Protein AF-A0A957Q5L2-F1 (afdb_monomer)

Structure (mmCIF, N/CA/C/O backbone):
data_AF-A0A957Q5L2-F1
#
_entry.id   AF-A0A957Q5L2-F1
#
loop_
_atom_site.group_PDB
_atom_site.id
_atom_site.type_symbol
_atom_site.label_atom_id
_atom_site.label_alt_id
_atom_site.label_comp_id
_atom_site.label_asym_id
_atom_site.label_entity_id
_atom_site.label_seq_id
_atom_site.pdbx_PDB_ins_code
_atom_site.Cartn_x
_atom_site.Cartn_y
_atom_site.Cartn_z
_atom_site.occupancy
_atom_site.B_iso_or_equiv
_atom_site.auth_seq_id
_atom_site.auth_comp_id
_atom_site.auth_asym_id
_atom_site.auth_atom_id
_atom_site.pdbx_PDB_model_num
ATOM 1 N N . MET A 1 1 ? -41.996 13.118 25.360 1.00 37.81 1 MET A N 1
ATOM 2 C CA . MET A 1 1 ? -41.534 11.838 24.758 1.00 37.81 1 MET A CA 1
ATOM 3 C C . MET A 1 1 ? -40.078 11.507 25.125 1.00 37.81 1 MET A C 1
ATOM 5 O O . MET A 1 1 ? -39.683 10.357 24.990 1.00 37.81 1 MET A O 1
ATOM 9 N N . ILE A 1 2 ? -39.296 12.484 25.618 1.00 36.25 2 ILE A N 1
ATOM 10 C CA . ILE A 1 2 ? -37.886 12.319 26.013 1.00 36.25 2 ILE A CA 1
ATOM 11 C C . ILE A 1 2 ? -37.737 11.880 27.491 1.00 36.25 2 ILE A C 1
ATOM 13 O O . ILE A 1 2 ? -36.795 11.150 27.780 1.00 36.25 2 ILE A O 1
ATOM 17 N N . ASP A 1 3 ? -38.712 12.177 28.366 1.00 37.09 3 ASP A N 1
ATOM 18 C CA . ASP A 1 3 ? -38.581 12.038 29.836 1.00 37.09 3 ASP A CA 1
ATOM 19 C C . ASP A 1 3 ? -38.987 10.701 30.487 1.00 37.09 3 ASP A C 1
ATOM 21 O O . ASP A 1 3 ? -38.816 10.539 31.694 1.00 37.09 3 ASP A O 1
ATOM 25 N N . SER A 1 4 ? -39.551 9.727 29.762 1.00 38.44 4 SER A N 1
ATOM 26 C CA . SER A 1 4 ? -40.149 8.549 30.425 1.00 38.44 4 SER A CA 1
ATOM 27 C C . SER A 1 4 ? -39.170 7.417 30.763 1.00 38.44 4 SER A C 1
ATOM 29 O O . SER A 1 4 ? -39.569 6.465 31.426 1.00 38.44 4 SER A O 1
ATOM 31 N N . GLU A 1 5 ? -37.916 7.476 30.308 1.00 46.31 5 GLU A N 1
ATOM 32 C CA . GLU A 1 5 ? -36.868 6.521 30.697 1.00 46.31 5 GLU A CA 1
ATOM 33 C C . GLU A 1 5 ? -35.753 7.272 31.414 1.00 46.31 5 GLU A C 1
ATOM 35 O O . GLU A 1 5 ? -34.894 7.885 30.781 1.00 46.31 5 GLU A O 1
ATOM 40 N N . ARG A 1 6 ? -35.780 7.250 32.755 1.00 49.94 6 ARG A N 1
ATOM 41 C CA . ARG A 1 6 ? -34.635 7.701 33.551 1.00 49.94 6 ARG A CA 1
ATOM 42 C C . ARG A 1 6 ? -33.460 6.794 33.214 1.00 49.94 6 ARG A C 1
ATOM 44 O O . ARG A 1 6 ? -33.513 5.594 33.473 1.00 49.94 6 ARG A O 1
ATOM 51 N N . TRP A 1 7 ? -32.420 7.382 32.633 1.00 46.91 7 TRP A N 1
ATOM 52 C CA . TRP A 1 7 ? -31.171 6.687 32.362 1.00 46.91 7 TRP A CA 1
ATOM 53 C C . TRP A 1 7 ? -30.646 6.068 33.667 1.00 46.91 7 TRP A C 1
ATOM 55 O O . TRP A 1 7 ? -30.604 6.773 34.683 1.00 46.91 7 TRP A O 1
ATOM 65 N N . PRO A 1 8 ? -30.272 4.779 33.689 1.00 47.16 8 PRO A N 1
ATOM 66 C CA . PRO A 1 8 ? -29.841 4.145 34.922 1.00 47.16 8 PRO A CA 1
ATOM 67 C C . PRO A 1 8 ? -28.581 4.836 35.466 1.00 47.16 8 PRO A C 1
ATOM 69 O O . PRO A 1 8 ? -27.717 5.257 34.683 1.00 47.16 8 PRO A O 1
ATOM 72 N N . PRO A 1 9 ? -28.447 4.975 36.799 1.00 44.78 9 PRO A N 1
ATOM 73 C CA . PRO A 1 9 ? -27.201 5.444 37.392 1.00 44.78 9 PRO A CA 1
ATOM 74 C C . PRO A 1 9 ? -26.041 4.537 36.943 1.00 44.78 9 PRO A C 1
ATOM 76 O O . PRO A 1 9 ? -26.272 3.373 36.602 1.00 44.78 9 PRO A O 1
ATOM 79 N N . PRO A 1 10 ? -24.790 5.036 36.903 1.00 46.81 10 PRO A N 1
ATOM 80 C CA . PRO A 1 10 ? -23.640 4.199 36.568 1.00 46.81 10 PRO A CA 1
ATOM 81 C C . PRO A 1 10 ? -23.654 2.942 37.434 1.00 46.81 10 PRO A C 1
ATOM 83 O O . PRO A 1 10 ? -23.578 3.025 38.656 1.00 46.81 10 PRO A O 1
ATOM 86 N N . VAL A 1 11 ? -23.735 1.770 36.798 1.00 47.25 11 VAL A N 1
ATOM 87 C CA . VAL A 1 11 ? -23.582 0.477 37.477 1.00 47.25 11 VAL A CA 1
ATOM 88 C C . VAL A 1 11 ? -22.086 0.227 37.676 1.00 47.25 11 VAL A C 1
ATOM 90 O O . VAL A 1 11 ? -21.503 -0.723 37.151 1.00 47.25 11 VAL A O 1
ATOM 93 N N . VAL A 1 12 ? -21.438 1.143 38.390 1.00 47.12 12 VAL A N 1
ATOM 94 C CA . VAL A 1 12 ? -20.060 1.023 38.851 1.00 47.12 12 VAL A CA 1
ATOM 95 C C . VAL A 1 12 ? -20.100 1.371 40.331 1.00 47.12 12 VAL A C 1
ATOM 97 O O . VAL A 1 12 ? -19.971 2.524 40.721 1.00 47.12 12 VAL A O 1
ATOM 100 N N . GLY A 1 13 ? -20.393 0.368 41.158 1.00 40.16 13 GLY A N 1
ATOM 101 C CA . GLY A 1 13 ? -20.164 0.488 42.595 1.00 40.16 13 GLY A CA 1
ATOM 102 C C . GLY A 1 13 ? -18.659 0.599 42.896 1.00 40.16 13 GLY A C 1
ATOM 103 O O . GLY A 1 13 ? -17.840 0.372 42.006 1.00 40.16 13 GLY A O 1
ATOM 104 N N . PRO A 1 14 ? -18.275 0.883 44.151 1.00 34.28 14 PRO A N 1
ATOM 105 C CA . PRO A 1 14 ? -16.871 0.959 44.577 1.00 34.28 14 PRO A CA 1
ATOM 106 C C . PRO A 1 14 ? -16.120 -0.378 44.450 1.00 34.28 14 PRO A C 1
ATOM 108 O O . PRO A 1 14 ? -14.891 -0.423 44.531 1.00 34.28 14 PRO A O 1
ATOM 111 N N . GLU A 1 15 ? -16.838 -1.483 44.239 1.00 36.44 15 GLU A N 1
ATOM 112 C CA . GLU A 1 15 ? -16.218 -2.754 43.904 1.00 36.44 15 GLU A CA 1
ATOM 113 C C . GLU A 1 15 ? -15.743 -2.768 42.445 1.00 36.44 15 GLU A C 1
ATOM 115 O O . GLU A 1 15 ? -16.457 -2.296 41.556 1.00 36.44 15 GLU A O 1
ATOM 120 N N . PRO A 1 16 ? -14.555 -3.346 42.162 1.00 38.66 16 PRO A N 1
ATOM 121 C CA . PRO A 1 16 ? -14.091 -3.513 40.792 1.00 38.66 16 PRO A CA 1
ATOM 122 C C . PRO A 1 16 ? -15.214 -4.150 39.980 1.00 38.66 16 PRO A C 1
ATOM 124 O O . PRO A 1 16 ? -15.864 -5.067 40.480 1.00 38.66 16 PRO A O 1
ATOM 127 N N . VAL A 1 17 ? -15.426 -3.703 38.738 1.00 46.66 17 VAL A N 1
ATOM 128 C CA . VAL A 1 17 ? -16.266 -4.411 37.760 1.00 46.66 17 VAL A CA 1
ATOM 129 C C . VAL A 1 17 ? -15.652 -5.805 37.552 1.00 46.66 17 VAL A C 1
ATOM 131 O O . VAL A 1 17 ? -14.927 -6.063 36.593 1.00 46.66 17 VAL A O 1
ATOM 134 N N . ARG A 1 18 ? -15.880 -6.715 38.505 1.00 46.06 18 ARG A N 1
ATOM 135 C CA . ARG A 1 18 ? -15.589 -8.136 38.426 1.00 46.06 18 ARG A CA 1
ATOM 136 C C . ARG A 1 18 ? -16.592 -8.644 37.416 1.00 46.06 18 ARG A C 1
ATOM 138 O O . ARG A 1 18 ? -17.747 -8.957 37.726 1.00 46.06 18 ARG A O 1
ATOM 145 N N . VAL A 1 19 ? -16.158 -8.649 36.162 1.00 49.78 19 VAL A N 1
ATOM 146 C CA . VAL A 1 19 ? -16.825 -9.425 35.131 1.00 49.78 19 VAL A CA 1
ATOM 147 C C . VAL A 1 19 ? -16.516 -10.875 35.451 1.00 49.78 19 VAL A C 1
ATOM 149 O O . VAL A 1 19 ? -15.569 -11.448 34.935 1.00 49.78 19 VAL A O 1
ATOM 152 N N . ASP A 1 20 ? -17.264 -11.431 36.393 1.00 52.59 20 ASP A N 1
ATOM 153 C CA . ASP A 1 20 ? -17.399 -12.869 36.487 1.00 52.59 20 ASP A CA 1
ATOM 154 C C . ASP A 1 20 ? -18.170 -13.312 35.238 1.00 52.59 20 ASP A C 1
ATOM 156 O O . ASP A 1 20 ? -19.382 -13.092 35.124 1.00 52.59 20 ASP A O 1
ATOM 160 N N . ILE A 1 21 ? -17.410 -13.750 34.231 1.00 53.69 21 ILE A N 1
ATOM 161 C CA . ILE A 1 21 ? -17.902 -14.104 32.892 1.00 53.69 21 ILE A CA 1
ATOM 162 C C . ILE A 1 21 ? -18.880 -15.285 32.994 1.00 53.69 21 ILE A C 1
ATOM 164 O O . ILE A 1 21 ? -19.800 -15.392 32.194 1.00 53.69 21 ILE A O 1
ATOM 168 N N . TRP A 1 22 ? -18.738 -16.103 34.040 1.00 46.91 22 TRP A N 1
ATOM 169 C CA . TRP A 1 22 ? -19.501 -17.325 34.276 1.00 46.91 22 TRP A CA 1
ATOM 170 C C . TRP A 1 22 ? -20.773 -17.117 35.106 1.00 46.91 22 TRP A C 1
ATOM 172 O O . TRP A 1 22 ? -21.455 -18.084 35.441 1.00 46.91 22 TRP A O 1
ATOM 182 N N . LYS A 1 23 ? -21.136 -15.869 35.441 1.00 55.91 23 LYS A N 1
ATOM 183 C CA . LYS A 1 23 ? -22.411 -15.611 36.122 1.00 55.91 23 LYS A CA 1
ATOM 184 C C . LYS A 1 23 ? -23.593 -15.936 35.194 1.00 55.91 23 LYS A C 1
ATOM 186 O O . LYS A 1 23 ? -23.654 -15.375 34.098 1.00 55.91 23 LYS A O 1
ATOM 191 N N . PRO A 1 24 ? -24.599 -16.707 35.657 1.00 51.22 24 PRO A N 1
ATOM 192 C CA . PRO A 1 24 ? -25.740 -17.138 34.839 1.00 51.22 24 PRO A CA 1
ATOM 193 C C . PRO A 1 24 ? -26.624 -15.990 34.311 1.00 51.22 24 PRO A C 1
ATOM 195 O O . PRO A 1 24 ? -27.460 -16.205 33.443 1.00 51.22 24 PRO A O 1
ATOM 198 N N . HIS A 1 25 ? -26.428 -14.755 34.782 1.00 60.16 25 HIS A N 1
ATOM 199 C CA . HIS A 1 25 ? -27.186 -13.573 34.353 1.00 60.16 25 HIS A CA 1
ATOM 200 C C . HIS A 1 25 ? -26.564 -12.794 33.171 1.00 60.16 25 HIS A C 1
ATOM 202 O O . HIS A 1 25 ? -27.028 -11.695 32.877 1.00 60.16 25 HIS A O 1
ATOM 208 N N . ARG A 1 26 ? -25.518 -13.307 32.496 1.00 77.75 26 ARG A N 1
ATOM 209 C CA . ARG A 1 26 ? -24.865 -12.624 31.349 1.00 77.75 26 ARG A CA 1
ATOM 210 C C . ARG A 1 26 ? -24.799 -13.462 30.060 1.00 77.75 26 ARG A C 1
ATOM 212 O O . ARG A 1 26 ? -23.716 -13.620 29.489 1.00 77.75 26 ARG A O 1
ATOM 219 N N . PRO A 1 27 ? -25.927 -14.014 29.584 1.00 83.81 27 PRO A N 1
ATOM 220 C CA . PRO A 1 27 ? -25.928 -14.949 28.461 1.00 83.81 27 PRO A CA 1
ATOM 221 C C . PRO A 1 27 ? -25.433 -14.312 27.154 1.00 83.81 27 PRO A C 1
ATOM 223 O O . PRO A 1 27 ? -24.675 -14.935 26.418 1.00 83.81 27 PRO A O 1
ATOM 226 N N . LEU A 1 28 ? -25.789 -13.053 26.880 1.00 89.81 28 LEU A N 1
ATOM 227 C CA . LEU A 1 28 ? -25.447 -12.391 25.617 1.00 89.81 28 LEU A CA 1
ATOM 228 C C . LEU A 1 28 ? -23.951 -12.061 25.510 1.00 89.81 28 LEU A C 1
ATOM 230 O O . LEU A 1 28 ? -23.394 -12.113 24.418 1.00 89.81 28 LEU A O 1
ATOM 234 N N . LEU A 1 29 ? -23.274 -11.784 26.630 1.00 91.00 29 LEU A N 1
ATOM 235 C CA . LEU A 1 29 ? -21.818 -11.605 26.635 1.00 91.00 29 LEU A CA 1
ATOM 236 C C . LEU A 1 29 ? -21.089 -12.909 26.287 1.00 91.00 29 LEU A C 1
ATOM 238 O O . LEU A 1 29 ? -20.123 -12.881 25.529 1.00 91.00 29 LEU A O 1
ATOM 242 N N . LEU A 1 30 ? -21.549 -14.043 26.824 1.00 90.31 30 LEU A N 1
ATOM 243 C CA . LEU A 1 30 ? -20.992 -15.356 26.489 1.00 90.31 30 LEU A CA 1
ATOM 244 C C . LEU A 1 30 ? -21.204 -15.680 25.008 1.00 90.31 30 LEU A C 1
ATOM 246 O O . LEU A 1 30 ? -20.264 -16.113 24.346 1.00 90.31 30 LEU A O 1
ATOM 250 N N . VAL A 1 31 ? -22.399 -15.396 24.478 1.00 94.31 31 VAL A N 1
ATOM 251 C CA . VAL A 1 31 ? -22.698 -15.528 23.044 1.00 94.31 31 VAL A CA 1
ATOM 252 C C . VAL A 1 31 ? -21.790 -14.630 22.207 1.00 94.31 31 VAL A C 1
ATOM 254 O O . VAL A 1 31 ? -21.263 -15.092 21.204 1.00 94.31 31 VAL A O 1
ATOM 257 N N . ALA A 1 32 ? -21.548 -13.383 22.620 1.00 95.56 32 ALA A N 1
ATOM 258 C CA . ALA A 1 32 ? -20.645 -12.482 21.910 1.00 95.56 32 ALA A CA 1
ATOM 259 C C . ALA A 1 32 ? -19.197 -13.005 21.910 1.00 95.56 32 ALA A C 1
ATOM 261 O O . ALA A 1 32 ? -18.570 -13.065 20.860 1.00 95.56 32 ALA A O 1
ATOM 262 N N . ILE A 1 33 ? -18.665 -13.447 23.055 1.00 94.81 33 ILE A N 1
ATOM 263 C CA . ILE A 1 33 ? -17.303 -14.007 23.132 1.00 94.81 33 ILE A CA 1
ATOM 264 C C . ILE A 1 33 ? -17.188 -15.271 22.272 1.00 94.81 33 ILE A C 1
ATOM 266 O O . ILE A 1 33 ? -16.230 -15.414 21.517 1.00 94.81 33 ILE A O 1
ATOM 270 N N . PHE A 1 34 ? -18.172 -16.168 22.351 1.00 95.06 34 PHE A N 1
ATOM 271 C CA . PHE A 1 34 ? -18.209 -17.367 21.519 1.00 95.06 34 PHE A CA 1
ATOM 272 C C . PHE A 1 34 ? -18.318 -17.018 20.032 1.00 95.06 34 PHE A C 1
ATOM 274 O O . PHE A 1 34 ? -17.584 -17.573 19.223 1.00 95.06 34 PHE A O 1
ATOM 281 N N . GLY A 1 35 ? -19.155 -16.042 19.675 1.00 94.38 35 GLY A N 1
ATOM 282 C CA . GLY A 1 35 ? -19.260 -15.507 18.322 1.00 94.38 35 GLY A CA 1
ATOM 283 C C . GLY A 1 35 ? -17.937 -14.926 17.829 1.00 94.38 35 GLY A C 1
ATOM 284 O O . GLY A 1 35 ? -17.544 -15.202 16.704 1.00 94.38 35 GLY A O 1
ATOM 285 N N . ALA A 1 36 ? -17.194 -14.206 18.674 1.00 95.75 36 ALA A N 1
ATOM 286 C CA . ALA A 1 36 ? -15.877 -13.691 18.314 1.00 95.75 36 ALA A CA 1
ATOM 287 C C . ALA A 1 36 ? -14.885 -14.822 17.989 1.00 95.75 36 ALA A C 1
ATOM 289 O O . ALA A 1 36 ? -14.140 -14.729 17.018 1.00 95.75 36 ALA A O 1
ATOM 290 N N . LEU A 1 37 ? -14.902 -15.906 18.771 1.00 95.06 37 LEU A N 1
ATOM 291 C CA . LEU A 1 37 ? -14.041 -17.070 18.550 1.00 95.06 37 LEU A CA 1
ATOM 292 C C . LEU A 1 37 ? -14.459 -17.881 17.316 1.00 95.06 37 LEU A C 1
ATOM 294 O O . LEU A 1 37 ? -13.610 -18.256 16.517 1.00 95.06 37 LEU A O 1
ATOM 298 N N . VAL A 1 38 ? -15.754 -18.151 17.147 1.00 95.75 38 VAL A N 1
ATOM 299 C CA . VAL A 1 38 ? -16.259 -19.013 16.068 1.00 95.75 38 VAL A CA 1
ATOM 300 C C . VAL A 1 38 ? -16.321 -18.277 14.738 1.00 95.75 38 VAL A C 1
ATOM 302 O O . VAL A 1 38 ? -15.876 -18.818 13.734 1.00 95.75 38 VAL A O 1
ATOM 305 N N . ILE A 1 39 ? -16.850 -17.054 14.713 1.00 95.38 39 ILE A N 1
ATOM 306 C CA . ILE A 1 39 ? -17.028 -16.298 13.471 1.00 95.38 39 ILE A CA 1
ATOM 307 C C . ILE A 1 39 ? -15.677 -15.753 13.012 1.00 95.38 39 ILE A C 1
ATOM 309 O O . ILE A 1 39 ? -15.183 -16.167 11.969 1.00 95.38 39 ILE A O 1
ATOM 313 N N . HIS A 1 40 ? -15.036 -14.873 13.790 1.00 95.50 40 HIS A N 1
ATOM 314 C CA . HIS A 1 40 ? -13.760 -14.291 13.359 1.00 95.50 40 HIS A CA 1
ATOM 315 C C . HIS A 1 40 ? -12.627 -15.318 13.369 1.00 95.50 40 HIS A C 1
ATOM 317 O O . HIS A 1 40 ? -11.837 -15.343 12.428 1.00 95.50 40 HIS A O 1
ATOM 323 N N . GLY A 1 41 ? -12.560 -16.186 14.385 1.00 94.44 41 GLY A N 1
ATOM 324 C CA . GLY A 1 41 ? -11.555 -17.249 14.421 1.00 94.44 41 GLY A CA 1
ATOM 325 C C . GLY A 1 41 ? -11.773 -18.305 13.341 1.00 94.44 41 GLY A C 1
ATOM 326 O O . GLY A 1 41 ? -10.812 -18.689 12.684 1.00 94.44 41 GLY A O 1
ATOM 327 N N . GLY A 1 42 ? -13.017 -18.712 13.070 1.00 95.12 42 GLY A N 1
ATOM 328 C CA . GLY A 1 42 ? -13.334 -19.624 11.966 1.00 95.12 42 GLY A CA 1
ATOM 329 C C . GLY A 1 42 ? -12.992 -19.036 10.596 1.00 95.12 42 GLY A C 1
ATOM 330 O O . GLY A 1 42 ? -12.358 -19.710 9.791 1.00 95.12 42 GLY A O 1
ATOM 331 N N . LEU A 1 43 ? -13.327 -17.765 10.348 1.00 94.31 43 LEU A N 1
ATOM 332 C CA . LEU A 1 43 ? -12.957 -17.059 9.113 1.00 94.31 43 LEU A CA 1
ATOM 333 C C . LEU A 1 43 ? -11.436 -16.917 8.959 1.00 94.31 43 LEU A C 1
ATOM 335 O O . LEU A 1 43 ? -10.901 -17.132 7.872 1.00 94.31 43 LEU A O 1
ATOM 339 N N . ALA A 1 44 ? -10.732 -16.589 10.044 1.00 92.44 44 ALA A N 1
ATOM 340 C CA . ALA A 1 44 ? -9.279 -16.479 10.040 1.00 92.44 44 ALA A CA 1
ATOM 341 C C . ALA A 1 44 ? -8.606 -17.843 9.794 1.00 92.44 44 ALA A C 1
ATOM 343 O O . ALA A 1 44 ? -7.685 -17.918 8.983 1.00 92.44 44 ALA A O 1
ATOM 344 N N . LEU A 1 45 ? -9.104 -18.922 10.412 1.00 92.62 45 LEU A N 1
ATOM 345 C CA . LEU A 1 45 ? -8.659 -20.301 10.165 1.00 92.62 45 LEU A CA 1
ATOM 346 C C . LEU A 1 45 ? -8.950 -20.761 8.731 1.00 92.62 45 LEU A C 1
ATOM 348 O O . LEU A 1 45 ? -8.130 -21.457 8.143 1.00 92.62 45 LEU A O 1
ATOM 352 N N . TYR A 1 46 ? -10.075 -20.334 8.151 1.00 91.12 46 TYR A N 1
ATOM 353 C CA . TYR A 1 46 ? -10.407 -20.571 6.742 1.00 91.12 46 TYR A CA 1
ATOM 354 C C . TYR A 1 46 ? -9.510 -19.778 5.769 1.00 91.12 46 TYR A C 1
ATOM 356 O O . TYR A 1 46 ? -9.567 -19.983 4.561 1.00 91.12 46 TYR A O 1
ATOM 364 N N . GLY A 1 47 ? -8.659 -18.880 6.276 1.00 87.94 47 GLY A N 1
ATOM 365 C CA . GLY A 1 47 ? -7.683 -18.158 5.465 1.00 87.94 47 GLY A CA 1
ATOM 366 C C . GLY A 1 47 ? -8.151 -16.790 4.982 1.00 87.94 47 GLY A C 1
ATOM 367 O O . GLY A 1 47 ? -7.572 -16.261 4.036 1.00 87.94 47 GLY A O 1
ATOM 368 N N . SER A 1 48 ? -9.146 -16.163 5.628 1.00 90.62 48 SER A N 1
ATOM 369 C CA . SER A 1 48 ? -9.595 -14.813 5.241 1.00 90.62 48 SER A CA 1
ATOM 370 C C . SER A 1 48 ? -8.454 -13.788 5.194 1.00 90.62 48 SER A C 1
ATOM 372 O O . SER A 1 48 ? -8.513 -12.850 4.412 1.00 90.62 48 SER A O 1
ATOM 374 N N . TYR A 1 49 ? -7.416 -13.968 6.023 1.00 89.50 49 TYR A N 1
ATOM 375 C CA . TYR A 1 49 ? -6.256 -13.075 6.085 1.00 89.50 49 TYR A CA 1
ATOM 376 C C . TYR A 1 49 ? -5.436 -13.051 4.782 1.00 89.50 49 TYR A C 1
ATOM 378 O O . TYR A 1 49 ? -4.771 -12.055 4.516 1.00 89.50 49 TYR A O 1
ATOM 386 N N . ALA A 1 50 ? -5.481 -14.109 3.963 1.00 87.12 50 ALA A N 1
ATOM 387 C CA . ALA A 1 50 ? -4.652 -14.233 2.761 1.00 87.12 50 ALA A CA 1
ATOM 388 C C . ALA A 1 50 ? -5.023 -13.219 1.665 1.00 87.12 50 ALA A C 1
ATOM 390 O O . ALA A 1 50 ? -4.189 -12.873 0.838 1.00 87.12 50 ALA A O 1
ATOM 391 N N . ASN A 1 51 ? -6.260 -12.715 1.684 1.00 84.94 51 ASN A N 1
ATOM 392 C CA . ASN A 1 51 ? -6.748 -11.711 0.733 1.00 84.94 51 ASN A CA 1
ATOM 393 C C . ASN A 1 51 ? -6.752 -10.289 1.318 1.00 84.94 51 ASN A C 1
ATOM 395 O O . ASN A 1 51 ? -7.372 -9.396 0.741 1.00 84.94 51 ASN A O 1
ATOM 399 N N . THR A 1 52 ? -6.130 -10.092 2.484 1.00 90.00 52 THR A N 1
ATOM 400 C CA . THR A 1 52 ? -6.073 -8.782 3.145 1.00 90.00 52 THR A CA 1
ATOM 401 C C . THR A 1 52 ? -4.846 -7.989 2.729 1.00 90.00 52 THR A C 1
ATOM 403 O O . THR A 1 52 ? -3.870 -8.566 2.257 1.00 90.00 52 THR A O 1
ATOM 406 N N . TYR A 1 53 ? -4.897 -6.675 2.943 1.00 84.69 53 TYR A N 1
ATOM 407 C CA . TYR A 1 53 ? -3.797 -5.774 2.606 1.00 84.69 53 TYR A CA 1
ATOM 408 C C . TYR A 1 53 ? -2.574 -5.919 3.544 1.00 84.69 53 TYR A C 1
ATOM 410 O O . TYR A 1 53 ? -1.446 -6.139 3.116 1.00 84.69 53 TYR A O 1
ATOM 418 N N . ASP A 1 54 ? -2.779 -5.882 4.863 1.00 89.62 54 ASP A N 1
ATOM 419 C CA . ASP A 1 54 ? -1.669 -5.681 5.808 1.00 89.62 54 ASP A CA 1
ATOM 420 C C . ASP A 1 54 ? -1.167 -6.963 6.498 1.00 89.62 54 ASP A C 1
ATOM 422 O O . ASP A 1 54 ? -0.122 -6.945 7.162 1.00 89.62 54 ASP A O 1
ATOM 426 N N . ALA A 1 55 ? -1.870 -8.097 6.376 1.00 93.88 55 ALA A N 1
ATOM 427 C CA . ALA A 1 55 ? -1.540 -9.290 7.164 1.00 93.88 55 ALA A CA 1
ATOM 428 C C . ALA A 1 55 ? -0.109 -9.795 6.906 1.00 93.88 55 ALA A C 1
ATOM 430 O O . ALA A 1 55 ? 0.626 -10.064 7.862 1.00 93.88 55 ALA A O 1
ATOM 431 N N . TYR A 1 56 ? 0.320 -9.869 5.641 1.00 94.44 56 TYR A N 1
ATOM 432 C CA . TYR A 1 56 ? 1.666 -10.336 5.292 1.00 94.44 56 TYR A CA 1
ATOM 433 C C . TYR A 1 56 ? 2.771 -9.372 5.744 1.00 94.44 56 TYR A C 1
ATOM 435 O O . TYR A 1 56 ? 3.839 -9.828 6.151 1.00 94.44 56 TYR A O 1
ATOM 443 N N . ILE A 1 57 ? 2.508 -8.060 5.779 1.00 94.31 57 ILE A N 1
ATOM 444 C CA . ILE A 1 57 ? 3.441 -7.064 6.335 1.00 94.31 57 ILE A CA 1
ATOM 445 C C . ILE A 1 57 ? 3.692 -7.354 7.815 1.00 94.31 57 ILE A C 1
ATOM 447 O O . ILE A 1 57 ? 4.829 -7.353 8.288 1.00 94.31 57 ILE A O 1
ATOM 451 N N . HIS A 1 58 ? 2.628 -7.626 8.570 1.00 96.00 58 HIS A N 1
ATOM 452 C CA . HIS A 1 58 ? 2.757 -7.934 9.989 1.00 96.00 58 HIS A CA 1
ATOM 453 C C . HIS A 1 58 ? 3.479 -9.261 10.231 1.00 96.00 58 HIS A C 1
ATOM 455 O O . HIS A 1 58 ? 4.258 -9.349 11.183 1.00 96.00 58 HIS A O 1
ATOM 461 N N . MET A 1 59 ? 3.262 -10.268 9.379 1.00 96.88 59 MET A N 1
ATOM 462 C CA . MET A 1 59 ? 4.020 -11.526 9.411 1.00 96.88 59 MET A CA 1
ATOM 463 C C . MET A 1 59 ? 5.507 -11.293 9.145 1.00 96.88 59 MET A C 1
ATOM 465 O O . MET A 1 59 ? 6.334 -11.815 9.887 1.00 96.88 59 MET A O 1
ATOM 469 N N . PHE A 1 60 ? 5.840 -10.444 8.171 1.00 96.69 60 PHE A N 1
ATOM 470 C CA . PHE A 1 60 ? 7.221 -10.080 7.855 1.00 96.69 60 PHE A CA 1
ATOM 471 C C . PHE A 1 60 ? 7.913 -9.394 9.038 1.00 96.69 60 PHE A C 1
ATOM 473 O O . PHE A 1 60 ? 9.023 -9.760 9.420 1.00 96.69 60 PHE A O 1
ATOM 480 N N . PHE A 1 61 ? 7.229 -8.464 9.708 1.00 96.75 61 PHE A N 1
ATOM 481 C CA . PHE A 1 61 ? 7.778 -7.846 10.913 1.00 96.75 61 PHE A CA 1
ATOM 482 C C . PHE A 1 61 ? 7.972 -8.834 12.064 1.00 96.75 61 PHE A C 1
ATOM 484 O O . PHE A 1 61 ? 8.936 -8.692 12.807 1.00 96.75 61 PHE A O 1
ATOM 491 N N . ALA A 1 62 ? 7.103 -9.832 12.241 1.00 97.50 62 ALA A N 1
ATOM 492 C CA . ALA A 1 62 ? 7.329 -10.860 13.259 1.00 97.50 62 ALA A CA 1
ATOM 493 C C . ALA A 1 62 ? 8.496 -11.788 12.910 1.00 97.50 62 ALA A C 1
ATOM 495 O O . ALA A 1 62 ? 9.251 -12.164 13.803 1.00 97.50 62 ALA A O 1
ATOM 496 N N . ASP A 1 63 ? 8.673 -12.112 11.631 1.00 97.31 63 ASP A N 1
ATOM 497 C CA . ASP A 1 63 ? 9.813 -12.889 11.151 1.00 97.31 63 ASP A CA 1
ATOM 498 C C . ASP A 1 63 ? 11.156 -12.194 11.445 1.00 97.31 63 ASP A C 1
ATOM 500 O O . ASP A 1 63 ? 12.104 -12.843 11.885 1.00 97.31 63 ASP A O 1
ATOM 504 N N . HIS A 1 64 ? 11.221 -10.863 11.341 1.00 96.06 64 HIS A N 1
ATOM 505 C CA . HIS A 1 64 ? 12.384 -10.105 11.817 1.00 96.06 64 HIS A CA 1
ATOM 506 C C . HIS A 1 64 ? 12.708 -10.400 13.294 1.00 96.06 64 HIS A C 1
ATOM 508 O O . HIS A 1 64 ? 13.852 -10.689 13.645 1.00 96.06 64 HIS A O 1
ATOM 514 N N . TRP A 1 65 ? 11.701 -10.377 14.177 1.00 96.00 65 TRP A N 1
ATOM 515 C CA . TRP A 1 65 ? 11.899 -10.672 15.602 1.00 96.00 65 TRP A CA 1
ATOM 516 C C . TRP A 1 65 ? 12.333 -12.123 15.850 1.00 96.00 65 TRP A C 1
ATOM 518 O O . TRP A 1 65 ? 13.088 -12.366 16.790 1.00 96.00 65 TRP A O 1
ATOM 528 N N . LEU A 1 66 ? 11.903 -13.074 15.014 1.00 95.75 66 LEU A N 1
ATOM 529 C CA . LEU A 1 66 ? 12.359 -14.467 15.080 1.00 95.75 66 LEU A CA 1
ATOM 530 C C . LEU A 1 66 ? 13.841 -14.612 14.729 1.00 95.75 66 LEU A C 1
ATOM 532 O O . LEU A 1 66 ? 14.564 -15.340 15.408 1.00 95.75 66 LEU A O 1
ATOM 536 N N . ARG A 1 67 ? 14.286 -13.923 13.677 1.00 94.62 67 ARG A N 1
ATOM 537 C CA . ARG A 1 67 ? 15.653 -14.030 13.149 1.00 94.62 67 ARG A CA 1
ATOM 538 C C . ARG A 1 67 ? 16.657 -13.234 13.973 1.00 94.62 67 ARG A C 1
ATOM 540 O O . ARG A 1 67 ? 17.779 -13.685 14.191 1.00 94.62 67 ARG A O 1
ATOM 547 N N . SER A 1 68 ? 16.264 -12.052 14.438 1.00 93.06 68 SER A N 1
ATOM 548 C CA . SER A 1 68 ? 17.196 -11.075 14.995 1.00 93.06 68 SER A CA 1
ATOM 549 C C . SER A 1 68 ? 16.544 -10.171 16.044 1.00 93.06 68 SER A C 1
ATOM 551 O O . SER A 1 68 ? 16.490 -8.957 15.889 1.00 93.06 68 SER A O 1
ATOM 553 N N . TRP A 1 69 ? 16.091 -10.752 17.162 1.00 95.12 69 TRP A N 1
ATOM 554 C CA . TRP A 1 69 ? 15.311 -10.059 18.204 1.00 95.12 69 TRP A CA 1
ATOM 555 C C . TRP A 1 69 ? 15.880 -8.711 18.683 1.00 95.12 69 TRP A C 1
ATOM 557 O O . TRP A 1 69 ? 15.131 -7.787 18.970 1.00 95.12 69 TRP A O 1
ATOM 567 N N . PHE A 1 70 ? 17.199 -8.583 18.838 1.00 95.25 70 PHE A N 1
ATOM 568 C CA . PHE A 1 70 ? 17.831 -7.338 19.303 1.00 95.25 70 PHE A CA 1
ATOM 569 C C . PHE A 1 70 ? 18.564 -6.577 18.197 1.00 95.25 70 PHE A C 1
ATOM 571 O O . PHE A 1 70 ? 19.221 -5.573 18.491 1.00 95.25 70 PHE A O 1
ATOM 578 N N . ASP A 1 71 ? 18.469 -7.034 16.948 1.00 93.44 71 ASP A N 1
ATOM 579 C CA . ASP A 1 71 ? 18.881 -6.217 15.816 1.00 93.44 71 ASP A CA 1
ATOM 580 C C . ASP A 1 71 ? 17.756 -5.233 15.491 1.00 93.44 71 ASP A C 1
ATOM 582 O O . ASP A 1 71 ? 16.574 -5.511 15.663 1.00 93.44 71 ASP A O 1
ATOM 586 N N . HIS A 1 72 ? 18.125 -4.022 15.106 1.00 92.00 72 HIS A N 1
ATOM 587 C CA . HIS A 1 72 ? 17.178 -2.979 14.726 1.00 92.00 72 HIS A CA 1
ATOM 588 C C . HIS A 1 72 ? 17.134 -2.791 13.212 1.00 92.00 72 HIS A C 1
ATOM 590 O O . HIS A 1 72 ? 16.374 -1.942 12.751 1.00 92.00 72 HIS A O 1
ATOM 596 N N . TRP A 1 73 ? 17.981 -3.491 12.458 1.00 93.50 73 TRP A N 1
ATOM 597 C CA . TRP A 1 73 ? 18.132 -3.322 11.020 1.00 93.50 73 TRP A CA 1
ATOM 598 C C . TRP A 1 73 ? 17.495 -4.479 10.255 1.00 93.50 73 TRP A C 1
ATOM 600 O O . TRP A 1 73 ? 17.873 -5.629 10.442 1.00 93.50 73 TRP A O 1
ATOM 610 N N . GLU A 1 74 ? 16.557 -4.169 9.365 1.00 94.06 74 GLU A N 1
ATOM 611 C CA . GLU A 1 74 ? 15.938 -5.137 8.462 1.00 94.06 74 GLU A CA 1
ATOM 612 C C . GLU A 1 74 ? 16.474 -4.907 7.041 1.00 94.06 74 GLU A C 1
ATOM 614 O O . GLU A 1 74 ? 16.115 -3.895 6.435 1.00 94.06 74 GLU A O 1
ATOM 619 N N . PRO A 1 75 ? 17.358 -5.778 6.511 1.00 92.75 75 PRO A N 1
ATOM 620 C CA . PRO A 1 75 ? 18.034 -5.548 5.234 1.00 92.75 75 PRO A CA 1
ATOM 621 C C . PRO A 1 75 ? 17.198 -5.916 4.000 1.00 92.75 75 PRO A C 1
ATOM 623 O O . PRO A 1 75 ? 17.567 -5.519 2.894 1.00 92.75 75 PRO A O 1
ATOM 626 N N . ARG A 1 76 ? 16.114 -6.693 4.147 1.00 94.06 76 ARG A N 1
ATOM 627 C CA . ARG A 1 76 ? 15.449 -7.336 3.001 1.00 94.06 76 ARG A CA 1
ATOM 628 C C . ARG A 1 76 ? 14.644 -6.389 2.119 1.00 94.06 76 ARG A C 1
ATOM 630 O O . ARG A 1 76 ? 14.440 -6.727 0.961 1.00 94.06 76 ARG A O 1
ATOM 637 N N . TRP A 1 77 ? 14.214 -5.226 2.613 1.00 93.81 77 TRP A N 1
ATOM 638 C CA . TRP A 1 77 ? 13.441 -4.240 1.838 1.00 93.81 77 TRP A CA 1
ATOM 639 C C . TRP A 1 77 ? 14.172 -2.909 1.706 1.00 93.81 77 TRP A C 1
ATOM 641 O O . TRP A 1 77 ? 14.849 -2.481 2.640 1.00 93.81 77 TRP A O 1
ATOM 651 N N . TYR A 1 78 ? 13.973 -2.216 0.581 1.00 90.88 78 TYR A N 1
ATOM 652 C CA . TYR A 1 78 ? 14.469 -0.853 0.332 1.00 90.88 78 TYR A CA 1
ATOM 653 C C . TYR A 1 78 ? 15.977 -0.662 0.534 1.00 90.88 78 TYR A C 1
ATOM 655 O O . TYR A 1 78 ? 16.409 0.421 0.926 1.00 90.88 78 TYR A O 1
ATOM 663 N N . THR A 1 79 ? 16.790 -1.703 0.316 1.00 89.38 79 THR A N 1
ATOM 664 C CA . THR A 1 79 ? 18.232 -1.754 0.673 1.00 89.38 79 THR A CA 1
ATOM 665 C C . THR A 1 79 ? 18.545 -1.705 2.177 1.00 89.38 79 THR A C 1
ATOM 667 O O . THR A 1 79 ? 19.709 -1.731 2.575 1.00 89.38 79 THR A O 1
ATOM 670 N N . GLY A 1 80 ? 17.505 -1.710 3.004 1.00 90.88 80 GLY A N 1
ATOM 671 C CA . GLY A 1 80 ? 17.540 -1.825 4.448 1.00 90.88 80 GLY A CA 1
ATOM 672 C C . GLY A 1 80 ? 16.889 -0.641 5.163 1.00 90.88 80 GLY A C 1
ATOM 673 O O . GLY A 1 80 ? 17.024 0.515 4.758 1.00 90.88 80 GLY A O 1
ATOM 674 N N . PHE A 1 81 ? 16.184 -0.923 6.259 1.00 91.19 81 PHE A N 1
ATOM 675 C CA . PHE A 1 81 ? 15.543 0.099 7.088 1.00 91.19 81 PHE A CA 1
ATOM 676 C C . PHE A 1 81 ? 15.579 -0.245 8.581 1.00 91.19 81 PHE A C 1
ATOM 678 O O . PHE A 1 81 ? 15.889 -1.364 8.990 1.00 91.19 81 PHE A O 1
ATOM 685 N N . THR A 1 82 ? 15.265 0.742 9.426 1.00 90.44 82 THR A N 1
ATOM 686 C CA . THR A 1 82 ? 15.246 0.563 10.881 1.00 90.44 82 THR A CA 1
ATOM 687 C C . THR A 1 82 ? 13.883 0.070 11.372 1.00 90.44 82 THR A C 1
ATOM 689 O O . THR A 1 82 ? 12.865 0.748 11.231 1.00 90.44 82 THR A O 1
ATOM 692 N N . MET A 1 83 ? 13.855 -1.072 12.056 1.00 91.50 83 MET A N 1
ATOM 693 C CA . MET A 1 83 ? 12.657 -1.639 12.689 1.00 91.50 83 MET A CA 1
ATOM 694 C C . MET A 1 83 ? 12.125 -0.792 13.851 1.00 91.50 83 MET A C 1
ATOM 696 O O . MET A 1 83 ? 10.963 -0.906 14.229 1.00 91.50 83 MET A O 1
ATOM 700 N N . THR A 1 84 ? 12.929 0.140 14.377 1.00 90.56 84 THR A N 1
ATOM 701 C CA . THR A 1 84 ? 12.484 1.128 15.379 1.00 90.56 84 THR A CA 1
ATOM 702 C C . THR A 1 84 ? 11.433 2.104 14.852 1.00 90.56 84 THR A C 1
ATOM 704 O O . THR A 1 84 ? 10.860 2.861 15.632 1.00 90.56 84 THR A O 1
ATOM 707 N N . SER A 1 85 ? 11.187 2.114 13.542 1.00 87.81 85 SER A N 1
ATOM 708 C CA . SER A 1 85 ? 10.171 2.939 12.891 1.00 87.81 85 SER A CA 1
ATOM 709 C C . SER A 1 85 ? 8.735 2.417 13.059 1.00 87.81 85 SER A C 1
ATOM 711 O O . SER A 1 85 ? 7.810 3.134 12.685 1.00 87.81 85 SER A O 1
ATOM 713 N N . TYR A 1 86 ? 8.513 1.225 13.637 1.00 90.25 86 TYR A N 1
ATOM 714 C CA . TYR A 1 86 ? 7.172 0.654 13.844 1.00 90.25 86 TYR A CA 1
ATOM 715 C C . TYR A 1 86 ? 7.006 0.018 15.247 1.00 90.25 86 TYR A C 1
ATOM 717 O O . TYR A 1 86 ? 7.903 -0.696 15.691 1.00 90.25 86 TYR A O 1
ATOM 725 N N . PRO A 1 87 ? 5.885 0.230 15.976 1.00 93.56 87 PRO A N 1
ATOM 726 C CA . PRO A 1 87 ? 5.662 -0.357 17.307 1.00 93.56 87 PRO A CA 1
ATOM 727 C C . PRO A 1 87 ? 5.645 -1.896 17.307 1.00 93.56 87 PRO A C 1
ATOM 729 O O . PRO A 1 87 ? 4.887 -2.490 16.540 1.00 93.56 87 PRO A O 1
ATOM 732 N N . PRO A 1 88 ? 6.403 -2.573 18.186 1.00 95.44 88 PRO A N 1
ATOM 733 C CA . PRO A 1 88 ? 6.730 -3.974 17.944 1.00 95.44 88 PRO A CA 1
ATOM 734 C C . PRO A 1 88 ? 5.847 -4.984 18.684 1.00 95.44 88 PRO A C 1
ATOM 736 O O . PRO A 1 88 ? 5.951 -6.173 18.402 1.00 95.44 88 PRO A O 1
ATOM 739 N N . LEU A 1 89 ? 4.988 -4.582 19.633 1.00 97.06 89 LEU A N 1
ATOM 740 C CA . LEU A 1 89 ? 4.360 -5.535 20.566 1.00 97.06 89 LEU A CA 1
ATOM 741 C C . LEU A 1 89 ? 3.542 -6.625 19.863 1.00 97.06 89 LEU A C 1
ATOM 743 O O . LEU A 1 89 ? 3.617 -7.795 20.240 1.00 97.06 89 LEU A O 1
ATOM 747 N N . SER A 1 90 ? 2.747 -6.248 18.862 1.00 96.50 90 SER A N 1
ATOM 748 C CA . SER A 1 90 ? 1.901 -7.191 18.122 1.00 96.50 90 SER A CA 1
ATOM 749 C C . SER A 1 90 ? 2.755 -8.227 17.382 1.00 96.50 90 SER A C 1
ATOM 751 O O . SER A 1 90 ? 2.444 -9.416 17.400 1.00 96.50 90 SER A O 1
ATOM 753 N N . HIS A 1 91 ? 3.875 -7.791 16.800 1.00 97.06 91 HIS A N 1
ATOM 754 C CA . HIS A 1 91 ? 4.803 -8.642 16.052 1.00 97.06 91 HIS A CA 1
ATOM 755 C C . HIS A 1 91 ? 5.666 -9.502 16.969 1.00 97.06 91 HIS A C 1
ATOM 757 O O . HIS A 1 91 ? 5.814 -10.687 16.710 1.00 97.06 91 HIS A O 1
ATOM 763 N N . GLN A 1 92 ? 6.151 -8.952 18.083 1.00 97.50 92 GLN A N 1
ATOM 764 C CA . GLN A 1 92 ? 6.862 -9.693 19.130 1.00 97.50 92 GLN A CA 1
ATOM 765 C C . GLN A 1 92 ? 5.986 -10.801 19.719 1.00 97.50 92 GLN A C 1
ATOM 767 O O . GLN A 1 92 ? 6.449 -11.920 19.926 1.00 97.50 92 GLN A O 1
ATOM 772 N N . SER A 1 93 ? 4.705 -10.508 19.960 1.00 97.38 93 SER A N 1
ATOM 773 C CA . SER A 1 93 ? 3.742 -11.508 20.432 1.00 97.38 93 SER A CA 1
ATOM 774 C C . SER A 1 93 ? 3.563 -12.627 19.402 1.00 97.38 93 SER A C 1
ATOM 776 O O . SER A 1 93 ? 3.517 -13.798 19.771 1.00 97.38 93 SER A O 1
ATOM 778 N N . MET A 1 94 ? 3.510 -12.275 18.113 1.00 97.50 94 MET A N 1
ATOM 779 C CA . MET A 1 94 ? 3.389 -13.235 17.013 1.00 97.50 94 MET A CA 1
ATOM 780 C C . MET A 1 94 ? 4.636 -14.091 16.835 1.00 97.50 94 MET A C 1
ATOM 782 O O . MET A 1 94 ? 4.510 -15.305 16.717 1.00 97.50 94 MET A O 1
ATOM 786 N N . ALA A 1 95 ? 5.820 -13.486 16.904 1.00 97.62 95 ALA A N 1
ATOM 787 C CA . ALA A 1 95 ? 7.093 -14.190 16.876 1.00 97.62 95 ALA A CA 1
ATOM 788 C C . ALA A 1 95 ? 7.162 -15.221 18.014 1.00 97.62 95 ALA A C 1
ATOM 790 O O . ALA A 1 95 ? 7.332 -16.410 17.763 1.00 97.62 95 ALA A O 1
ATOM 791 N N . LEU A 1 96 ? 6.901 -14.811 19.261 1.00 96.81 96 LEU A N 1
ATOM 792 C CA . LEU A 1 96 ? 6.900 -15.733 20.403 1.00 96.81 96 LEU A CA 1
ATOM 793 C C . LEU A 1 96 ? 5.891 -16.873 20.253 1.00 96.81 96 LEU A C 1
ATOM 795 O O . LEU A 1 96 ? 6.203 -18.012 20.592 1.00 96.81 96 LEU A O 1
ATOM 799 N N . LEU A 1 97 ? 4.690 -16.589 19.744 1.00 96.81 97 LEU A N 1
ATOM 800 C CA . LEU A 1 97 ? 3.685 -17.625 19.541 1.00 96.81 97 LEU A CA 1
ATOM 801 C C . LEU A 1 97 ? 4.056 -18.576 18.397 1.00 96.81 97 LEU A C 1
ATOM 803 O O . LEU A 1 97 ? 3.798 -19.772 18.502 1.00 96.81 97 LEU A O 1
ATOM 807 N N . SER A 1 98 ? 4.706 -18.077 17.344 1.00 97.25 98 SER A N 1
ATOM 808 C CA . SER A 1 98 ? 5.170 -18.920 16.239 1.00 97.25 98 SER A CA 1
ATOM 809 C C . SER A 1 98 ? 6.251 -19.921 16.644 1.00 97.25 98 SER A C 1
ATOM 811 O O . SER A 1 98 ? 6.314 -20.994 16.054 1.00 97.25 98 SER A O 1
ATOM 813 N N . LEU A 1 99 ? 7.012 -19.658 17.715 1.00 95.75 99 LEU A N 1
ATOM 814 C CA . LEU A 1 99 ? 7.912 -20.657 18.311 1.00 95.75 99 LEU A CA 1
ATOM 815 C C . LEU A 1 99 ? 7.153 -21.865 18.890 1.00 95.75 99 LEU A C 1
ATOM 817 O O . LEU A 1 99 ? 7.724 -22.945 19.004 1.00 95.75 99 LEU A O 1
ATOM 821 N N . LEU A 1 100 ? 5.879 -21.690 19.265 1.00 95.31 100 LEU A N 1
ATOM 822 C CA . LEU A 1 100 ? 5.018 -22.760 19.776 1.00 95.31 100 LEU A CA 1
ATOM 823 C C . LEU A 1 100 ? 4.217 -23.445 18.663 1.00 95.31 100 LEU A C 1
ATOM 825 O O . LEU A 1 100 ? 4.000 -24.651 18.729 1.00 95.31 100 LEU A O 1
ATOM 829 N N . THR A 1 101 ? 3.746 -22.690 17.667 1.00 95.12 101 THR A N 1
ATOM 830 C CA . THR A 1 101 ? 2.925 -23.231 16.568 1.00 95.12 101 THR A CA 1
ATOM 831 C C . THR A 1 101 ? 3.749 -23.789 15.411 1.00 95.12 101 THR A C 1
ATOM 833 O O . THR A 1 101 ? 3.227 -24.589 14.642 1.00 95.12 101 THR A O 1
ATOM 836 N N . GLY A 1 102 ? 5.004 -23.357 15.255 1.00 93.06 102 GLY A N 1
ATOM 837 C CA . GLY A 1 102 ? 5.866 -23.681 14.114 1.00 93.06 102 GLY A CA 1
ATOM 838 C C . GLY A 1 102 ? 5.533 -22.921 12.822 1.00 93.06 102 GLY A C 1
ATOM 839 O O . GLY A 1 102 ? 6.181 -23.148 11.807 1.00 93.06 102 GLY A O 1
ATOM 840 N N . ASP A 1 103 ? 4.538 -22.027 12.838 1.00 93.50 103 ASP A N 1
ATOM 841 C CA . ASP A 1 103 ? 4.070 -21.296 11.654 1.00 93.50 103 ASP A CA 1
ATOM 842 C C . ASP A 1 103 ? 3.529 -19.904 12.019 1.00 93.50 103 ASP A C 1
ATOM 844 O O . ASP A 1 103 ? 2.678 -19.751 12.907 1.00 93.50 103 ASP A O 1
ATOM 848 N N . LEU A 1 104 ? 4.007 -18.885 11.295 1.00 95.44 104 LEU A N 1
ATOM 849 C CA . LEU A 1 104 ? 3.625 -17.480 11.472 1.00 95.44 104 LEU A CA 1
ATOM 850 C C . LEU A 1 104 ? 2.168 -17.213 11.085 1.00 95.44 104 LEU A C 1
ATOM 852 O O . LEU A 1 104 ? 1.516 -16.391 11.732 1.00 95.44 104 LEU A O 1
ATOM 856 N N . ARG A 1 105 ? 1.627 -17.915 10.080 1.00 95.19 105 ARG A N 1
ATOM 857 C CA . ARG A 1 105 ? 0.224 -17.744 9.667 1.00 95.19 105 ARG A CA 1
ATOM 858 C C . ARG A 1 105 ? -0.722 -18.212 10.769 1.00 95.19 105 ARG A C 1
ATOM 860 O O . ARG A 1 105 ? -1.639 -17.490 11.158 1.00 95.19 105 ARG A O 1
ATOM 867 N N . THR A 1 106 ? -0.441 -19.371 11.352 1.00 95.44 106 THR A N 1
ATOM 868 C CA . THR A 1 106 ? -1.170 -19.898 12.511 1.00 95.44 106 THR A CA 1
ATOM 869 C C . THR A 1 106 ? -1.045 -18.970 13.724 1.00 95.44 106 THR A C 1
ATOM 871 O O . THR A 1 106 ? -2.044 -18.682 14.387 1.00 95.44 106 THR A O 1
ATOM 874 N N . ALA A 1 107 ? 0.151 -18.435 13.993 1.00 96.81 107 ALA A N 1
ATOM 875 C CA . ALA A 1 107 ? 0.357 -17.480 15.081 1.00 96.81 107 ALA A CA 1
ATOM 876 C C . ALA A 1 107 ? -0.455 -16.183 14.884 1.00 96.81 107 ALA A C 1
ATOM 878 O O . ALA A 1 107 ? -1.097 -15.715 15.828 1.00 96.81 107 ALA A O 1
ATOM 879 N N . PHE A 1 108 ? -0.499 -15.643 13.660 1.00 96.62 108 PHE A N 1
ATOM 880 C CA . PHE A 1 108 ? -1.341 -14.497 13.303 1.00 96.62 108 PHE A CA 1
ATOM 881 C C . PHE A 1 108 ? -2.816 -14.772 13.607 1.00 96.62 108 PHE A C 1
ATOM 883 O O . PHE A 1 108 ? -3.460 -13.988 14.306 1.00 96.62 108 PHE A O 1
ATOM 890 N N . VAL A 1 109 ? -3.340 -15.911 13.136 1.00 96.38 109 VAL A N 1
ATOM 891 C CA . VAL A 1 109 ? -4.742 -16.308 13.336 1.00 96.38 109 VAL A CA 1
ATOM 892 C C . VAL A 1 109 ? -5.087 -16.392 14.822 1.00 96.38 109 VAL A C 1
ATOM 894 O O . VAL A 1 109 ? -6.112 -15.852 15.245 1.00 96.38 109 VAL A O 1
ATOM 897 N N . ILE A 1 110 ? -4.228 -17.011 15.636 1.00 96.56 110 ILE A N 1
ATOM 898 C CA . ILE A 1 110 ? -4.466 -17.143 17.077 1.00 96.56 110 ILE A CA 1
ATOM 899 C C . ILE A 1 110 ? -4.467 -15.771 17.758 1.00 96.56 110 ILE A C 1
ATOM 901 O O . ILE A 1 110 ? -5.400 -15.472 18.504 1.00 96.56 110 ILE A O 1
ATOM 905 N N . ILE A 1 111 ? -3.479 -14.909 17.491 1.00 96.81 111 ILE A N 1
ATOM 906 C CA . ILE A 1 111 ? -3.411 -13.584 18.130 1.00 96.81 111 ILE A CA 1
ATOM 907 C C . ILE A 1 111 ? -4.583 -12.711 17.701 1.00 96.81 111 ILE A C 1
ATOM 909 O O . ILE A 1 111 ? -5.209 -12.088 18.557 1.00 96.81 111 ILE A O 1
ATOM 913 N N . GLN A 1 112 ? -4.921 -12.690 16.412 1.00 96.50 112 GLN A N 1
ATOM 914 C CA . GLN A 1 112 ? -6.061 -11.935 15.897 1.00 96.50 112 GLN A CA 1
ATOM 915 C C . GLN A 1 112 ? -7.372 -12.397 16.556 1.00 96.50 112 GLN A C 1
ATOM 917 O O . GLN A 1 112 ? -8.174 -11.574 17.007 1.00 96.50 112 GLN A O 1
ATOM 922 N N . THR A 1 113 ? -7.563 -13.712 16.694 1.00 96.25 113 THR A N 1
ATOM 923 C CA . THR A 1 113 ? -8.741 -14.311 17.342 1.00 96.25 113 THR A CA 1
ATOM 924 C C . THR A 1 113 ? -8.800 -13.979 18.836 1.00 96.25 113 THR A C 1
ATOM 926 O O . THR A 1 113 ? -9.840 -13.561 19.352 1.00 96.25 113 THR A O 1
ATOM 929 N N . MET A 1 114 ? -7.673 -14.096 19.545 1.00 95.94 114 MET A N 1
ATOM 930 C CA . MET A 1 114 ? -7.573 -13.720 20.957 1.00 95.94 114 MET A CA 1
ATOM 931 C C . MET A 1 114 ? -7.838 -12.227 21.162 1.00 95.94 114 MET A C 1
ATOM 933 O O . MET A 1 114 ? -8.572 -11.851 22.078 1.00 95.94 114 MET A O 1
ATOM 937 N N . ALA A 1 115 ? -7.289 -11.371 20.297 1.00 97.00 115 ALA A N 1
ATOM 938 C CA . ALA A 1 115 ? -7.507 -9.934 20.347 1.00 97.00 115 ALA A CA 1
ATOM 939 C C . ALA A 1 115 ? -8.992 -9.594 20.166 1.00 97.00 115 ALA A C 1
ATOM 941 O O . ALA A 1 115 ? -9.507 -8.768 20.916 1.00 97.00 115 ALA A O 1
ATOM 942 N N . MET A 1 116 ? -9.705 -10.289 19.272 1.00 97.19 116 MET A N 1
ATOM 943 C CA . MET A 1 116 ? -11.152 -10.132 19.090 1.00 97.19 116 MET A CA 1
ATOM 944 C C . MET A 1 116 ? -11.974 -10.550 20.316 1.00 97.19 116 MET A C 1
ATOM 946 O O . MET A 1 116 ? -12.889 -9.828 20.729 1.00 97.19 116 MET A O 1
ATOM 950 N N . ALA A 1 117 ? -11.628 -11.664 20.962 1.00 96.19 117 ALA A N 1
ATOM 951 C CA . ALA A 1 117 ? -12.288 -12.081 22.199 1.00 96.19 117 ALA A CA 1
ATOM 952 C C . ALA A 1 117 ? -12.059 -11.065 23.338 1.00 96.19 117 ALA A C 1
ATOM 954 O O . ALA A 1 117 ? -13.001 -10.649 24.021 1.00 96.19 117 ALA A O 1
ATOM 955 N N . VAL A 1 118 ? -10.818 -10.597 23.513 1.00 95.38 118 VAL A N 1
ATOM 956 C CA . VAL A 1 118 ? -10.463 -9.592 24.532 1.00 95.38 118 VAL A CA 1
ATOM 957 C C . VAL A 1 118 ? -11.093 -8.230 24.225 1.00 95.38 118 VAL A C 1
ATOM 959 O O . VAL A 1 118 ? -11.532 -7.538 25.150 1.00 95.38 118 VAL A O 1
ATOM 962 N N . LEU A 1 119 ? -11.197 -7.857 22.946 1.00 97.25 119 LEU A N 1
ATOM 963 C CA . LEU A 1 119 ? -11.858 -6.634 22.495 1.00 97.25 119 LEU A CA 1
ATOM 964 C C . LEU A 1 119 ? -13.349 -6.671 22.832 1.00 97.25 119 LEU A C 1
ATOM 966 O O . LEU A 1 119 ? -13.876 -5.690 23.349 1.00 97.25 119 LEU A O 1
ATOM 970 N N . THR A 1 120 ? -14.002 -7.817 22.635 1.00 97.06 120 THR A N 1
ATOM 971 C CA . THR A 1 120 ? -15.417 -8.033 22.979 1.00 97.06 120 THR A CA 1
ATOM 972 C C . THR A 1 120 ? -15.664 -7.846 24.481 1.00 97.06 120 THR A C 1
ATOM 974 O O . THR A 1 120 ? -16.588 -7.138 24.889 1.00 97.06 120 THR A O 1
ATOM 977 N N . ILE A 1 121 ? -14.780 -8.392 25.326 1.00 94.44 121 ILE A N 1
ATOM 978 C CA . ILE A 1 121 ? -14.818 -8.173 26.783 1.00 94.44 121 ILE A CA 1
ATOM 979 C C . ILE A 1 121 ? -14.583 -6.692 27.122 1.00 94.44 121 ILE A C 1
ATOM 981 O O . ILE A 1 121 ? -15.261 -6.134 27.992 1.00 94.44 121 ILE A O 1
ATOM 985 N N . GLY A 1 122 ? -13.632 -6.053 26.438 1.00 94.56 122 GLY A N 1
ATOM 986 C CA . GLY A 1 122 ? -13.327 -4.632 26.585 1.00 94.56 122 GLY A CA 1
ATOM 987 C C . GLY A 1 122 ? -14.521 -3.747 26.243 1.00 94.56 122 GLY A C 1
ATOM 988 O O . GLY A 1 122 ? -14.852 -2.856 27.021 1.00 94.56 122 GLY A O 1
ATOM 989 N N . MET A 1 123 ? -15.218 -4.043 25.145 1.00 96.94 123 MET A N 1
ATOM 990 C CA . MET A 1 123 ? -16.421 -3.332 24.719 1.00 96.94 123 MET A CA 1
ATOM 991 C C . MET A 1 123 ? -17.540 -3.448 25.746 1.00 96.94 123 MET A C 1
ATOM 993 O O . MET A 1 123 ? -18.096 -2.429 26.135 1.00 96.94 123 MET A O 1
ATOM 997 N N . TYR A 1 124 ? -17.825 -4.648 26.261 1.00 95.56 124 TYR A N 1
ATOM 998 C CA . TYR A 1 124 ? -18.806 -4.809 27.340 1.00 95.56 124 TYR A CA 1
ATOM 999 C C . TYR A 1 124 ? -18.458 -3.932 28.553 1.00 95.56 124 TYR A C 1
ATOM 1001 O O . TYR A 1 124 ? -19.289 -3.170 29.048 1.00 95.56 124 TYR A O 1
ATOM 1009 N N . ARG A 1 125 ? -17.204 -3.991 29.022 1.00 91.12 125 ARG A N 1
ATOM 1010 C CA . ARG A 1 125 ? -16.752 -3.213 30.188 1.00 91.12 125 ARG A CA 1
ATOM 1011 C C . ARG A 1 125 ? -16.812 -1.706 29.946 1.00 91.12 125 ARG A C 1
ATOM 1013 O O . ARG A 1 125 ? -17.200 -0.969 30.849 1.00 91.12 125 ARG A O 1
ATOM 1020 N N . PHE A 1 126 ? -16.433 -1.262 28.754 1.00 94.12 126 PHE A N 1
ATOM 1021 C CA . PHE A 1 126 ? -16.514 0.133 28.344 1.00 94.12 126 PHE A CA 1
ATOM 1022 C C . PHE A 1 126 ? -17.969 0.601 28.237 1.00 94.12 126 PHE A C 1
ATOM 1024 O O . PHE A 1 126 ? -18.320 1.640 28.793 1.00 94.12 126 PHE A O 1
ATOM 1031 N N . ALA A 1 127 ? -18.838 -0.184 27.599 1.00 94.19 127 ALA A N 1
ATOM 1032 C CA . ALA A 1 127 ? -20.247 0.136 27.422 1.00 94.19 127 ALA A CA 1
ATOM 1033 C C . ALA A 1 127 ? -20.966 0.323 28.764 1.00 94.19 127 ALA A C 1
ATOM 1035 O O . ALA A 1 127 ? -21.755 1.254 28.895 1.00 94.19 127 ALA A O 1
ATOM 1036 N N . LYS A 1 128 ? -20.617 -0.452 29.801 1.00 90.94 128 LYS A N 1
ATOM 1037 C CA . LYS A 1 128 ? -21.162 -0.285 31.164 1.00 90.94 128 LYS A CA 1
ATOM 1038 C C . LYS A 1 128 ? -20.923 1.086 31.803 1.00 90.94 128 LYS A C 1
ATOM 1040 O O . LYS A 1 128 ? -21.632 1.450 32.741 1.00 90.94 128 LYS A O 1
ATOM 1045 N N . LEU A 1 129 ? -19.933 1.848 31.335 1.00 89.19 129 LEU A N 1
ATOM 1046 C CA . LEU A 1 129 ? -19.736 3.228 31.790 1.00 89.19 129 LEU A CA 1
ATOM 1047 C C . LEU A 1 129 ? -20.880 4.133 31.311 1.00 89.19 129 LEU A C 1
ATOM 1049 O O . LEU A 1 129 ? -21.256 5.090 31.989 1.00 89.19 129 LEU A O 1
ATOM 1053 N N . TRP A 1 130 ? -21.462 3.802 30.160 1.00 89.00 130 TRP A N 1
ATOM 1054 C CA . TRP A 1 130 ? -22.421 4.630 29.445 1.00 89.00 130 TRP A CA 1
ATOM 1055 C C . TRP A 1 130 ? -23.846 4.116 29.593 1.00 89.00 130 TRP A C 1
ATOM 1057 O O . TRP A 1 130 ? -24.730 4.909 29.909 1.00 89.00 130 TRP A O 1
ATOM 1067 N N . VAL A 1 131 ? -24.070 2.812 29.460 1.00 88.50 131 VAL A N 1
ATOM 1068 C CA . VAL A 1 131 ? -25.395 2.172 29.391 1.00 88.50 131 VAL A CA 1
ATOM 1069 C C . VAL A 1 131 ? -25.591 1.139 30.507 1.00 88.50 131 VAL A C 1
ATOM 1071 O O . VAL A 1 131 ? -24.698 0.915 31.325 1.00 88.50 131 VAL A O 1
ATOM 1074 N N . ASP A 1 132 ? -26.787 0.564 30.585 1.00 85.25 132 ASP A N 1
ATOM 1075 C CA . ASP A 1 132 ? -27.147 -0.509 31.511 1.00 85.25 132 ASP A CA 1
ATOM 1076 C C . ASP A 1 132 ? -26.463 -1.846 31.172 1.00 85.25 132 ASP A C 1
ATOM 1078 O O . ASP A 1 132 ? -25.811 -1.991 30.138 1.00 85.25 132 ASP A O 1
ATOM 1082 N N . ASP A 1 133 ? -26.580 -2.835 32.067 1.00 87.25 133 ASP A N 1
ATOM 1083 C CA . ASP A 1 133 ? -25.896 -4.124 31.894 1.00 87.25 133 ASP A CA 1
ATOM 1084 C C . ASP A 1 133 ? -26.391 -4.884 30.658 1.00 87.25 133 ASP A C 1
ATOM 1086 O O . ASP A 1 133 ? -25.569 -5.448 29.941 1.00 87.25 133 ASP A O 1
ATOM 1090 N N . GLU A 1 134 ? -27.696 -4.850 30.370 1.00 89.12 134 GLU A N 1
ATOM 1091 C CA . GLU A 1 134 ? -28.257 -5.483 29.174 1.00 89.12 134 GLU A CA 1
ATOM 1092 C C . GLU A 1 134 ? -27.779 -4.755 27.910 1.00 89.12 134 GLU A C 1
ATOM 1094 O O . GLU A 1 134 ? -27.262 -5.390 26.989 1.00 89.12 134 GLU A O 1
ATOM 1099 N N . GLY A 1 135 ? -27.841 -3.418 27.899 1.00 91.44 135 GLY A N 1
ATOM 1100 C CA . GLY A 1 135 ? -27.334 -2.597 26.795 1.00 91.44 135 GLY A CA 1
ATOM 1101 C C . GLY A 1 135 ? -25.851 -2.837 26.508 1.00 91.44 135 GLY A C 1
ATOM 1102 O O . GLY A 1 135 ? -25.442 -2.909 25.349 1.00 91.44 135 GLY A O 1
ATOM 1103 N N . ALA A 1 136 ? -25.040 -3.041 27.547 1.00 93.12 136 ALA A N 1
ATOM 1104 C CA . ALA A 1 136 ? -23.628 -3.376 27.401 1.00 93.12 136 ALA A CA 1
ATOM 1105 C C . ALA A 1 136 ? -23.404 -4.773 26.798 1.00 93.12 136 ALA A C 1
ATOM 1107 O O . ALA A 1 136 ? -22.455 -4.957 26.033 1.00 93.12 136 ALA A O 1
ATOM 1108 N N . GLN A 1 137 ? -24.252 -5.758 27.117 1.00 94.31 137 GLN A N 1
ATOM 1109 C CA . GLN A 1 137 ? -24.172 -7.084 26.494 1.00 94.31 137 GLN A CA 1
ATOM 1110 C C . GLN A 1 137 ? -24.542 -7.021 25.003 1.00 94.31 137 GLN A C 1
ATOM 1112 O O . GLN A 1 137 ? -23.842 -7.609 24.179 1.00 94.31 137 GLN A O 1
ATOM 1117 N N . TRP A 1 138 ? -25.569 -6.244 24.638 1.00 95.75 138 TRP A N 1
ATOM 1118 C CA . TRP A 1 138 ? -25.914 -5.989 23.234 1.00 95.75 138 TRP A CA 1
ATOM 1119 C C . TRP A 1 138 ? -24.811 -5.244 22.480 1.00 95.75 138 TRP A C 1
ATOM 1121 O O . TRP A 1 138 ? -24.532 -5.583 21.335 1.00 95.75 138 TRP A O 1
ATOM 1131 N N . ALA A 1 139 ? -24.138 -4.280 23.115 1.00 96.75 139 ALA A N 1
ATOM 1132 C CA . ALA A 1 139 ? -22.998 -3.581 22.519 1.00 96.75 139 ALA A CA 1
ATOM 1133 C C . ALA A 1 139 ? -21.830 -4.532 22.202 1.00 96.75 139 ALA A C 1
ATOM 1135 O O . ALA A 1 139 ? -21.193 -4.407 21.157 1.00 96.75 139 ALA A O 1
ATOM 1136 N N . ALA A 1 140 ? -21.564 -5.507 23.079 1.00 96.94 140 ALA A N 1
ATOM 1137 C CA . ALA A 1 140 ? -20.551 -6.531 22.838 1.00 96.94 140 ALA A CA 1
ATOM 1138 C C . ALA A 1 140 ? -20.930 -7.452 21.669 1.00 96.94 140 ALA A C 1
ATOM 1140 O O . ALA A 1 140 ? -20.083 -7.740 20.831 1.00 96.94 140 ALA A O 1
ATOM 1141 N N . LEU A 1 141 ? -22.197 -7.867 21.572 1.00 96.50 141 LEU A N 1
ATOM 1142 C CA . LEU A 1 141 ? -22.673 -8.672 20.444 1.00 96.50 141 LEU A CA 1
ATOM 1143 C C . LEU A 1 141 ? -22.654 -7.886 19.122 1.00 96.50 141 LEU A C 1
ATOM 1145 O O . LEU A 1 141 ? -22.247 -8.424 18.096 1.00 96.50 141 LEU A O 1
ATOM 1149 N N . TRP A 1 142 ? -23.034 -6.605 19.152 1.00 96.88 142 TRP A N 1
ATOM 1150 C CA . TRP A 1 142 ? -22.956 -5.714 17.992 1.00 96.88 142 TRP A CA 1
ATOM 1151 C C . TRP A 1 142 ? -21.524 -5.580 17.478 1.00 96.88 142 TRP A C 1
ATOM 1153 O O . TRP A 1 142 ? -21.309 -5.605 16.274 1.00 96.88 142 TRP A O 1
ATOM 1163 N N . LEU A 1 143 ? -20.540 -5.458 18.374 1.00 97.44 143 LEU A N 1
ATOM 1164 C CA . LEU A 1 143 ? -19.131 -5.344 17.995 1.00 97.44 143 LEU A CA 1
ATOM 1165 C C . LEU A 1 143 ? -18.654 -6.541 17.160 1.00 97.44 143 LEU A C 1
ATOM 1167 O O . LEU A 1 143 ? -17.933 -6.344 16.189 1.00 97.44 143 LEU A O 1
ATOM 1171 N N . VAL A 1 144 ? -19.071 -7.755 17.527 1.00 97.06 144 VAL A N 1
ATOM 1172 C CA . VAL A 1 144 ? -18.706 -8.998 16.824 1.00 97.06 144 VAL A CA 1
ATOM 1173 C C . VAL A 1 144 ? -19.314 -9.050 15.423 1.00 97.06 144 VAL A C 1
ATOM 1175 O O . VAL A 1 144 ? -18.687 -9.531 14.491 1.00 97.06 144 VAL A O 1
ATOM 1178 N N . LEU A 1 145 ? -20.524 -8.518 15.253 1.00 96.69 145 LEU A N 1
ATOM 1179 C CA . LEU A 1 145 ? -21.197 -8.444 13.952 1.00 96.69 145 LEU A CA 1
ATOM 1180 C C . LEU A 1 145 ? -21.005 -7.084 13.262 1.00 96.69 145 LEU A C 1
ATOM 1182 O O . LEU A 1 145 ? -21.717 -6.760 12.313 1.00 96.69 145 LEU A O 1
ATOM 1186 N N . SER A 1 146 ? -20.068 -6.264 13.740 1.00 96.38 146 SER A N 1
ATOM 1187 C CA . SER A 1 146 ? -19.826 -4.930 13.200 1.00 96.38 146 SER A CA 1
ATOM 1188 C C . SER A 1 146 ? -19.121 -5.035 11.855 1.00 96.38 146 SER A C 1
ATOM 1190 O O . SER A 1 146 ? -18.043 -5.625 11.764 1.00 96.38 146 SER A O 1
ATOM 1192 N N . SER A 1 147 ? -19.684 -4.408 10.823 1.00 96.50 147 SER A N 1
ATOM 1193 C CA . SER A 1 147 ? -19.070 -4.356 9.496 1.00 96.50 147 SER A CA 1
ATOM 1194 C C . SER A 1 147 ? -17.717 -3.644 9.518 1.00 96.50 147 SER A C 1
ATOM 1196 O O . SER A 1 147 ? -16.773 -4.165 8.944 1.00 96.50 147 SER A O 1
ATOM 1198 N N . GLY A 1 148 ? -17.547 -2.544 10.260 1.00 95.75 148 GLY A N 1
ATOM 1199 C CA . GLY A 1 148 ? -16.236 -1.885 10.375 1.00 95.75 148 GLY A CA 1
ATOM 1200 C C . GLY A 1 148 ? -15.163 -2.742 11.058 1.00 95.75 148 GLY A C 1
ATOM 1201 O O . GLY A 1 148 ? -13.990 -2.691 10.687 1.00 95.75 148 GLY A O 1
ATOM 1202 N N . VAL A 1 149 ? -15.544 -3.586 12.025 1.00 96.44 149 VAL A N 1
ATOM 1203 C CA . VAL A 1 149 ? -14.597 -4.537 12.636 1.00 96.44 149 VAL A CA 1
ATOM 1204 C C . VAL A 1 149 ? -14.286 -5.675 11.667 1.00 96.44 149 VAL A C 1
ATOM 1206 O O . VAL A 1 149 ? -13.123 -6.040 11.514 1.00 96.44 149 VAL A O 1
ATOM 1209 N N . ALA A 1 150 ? -15.301 -6.195 10.975 1.00 96.00 150 ALA A N 1
ATOM 1210 C CA . ALA A 1 150 ? -15.123 -7.209 9.946 1.00 96.00 150 ALA A CA 1
ATOM 1211 C C . ALA A 1 150 ? -14.207 -6.724 8.814 1.00 96.00 150 ALA A C 1
ATOM 1213 O O . ALA A 1 150 ? -13.326 -7.464 8.395 1.00 96.00 150 ALA A O 1
ATOM 1214 N N . GLU A 1 151 ? -14.355 -5.476 8.377 1.00 95.06 151 GLU A N 1
ATOM 1215 C CA . GLU A 1 151 ? -13.501 -4.834 7.377 1.00 95.06 151 GLU A CA 1
ATOM 1216 C C . GLU A 1 151 ? -12.052 -4.730 7.865 1.00 95.06 151 GLU A C 1
ATOM 1218 O O . GLU A 1 151 ? -11.131 -5.213 7.211 1.00 95.06 151 GLU A O 1
ATOM 1223 N N . THR A 1 152 ? -11.847 -4.202 9.074 1.00 95.06 152 THR A N 1
ATOM 1224 C CA . THR A 1 152 ? -10.507 -4.051 9.666 1.00 95.06 152 THR A CA 1
ATOM 1225 C C . THR A 1 152 ? -9.767 -5.391 9.777 1.00 95.06 152 THR A C 1
ATOM 1227 O O . THR A 1 152 ? -8.559 -5.454 9.551 1.00 95.06 152 THR A O 1
ATOM 1230 N N . VAL A 1 153 ? -10.480 -6.472 10.116 1.00 94.94 153 VAL A N 1
ATOM 1231 C CA . VAL A 1 153 ? -9.896 -7.805 10.343 1.00 94.94 153 VAL A CA 1
ATOM 1232 C C . VAL A 1 153 ? -9.766 -8.622 9.056 1.00 94.94 153 VAL A C 1
ATOM 1234 O O . VAL A 1 153 ? -8.722 -9.227 8.829 1.00 94.94 153 VAL A O 1
ATOM 1237 N N . HIS A 1 154 ? -10.814 -8.672 8.233 1.00 94.00 154 HIS A N 1
ATOM 1238 C CA . HIS A 1 154 ? -10.942 -9.614 7.113 1.00 94.00 154 HIS A CA 1
ATOM 1239 C C . HIS A 1 154 ? -10.792 -8.970 5.730 1.00 94.00 154 HIS A C 1
ATOM 1241 O O . HIS A 1 154 ? -10.744 -9.700 4.745 1.00 94.00 154 HIS A O 1
ATOM 1247 N N . VAL A 1 155 ? -10.700 -7.639 5.643 1.00 92.44 155 VAL A N 1
ATOM 1248 C CA . VAL A 1 155 ? -10.406 -6.914 4.394 1.00 92.44 155 VAL A CA 1
ATOM 1249 C C . VAL A 1 155 ? -9.049 -6.216 4.489 1.00 92.44 155 VAL A C 1
ATOM 1251 O O . VAL A 1 155 ? -8.212 -6.387 3.610 1.00 92.44 155 VAL A O 1
ATOM 1254 N N . PHE A 1 156 ? -8.777 -5.485 5.574 1.00 92.25 156 PHE A N 1
ATOM 1255 C CA . PHE A 1 156 ? -7.502 -4.775 5.736 1.00 92.25 156 PHE A CA 1
ATOM 1256 C C . PHE A 1 156 ? -6.422 -5.593 6.446 1.00 92.25 156 PHE A C 1
ATOM 1258 O O . PHE A 1 156 ? -5.260 -5.461 6.097 1.00 92.25 156 PHE A O 1
ATOM 1265 N N . GLY A 1 157 ? -6.763 -6.464 7.402 1.00 92.81 157 GLY A N 1
ATOM 1266 C CA . GLY A 1 157 ? -5.768 -7.277 8.119 1.00 92.81 157 GLY A CA 1
ATOM 1267 C C . GLY A 1 157 ? -4.948 -6.500 9.163 1.00 92.81 157 GLY A C 1
ATOM 1268 O O . GLY A 1 157 ? -3.848 -6.920 9.522 1.00 92.81 157 GLY A O 1
ATOM 1269 N N . GLN A 1 158 ? -5.479 -5.383 9.679 1.00 92.75 158 GLN A N 1
ATOM 1270 C CA . GLN A 1 158 ? -4.782 -4.451 10.581 1.00 92.75 158 GLN A CA 1
ATOM 1271 C C . GLN A 1 158 ? -4.681 -4.966 12.032 1.00 92.75 158 GLN A C 1
ATOM 1273 O O . GLN A 1 158 ? -5.330 -4.459 12.960 1.00 92.75 158 GLN A O 1
ATOM 1278 N N . LEU A 1 159 ? -3.824 -5.961 12.257 1.00 95.19 159 LEU A N 1
ATOM 1279 C CA . LEU A 1 159 ? -3.623 -6.589 13.568 1.00 95.19 159 LEU A CA 1
ATOM 1280 C C . LEU A 1 159 ? -3.269 -5.582 14.695 1.00 95.19 159 LEU A C 1
ATOM 1282 O O . LEU A 1 159 ? -3.923 -5.616 15.745 1.00 95.19 159 LEU A O 1
ATOM 1286 N N . PRO A 1 160 ? -2.309 -4.644 14.530 1.00 95.56 160 PRO A N 1
ATOM 1287 C CA . PRO A 1 160 ? -1.946 -3.680 15.576 1.00 95.56 160 PRO A CA 1
ATOM 1288 C C . PRO A 1 160 ? -3.099 -2.769 16.014 1.00 95.56 160 PRO A C 1
ATOM 1290 O O . PRO A 1 160 ? -3.211 -2.425 17.197 1.00 95.56 160 PRO A O 1
ATOM 1293 N N . THR A 1 161 ? -3.998 -2.413 15.092 1.00 94.12 161 THR A N 1
ATOM 1294 C CA . THR A 1 161 ? -5.197 -1.619 15.392 1.00 94.12 161 THR A CA 1
ATOM 1295 C C . THR A 1 161 ? -6.124 -2.381 16.341 1.00 94.12 161 THR A C 1
ATOM 1297 O O . THR A 1 161 ? -6.535 -1.837 17.367 1.00 94.12 161 THR A O 1
ATOM 1300 N N . ILE A 1 162 ? -6.394 -3.661 16.075 1.00 96.00 162 ILE A N 1
ATOM 1301 C CA . ILE A 1 162 ? -7.278 -4.485 16.914 1.00 96.00 162 ILE A CA 1
ATOM 1302 C C . ILE A 1 162 ? -6.646 -4.797 18.277 1.00 96.00 162 ILE A C 1
ATOM 1304 O O . ILE A 1 162 ? -7.315 -4.662 19.305 1.00 96.00 162 ILE A O 1
ATOM 1308 N N . VAL A 1 163 ? -5.355 -5.150 18.315 1.00 97.44 163 VAL A N 1
ATOM 1309 C CA . VAL A 1 163 ? -4.628 -5.413 19.572 1.00 97.44 163 VAL A CA 1
ATOM 1310 C C . VAL A 1 163 ? -4.581 -4.159 20.450 1.00 97.44 163 VAL A C 1
ATOM 1312 O O . VAL A 1 163 ? -4.854 -4.223 21.649 1.00 97.44 163 VAL A O 1
ATOM 1315 N N . SER A 1 164 ? -4.290 -2.989 19.876 1.00 96.44 164 SER A N 1
ATOM 1316 C CA . SER A 1 164 ? -4.274 -1.741 20.649 1.00 96.44 164 SER A CA 1
ATOM 1317 C C . SER A 1 164 ? -5.664 -1.357 21.169 1.00 96.44 164 SER A C 1
ATOM 1319 O O . SER A 1 164 ? -5.798 -1.002 22.340 1.00 96.44 164 SER A O 1
ATOM 1321 N N . LEU A 1 165 ? -6.720 -1.491 20.359 1.00 95.81 165 LEU A N 1
ATOM 1322 C CA . LEU A 1 165 ? -8.092 -1.209 20.791 1.00 95.81 165 LEU A CA 1
ATOM 1323 C C . LEU A 1 165 ? -8.563 -2.153 21.902 1.00 95.81 165 LEU A C 1
ATOM 1325 O O . LEU A 1 165 ? -9.227 -1.705 22.841 1.00 95.81 165 LEU A O 1
ATOM 1329 N N . CYS A 1 166 ? -8.203 -3.440 21.844 1.00 95.38 166 CYS A N 1
ATOM 1330 C CA . CYS A 1 166 ? -8.611 -4.403 22.865 1.00 95.38 166 CYS A CA 1
ATOM 1331 C C . CYS A 1 166 ? -7.989 -4.073 24.231 1.00 95.38 166 CYS A C 1
ATOM 1333 O O . CYS A 1 166 ? -8.678 -4.127 25.256 1.00 95.38 166 CYS A O 1
ATOM 1335 N N . LEU A 1 167 ? -6.722 -3.646 24.245 1.00 96.62 167 LEU A N 1
ATOM 1336 C CA . LEU A 1 167 ? -6.014 -3.201 25.444 1.00 96.62 167 LEU A CA 1
ATOM 1337 C C . LEU A 1 167 ? -6.571 -1.866 25.957 1.00 96.62 167 LEU A C 1
ATOM 1339 O O . LEU A 1 167 ? -6.855 -1.740 27.152 1.00 96.62 167 LEU A O 1
ATOM 1343 N N . LEU A 1 168 ? -6.807 -0.904 25.058 1.00 96.69 168 LEU A N 1
ATOM 1344 C CA . LEU A 1 168 ? -7.315 0.422 25.403 1.00 96.69 168 LEU A CA 1
ATOM 1345 C C . LEU A 1 168 ? -8.710 0.357 26.029 1.00 96.69 168 LEU A C 1
ATOM 1347 O O . LEU A 1 168 ? -8.908 0.896 27.117 1.00 96.69 168 LEU A O 1
ATOM 1351 N N . LEU A 1 169 ? -9.673 -0.328 25.400 1.00 95.50 169 LEU A N 1
ATOM 1352 C CA . LEU A 1 169 ? -11.039 -0.420 25.933 1.00 95.50 169 LEU A CA 1
ATOM 1353 C C . LEU A 1 169 ? -11.081 -1.120 27.299 1.00 95.50 169 LEU A C 1
ATOM 1355 O O . LEU A 1 169 ? -11.874 -0.744 28.162 1.00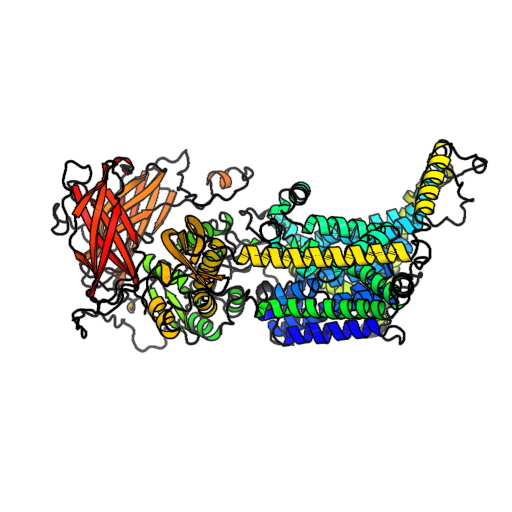 95.50 169 LEU A O 1
ATOM 1359 N N . ASN A 1 170 ? -10.190 -2.087 27.539 1.00 94.50 170 ASN A N 1
ATOM 1360 C CA . ASN A 1 170 ? -10.044 -2.716 28.852 1.00 94.50 170 ASN A CA 1
ATOM 1361 C C . ASN A 1 170 ? -9.362 -1.809 29.893 1.00 94.50 170 ASN A C 1
ATOM 1363 O O . ASN A 1 170 ? -9.541 -2.040 31.091 1.00 94.50 170 ASN A O 1
ATOM 1367 N N . ALA A 1 171 ? -8.617 -0.779 29.479 1.00 95.31 171 ALA A N 1
ATOM 1368 C CA . ALA A 1 171 ? -7.999 0.189 30.386 1.00 95.31 171 ALA A CA 1
ATOM 1369 C C . ALA A 1 171 ? -9.020 1.182 30.964 1.00 95.31 171 ALA A C 1
ATOM 1371 O O . ALA A 1 171 ? -8.948 1.527 32.146 1.00 95.31 171 ALA A O 1
ATOM 1372 N N . LEU A 1 172 ? -9.991 1.620 30.156 1.00 94.69 172 LEU A N 1
ATOM 1373 C CA . LEU A 1 172 ? -10.925 2.712 30.481 1.00 94.69 172 LEU A CA 1
ATOM 1374 C C . LEU A 1 172 ? -11.717 2.529 31.789 1.00 94.69 172 LEU A C 1
ATOM 1376 O O . LEU A 1 172 ? -11.813 3.497 32.547 1.00 94.69 172 LEU A O 1
ATOM 1380 N N . PRO A 1 173 ? -12.240 1.334 32.134 1.00 91.44 173 PRO A N 1
ATOM 1381 C CA . PRO A 1 173 ? -12.906 1.126 33.419 1.00 91.44 173 PRO A CA 1
ATOM 1382 C C . PRO A 1 173 ? -11.986 1.396 34.614 1.00 91.44 173 PRO A C 1
ATOM 1384 O O . PRO A 1 173 ? -12.433 1.927 35.630 1.00 91.44 173 PRO A O 1
ATOM 1387 N N . PHE A 1 174 ? -10.697 1.060 34.504 1.00 92.00 174 PHE A N 1
ATOM 1388 C CA . PHE A 1 174 ? -9.723 1.317 35.563 1.00 92.00 174 PHE A CA 1
ATOM 1389 C C . PHE A 1 174 ? -9.338 2.796 35.639 1.00 92.00 174 PHE A C 1
ATOM 1391 O O . PHE A 1 174 ? -9.132 3.299 36.742 1.00 92.00 174 PHE A O 1
ATOM 1398 N N . VAL A 1 175 ? -9.300 3.502 34.501 1.00 93.69 175 VAL A N 1
ATOM 1399 C CA . VAL A 1 175 ? -9.140 4.967 34.464 1.00 93.69 175 VAL A CA 1
ATOM 1400 C C . VAL A 1 175 ? -10.289 5.637 35.214 1.00 93.69 175 VAL A C 1
ATOM 1402 O O . VAL A 1 175 ? -10.051 6.410 36.140 1.00 93.69 175 VAL A O 1
ATOM 1405 N N . TYR A 1 176 ? -11.529 5.279 34.876 1.00 92.56 176 TYR A N 1
ATOM 1406 C CA . TYR A 1 176 ? -12.724 5.799 35.538 1.00 92.56 176 TYR A CA 1
ATOM 1407 C C . TYR A 1 176 ? -12.699 5.529 37.053 1.00 92.56 176 TYR A C 1
ATOM 1409 O O . TYR A 1 176 ? -12.795 6.463 37.844 1.00 92.56 176 TYR A O 1
ATOM 1417 N N . GLN A 1 177 ? -12.463 4.279 37.473 1.00 86.94 177 GLN A N 1
ATOM 1418 C CA . GLN A 1 177 ? -12.416 3.907 38.897 1.00 86.94 177 GLN A CA 1
ATOM 1419 C C . GLN A 1 177 ? -11.253 4.554 39.662 1.00 86.94 177 GLN A C 1
ATOM 1421 O O . GLN A 1 177 ? -11.327 4.722 40.880 1.00 86.94 177 GLN A O 1
ATOM 1426 N N . TRP A 1 178 ? -10.140 4.862 38.992 1.00 91.12 178 TRP A N 1
ATOM 1427 C CA . TRP A 1 178 ? -9.048 5.612 39.607 1.00 91.12 178 TRP A CA 1
ATOM 1428 C C . TRP A 1 178 ? -9.471 7.053 39.893 1.00 91.12 178 TRP A C 1
ATOM 1430 O O . TRP A 1 178 ? -9.244 7.535 41.000 1.00 91.12 178 TRP A O 1
ATOM 1440 N N . ILE A 1 179 ? -10.100 7.721 38.926 1.00 89.88 179 ILE A N 1
ATOM 1441 C CA . ILE A 1 179 ? -10.563 9.104 39.078 1.00 89.88 179 ILE A CA 1
ATOM 1442 C C . ILE A 1 179 ? -11.645 9.181 40.162 1.00 89.88 179 ILE A C 1
ATOM 1444 O O . ILE A 1 179 ? -11.556 10.038 41.043 1.00 89.88 179 ILE A O 1
ATOM 1448 N N . ASP A 1 180 ? -12.576 8.227 40.151 1.00 84.81 180 ASP A N 1
ATOM 1449 C CA . ASP A 1 180 ? -13.697 8.119 41.086 1.00 84.81 180 ASP A CA 1
ATOM 1450 C C . ASP A 1 180 ? -13.259 7.752 42.518 1.00 84.81 180 ASP A C 1
ATOM 1452 O O . ASP A 1 180 ? -13.375 8.552 43.448 1.00 84.81 180 ASP A O 1
ATOM 1456 N N . GLY A 1 181 ? -12.637 6.585 42.708 1.00 79.50 181 GLY A N 1
ATOM 1457 C CA . GLY A 1 181 ? -12.317 6.061 44.043 1.00 79.50 181 GLY A CA 1
ATOM 1458 C C . GLY A 1 181 ? -10.900 6.354 44.551 1.00 79.50 181 GLY A C 1
ATOM 1459 O O . GLY A 1 181 ? -10.636 6.264 45.748 1.00 79.50 181 GLY A O 1
ATOM 1460 N N . GLY A 1 182 ? -9.943 6.690 43.679 1.00 81.38 182 GLY A N 1
ATOM 1461 C CA . GLY A 1 182 ? -8.545 6.928 44.076 1.00 81.38 182 GLY A CA 1
ATOM 1462 C C . GLY A 1 182 ? -7.776 5.669 44.505 1.00 81.38 182 GLY A C 1
ATOM 1463 O O . GLY A 1 182 ? -6.736 5.757 45.166 1.00 81.38 182 GLY A O 1
ATOM 1464 N N . HIS A 1 183 ? -8.252 4.471 44.150 1.00 80.31 183 HIS A N 1
ATOM 1465 C CA . HIS A 1 183 ? -7.571 3.218 44.484 1.00 80.31 183 HIS A CA 1
ATOM 1466 C C . HIS A 1 183 ? -6.336 2.990 43.603 1.00 80.31 183 HIS A C 1
ATOM 1468 O O . HIS A 1 183 ? -6.444 2.697 42.413 1.00 80.31 183 HIS A O 1
ATOM 1474 N N . LYS A 1 184 ? -5.141 3.014 44.208 1.00 82.31 184 LYS A N 1
ATOM 1475 C CA . LYS A 1 184 ? -3.843 2.886 43.508 1.00 82.31 184 LYS A CA 1
ATOM 1476 C C . LYS A 1 184 ? -3.725 1.645 42.609 1.00 82.31 184 LYS A C 1
ATOM 1478 O O . LYS A 1 184 ? -3.035 1.685 41.600 1.00 82.31 184 LYS A O 1
ATOM 1483 N N . ARG A 1 185 ? -4.405 0.540 42.944 1.00 83.81 185 ARG A N 1
ATOM 1484 C CA . ARG A 1 185 ? -4.429 -0.678 42.108 1.00 83.81 185 ARG A CA 1
ATOM 1485 C C . ARG A 1 185 ? -5.015 -0.419 40.716 1.00 83.81 185 ARG A C 1
ATOM 1487 O O . ARG A 1 185 ? -4.527 -0.991 39.748 1.00 83.81 185 ARG A O 1
ATOM 1494 N N . ASN A 1 186 ? -6.024 0.444 40.619 1.00 86.06 186 ASN A N 1
ATOM 1495 C CA . ASN A 1 186 ? -6.664 0.782 39.350 1.00 86.06 186 ASN A CA 1
ATOM 1496 C C . ASN A 1 186 ? -5.765 1.683 38.500 1.00 86.06 186 ASN A C 1
ATOM 1498 O O . ASN A 1 186 ? -5.669 1.459 37.299 1.00 86.06 186 ASN A O 1
ATOM 1502 N N . LEU A 1 187 ? -5.016 2.598 39.125 1.00 90.31 187 LEU A N 1
ATOM 1503 C CA . LEU A 1 187 ? -3.994 3.388 38.432 1.00 90.31 187 LEU A CA 1
ATOM 1504 C C . LEU A 1 187 ? -2.935 2.494 37.778 1.00 90.31 187 LEU A C 1
ATOM 1506 O O . LEU A 1 187 ? -2.677 2.626 36.588 1.00 90.31 187 LEU A O 1
ATOM 1510 N N . TRP A 1 188 ? -2.370 1.543 38.532 1.00 90.62 188 TRP A N 1
ATOM 1511 C CA . TRP A 1 188 ? -1.358 0.623 38.001 1.00 90.62 188 TRP A CA 1
ATOM 1512 C C . TRP A 1 188 ? -1.888 -0.250 36.862 1.00 90.62 188 TRP A C 1
ATOM 1514 O O . TRP A 1 188 ? -1.193 -0.429 35.867 1.00 90.62 188 TRP A O 1
ATOM 1524 N N . ARG A 1 189 ? -3.123 -0.756 36.976 1.00 92.12 189 ARG A N 1
ATOM 1525 C CA . ARG A 1 189 ? -3.781 -1.516 35.900 1.00 92.12 189 ARG A CA 1
ATOM 1526 C C . ARG A 1 189 ? -3.997 -0.667 34.650 1.00 92.12 189 ARG A C 1
ATOM 1528 O O . ARG A 1 189 ? -3.696 -1.123 33.552 1.00 92.12 189 ARG A O 1
ATOM 1535 N N . ALA A 1 190 ? -4.489 0.561 34.818 1.00 94.38 190 ALA A N 1
ATOM 1536 C CA . ALA A 1 190 ? -4.716 1.486 33.714 1.00 94.38 190 ALA A CA 1
ATOM 1537 C C . ALA A 1 190 ? -3.403 1.835 32.997 1.00 94.38 190 ALA A C 1
ATOM 1539 O O . ALA A 1 190 ? -3.323 1.727 31.778 1.00 94.38 190 ALA A O 1
ATOM 1540 N N . TRP A 1 191 ? -2.356 2.184 33.749 1.00 96.62 191 TRP A N 1
ATOM 1541 C CA . TRP A 1 191 ? -1.032 2.467 33.197 1.00 96.62 191 TRP A CA 1
ATOM 1542 C C . TRP A 1 191 ? -0.413 1.265 32.488 1.00 96.62 191 TRP A C 1
ATOM 1544 O O . TRP A 1 191 ? 0.092 1.430 31.384 1.00 96.62 191 TRP A O 1
ATOM 1554 N N . ALA A 1 192 ? -0.494 0.060 33.058 1.00 96.38 192 ALA A N 1
ATOM 1555 C CA . ALA A 1 192 ? 0.037 -1.136 32.410 1.00 96.38 192 ALA A CA 1
ATOM 1556 C C . ALA A 1 192 ? -0.659 -1.423 31.065 1.00 96.38 192 ALA A C 1
ATOM 1558 O O . ALA A 1 192 ? 0.009 -1.674 30.065 1.00 96.38 192 ALA A O 1
ATOM 1559 N N . LEU A 1 193 ? -1.992 -1.309 31.007 1.00 96.62 193 LEU A N 1
ATOM 1560 C CA . LEU A 1 193 ? -2.748 -1.488 29.762 1.00 96.62 193 LEU A CA 1
ATOM 1561 C C . LEU A 1 193 ? -2.473 -0.382 28.732 1.00 96.62 193 LEU A C 1
ATOM 1563 O O . LEU A 1 193 ? -2.385 -0.679 27.545 1.00 96.62 193 LEU A O 1
ATOM 1567 N N . ILE A 1 194 ? -2.294 0.874 29.153 1.00 97.00 194 ILE A N 1
ATOM 1568 C CA . ILE A 1 194 ? -1.938 1.988 28.251 1.00 97.00 194 ILE A CA 1
ATOM 1569 C C . ILE A 1 194 ? -0.508 1.848 27.725 1.00 97.00 194 ILE A C 1
ATOM 1571 O O . ILE A 1 194 ? -0.248 2.115 26.551 1.00 97.00 194 ILE A O 1
ATOM 1575 N N . ALA A 1 195 ? 0.417 1.386 28.565 1.00 97.44 195 ALA A N 1
ATOM 1576 C CA . ALA A 1 195 ? 1.773 1.058 28.148 1.00 97.44 195 ALA A CA 1
ATOM 1577 C C . ALA A 1 195 ? 1.760 -0.052 27.085 1.00 97.44 195 ALA A C 1
ATOM 1579 O O . ALA A 1 195 ? 2.370 0.107 26.031 1.00 97.44 195 ALA A O 1
ATOM 1580 N N . ALA A 1 196 ? 0.991 -1.125 27.303 1.00 97.50 196 ALA A N 1
ATOM 1581 C CA . ALA A 1 196 ? 0.826 -2.191 26.316 1.00 97.50 196 ALA A CA 1
ATOM 1582 C C . ALA A 1 196 ? 0.130 -1.686 25.035 1.00 97.50 196 ALA A C 1
ATOM 1584 O O . ALA A 1 196 ? 0.574 -1.989 23.934 1.00 97.50 196 ALA A O 1
ATOM 1585 N N . THR A 1 197 ? -0.901 -0.841 25.161 1.00 97.31 197 THR A N 1
ATOM 1586 C CA . THR A 1 197 ? -1.574 -0.191 24.016 1.00 97.31 197 THR A CA 1
ATOM 1587 C C . THR A 1 197 ? -0.568 0.582 23.164 1.00 97.31 197 THR A C 1
ATOM 1589 O O . THR A 1 197 ? -0.581 0.469 21.943 1.00 97.31 197 THR A O 1
ATOM 1592 N N . THR A 1 198 ? 0.351 1.304 23.810 1.00 96.69 198 THR A N 1
ATOM 1593 C CA . THR A 1 198 ? 1.411 2.070 23.142 1.00 96.69 198 THR A CA 1
ATOM 1594 C C . THR A 1 198 ? 2.398 1.165 22.419 1.00 96.69 198 THR A C 1
ATOM 1596 O O . THR A 1 198 ? 2.762 1.453 21.283 1.00 96.69 198 THR A O 1
ATOM 1599 N N . GLY A 1 199 ? 2.806 0.065 23.057 1.00 96.50 199 GLY A N 1
ATOM 1600 C CA . GLY A 1 199 ? 3.673 -0.930 22.434 1.00 96.50 199 GLY A CA 1
ATOM 1601 C C . GLY A 1 199 ? 3.036 -1.596 21.211 1.00 96.50 199 GLY A C 1
ATOM 1602 O O . GLY A 1 199 ? 3.758 -1.946 20.281 1.00 96.50 199 GLY A O 1
ATOM 1603 N N . ALA A 1 200 ? 1.707 -1.764 21.204 1.00 96.38 200 ALA A N 1
ATOM 1604 C CA . ALA A 1 200 ? 0.960 -2.319 20.073 1.00 96.38 200 ALA A CA 1
ATOM 1605 C C . ALA A 1 200 ? 0.770 -1.302 18.948 1.00 96.38 200 ALA A C 1
ATOM 1607 O O . ALA A 1 200 ? 0.992 -1.636 17.790 1.00 96.38 200 ALA A O 1
ATOM 1608 N N . HIS A 1 201 ? 0.342 -0.080 19.278 1.00 94.56 201 HIS A N 1
ATOM 1609 C CA . HIS A 1 201 ? 0.133 0.996 18.315 1.00 94.56 201 HIS A CA 1
ATOM 1610 C C . HIS A 1 201 ? 0.053 2.360 19.028 1.00 94.56 201 HIS A C 1
ATOM 1612 O O . HIS A 1 201 ? -0.978 2.747 19.587 1.00 94.56 201 HIS A O 1
ATOM 1618 N N . HIS A 1 202 ? 1.141 3.130 18.988 1.00 92.38 202 HIS A N 1
ATOM 1619 C CA . HIS A 1 202 ? 1.274 4.429 19.667 1.00 92.38 202 HIS A CA 1
ATOM 1620 C C . HIS A 1 202 ? 0.288 5.490 19.168 1.00 92.38 202 HIS A C 1
ATOM 1622 O O . HIS A 1 202 ? -0.166 6.316 19.960 1.00 92.38 202 HIS A O 1
ATOM 1628 N N . VAL A 1 203 ? -0.094 5.453 17.888 1.00 89.31 203 VAL A N 1
ATOM 1629 C CA . VAL A 1 203 ? -1.086 6.376 17.309 1.00 89.31 203 VAL A CA 1
ATOM 1630 C C . VAL A 1 203 ? -2.473 6.157 17.930 1.00 89.31 203 VAL A C 1
ATOM 1632 O O . VAL A 1 203 ? -3.159 7.137 18.227 1.00 89.31 203 VAL A O 1
ATOM 1635 N N . THR A 1 204 ? -2.860 4.903 18.223 1.00 90.06 204 THR A N 1
ATOM 1636 C CA . THR A 1 204 ? -4.091 4.608 18.987 1.00 90.06 204 THR A CA 1
ATOM 1637 C C . THR A 1 204 ? -4.007 5.203 20.390 1.00 90.06 204 THR A C 1
ATOM 1639 O O . THR A 1 204 ? -4.999 5.737 20.870 1.00 90.06 204 THR A O 1
ATOM 1642 N N . THR A 1 205 ? -2.846 5.172 21.053 1.00 91.25 205 THR A N 1
ATOM 1643 C CA . THR A 1 205 ? -2.692 5.831 22.361 1.00 91.25 205 THR A CA 1
ATOM 1644 C C . THR A 1 205 ? -2.826 7.350 22.250 1.00 91.25 205 THR A C 1
ATOM 1646 O O . THR A 1 205 ? -3.538 7.951 23.052 1.00 91.25 205 THR A O 1
ATOM 1649 N N . LEU A 1 206 ? -2.172 7.977 21.266 1.00 90.94 206 LEU A N 1
ATOM 1650 C CA . LEU A 1 206 ? -2.157 9.433 21.097 1.00 90.94 206 LEU A CA 1
ATOM 1651 C C . LEU A 1 206 ? -3.556 9.988 20.793 1.00 90.94 206 LEU A C 1
ATOM 1653 O O . LEU A 1 206 ? -4.061 10.835 21.529 1.00 90.94 206 LEU A O 1
ATOM 1657 N N . PHE A 1 207 ? -4.209 9.483 19.745 1.00 90.44 207 PHE A N 1
ATOM 1658 C CA . PHE A 1 207 ? -5.563 9.916 19.391 1.00 90.44 207 PHE A CA 1
ATOM 1659 C C . PHE A 1 207 ? -6.612 9.355 20.350 1.00 90.44 207 PHE A C 1
ATOM 1661 O O . PHE A 1 207 ? -7.556 10.057 20.709 1.00 90.44 207 PHE A O 1
ATOM 1668 N N . GLY A 1 208 ? -6.429 8.129 20.841 1.00 89.25 208 GLY A N 1
ATOM 1669 C CA . GLY A 1 208 ? -7.299 7.530 21.849 1.00 89.25 208 GLY A CA 1
ATOM 1670 C C . GLY A 1 208 ? -7.286 8.293 23.171 1.00 89.25 208 GLY A C 1
ATOM 1671 O O . GLY A 1 208 ? -8.320 8.350 23.832 1.00 89.25 208 GLY A O 1
ATOM 1672 N N . ALA A 1 209 ? -6.188 8.960 23.545 1.00 91.19 209 ALA A N 1
ATOM 1673 C CA . ALA A 1 209 ? -6.170 9.856 24.701 1.00 91.19 209 ALA A CA 1
ATOM 1674 C C . ALA A 1 209 ? -7.202 10.987 24.568 1.00 91.19 209 ALA A C 1
ATOM 1676 O O . ALA A 1 209 ? -7.925 11.278 25.523 1.00 91.19 209 ALA A O 1
ATOM 1677 N N . VAL A 1 210 ? -7.317 11.568 23.371 1.00 91.69 210 VAL A N 1
ATOM 1678 C CA . VAL A 1 210 ? -8.241 12.670 23.073 1.00 91.69 210 VAL A CA 1
ATOM 1679 C C . VAL A 1 210 ? -9.663 12.160 22.851 1.00 91.69 210 VAL A C 1
ATOM 1681 O O . VAL A 1 210 ? -10.599 12.653 23.473 1.00 91.69 210 VAL A O 1
ATOM 1684 N N . PHE A 1 211 ? -9.847 11.156 21.996 1.00 94.06 211 PHE A N 1
ATOM 1685 C CA . PHE A 1 211 ? -11.179 10.762 21.536 1.00 94.06 211 PHE A CA 1
ATOM 1686 C C . PHE A 1 211 ? -11.838 9.658 22.369 1.00 94.06 211 PHE A C 1
ATOM 1688 O O . PHE A 1 211 ? -13.060 9.523 22.348 1.00 94.06 211 PHE A O 1
ATOM 1695 N N . ILE A 1 212 ? -11.077 8.867 23.124 1.00 94.75 212 ILE A N 1
ATOM 1696 C CA . ILE A 1 212 ? -11.604 7.687 23.828 1.00 94.75 212 ILE A CA 1
ATOM 1697 C C . ILE A 1 212 ? -11.462 7.846 25.349 1.00 94.75 212 ILE A C 1
ATOM 1699 O O . ILE A 1 212 ? -12.434 7.671 26.086 1.00 94.75 212 ILE A O 1
ATOM 1703 N N . ILE A 1 213 ? -10.281 8.238 25.835 1.00 95.75 213 ILE A N 1
ATOM 1704 C CA . ILE A 1 213 ? -10.010 8.445 27.264 1.00 95.75 213 ILE A CA 1
ATOM 1705 C C . ILE A 1 213 ? -10.663 9.742 27.758 1.00 95.75 213 ILE A C 1
ATOM 1707 O O . ILE A 1 213 ? -11.313 9.719 28.805 1.00 95.75 213 ILE A O 1
ATOM 1711 N N . ALA A 1 214 ? -10.544 10.860 27.029 1.00 95.50 214 ALA A N 1
ATOM 1712 C CA . ALA A 1 214 ? -11.076 12.145 27.495 1.00 95.50 214 ALA A CA 1
ATOM 1713 C C . ALA A 1 214 ? -12.596 12.135 27.762 1.00 95.50 214 ALA A C 1
ATOM 1715 O O . ALA A 1 214 ? -12.995 12.656 28.804 1.00 95.50 214 ALA A O 1
ATOM 1716 N N . PRO A 1 215 ? -13.459 11.495 26.941 1.00 95.19 215 PRO A N 1
ATOM 1717 C CA . PRO A 1 215 ? -14.872 11.338 27.284 1.00 95.19 215 PRO A CA 1
ATOM 1718 C C . PRO A 1 215 ? -15.106 10.597 28.604 1.00 95.19 215 PRO A C 1
ATOM 1720 O O . PRO A 1 215 ? -15.981 10.987 29.374 1.00 95.19 215 PRO A O 1
ATOM 1723 N N . VAL A 1 216 ? -14.320 9.555 28.896 1.00 94.00 216 VAL A N 1
ATOM 1724 C CA . VAL A 1 216 ? -14.421 8.780 30.146 1.00 94.00 216 VAL A CA 1
ATOM 1725 C C . VAL A 1 216 ? -13.962 9.606 31.349 1.00 94.00 216 VAL A C 1
ATOM 1727 O O . VAL A 1 216 ? -14.602 9.578 32.402 1.00 94.00 216 VAL A O 1
ATOM 1730 N N . VAL A 1 217 ? -12.887 10.381 31.188 1.00 94.12 217 VAL A N 1
ATOM 1731 C CA . VAL A 1 217 ? -12.426 11.350 32.191 1.00 94.12 217 VAL A CA 1
ATOM 1732 C C . VAL A 1 217 ? -13.516 12.387 32.455 1.00 94.12 217 VAL A C 1
ATOM 1734 O O . VAL A 1 217 ? -13.888 12.611 33.605 1.00 94.12 217 VAL A O 1
ATOM 1737 N N . LEU A 1 218 ? -14.076 12.982 31.399 1.00 93.06 218 LEU A N 1
ATOM 1738 C CA . LEU A 1 218 ? -15.116 13.999 31.509 1.00 93.06 218 LEU A CA 1
ATOM 1739 C C . LEU A 1 218 ? -16.387 13.434 32.157 1.00 93.06 218 LEU A C 1
ATOM 1741 O O . LEU A 1 218 ? -16.973 14.098 33.007 1.00 93.06 218 LEU A O 1
ATOM 1745 N N . LEU A 1 219 ? -16.766 12.191 31.849 1.00 90.06 219 LEU A N 1
ATOM 1746 C CA . LEU A 1 219 ? -17.848 11.485 32.538 1.00 90.06 219 LEU A CA 1
ATOM 1747 C C . LEU A 1 219 ? -17.594 11.398 34.053 1.00 90.06 219 LEU A C 1
ATOM 1749 O O . LEU A 1 219 ? -18.488 11.727 34.832 1.00 90.06 219 LEU A O 1
ATOM 1753 N N . ALA A 1 220 ? -16.393 10.988 34.477 1.00 88.12 220 ALA A N 1
ATOM 1754 C CA . ALA A 1 220 ? -16.040 10.879 35.895 1.00 88.12 220 ALA A CA 1
ATOM 1755 C C . ALA A 1 220 ? -16.051 12.246 36.608 1.00 88.12 220 ALA A C 1
ATOM 1757 O O . ALA A 1 220 ? -16.586 12.370 37.714 1.00 88.12 220 ALA A O 1
ATOM 1758 N N . LEU A 1 221 ? -15.510 13.287 35.961 1.00 90.00 221 LEU A N 1
ATOM 1759 C CA . LEU A 1 221 ? -15.492 14.654 36.491 1.00 90.00 221 LEU A CA 1
ATOM 1760 C C . LEU A 1 221 ? -16.904 15.236 36.616 1.00 90.00 221 LEU A C 1
ATOM 1762 O O . LEU A 1 221 ? -17.254 15.770 37.666 1.00 90.00 221 LEU A O 1
ATOM 1766 N N . LEU A 1 222 ? -17.734 15.100 35.576 1.00 87.12 222 LEU A N 1
ATOM 1767 C CA . LEU A 1 222 ? -19.115 15.587 35.580 1.00 87.12 222 LEU A CA 1
ATOM 1768 C C . LEU A 1 222 ? -19.943 14.920 36.676 1.00 87.12 222 LEU A C 1
ATOM 1770 O O . LEU A 1 222 ? -20.761 15.587 37.300 1.00 87.12 222 LEU A O 1
ATOM 1774 N N . GLN A 1 223 ? -19.734 13.632 36.947 1.00 84.75 223 GLN A N 1
ATOM 1775 C CA . GLN A 1 223 ? -20.445 12.952 38.030 1.00 84.75 223 GLN A CA 1
ATOM 1776 C C . GLN A 1 223 ? -20.121 13.554 39.400 1.00 84.75 223 GLN A C 1
ATOM 1778 O O . GLN A 1 223 ? -21.044 13.834 40.161 1.00 84.75 223 GLN A O 1
ATOM 1783 N N . HIS A 1 224 ? -18.849 13.845 39.680 1.00 83.62 224 HIS A N 1
ATOM 1784 C CA . HIS A 1 224 ? -18.450 14.510 40.925 1.00 83.62 224 HIS A CA 1
ATOM 1785 C C . HIS A 1 224 ? -18.965 15.947 40.998 1.00 83.62 224 HIS A C 1
ATOM 1787 O O . HIS A 1 224 ? -19.367 16.410 42.058 1.00 83.62 224 HIS A O 1
ATOM 1793 N N . LEU A 1 225 ? -19.026 16.644 39.862 1.00 83.88 225 LEU A N 1
ATOM 1794 C CA . LEU A 1 225 ? -19.543 18.011 39.779 1.00 83.88 225 LEU A CA 1
ATOM 1795 C C . LEU A 1 225 ? -21.005 18.098 40.268 1.00 83.88 225 LEU A C 1
ATOM 1797 O O . LEU A 1 225 ? -21.378 19.062 40.941 1.00 83.88 225 LEU A O 1
ATOM 1801 N N . HIS A 1 226 ? -21.806 17.060 40.001 1.00 78.94 226 HIS A N 1
ATOM 1802 C CA . HIS A 1 226 ? -23.213 16.968 40.408 1.00 78.94 226 HIS A CA 1
ATOM 1803 C C . HIS A 1 226 ? -23.438 16.309 41.782 1.00 78.94 226 HIS A C 1
ATOM 1805 O O . HIS A 1 226 ? -24.546 16.400 42.308 1.00 78.94 226 HIS A O 1
ATOM 1811 N N . GLN A 1 227 ? -22.427 15.666 42.377 1.00 79.50 227 GLN A N 1
ATOM 1812 C CA . GLN A 1 227 ? -22.537 15.027 43.693 1.00 79.50 227 GLN A CA 1
ATOM 1813 C C . GLN A 1 227 ? -22.141 16.009 44.812 1.00 79.50 227 GLN A C 1
ATOM 1815 O O . GLN A 1 227 ? -20.983 16.426 44.874 1.00 79.50 227 GLN A O 1
ATOM 1820 N N . PRO A 1 228 ? -23.069 16.407 45.703 1.00 77.81 228 PRO A N 1
ATOM 1821 C CA . PRO A 1 228 ? -22.745 17.298 46.812 1.00 77.81 228 PRO A CA 1
ATOM 1822 C C . PRO A 1 228 ? -21.847 16.607 47.846 1.00 77.81 228 PRO A C 1
ATOM 1824 O O . PRO A 1 228 ? -22.036 15.432 48.166 1.00 77.81 228 PRO A O 1
ATOM 1827 N N . LEU A 1 229 ? -20.885 17.352 48.398 1.00 81.25 229 LEU A N 1
ATOM 1828 C CA . LEU A 1 229 ? -20.045 16.864 49.497 1.00 81.25 229 LEU A CA 1
ATOM 1829 C C . LEU A 1 229 ? -20.855 16.809 50.812 1.00 81.25 229 LEU A C 1
ATOM 1831 O O . LEU A 1 229 ? -21.748 17.636 51.002 1.00 81.25 229 LEU A O 1
ATOM 1835 N N . PRO A 1 230 ? -20.517 15.920 51.772 1.00 74.88 230 PRO A N 1
ATOM 1836 C CA . PRO A 1 230 ? -21.287 15.727 53.013 1.00 74.88 230 PRO A CA 1
ATOM 1837 C C . PRO A 1 230 ? -21.500 16.991 53.864 1.00 74.88 230 PRO A C 1
ATOM 1839 O O . PRO A 1 230 ? -22.431 17.053 54.658 1.00 74.88 230 PRO A O 1
ATOM 1842 N N . HIS A 1 231 ? -20.632 17.994 53.710 1.00 70.06 231 HIS A N 1
ATOM 1843 C CA . HIS A 1 231 ? -20.648 19.247 54.471 1.00 70.06 231 HIS A CA 1
ATOM 1844 C C . HIS A 1 231 ? -21.239 20.436 53.685 1.00 70.06 231 HIS A C 1
ATOM 1846 O O . HIS A 1 231 ? -21.100 21.584 54.107 1.00 70.06 231 HIS A O 1
ATOM 1852 N N . GLU A 1 232 ? -21.857 20.204 52.522 1.00 72.31 232 GLU A N 1
ATOM 1853 C CA . GLU A 1 232 ? -22.447 21.265 51.700 1.00 72.31 232 GLU A CA 1
ATOM 1854 C C . GLU A 1 232 ? -23.931 21.503 52.027 1.00 72.31 232 GLU A C 1
ATOM 1856 O O . GLU A 1 232 ? -24.768 20.622 51.868 1.00 72.31 232 GLU A O 1
ATOM 1861 N N . ALA A 1 233 ? -24.279 22.737 52.416 1.00 66.75 233 ALA A N 1
ATOM 1862 C CA . ALA A 1 233 ? -25.671 23.207 52.497 1.00 66.75 233 ALA A CA 1
ATOM 1863 C C . ALA A 1 233 ? -26.393 23.140 51.130 1.00 66.75 233 ALA A C 1
ATOM 1865 O O . ALA A 1 233 ? -25.726 23.155 50.092 1.00 66.75 233 ALA A O 1
ATOM 1866 N N . ALA A 1 234 ? -27.732 23.138 51.114 1.00 63.72 234 ALA A N 1
ATOM 1867 C CA . ALA A 1 234 ? -28.538 23.057 49.889 1.00 63.72 234 ALA A CA 1
ATOM 1868 C C . ALA A 1 234 ? -28.115 24.088 48.821 1.00 63.72 234 ALA A C 1
ATOM 1870 O O . ALA A 1 234 ? -27.805 25.241 49.126 1.00 63.72 234 ALA A O 1
ATOM 1871 N N . THR A 1 235 ? -28.056 23.658 47.560 1.00 64.12 235 THR A N 1
ATOM 1872 C CA . THR A 1 235 ? -27.642 24.517 46.440 1.00 64.12 235 THR A CA 1
ATOM 1873 C C . THR A 1 235 ? -28.797 25.459 46.070 1.00 64.12 235 THR A C 1
ATOM 1875 O O . THR A 1 235 ? -29.888 24.954 45.804 1.00 64.12 235 THR A O 1
ATOM 1878 N N . PRO A 1 236 ? -28.609 26.793 46.043 1.00 62.97 236 PRO A N 1
ATOM 1879 C CA . PRO A 1 236 ? -29.659 27.722 45.636 1.00 62.97 236 PRO A CA 1
ATOM 1880 C C . PRO A 1 236 ? -30.053 27.484 44.175 1.00 62.97 236 PRO A C 1
ATOM 1882 O O . PRO A 1 236 ? -29.206 27.204 43.327 1.00 62.97 236 PRO A O 1
ATOM 1885 N N . ILE A 1 237 ? -31.350 27.611 43.887 1.00 59.22 237 ILE A N 1
ATOM 1886 C CA . ILE A 1 237 ? -31.949 27.297 42.577 1.00 59.22 237 ILE A CA 1
ATOM 1887 C C . ILE A 1 237 ? -31.509 28.303 41.491 1.00 59.22 237 ILE A C 1
ATOM 1889 O O . ILE A 1 237 ? -31.494 27.973 40.308 1.00 59.22 237 ILE A O 1
ATOM 1893 N N . TYR A 1 238 ? -31.094 29.516 41.876 1.00 65.06 238 TYR A N 1
ATOM 1894 C CA . TYR A 1 238 ? -30.848 30.635 40.960 1.00 65.06 238 TYR A CA 1
ATOM 1895 C C . TYR A 1 238 ? -29.419 31.181 41.056 1.00 65.06 238 TYR A C 1
ATOM 1897 O O . TYR A 1 238 ? -28.876 31.335 42.149 1.00 65.06 238 TYR A O 1
ATOM 1905 N N . TRP A 1 239 ? -28.816 31.527 39.911 1.00 67.00 239 TRP A N 1
ATOM 1906 C CA . TRP A 1 239 ? -27.465 32.102 39.861 1.00 67.00 239 TRP A CA 1
ATOM 1907 C C . TRP A 1 239 ? -27.532 33.631 39.792 1.00 67.00 239 TRP A C 1
ATOM 1909 O O . TRP A 1 239 ? -27.874 34.216 38.765 1.00 67.00 239 TRP A O 1
ATOM 1919 N N . THR A 1 240 ? -27.142 34.303 40.863 1.00 70.88 240 THR A N 1
ATOM 1920 C CA . THR A 1 240 ? -27.000 35.764 40.950 1.00 70.88 240 THR A CA 1
ATOM 1921 C C . THR A 1 240 ? -25.520 36.163 40.919 1.00 70.88 240 THR A C 1
ATOM 1923 O O . THR A 1 240 ? -24.659 35.371 41.291 1.00 70.88 240 THR A O 1
ATOM 1926 N N . ARG A 1 241 ? -25.182 37.412 40.548 1.00 70.38 241 ARG A N 1
ATOM 1927 C CA . ARG A 1 241 ? -23.777 37.896 40.561 1.00 70.38 241 ARG A CA 1
ATOM 1928 C C . ARG A 1 241 ? -23.071 37.687 41.913 1.00 70.38 241 ARG A C 1
ATOM 1930 O O . ARG A 1 241 ? -21.860 37.516 41.940 1.00 70.38 241 ARG A O 1
ATOM 1937 N N . ARG A 1 242 ? -23.827 37.674 43.021 1.00 70.25 242 ARG A N 1
ATOM 1938 C CA . ARG A 1 242 ? -23.324 37.414 44.384 1.00 70.25 242 ARG A CA 1
ATOM 1939 C C . ARG A 1 242 ? -23.090 35.926 44.687 1.00 70.25 242 ARG A C 1
ATOM 1941 O O . ARG A 1 242 ? -22.299 35.619 45.567 1.00 70.25 242 ARG A O 1
ATOM 1948 N N . THR A 1 243 ? -23.742 35.011 43.969 1.00 72.06 243 THR A N 1
ATOM 1949 C CA . THR A 1 243 ? -23.632 33.551 44.172 1.00 72.06 243 THR A CA 1
ATOM 1950 C C . THR A 1 243 ? -22.739 32.859 43.138 1.00 72.06 243 THR A C 1
ATOM 1952 O O . THR A 1 243 ? -22.362 31.712 43.355 1.00 72.06 243 THR A O 1
ATOM 1955 N N . TRP A 1 244 ? -22.324 33.544 42.062 1.00 79.06 244 TRP A N 1
ATOM 1956 C CA . TRP A 1 244 ? -21.448 32.980 41.024 1.00 79.06 244 TRP A CA 1
ATOM 1957 C C . TRP A 1 244 ? -20.140 32.417 41.582 1.00 79.06 244 TRP A C 1
ATOM 1959 O O . TRP A 1 244 ? -19.851 31.244 41.367 1.00 79.06 244 TRP A O 1
ATOM 1969 N N . TRP A 1 245 ? -19.370 33.211 42.332 1.00 80.12 245 TRP A N 1
ATOM 1970 C CA . TRP A 1 245 ? -18.091 32.733 42.866 1.00 80.12 245 TRP A CA 1
ATOM 1971 C C . TRP A 1 245 ? -18.233 31.611 43.904 1.00 80.12 245 TRP A C 1
ATOM 1973 O O . TRP A 1 245 ? -17.526 30.615 43.762 1.00 80.12 245 TRP A O 1
ATOM 1983 N N . PRO A 1 246 ? -19.157 31.690 44.882 1.00 80.38 246 PRO A N 1
ATOM 1984 C CA . PRO A 1 246 ? -19.401 30.591 45.817 1.00 80.38 246 PRO A CA 1
ATOM 1985 C C . PRO A 1 246 ? -19.849 29.289 45.144 1.00 80.38 246 PRO A C 1
ATOM 1987 O O . PRO A 1 246 ? -19.383 28.209 45.509 1.00 80.38 246 PRO A O 1
ATOM 1990 N N . LEU A 1 247 ? -20.717 29.369 44.128 1.00 79.25 247 LEU A N 1
ATOM 1991 C CA . LEU A 1 247 ? -21.155 28.198 43.367 1.00 79.25 247 LEU A CA 1
ATOM 1992 C C . LEU A 1 247 ? -20.013 27.619 42.531 1.00 79.25 247 LEU A C 1
ATOM 1994 O O . LEU A 1 247 ? -19.818 26.406 42.549 1.00 79.25 247 LEU A O 1
ATOM 1998 N N . ILE A 1 248 ? -19.229 28.447 41.838 1.00 83.50 248 ILE A N 1
ATOM 1999 C CA . ILE A 1 248 ? -18.053 27.974 41.094 1.00 83.50 248 ILE A CA 1
ATOM 2000 C C . ILE A 1 248 ? -17.044 27.335 42.058 1.00 83.50 248 ILE A C 1
ATOM 2002 O O . ILE A 1 248 ? -16.574 26.234 41.788 1.00 83.50 248 ILE A O 1
ATOM 2006 N N . ALA A 1 249 ? -16.769 27.954 43.210 1.00 83.12 249 ALA A N 1
ATOM 2007 C CA . ALA A 1 249 ? -15.865 27.415 44.224 1.00 83.12 249 ALA A CA 1
ATOM 2008 C C . ALA A 1 249 ? -16.342 26.060 44.775 1.00 83.12 249 ALA A C 1
ATOM 2010 O O . ALA A 1 249 ? -15.523 25.155 44.915 1.00 83.12 249 ALA A O 1
ATOM 2011 N N . ARG A 1 250 ? -17.652 25.869 45.004 1.00 84.12 250 ARG A N 1
ATOM 2012 C CA . ARG A 1 250 ? -18.234 24.556 45.352 1.00 84.12 250 ARG A CA 1
ATOM 2013 C C . ARG A 1 250 ? -17.997 23.510 44.271 1.00 84.12 250 ARG A C 1
ATOM 2015 O O . ARG A 1 250 ? -17.474 22.440 44.562 1.00 84.12 250 ARG A O 1
ATOM 2022 N N . HIS A 1 251 ? -18.353 23.816 43.024 1.00 85.25 251 HIS A N 1
ATOM 2023 C CA . HIS A 1 251 ? -18.178 22.872 41.920 1.00 85.25 251 HIS A CA 1
ATOM 2024 C C . HIS A 1 251 ? -16.700 22.524 41.706 1.00 85.25 251 HIS A C 1
ATOM 2026 O O . HIS A 1 251 ? -16.383 21.349 41.541 1.00 85.25 251 HIS A O 1
ATOM 2032 N N . LEU A 1 252 ? -15.795 23.509 41.793 1.00 85.06 252 LEU A N 1
ATOM 2033 C CA . LEU A 1 252 ? -14.344 23.302 41.749 1.00 85.06 252 LEU A CA 1
ATOM 2034 C C . LEU A 1 252 ? -13.856 22.428 42.908 1.00 85.06 252 LEU A C 1
ATOM 2036 O O . LEU A 1 252 ? -13.045 21.532 42.690 1.00 85.06 252 LEU A O 1
ATOM 2040 N N . ARG A 1 253 ? -14.376 22.638 44.123 1.00 85.81 253 ARG A N 1
ATOM 2041 C CA . ARG A 1 253 ? -14.037 21.834 45.302 1.00 85.81 253 ARG A CA 1
ATOM 2042 C C . ARG A 1 253 ? -14.453 20.370 45.140 1.00 85.81 253 ARG A C 1
ATOM 2044 O O . ARG A 1 253 ? -13.643 19.484 45.401 1.00 85.81 253 ARG A O 1
ATOM 2051 N N . ARG A 1 254 ? -15.666 20.108 44.636 1.00 86.44 254 ARG A N 1
ATOM 2052 C CA . ARG A 1 254 ? -16.172 18.747 44.357 1.00 86.44 254 ARG A CA 1
ATOM 2053 C C . ARG A 1 254 ? -15.275 17.967 43.392 1.00 86.44 254 ARG A C 1
ATOM 2055 O O . ARG A 1 254 ? -15.074 16.768 43.567 1.00 86.44 254 ARG A O 1
ATOM 2062 N N . ILE A 1 255 ? -14.722 18.642 42.384 1.00 88.44 255 ILE A N 1
ATOM 2063 C CA . ILE A 1 255 ? -13.904 18.006 41.340 1.00 88.44 255 ILE A CA 1
ATOM 2064 C C . ILE A 1 255 ? -12.394 18.096 41.585 1.00 88.44 255 ILE A C 1
ATOM 2066 O O . ILE A 1 255 ? -11.644 17.451 40.859 1.00 88.44 255 ILE A O 1
ATOM 2070 N N . LEU A 1 256 ? -11.921 18.831 42.598 1.00 85.94 256 LEU A N 1
ATOM 2071 C CA . LEU A 1 256 ? -10.487 19.036 42.846 1.00 85.94 256 LEU A CA 1
ATOM 2072 C C . LEU A 1 256 ? -9.728 17.707 43.029 1.00 85.94 256 LEU A C 1
ATOM 2074 O O . LEU A 1 256 ? -8.698 17.480 42.392 1.00 85.94 256 LEU A O 1
ATOM 2078 N N . GLY A 1 257 ? -10.282 16.796 43.840 1.00 85.31 257 GLY A N 1
ATOM 2079 C CA . GLY A 1 257 ? -9.813 15.413 44.010 1.00 85.31 257 GLY A CA 1
ATOM 2080 C C . GLY A 1 257 ? -9.653 14.659 42.687 1.00 85.31 257 GLY A C 1
ATOM 2081 O O . GLY A 1 257 ? -8.534 14.280 42.318 1.00 85.31 257 GLY A O 1
ATOM 2082 N N . PRO A 1 258 ? -10.762 14.451 41.964 1.00 89.00 258 PRO A N 1
ATOM 2083 C CA . PRO A 1 258 ? -10.773 13.859 40.631 1.00 89.00 258 PRO A CA 1
ATOM 2084 C C . PRO A 1 258 ? -9.830 14.526 39.617 1.00 89.00 258 PRO A C 1
ATOM 2086 O O . PRO A 1 258 ? -9.163 13.815 38.863 1.00 89.00 258 PRO A O 1
ATOM 2089 N N . ILE A 1 259 ? -9.709 15.859 39.605 1.00 90.62 259 ILE A N 1
ATOM 2090 C CA . ILE A 1 259 ? -8.800 16.592 38.708 1.00 90.62 259 ILE A CA 1
ATOM 2091 C C . ILE A 1 259 ? -7.344 16.239 39.007 1.00 90.62 259 ILE A C 1
ATOM 2093 O O . ILE A 1 259 ? -6.607 15.912 38.081 1.00 90.62 259 ILE A O 1
ATOM 2097 N N . LEU A 1 260 ? -6.914 16.234 40.274 1.00 87.62 260 LEU A N 1
ATOM 2098 C CA . LEU A 1 260 ? -5.531 15.866 40.604 1.00 87.62 260 LEU A CA 1
ATOM 2099 C C . LEU A 1 260 ? -5.230 14.398 40.289 1.00 87.62 260 LEU A C 1
ATOM 2101 O O . LEU A 1 260 ? -4.143 14.077 39.808 1.00 87.62 260 LEU A O 1
ATOM 2105 N N . ARG A 1 261 ? -6.197 13.497 40.492 1.00 88.44 261 ARG A N 1
ATOM 2106 C CA . ARG A 1 261 ? -6.072 12.088 40.083 1.00 88.44 261 ARG A CA 1
ATOM 2107 C C . ARG A 1 261 ? -5.972 11.947 38.566 1.00 88.44 261 ARG A C 1
ATOM 2109 O O . ARG A 1 261 ? -5.164 11.149 38.092 1.00 88.44 261 ARG A O 1
ATOM 2116 N N . THR A 1 262 ? -6.750 12.734 37.825 1.00 93.31 262 THR A N 1
ATOM 2117 C CA . THR A 1 262 ? -6.696 12.818 36.360 1.00 93.31 262 THR A CA 1
ATOM 2118 C C . THR A 1 262 ? -5.338 13.339 35.900 1.00 93.31 262 THR A C 1
ATOM 2120 O O . THR A 1 262 ? -4.730 12.729 35.028 1.00 93.31 262 THR A O 1
ATOM 2123 N N . ALA A 1 263 ? -4.822 14.402 36.522 1.00 91.62 263 ALA A N 1
ATOM 2124 C CA . ALA A 1 263 ? -3.508 14.960 36.220 1.00 91.62 263 ALA A CA 1
ATOM 2125 C C . ALA A 1 263 ? -2.390 13.942 36.484 1.00 91.62 263 ALA A C 1
ATOM 2127 O O . ALA A 1 263 ? -1.549 13.728 35.616 1.00 91.62 263 ALA A O 1
ATOM 2128 N N . LEU A 1 264 ? -2.415 13.247 37.630 1.00 92.00 264 LEU A N 1
ATOM 2129 C CA . LEU A 1 264 ? -1.438 12.197 37.933 1.00 92.00 264 LEU A CA 1
ATOM 2130 C C . LEU A 1 264 ? -1.486 11.075 36.891 1.00 92.00 264 LEU A C 1
ATOM 2132 O O . LEU A 1 264 ? -0.449 10.682 36.362 1.00 92.00 264 LEU A O 1
ATOM 2136 N N . PHE A 1 265 ? -2.686 10.579 36.584 1.00 94.19 265 PHE A N 1
ATOM 2137 C CA . PHE A 1 265 ? -2.877 9.560 35.558 1.00 94.19 265 PHE A CA 1
ATOM 2138 C C . PHE A 1 265 ? -2.359 10.029 34.192 1.00 94.19 265 PHE A C 1
ATOM 2140 O O . PHE A 1 265 ? -1.618 9.282 33.556 1.00 94.19 265 PHE A O 1
ATOM 2147 N N . GLY A 1 266 ? -2.699 11.255 33.782 1.00 93.94 266 GLY A N 1
ATOM 2148 C CA . GLY A 1 266 ? -2.305 11.857 32.510 1.00 93.94 266 GLY A CA 1
ATOM 2149 C C . GLY A 1 266 ? -0.793 12.026 32.378 1.00 93.94 266 GLY A C 1
ATOM 2150 O O . GLY A 1 266 ? -0.233 11.607 31.371 1.00 93.94 266 GLY A O 1
ATOM 2151 N N . ILE A 1 267 ? -0.115 12.535 33.414 1.00 94.44 267 ILE A N 1
ATOM 2152 C CA . ILE A 1 267 ? 1.355 12.638 33.447 1.00 94.44 267 ILE A CA 1
ATOM 2153 C C . ILE A 1 267 ? 1.989 11.256 33.258 1.00 94.44 267 ILE A C 1
ATOM 2155 O O . ILE A 1 267 ? 2.890 11.099 32.438 1.00 94.44 267 ILE A O 1
ATOM 2159 N N . GLY A 1 268 ? 1.494 10.239 33.971 1.00 94.12 268 GLY A N 1
ATOM 2160 C CA . GLY A 1 268 ? 1.995 8.874 33.814 1.00 94.12 268 GLY A CA 1
ATOM 2161 C C . GLY A 1 268 ? 1.696 8.275 32.437 1.00 94.12 268 GLY A C 1
ATOM 2162 O O . GLY A 1 268 ? 2.564 7.634 31.858 1.00 94.12 268 GLY A O 1
ATOM 2163 N N . ALA A 1 269 ? 0.510 8.519 31.875 1.00 94.81 269 ALA A N 1
ATOM 2164 C CA . ALA A 1 269 ? 0.143 8.044 30.542 1.00 94.81 269 ALA A CA 1
ATOM 2165 C C . ALA A 1 269 ? 1.028 8.670 29.449 1.00 94.81 269 ALA A C 1
ATOM 2167 O O . ALA A 1 269 ? 1.505 7.950 28.576 1.00 94.81 269 ALA A O 1
ATOM 2168 N N . VAL A 1 270 ? 1.312 9.976 29.533 1.00 95.25 270 VAL A N 1
ATOM 2169 C CA . VAL A 1 270 ? 2.245 10.668 28.626 1.00 95.25 270 VAL A CA 1
ATOM 2170 C C . VAL A 1 270 ? 3.670 10.146 28.807 1.00 95.25 270 VAL A C 1
ATOM 2172 O O . VAL A 1 270 ? 4.340 9.854 27.821 1.00 95.25 270 VAL A O 1
ATOM 2175 N N . ALA A 1 271 ? 4.130 9.954 30.047 1.00 95.94 271 ALA A N 1
ATOM 2176 C CA . ALA A 1 271 ? 5.448 9.376 30.302 1.00 95.94 271 ALA A CA 1
ATOM 2177 C C . ALA A 1 271 ? 5.579 7.968 29.695 1.00 95.94 271 ALA A C 1
ATOM 2179 O O . ALA A 1 271 ? 6.583 7.665 29.059 1.00 95.94 271 ALA A O 1
ATOM 2180 N N . LEU A 1 272 ? 4.553 7.123 29.825 1.00 95.25 272 LEU A N 1
ATOM 2181 C CA . LEU A 1 272 ? 4.532 5.785 29.228 1.00 95.25 272 LEU A CA 1
ATOM 2182 C C . LEU A 1 272 ? 4.484 5.834 27.696 1.00 95.25 272 LEU A C 1
ATOM 2184 O O . LEU A 1 272 ? 5.206 5.072 27.058 1.00 95.25 272 LEU A O 1
ATOM 2188 N N . LEU A 1 273 ? 3.706 6.753 27.111 1.00 94.38 273 LEU A N 1
ATOM 2189 C CA . LEU A 1 273 ? 3.683 6.990 25.663 1.00 94.38 273 LEU A CA 1
ATOM 2190 C C . LEU A 1 273 ? 5.083 7.321 25.118 1.00 94.38 273 LEU A C 1
ATOM 2192 O O . LEU A 1 273 ? 5.471 6.843 24.052 1.00 94.38 273 LEU A O 1
ATOM 2196 N N . LEU A 1 274 ? 5.849 8.123 25.859 1.00 94.25 274 LEU A N 1
ATOM 2197 C CA . LEU A 1 274 ? 7.202 8.519 25.474 1.00 94.25 274 LEU A CA 1
ATOM 2198 C C . LEU A 1 274 ? 8.234 7.414 25.726 1.00 94.25 274 LEU A C 1
ATOM 2200 O O . LEU A 1 274 ? 9.095 7.201 24.882 1.00 94.25 274 LEU A O 1
ATOM 2204 N N . ILE A 1 275 ? 8.158 6.705 26.857 1.00 95.31 275 ILE A N 1
ATOM 2205 C CA . ILE A 1 275 ? 9.177 5.729 27.276 1.00 95.31 275 ILE A CA 1
ATOM 2206 C C . ILE A 1 275 ? 9.058 4.405 26.512 1.00 95.31 275 ILE A C 1
ATOM 2208 O O . ILE A 1 275 ? 10.074 3.881 26.056 1.00 95.31 275 ILE A O 1
ATOM 2212 N N . ILE A 1 276 ? 7.846 3.854 26.364 1.00 95.75 276 ILE A N 1
ATOM 2213 C CA . ILE A 1 276 ? 7.646 2.501 25.805 1.00 95.75 276 ILE A CA 1
ATOM 2214 C C . ILE A 1 276 ? 8.137 2.404 24.359 1.00 95.75 276 ILE A C 1
ATOM 2216 O O . ILE A 1 276 ? 8.714 1.392 23.972 1.00 95.75 276 ILE A O 1
ATOM 2220 N N . VAL A 1 277 ? 7.950 3.470 23.583 1.00 93.69 277 VAL A N 1
ATOM 2221 C CA . VAL A 1 277 ? 8.423 3.579 22.196 1.00 93.69 277 VAL A CA 1
ATOM 2222 C C . VAL A 1 277 ? 9.449 4.707 22.043 1.00 93.69 277 VAL A C 1
ATOM 2224 O O . VAL A 1 277 ? 9.548 5.324 20.989 1.00 93.69 277 VAL A O 1
ATOM 2227 N N . TRP A 1 278 ? 10.250 4.985 23.081 1.00 93.81 278 TRP A N 1
ATOM 2228 C CA . TRP A 1 278 ? 11.305 6.010 23.022 1.00 93.81 278 TRP A CA 1
ATOM 2229 C C . TRP A 1 278 ? 12.223 5.888 21.790 1.00 93.81 278 TRP A C 1
ATOM 2231 O O . TRP A 1 278 ? 12.464 6.908 21.138 1.00 93.81 278 TRP A O 1
ATOM 2241 N N . PRO A 1 279 ? 12.684 4.679 21.398 1.00 92.25 279 PRO A N 1
ATOM 2242 C CA . PRO A 1 279 ? 13.491 4.513 20.190 1.00 92.25 279 PRO A CA 1
ATOM 2243 C C . PRO A 1 279 ? 12.819 5.045 18.916 1.00 92.25 279 PRO A C 1
ATOM 2245 O O . PRO A 1 279 ? 13.502 5.648 18.091 1.00 92.25 279 PRO A O 1
ATOM 2248 N N . TYR A 1 280 ? 11.494 4.903 18.786 1.00 91.50 280 TYR A N 1
ATOM 2249 C CA . TYR A 1 280 ? 10.724 5.458 17.669 1.00 91.50 280 TYR A CA 1
ATOM 2250 C C . TYR A 1 280 ? 10.763 6.990 17.669 1.00 91.50 280 TYR A C 1
ATOM 2252 O O . TYR A 1 280 ? 11.077 7.599 16.650 1.00 91.50 280 TYR A O 1
ATOM 2260 N N . TRP A 1 281 ? 10.496 7.627 18.816 1.00 90.81 281 TRP A N 1
ATOM 2261 C CA . TRP A 1 281 ? 10.504 9.091 18.925 1.00 90.81 281 TRP A CA 1
ATOM 2262 C C . TRP A 1 281 ? 11.887 9.678 18.648 1.00 90.81 281 TRP A C 1
ATOM 2264 O O . TRP A 1 281 ? 12.009 10.689 17.955 1.00 90.81 281 TRP A O 1
ATOM 2274 N N . SER A 1 282 ? 12.935 9.027 19.159 1.00 89.62 282 SER A N 1
ATOM 2275 C CA . SER A 1 282 ? 14.308 9.429 18.874 1.00 89.62 282 SER A CA 1
ATOM 2276 C C . SER A 1 282 ? 14.627 9.291 17.388 1.00 89.62 282 SER A C 1
ATOM 2278 O O . SER A 1 282 ? 15.201 10.213 16.818 1.00 89.62 282 SER A O 1
ATOM 2280 N N . TRP A 1 283 ? 14.263 8.172 16.756 1.00 86.81 283 TRP A N 1
ATOM 2281 C CA . TRP A 1 283 ? 14.481 7.964 15.323 1.00 86.81 283 TRP A CA 1
ATOM 2282 C C . TRP A 1 283 ? 13.729 9.004 14.483 1.00 86.81 283 TRP A C 1
ATOM 2284 O O . TRP A 1 283 ? 14.347 9.694 13.678 1.00 86.81 283 TRP A O 1
ATOM 2294 N N . SER A 1 284 ? 12.436 9.205 14.746 1.00 84.31 284 SER A N 1
ATOM 2295 C CA . SER A 1 284 ? 11.583 10.140 14.003 1.00 84.31 284 SER A CA 1
ATOM 2296 C C . SER A 1 284 ? 12.077 11.589 14.060 1.00 84.31 284 SER A C 1
ATOM 2298 O O . SER A 1 284 ? 11.734 12.375 13.180 1.00 84.31 284 SER A O 1
ATOM 2300 N N . ARG A 1 285 ? 12.855 11.961 15.086 1.00 85.12 285 ARG A N 1
ATOM 2301 C CA . ARG A 1 285 ? 13.482 13.283 15.197 1.00 85.12 285 ARG A CA 1
ATOM 2302 C C . ARG A 1 285 ? 14.707 13.438 14.292 1.00 85.12 285 ARG A C 1
ATOM 2304 O O . ARG A 1 285 ? 14.913 14.523 13.761 1.00 85.12 285 ARG A O 1
ATOM 2311 N N . PHE A 1 286 ? 15.540 12.405 14.178 1.00 78.25 286 PHE A N 1
ATOM 2312 C CA . PHE A 1 286 ? 16.789 12.460 13.404 1.00 78.25 286 PHE A CA 1
ATOM 2313 C C . PHE A 1 286 ? 16.603 12.061 11.938 1.00 78.25 286 PHE A C 1
ATOM 2315 O O . PHE A 1 286 ? 17.426 12.422 11.104 1.00 78.25 286 PHE A O 1
ATOM 2322 N N . ASP A 1 287 ? 15.540 11.321 11.632 1.00 70.62 287 ASP A N 1
ATOM 2323 C CA . ASP A 1 287 ? 15.273 10.757 10.311 1.00 70.62 287 ASP A CA 1
ATOM 2324 C C . ASP A 1 287 ? 13.762 10.824 10.002 1.00 70.62 287 ASP A C 1
ATOM 2326 O O . ASP A 1 287 ? 13.096 9.785 9.913 1.00 70.62 287 ASP A O 1
ATOM 2330 N N . PRO A 1 288 ? 13.174 12.036 9.908 1.00 72.75 288 PRO A N 1
ATOM 2331 C CA . PRO A 1 288 ? 11.738 12.201 9.705 1.00 72.75 288 PRO A CA 1
ATOM 2332 C C . PRO A 1 288 ? 11.265 11.574 8.385 1.00 72.75 288 PRO A C 1
ATOM 2334 O O . PRO A 1 288 ? 12.035 11.321 7.455 1.00 72.75 288 PRO A O 1
ATOM 2337 N N . ILE A 1 289 ? 9.962 11.309 8.301 1.00 71.25 289 ILE A N 1
ATOM 2338 C CA . ILE A 1 289 ? 9.324 10.845 7.067 1.00 71.25 289 ILE A CA 1
ATOM 2339 C C . ILE A 1 289 ? 9.192 12.061 6.138 1.00 71.25 289 ILE A C 1
ATOM 2341 O O . ILE A 1 289 ? 8.278 12.865 6.298 1.00 71.25 289 ILE A O 1
ATOM 2345 N N . SER A 1 290 ? 10.134 12.218 5.207 1.00 69.31 290 SER A N 1
ATOM 2346 C CA . SER A 1 290 ? 10.231 13.348 4.269 1.00 69.31 290 SER A CA 1
ATOM 2347 C C . SER A 1 290 ? 9.997 12.899 2.822 1.00 69.31 290 SER A C 1
ATOM 2349 O O . SER A 1 290 ? 10.865 13.052 1.965 1.00 69.31 290 SER A O 1
ATOM 2351 N N . GLN A 1 291 ? 8.855 12.262 2.577 1.00 72.88 291 GLN A N 1
ATOM 2352 C CA . GLN A 1 291 ? 8.474 11.732 1.266 1.00 72.88 291 GLN A CA 1
ATOM 2353 C C . GLN A 1 291 ? 7.202 12.405 0.758 1.00 72.88 291 GLN A C 1
ATOM 2355 O O . GLN A 1 291 ? 6.383 12.858 1.563 1.00 72.88 291 GLN A O 1
ATOM 2360 N N . VAL A 1 292 ? 7.015 12.419 -0.563 1.00 73.12 292 VAL A N 1
ATOM 2361 C CA . VAL A 1 292 ? 5.766 12.870 -1.187 1.00 73.12 292 VAL A CA 1
ATOM 2362 C C . VAL A 1 292 ? 4.597 12.086 -0.612 1.00 73.12 292 VAL A C 1
ATOM 2364 O O . VAL A 1 292 ? 4.656 10.862 -0.449 1.00 73.12 292 VAL A O 1
ATOM 2367 N N . ALA A 1 293 ? 3.528 12.811 -0.286 1.00 75.19 293 ALA A N 1
ATOM 2368 C CA . ALA A 1 293 ? 2.308 12.213 0.215 1.00 75.19 293 ALA A CA 1
ATOM 2369 C C . ALA A 1 293 ? 1.749 11.242 -0.825 1.00 75.19 293 ALA A C 1
ATOM 2371 O O . ALA A 1 293 ? 1.428 11.609 -1.955 1.00 75.19 293 ALA A O 1
ATOM 2372 N N . ILE A 1 294 ? 1.618 9.987 -0.422 1.00 75.56 294 ILE A N 1
ATOM 2373 C CA . ILE A 1 294 ? 0.992 8.963 -1.242 1.00 75.56 294 ILE A CA 1
ATOM 2374 C C . ILE A 1 294 ? -0.516 9.237 -1.266 1.00 75.56 294 ILE A C 1
ATOM 2376 O O . ILE A 1 294 ? -1.092 9.338 -0.186 1.00 75.56 294 ILE A O 1
ATOM 2380 N N . PRO A 1 295 ? -1.189 9.321 -2.423 1.00 78.56 295 PRO A N 1
ATOM 2381 C CA . PRO A 1 295 ? -2.644 9.414 -2.483 1.00 78.56 295 PRO A CA 1
ATOM 2382 C C . PRO A 1 295 ? -3.315 8.186 -1.858 1.00 78.56 295 PRO A C 1
ATOM 2384 O O . PRO A 1 295 ? -2.970 7.052 -2.194 1.00 78.56 295 PRO A O 1
ATOM 2387 N N . HIS A 1 296 ? -4.301 8.405 -0.984 1.00 85.25 296 HIS A N 1
ATOM 2388 C CA . HIS A 1 296 ? -5.069 7.334 -0.343 1.00 85.25 296 HIS A CA 1
ATOM 2389 C C . HIS A 1 296 ? -6.557 7.664 -0.366 1.00 85.25 296 HIS A C 1
ATOM 2391 O O . HIS A 1 296 ? -6.962 8.735 0.086 1.00 85.25 296 HIS A O 1
ATOM 2397 N N . ALA A 1 297 ? -7.369 6.708 -0.808 1.00 88.19 297 ALA A N 1
ATOM 2398 C CA . ALA A 1 297 ? -8.782 6.920 -1.106 1.00 88.19 297 ALA A CA 1
ATOM 2399 C C . ALA A 1 297 ? -9.636 7.357 0.103 1.00 88.19 297 ALA A C 1
ATOM 2401 O O . ALA A 1 297 ? -10.649 8.025 -0.071 1.00 88.19 297 ALA A O 1
ATOM 2402 N N . SER A 1 298 ? -9.212 7.093 1.347 1.00 90.50 298 SER A N 1
ATOM 2403 C CA . SER A 1 298 ? -9.884 7.641 2.545 1.00 90.50 298 SER A CA 1
ATOM 2404 C C . SER A 1 298 ? -9.832 9.177 2.646 1.00 90.50 298 SER A C 1
ATOM 2406 O O . SER A 1 298 ? -10.469 9.754 3.523 1.00 90.50 298 SER A O 1
ATOM 2408 N N . ARG A 1 299 ? -8.994 9.839 1.838 1.00 92.44 299 ARG A N 1
ATOM 2409 C CA . ARG A 1 299 ? -8.839 11.301 1.780 1.00 92.44 299 ARG A CA 1
ATOM 2410 C C . ARG A 1 299 ? -9.573 11.915 0.591 1.00 92.44 299 ARG A C 1
ATOM 2412 O O . ARG A 1 299 ? -9.624 13.139 0.500 1.00 92.44 299 ARG A O 1
ATOM 2419 N N . ASP A 1 300 ? -10.166 11.095 -0.270 1.00 90.81 300 ASP A N 1
ATOM 2420 C CA . ASP A 1 300 ? -10.908 11.556 -1.436 1.00 90.81 300 ASP A CA 1
ATOM 2421 C C . ASP A 1 300 ? -12.198 12.279 -1.032 1.00 90.81 300 ASP A C 1
ATOM 2423 O O . ASP A 1 300 ? -12.682 12.198 0.102 1.00 90.81 300 ASP A O 1
ATOM 2427 N N . ASN A 1 301 ? -12.791 12.977 -1.998 1.00 90.62 301 ASN A N 1
ATOM 2428 C CA . ASN A 1 301 ? -14.157 13.458 -1.878 1.00 90.62 301 ASN A CA 1
ATOM 2429 C C . ASN A 1 301 ? -15.132 12.310 -2.178 1.00 90.62 301 ASN A C 1
ATOM 2431 O O . ASN A 1 301 ? -15.271 11.893 -3.329 1.00 90.62 301 ASN A O 1
ATOM 2435 N N . PHE A 1 302 ? -15.843 11.829 -1.157 1.00 92.19 302 PHE A N 1
ATOM 2436 C CA . PHE A 1 302 ? -16.738 10.671 -1.253 1.00 92.19 302 PHE A CA 1
ATOM 2437 C C . PHE A 1 302 ? -17.997 10.921 -2.085 1.00 92.19 302 PHE A C 1
ATOM 2439 O O . PHE A 1 302 ? -18.664 9.964 -2.464 1.00 92.19 302 PHE A O 1
ATOM 2446 N N . LEU A 1 303 ? -18.328 12.182 -2.383 1.00 87.94 303 LEU A N 1
ATOM 2447 C CA . LEU A 1 303 ? -19.424 12.534 -3.292 1.00 87.94 303 LEU A CA 1
ATOM 2448 C C . LEU A 1 303 ? -18.998 12.483 -4.765 1.00 87.94 303 LEU A C 1
ATOM 2450 O O . LEU A 1 303 ? -19.856 12.422 -5.641 1.00 87.94 303 LEU A O 1
ATOM 2454 N N . VAL A 1 304 ? -17.687 12.498 -5.031 1.00 84.12 304 VAL A N 1
ATOM 2455 C CA . VAL A 1 304 ? -17.102 12.359 -6.373 1.00 84.12 304 VAL A CA 1
ATOM 2456 C C . VAL A 1 304 ? -16.644 10.917 -6.581 1.00 84.12 304 VAL A C 1
ATOM 2458 O O . VAL A 1 304 ? -17.118 10.235 -7.486 1.00 84.12 304 VAL A O 1
ATOM 2461 N N . ASN A 1 305 ? -15.784 10.411 -5.694 1.00 83.56 305 ASN A N 1
ATOM 2462 C CA . ASN A 1 305 ? -15.372 9.013 -5.673 1.00 83.56 305 ASN A CA 1
ATOM 2463 C C . ASN A 1 305 ? -16.325 8.196 -4.785 1.00 83.56 305 ASN A C 1
ATOM 2465 O O . ASN A 1 305 ? -16.033 7.894 -3.625 1.00 83.56 305 ASN A O 1
ATOM 2469 N N . LEU A 1 306 ? -17.482 7.825 -5.343 1.00 86.56 306 LEU A N 1
ATOM 2470 C CA . LEU A 1 306 ? -18.502 7.042 -4.632 1.00 86.56 306 LEU A CA 1
ATOM 2471 C C . LEU A 1 306 ? -17.980 5.673 -4.161 1.00 86.56 306 LEU A C 1
ATOM 2473 O O . LEU A 1 306 ? -18.452 5.156 -3.151 1.00 86.56 306 LEU A O 1
ATOM 2477 N N . ASN A 1 307 ? -16.994 5.095 -4.856 1.00 86.81 307 ASN A N 1
ATOM 2478 C CA . ASN A 1 307 ? -16.366 3.835 -4.450 1.00 86.81 307 ASN A CA 1
ATOM 2479 C C . ASN A 1 307 ? -15.553 4.007 -3.160 1.00 86.81 307 ASN A C 1
ATOM 2481 O O . ASN A 1 307 ? -15.652 3.170 -2.263 1.00 86.81 307 ASN A O 1
ATOM 2485 N N . ALA A 1 308 ? -14.802 5.107 -3.038 1.00 89.31 308 ALA A N 1
ATOM 2486 C CA . ALA A 1 308 ? -14.127 5.458 -1.792 1.00 89.31 308 ALA A CA 1
ATOM 2487 C C . ALA A 1 308 ? -15.139 5.719 -0.666 1.00 89.31 308 ALA A C 1
ATOM 2489 O O . ALA A 1 308 ? -14.964 5.210 0.436 1.00 89.31 308 ALA A O 1
ATOM 2490 N N . GLY A 1 309 ? -16.241 6.424 -0.951 1.00 93.00 309 GLY A N 1
ATOM 2491 C CA . GLY A 1 309 ? -17.325 6.627 0.016 1.00 93.00 309 GLY A CA 1
ATOM 2492 C C . GLY A 1 309 ? -17.985 5.323 0.480 1.00 93.00 309 GLY A C 1
ATOM 2493 O O . GLY A 1 309 ? -18.304 5.165 1.658 1.00 93.00 309 GLY A O 1
ATOM 2494 N N . LEU A 1 310 ? -18.160 4.354 -0.419 1.00 91.62 310 LEU A N 1
ATOM 2495 C CA . LEU A 1 310 ? -18.685 3.038 -0.064 1.00 91.62 310 LEU A CA 1
ATOM 2496 C C . LEU A 1 310 ? -17.758 2.325 0.933 1.00 91.62 310 LEU A C 1
ATOM 2498 O O . LEU A 1 310 ? -18.234 1.886 1.978 1.00 91.62 310 LEU A O 1
ATOM 2502 N N . ILE A 1 311 ? -16.457 2.259 0.629 1.00 92.12 311 ILE A N 1
ATOM 2503 C CA . ILE A 1 311 ? -15.452 1.546 1.434 1.00 92.12 311 ILE A CA 1
ATOM 2504 C C . ILE A 1 311 ? -15.158 2.275 2.750 1.00 92.12 311 ILE A C 1
ATOM 2506 O O . ILE A 1 311 ? -15.188 1.664 3.800 1.00 92.12 311 ILE A O 1
ATOM 2510 N N . PHE A 1 312 ? -14.926 3.587 2.745 1.00 93.88 312 PHE A N 1
ATOM 2511 C CA . PHE A 1 312 ? -14.423 4.294 3.934 1.00 93.88 312 PHE A CA 1
ATOM 2512 C C . PHE A 1 312 ? -15.499 4.975 4.787 1.00 93.88 312 PHE A C 1
ATOM 2514 O O . PHE A 1 312 ? -15.180 5.527 5.844 1.00 93.88 312 PHE A O 1
ATOM 2521 N N . TRP A 1 313 ? -16.766 4.934 4.364 1.00 93.56 313 TRP A N 1
ATOM 2522 C CA . TRP A 1 313 ? -17.879 5.544 5.097 1.00 93.56 313 TRP A CA 1
ATOM 2523 C C . TRP A 1 313 ? -19.073 4.602 5.261 1.00 93.56 313 TRP A C 1
ATOM 2525 O O . TRP A 1 313 ? -19.496 4.325 6.384 1.00 93.56 313 TRP A O 1
ATOM 2535 N N . VAL A 1 314 ? -19.629 4.086 4.161 1.00 94.62 314 VAL A N 1
ATOM 2536 C CA . VAL A 1 314 ? -20.881 3.311 4.210 1.00 94.62 314 VAL A CA 1
ATOM 2537 C C . VAL A 1 314 ? -20.679 1.938 4.845 1.00 94.62 314 VAL A C 1
ATOM 2539 O O . VAL A 1 314 ? -21.421 1.584 5.760 1.00 94.62 314 VAL A O 1
ATOM 2542 N N . ILE A 1 315 ? -19.685 1.175 4.386 1.00 94.62 315 ILE A N 1
ATOM 2543 C CA . ILE A 1 315 ? -19.385 -0.166 4.900 1.00 94.62 315 ILE A CA 1
ATOM 2544 C C . ILE A 1 315 ? -19.006 -0.131 6.393 1.00 94.62 315 ILE A C 1
ATOM 2546 O O . ILE A 1 315 ? -19.654 -0.853 7.157 1.00 94.62 315 ILE A O 1
ATOM 2550 N N . PRO A 1 316 ? -18.069 0.718 6.861 1.00 95.25 316 PRO A N 1
ATOM 2551 C CA . PRO A 1 316 ? -17.662 0.734 8.261 1.00 95.25 316 PRO A CA 1
ATOM 2552 C C . PRO A 1 316 ? -18.809 1.008 9.237 1.00 95.25 316 PRO A C 1
ATOM 2554 O O . PRO A 1 316 ? -18.871 0.394 10.305 1.00 95.25 316 PRO A O 1
ATOM 2557 N N . TYR A 1 317 ? -19.730 1.915 8.884 1.00 96.31 317 TYR A N 1
ATOM 2558 C CA . TYR A 1 317 ? -20.894 2.202 9.721 1.00 96.31 317 TYR A CA 1
ATOM 2559 C C . TYR A 1 317 ? -22.014 1.175 9.546 1.00 96.31 317 TYR A C 1
ATOM 2561 O O . TYR A 1 317 ? -22.664 0.827 10.533 1.00 96.31 317 TYR A O 1
ATOM 2569 N N . GLY A 1 318 ? -22.272 0.697 8.326 1.00 95.12 318 GLY A N 1
ATOM 2570 C CA . GLY A 1 318 ? -23.339 -0.260 8.028 1.00 95.12 318 GLY A CA 1
ATOM 2571 C C . GLY A 1 318 ? -24.678 0.150 8.652 1.00 95.12 318 GLY A C 1
ATOM 2572 O O . GLY A 1 318 ? -25.179 1.260 8.447 1.00 95.12 318 GLY A O 1
ATOM 2573 N N . MET A 1 319 ? -25.238 -0.716 9.502 1.00 94.88 319 MET A N 1
ATOM 2574 C CA . MET A 1 319 ? -26.498 -0.449 10.212 1.00 94.88 319 MET A CA 1
ATOM 2575 C C . MET A 1 319 ? -26.412 0.619 11.313 1.00 94.88 319 MET A C 1
ATOM 2577 O O . MET A 1 319 ? -27.443 0.986 11.872 1.00 94.88 319 MET A O 1
ATOM 2581 N N . LEU A 1 320 ? -25.237 1.175 11.618 1.00 96.06 320 LEU A N 1
ATOM 2582 C CA . LEU A 1 320 ? -25.134 2.339 12.502 1.00 96.06 320 LEU A CA 1
ATOM 2583 C C . LEU A 1 320 ? -25.666 3.616 11.842 1.00 96.06 320 LEU A C 1
ATOM 2585 O O . LEU A 1 320 ? -26.152 4.486 12.559 1.00 96.06 320 LEU A O 1
ATOM 2589 N N . ILE A 1 321 ? -25.649 3.722 10.506 1.00 95.12 321 ILE A N 1
ATOM 2590 C CA . ILE A 1 321 ? -26.147 4.898 9.767 1.00 95.12 321 ILE A CA 1
ATOM 2591 C C . ILE A 1 321 ? -27.608 5.224 10.128 1.00 95.12 321 ILE A C 1
ATOM 2593 O O . ILE A 1 321 ? -27.863 6.333 10.602 1.00 95.12 321 ILE A O 1
ATOM 2597 N N . PRO A 1 322 ? -28.582 4.297 9.995 1.00 91.75 322 PRO A N 1
ATOM 2598 C CA . PRO A 1 322 ? -29.963 4.576 10.396 1.00 91.75 322 PRO A CA 1
ATOM 2599 C C . PRO A 1 322 ? -30.134 4.770 11.913 1.00 91.75 322 PRO A C 1
ATOM 2601 O O . PRO A 1 322 ? -31.128 5.354 12.345 1.00 91.75 322 PRO A O 1
ATOM 2604 N N . LEU A 1 323 ? -29.180 4.315 12.733 1.00 93.25 323 LEU A N 1
ATOM 2605 C CA . LEU A 1 323 ? -29.180 4.510 14.186 1.00 93.25 323 LEU A CA 1
ATOM 2606 C C . LEU A 1 323 ? -28.570 5.858 14.609 1.00 93.25 323 LEU A C 1
ATOM 2608 O O . LEU A 1 323 ? -28.842 6.304 15.726 1.00 93.25 323 LEU A O 1
ATOM 2612 N N . MET A 1 324 ? -27.799 6.538 13.749 1.00 93.12 324 MET A N 1
ATOM 2613 C CA . MET A 1 324 ? -27.140 7.813 14.068 1.00 93.12 324 MET A CA 1
ATOM 2614 C C . MET A 1 324 ? -28.097 8.866 14.653 1.00 93.12 324 MET A C 1
ATOM 2616 O O . MET A 1 324 ? -27.742 9.450 15.678 1.00 93.12 324 MET A O 1
ATOM 2620 N N . PRO A 1 325 ? -29.317 9.100 14.117 1.00 90.12 325 PRO A N 1
ATOM 2621 C CA . PRO A 1 325 ? -30.246 10.056 14.719 1.00 90.12 325 PRO A CA 1
ATOM 2622 C C . PRO A 1 325 ? -30.575 9.719 16.176 1.00 90.12 325 PRO A C 1
ATOM 2624 O O . PRO A 1 325 ? -30.574 10.605 17.027 1.00 90.12 325 PRO A O 1
ATOM 2627 N N . TYR A 1 326 ? -30.801 8.440 16.493 1.00 88.62 326 TYR A N 1
ATOM 2628 C CA . TYR A 1 326 ? -31.027 8.006 17.871 1.00 88.62 326 TYR A CA 1
ATOM 2629 C C . TYR A 1 326 ? -29.777 8.201 18.732 1.00 88.62 326 TYR A C 1
ATOM 2631 O O . TYR A 1 326 ? -29.878 8.755 19.827 1.00 88.62 326 TYR A O 1
ATOM 2639 N N . ILE A 1 327 ? -28.613 7.783 18.229 1.00 90.94 327 ILE A N 1
ATOM 2640 C CA . ILE A 1 327 ? -27.318 7.894 18.910 1.00 90.94 327 ILE A CA 1
ATOM 2641 C C . ILE A 1 327 ? -27.028 9.354 19.272 1.00 90.94 327 ILE A C 1
ATOM 2643 O O . ILE A 1 327 ? -26.741 9.635 20.431 1.00 90.94 327 ILE A O 1
ATOM 2647 N N . PHE A 1 328 ? -27.162 10.293 18.331 1.00 90.88 328 PHE A N 1
ATOM 2648 C CA . PHE A 1 328 ? -26.895 11.709 18.582 1.00 90.88 328 PHE A CA 1
ATOM 2649 C C . PHE A 1 328 ? -27.962 12.351 19.472 1.00 90.88 328 PHE A C 1
ATOM 2651 O O . PHE A 1 328 ? -27.616 12.987 20.466 1.00 90.88 328 PHE A O 1
ATOM 2658 N N . LEU A 1 329 ? -29.255 12.148 19.187 1.00 84.50 329 LEU A N 1
ATOM 2659 C CA . LEU A 1 329 ? -30.328 12.751 19.986 1.00 84.50 329 LEU A CA 1
ATOM 2660 C C . LEU A 1 329 ? -30.293 12.262 21.437 1.00 84.50 329 LEU A C 1
ATOM 2662 O O . LEU A 1 329 ? -30.312 13.073 22.363 1.00 84.50 329 LEU A O 1
ATOM 2666 N N . ARG A 1 330 ? -30.218 10.945 21.663 1.00 82.69 330 ARG A N 1
ATOM 2667 C CA . ARG A 1 330 ? -30.154 10.385 23.022 1.00 82.69 330 ARG A CA 1
ATOM 2668 C C . ARG A 1 330 ? -28.801 10.597 23.675 1.00 82.69 330 ARG A C 1
ATOM 2670 O O . ARG A 1 330 ? -28.757 10.812 24.883 1.00 82.69 330 ARG A O 1
ATOM 2677 N N . GLY A 1 331 ? -27.728 10.551 22.899 1.00 86.38 331 GLY A N 1
ATOM 2678 C CA . GLY A 1 331 ? -26.374 10.780 23.368 1.00 86.38 331 GLY A CA 1
ATOM 2679 C C . GLY A 1 331 ? -26.183 12.184 23.935 1.00 86.38 331 GLY A C 1
ATOM 2680 O O . GLY A 1 331 ? -25.781 12.315 25.089 1.00 86.38 331 GLY A O 1
ATOM 2681 N N . PHE A 1 332 ? -26.558 13.228 23.184 1.00 87.38 332 PHE A N 1
ATOM 2682 C CA . PHE A 1 332 ? -26.458 14.624 23.632 1.00 87.38 332 PHE A CA 1
ATOM 2683 C C . PHE A 1 332 ? -27.460 14.998 24.729 1.00 87.38 332 PHE A C 1
ATOM 2685 O O . PHE A 1 332 ? -27.187 15.900 25.515 1.00 87.38 332 PHE A O 1
ATOM 2692 N N . SER A 1 333 ? -28.597 14.302 24.817 1.00 77.06 333 SER A N 1
ATOM 2693 C CA . SER A 1 333 ? -29.619 14.586 25.838 1.00 77.06 333 SER A CA 1
ATOM 2694 C C . SER A 1 333 ? -29.304 13.992 27.217 1.00 77.06 333 SER A C 1
ATOM 2696 O O . SER A 1 333 ? -30.022 14.270 28.171 1.00 77.06 333 SER A O 1
ATOM 2698 N N . ASN A 1 334 ? -28.272 13.151 27.336 1.00 76.75 334 ASN A N 1
ATOM 2699 C CA . ASN A 1 334 ? -27.979 12.381 28.546 1.00 76.75 334 ASN A CA 1
ATOM 2700 C C . ASN A 1 334 ? -26.510 12.528 28.981 1.00 76.75 334 ASN A C 1
ATOM 2702 O O . ASN A 1 334 ? -25.705 13.233 28.375 1.00 76.75 334 ASN A O 1
ATOM 2706 N N . ARG A 1 335 ? -26.115 11.783 30.024 1.00 80.25 335 ARG A N 1
ATOM 2707 C CA . ARG A 1 335 ? -24.724 11.713 30.521 1.00 80.25 335 ARG A CA 1
ATOM 2708 C C . ARG A 1 335 ? -23.687 11.254 29.483 1.00 80.25 335 ARG A C 1
ATOM 2710 O O . ARG A 1 335 ? -22.493 11.386 29.723 1.00 80.25 335 ARG A O 1
ATOM 2717 N N . ALA A 1 336 ? -24.135 10.680 28.367 1.00 86.81 336 ALA A N 1
ATOM 2718 C CA . ALA A 1 336 ? -23.288 10.211 27.276 1.00 86.81 336 ALA A CA 1
ATOM 2719 C C . ALA A 1 336 ? -22.888 11.328 26.294 1.00 86.81 336 ALA A C 1
ATOM 2721 O O . ALA A 1 336 ? -22.215 11.043 25.302 1.00 86.81 336 ALA A O 1
ATOM 2722 N N . TRP A 1 337 ? -23.249 12.592 26.549 1.00 90.00 337 TRP A N 1
ATOM 2723 C CA . TRP A 1 337 ? -22.893 13.701 25.663 1.00 90.00 337 TRP A CA 1
ATOM 2724 C C . TRP A 1 337 ? -21.377 13.834 25.415 1.00 90.00 337 TRP A C 1
ATOM 2726 O O . TRP A 1 337 ? -21.032 14.111 24.267 1.00 90.00 337 TRP A O 1
ATOM 2736 N N . PRO A 1 338 ? -20.453 13.565 26.375 1.00 93.62 338 PRO A N 1
ATOM 2737 C CA . PRO A 1 338 ? -19.015 13.612 26.097 1.00 93.62 338 PRO A CA 1
ATOM 2738 C C . PRO A 1 338 ? -18.592 12.581 25.051 1.00 93.62 338 PRO A C 1
ATOM 2740 O O . PRO A 1 338 ? -17.823 12.881 24.140 1.00 93.62 338 PRO A O 1
ATOM 2743 N N . LEU A 1 339 ? -19.128 11.361 25.167 1.00 94.62 339 LEU A N 1
ATOM 2744 C CA . LEU A 1 339 ? -18.897 10.289 24.202 1.00 94.62 339 LEU A CA 1
ATOM 2745 C C . LEU A 1 339 ? -19.469 10.677 22.839 1.00 94.62 339 LEU A C 1
ATOM 2747 O O . LEU A 1 339 ? -18.807 10.528 21.822 1.00 94.62 339 LEU A O 1
ATOM 2751 N N . THR A 1 340 ? -20.678 11.228 22.834 1.00 95.38 340 THR A N 1
ATOM 2752 C CA . THR A 1 340 ? -21.412 11.609 21.622 1.00 95.38 340 THR A CA 1
ATOM 2753 C C . THR A 1 340 ? -20.736 12.759 20.877 1.00 95.38 340 THR A C 1
ATOM 2755 O O . THR A 1 340 ? -20.658 12.728 19.652 1.00 95.38 340 THR A O 1
ATOM 2758 N N . ALA A 1 341 ? -20.177 13.732 21.600 1.00 95.69 341 ALA A N 1
ATOM 2759 C CA . ALA A 1 341 ? -19.357 14.793 21.026 1.00 95.69 341 ALA A CA 1
ATOM 2760 C C . ALA A 1 341 ? -18.090 14.227 20.367 1.00 95.69 341 ALA A C 1
ATOM 2762 O O . ALA A 1 341 ? -17.748 14.622 19.254 1.00 95.69 341 ALA A O 1
ATOM 2763 N N . SER A 1 342 ? -17.434 13.258 21.015 1.00 96.50 342 SER A N 1
ATOM 2764 C CA . SER A 1 342 ? -16.274 12.573 20.436 1.00 96.50 342 SER A CA 1
ATOM 2765 C C . SER A 1 342 ? -16.637 11.768 19.183 1.00 96.50 342 SER A C 1
ATOM 2767 O O . SER A 1 342 ? -15.959 11.875 18.163 1.00 96.50 342 SER A O 1
ATOM 2769 N N . ILE A 1 343 ? -17.754 11.029 19.216 1.00 97.06 343 ILE A N 1
ATOM 2770 C CA . ILE A 1 343 ? -18.303 10.314 18.053 1.00 97.06 343 ILE A CA 1
ATOM 2771 C C . ILE A 1 343 ? -18.556 11.286 16.896 1.00 97.06 343 ILE A C 1
ATOM 2773 O O . ILE A 1 343 ? -18.155 10.998 15.773 1.00 97.06 343 ILE A O 1
ATOM 2777 N N . ALA A 1 344 ? -19.200 12.429 17.158 1.00 96.06 344 ALA A N 1
ATOM 2778 C CA . ALA A 1 344 ? -19.505 13.427 16.136 1.00 96.06 344 ALA A CA 1
ATOM 2779 C C . ALA A 1 344 ? -18.232 13.985 15.487 1.00 96.06 344 ALA A C 1
ATOM 2781 O O . ALA A 1 344 ? -18.162 14.087 14.266 1.00 96.06 344 ALA A O 1
ATOM 2782 N N . LEU A 1 345 ? -17.214 14.304 16.293 1.00 95.19 345 LEU A N 1
ATOM 2783 C CA . LEU A 1 345 ? -15.950 14.840 15.796 1.00 95.19 345 LEU A CA 1
ATOM 2784 C C . LEU A 1 345 ? -15.161 13.804 14.985 1.00 95.19 345 LEU A C 1
ATOM 2786 O O . LEU A 1 345 ? -14.650 14.135 13.922 1.00 95.19 345 LEU A O 1
ATOM 2790 N N . MET A 1 346 ? -15.094 12.548 15.430 1.00 95.50 346 MET A N 1
ATOM 2791 C CA . MET A 1 346 ? -14.428 11.493 14.658 1.00 95.50 346 MET A CA 1
ATOM 2792 C C . MET A 1 346 ? -15.183 11.145 13.377 1.00 95.50 346 MET A C 1
ATOM 2794 O O . MET A 1 346 ? -14.552 11.008 12.337 1.00 95.50 346 MET A O 1
ATOM 2798 N N . ALA A 1 347 ? -16.516 11.059 13.421 1.00 94.88 347 ALA A N 1
ATOM 2799 C CA . ALA A 1 347 ? -17.312 10.890 12.210 1.00 94.88 347 ALA A CA 1
ATOM 2800 C C . ALA A 1 347 ? -17.054 12.051 11.241 1.00 94.88 347 ALA A C 1
ATOM 2802 O O . ALA A 1 347 ? -16.794 11.835 10.068 1.00 94.88 347 ALA A O 1
ATOM 2803 N N . PHE A 1 348 ? -17.005 13.288 11.732 1.00 94.62 348 PHE A N 1
ATOM 2804 C CA . PHE A 1 348 ? -16.663 14.436 10.900 1.00 94.62 348 PHE A CA 1
ATOM 2805 C C . PHE A 1 348 ? -15.262 14.338 10.272 1.00 94.62 348 PHE A C 1
ATOM 2807 O O . PHE A 1 348 ? -15.126 14.533 9.066 1.00 94.62 348 PHE A O 1
ATOM 2814 N N . LEU A 1 349 ? -14.230 13.985 11.045 1.00 94.12 349 LEU A N 1
ATOM 2815 C CA . LEU A 1 349 ? -12.869 13.788 10.523 1.00 94.12 349 LEU A CA 1
ATOM 2816 C C . LEU A 1 349 ? -12.785 12.620 9.525 1.00 94.12 349 LEU A C 1
ATOM 2818 O O . LEU A 1 349 ? -12.037 12.700 8.554 1.00 94.12 349 LEU A O 1
ATOM 2822 N N . GLY A 1 350 ? -13.592 11.575 9.722 1.00 93.69 350 GLY A N 1
ATOM 2823 C CA . GLY A 1 350 ? -13.718 10.431 8.816 1.00 93.69 350 GLY A CA 1
ATOM 2824 C C . GLY A 1 350 ? -14.369 10.759 7.468 1.00 93.69 350 GLY A C 1
ATOM 2825 O O . GLY A 1 350 ? -14.333 9.925 6.573 1.00 93.69 350 GLY A O 1
ATOM 2826 N N . THR A 1 351 ? -14.926 11.966 7.277 1.00 92.25 351 THR A N 1
ATOM 2827 C CA . THR A 1 351 ? -15.454 12.401 5.965 1.00 92.25 351 THR A CA 1
ATOM 2828 C C . THR A 1 351 ? -14.362 12.692 4.929 1.00 92.25 351 THR A C 1
ATOM 2830 O O . THR A 1 351 ? -14.673 12.927 3.759 1.00 92.25 351 THR A O 1
ATOM 2833 N N . GLY A 1 352 ? -13.088 12.683 5.332 1.00 91.00 352 GLY A N 1
ATOM 2834 C CA . GLY A 1 352 ? -11.960 12.848 4.422 1.00 91.00 352 GLY A CA 1
ATOM 2835 C C . GLY A 1 352 ? -11.953 14.197 3.707 1.00 91.00 352 GLY A C 1
ATOM 2836 O O . GLY A 1 352 ? -12.188 15.239 4.321 1.00 91.00 352 GLY A O 1
ATOM 2837 N N . GLY A 1 353 ? -11.686 14.177 2.400 1.00 90.75 353 GLY A N 1
ATOM 2838 C CA . GLY A 1 353 ? -11.694 15.357 1.530 1.00 90.75 353 GLY A CA 1
ATOM 2839 C C . GLY A 1 353 ? -13.087 15.762 1.045 1.00 90.75 353 GLY A C 1
ATOM 2840 O O . GLY A 1 353 ? -13.208 16.667 0.222 1.00 90.75 353 GLY A O 1
ATOM 2841 N N . THR A 1 354 ? -14.153 15.118 1.538 1.00 92.44 354 THR A N 1
ATOM 2842 C CA . THR A 1 354 ? -15.542 15.478 1.197 1.00 92.44 354 THR A CA 1
ATOM 2843 C C . THR A 1 354 ? -15.896 16.886 1.674 1.00 92.44 354 THR A C 1
ATOM 2845 O O . THR A 1 354 ? -16.699 17.577 1.048 1.00 92.44 354 THR A O 1
ATOM 2848 N N . THR A 1 355 ? -15.280 17.334 2.771 1.00 87.94 355 THR A N 1
ATOM 2849 C CA . THR A 1 355 ? -15.352 18.722 3.241 1.00 87.94 355 THR A CA 1
ATOM 2850 C C . THR A 1 355 ? -13.936 19.289 3.408 1.00 87.94 355 THR A C 1
ATOM 2852 O O . THR A 1 355 ? -13.000 18.526 3.639 1.00 87.94 355 THR A O 1
ATOM 2855 N N . PRO A 1 356 ? -13.728 20.616 3.315 1.00 89.25 356 PRO A N 1
ATOM 2856 C CA . PRO A 1 356 ? -12.389 21.202 3.458 1.00 89.25 356 PRO A CA 1
ATOM 2857 C C . PRO A 1 356 ? -11.884 21.224 4.914 1.00 89.25 356 PRO A C 1
ATOM 2859 O O . PRO A 1 356 ? -10.704 21.457 5.172 1.00 89.25 356 PRO A O 1
ATOM 2862 N N . PHE A 1 357 ? -12.769 21.003 5.890 1.00 92.06 357 PHE A N 1
ATOM 2863 C CA . PHE A 1 357 ? -12.472 21.207 7.305 1.00 92.06 357 PHE A CA 1
ATOM 2864 C C . PHE A 1 357 ? -11.562 20.140 7.935 1.00 92.06 357 PHE A C 1
ATOM 2866 O O . PHE A 1 357 ? -10.690 20.542 8.702 1.00 92.06 357 PHE A O 1
ATOM 2873 N N . PRO A 1 358 ? -11.678 18.825 7.643 1.00 92.38 358 PRO A N 1
ATOM 2874 C CA . PRO A 1 358 ? -10.706 17.841 8.118 1.00 92.38 358 PRO A CA 1
ATOM 2875 C C . PRO A 1 358 ? -9.271 18.192 7.714 1.00 92.38 358 PRO A C 1
ATOM 2877 O O . PRO A 1 358 ? -8.380 18.146 8.561 1.00 92.38 358 PRO A O 1
ATOM 2880 N N . LYS A 1 359 ? -9.055 18.642 6.468 1.00 90.25 359 LYS A N 1
ATOM 2881 C CA . LYS A 1 359 ? -7.743 19.118 6.000 1.00 90.25 359 LYS A CA 1
ATOM 2882 C C . LYS A 1 359 ? -7.283 20.364 6.764 1.00 90.25 359 LYS A C 1
ATOM 2884 O O . LYS A 1 359 ? -6.136 20.420 7.193 1.00 90.25 359 LYS A O 1
ATOM 2889 N N . LEU A 1 360 ? -8.177 21.326 7.013 1.00 91.44 360 LEU A N 1
ATOM 2890 C CA . LEU A 1 360 ? -7.862 22.533 7.790 1.00 91.44 360 LEU A CA 1
ATOM 2891 C C . LEU A 1 360 ? -7.499 22.227 9.256 1.00 91.44 360 LEU A C 1
ATOM 2893 O O . LEU A 1 360 ? -6.590 22.844 9.803 1.00 91.44 360 LEU A O 1
ATOM 2897 N N . LEU A 1 361 ? -8.202 21.286 9.893 1.00 90.06 361 LEU A N 1
ATOM 2898 C CA . LEU A 1 361 ? -7.985 20.910 11.295 1.00 90.06 361 LEU A CA 1
ATOM 2899 C C . LEU A 1 361 ? -6.712 20.083 11.495 1.00 90.06 361 LEU A C 1
ATOM 2901 O O . LEU A 1 361 ? -6.036 20.242 12.509 1.00 90.06 361 LEU A O 1
ATOM 2905 N N . LEU A 1 362 ? -6.407 19.182 10.558 1.00 87.50 362 LEU A N 1
ATOM 2906 C CA . LEU A 1 362 ? -5.257 18.280 10.651 1.00 87.50 362 LEU A CA 1
ATOM 2907 C C . LEU A 1 362 ? -3.976 18.879 10.046 1.00 87.50 362 LEU A C 1
ATOM 2909 O O . LEU A 1 362 ? -2.881 18.423 10.379 1.00 87.50 362 LEU A O 1
ATOM 2913 N N . GLY A 1 363 ? -4.081 19.894 9.181 1.00 87.81 363 GLY A N 1
ATOM 2914 C CA . GLY A 1 363 ? -2.934 20.485 8.489 1.00 87.81 363 GLY A CA 1
ATOM 2915 C C . GLY A 1 363 ? -2.141 19.424 7.721 1.00 87.81 363 GLY A C 1
ATOM 2916 O O . GLY A 1 363 ? -2.726 18.524 7.124 1.00 87.81 363 GLY A O 1
ATOM 2917 N N . GLY A 1 364 ? -0.807 19.466 7.800 1.00 81.56 364 GLY A N 1
ATOM 2918 C CA . GLY A 1 364 ? 0.062 18.479 7.139 1.00 81.56 364 GLY A CA 1
ATOM 2919 C C . GLY A 1 364 ? -0.135 17.029 7.608 1.00 81.56 364 GLY A C 1
ATOM 2920 O O . GLY A 1 364 ? 0.235 16.101 6.895 1.00 81.56 364 GLY A O 1
ATOM 2921 N N . ALA A 1 365 ? -0.766 16.792 8.768 1.00 82.75 365 ALA A N 1
ATOM 2922 C CA . ALA A 1 365 ? -1.102 15.432 9.190 1.00 82.75 365 ALA A CA 1
ATOM 2923 C C . ALA A 1 365 ? -2.194 14.803 8.308 1.00 82.75 365 ALA A C 1
ATOM 2925 O O . ALA A 1 365 ? -2.252 13.578 8.211 1.00 82.75 365 ALA A O 1
ATOM 2926 N N . PHE A 1 366 ? -3.025 15.612 7.637 1.00 87.06 366 PHE A N 1
ATOM 2927 C CA . PHE A 1 366 ? -4.010 15.119 6.671 1.00 87.06 366 PHE A CA 1
ATOM 2928 C C . PHE A 1 366 ? -3.339 14.331 5.543 1.00 87.06 366 PHE A C 1
ATOM 2930 O O . PHE A 1 366 ? -3.868 13.313 5.122 1.00 87.06 366 PHE A O 1
ATOM 2937 N N . ASP A 1 367 ? -2.156 14.751 5.095 1.00 81.50 367 ASP A N 1
ATOM 2938 C CA . ASP A 1 367 ? -1.473 14.141 3.951 1.00 81.50 367 ASP A CA 1
ATOM 2939 C C . ASP A 1 367 ? -0.714 12.847 4.308 1.00 81.50 367 ASP A C 1
ATOM 2941 O O . ASP A 1 367 ? -0.300 12.100 3.419 1.00 81.50 367 ASP A O 1
ATOM 2945 N N . ILE A 1 368 ? -0.580 12.553 5.606 1.00 79.25 368 ILE A N 1
ATOM 2946 C CA . ILE A 1 368 ? 0.147 11.389 6.138 1.00 79.25 368 ILE A CA 1
ATOM 2947 C C . ILE A 1 368 ? -0.812 10.351 6.741 1.00 79.25 368 ILE A C 1
ATOM 2949 O O . ILE A 1 368 ? -0.552 9.151 6.672 1.00 79.25 368 ILE A O 1
ATOM 2953 N N . LEU A 1 369 ? -1.911 10.788 7.363 1.00 83.44 369 LEU A N 1
ATOM 2954 C CA . LEU A 1 369 ? -2.825 9.901 8.082 1.00 83.44 369 LEU A CA 1
ATOM 2955 C C . LEU A 1 369 ? -3.798 9.176 7.146 1.00 83.44 369 LEU A C 1
ATOM 2957 O O . LEU A 1 369 ? -4.406 9.767 6.253 1.00 83.44 369 LEU A O 1
ATOM 2961 N N . THR A 1 370 ? -4.032 7.896 7.435 1.00 88.31 370 THR A N 1
ATOM 2962 C CA . THR A 1 370 ? -5.184 7.165 6.903 1.00 88.31 370 THR A CA 1
ATOM 2963 C C . THR A 1 370 ? -6.414 7.512 7.753 1.00 88.31 370 THR A C 1
ATOM 2965 O O . THR A 1 370 ? -6.417 7.363 8.981 1.00 88.31 370 THR A O 1
ATOM 2968 N N . LEU A 1 371 ? -7.438 8.091 7.117 1.00 91.00 371 LEU A N 1
ATOM 2969 C CA . LEU A 1 371 ? -8.591 8.681 7.818 1.00 91.00 371 LEU A CA 1
ATOM 2970 C C . LEU A 1 371 ? -9.700 7.666 8.129 1.00 91.00 371 LEU A C 1
ATOM 2972 O O . LEU A 1 371 ? -10.568 7.942 8.955 1.00 91.00 371 LEU A O 1
ATOM 2976 N N . ASP A 1 372 ? -9.616 6.473 7.544 1.00 89.56 372 ASP A N 1
ATOM 2977 C CA . ASP A 1 372 ? -10.445 5.298 7.840 1.00 89.56 372 ASP A CA 1
ATOM 2978 C C . ASP A 1 372 ? -10.459 4.953 9.340 1.00 89.56 372 ASP A C 1
ATOM 2980 O O . ASP A 1 372 ? -11.491 4.567 9.895 1.00 89.56 372 ASP A O 1
ATOM 2984 N N . ARG A 1 373 ? -9.339 5.197 10.035 1.00 91.06 373 ARG A N 1
ATOM 2985 C CA . ARG A 1 373 ? -9.204 4.993 11.485 1.00 91.06 373 ARG A CA 1
ATOM 2986 C C . ARG A 1 373 ? -10.225 5.804 12.283 1.00 91.06 373 ARG A C 1
ATOM 2988 O O . ARG A 1 373 ? -10.753 5.303 13.275 1.00 91.06 373 ARG A O 1
ATOM 2995 N N . PHE A 1 374 ? -10.543 7.030 11.853 1.00 94.44 374 PHE A N 1
ATOM 2996 C CA . PHE A 1 374 ? -11.556 7.857 12.515 1.00 94.44 374 PHE A CA 1
ATOM 2997 C C . PHE A 1 374 ? -12.961 7.276 12.331 1.00 94.44 374 PHE A C 1
ATOM 2999 O O . PHE A 1 374 ? -13.736 7.250 13.292 1.00 94.44 374 PHE A O 1
ATOM 3006 N N . THR A 1 375 ? -13.271 6.746 11.144 1.00 95.38 375 THR A N 1
ATOM 3007 C CA . THR A 1 375 ? -14.541 6.059 10.874 1.00 95.38 375 THR A CA 1
ATOM 3008 C C . THR A 1 375 ? -14.679 4.804 11.741 1.00 95.38 375 THR A C 1
ATOM 3010 O O . THR A 1 375 ? -15.700 4.632 12.414 1.00 95.38 375 THR A O 1
ATOM 3013 N N . LEU A 1 376 ? -13.628 3.977 11.821 1.00 95.31 376 LEU A N 1
ATOM 3014 C CA . LEU A 1 376 ? -13.589 2.788 12.678 1.00 95.31 376 LEU A CA 1
ATOM 3015 C C . LEU A 1 376 ? -13.790 3.141 14.159 1.00 95.31 376 LEU A C 1
ATOM 3017 O O . LEU A 1 376 ? -14.641 2.554 14.832 1.00 95.31 376 LEU A O 1
ATOM 3021 N N . TRP A 1 377 ? -13.029 4.103 14.688 1.00 95.75 377 TRP A N 1
ATOM 3022 C CA . TRP A 1 377 ? -13.149 4.505 16.090 1.00 95.75 377 TRP A CA 1
ATOM 3023 C C . TRP A 1 377 ? -14.530 5.083 16.398 1.00 95.75 377 TRP A C 1
ATOM 3025 O O . TRP A 1 377 ? -15.108 4.745 17.432 1.00 95.75 377 TRP A O 1
ATOM 3035 N N . ALA A 1 378 ? -15.104 5.884 15.497 1.00 96.88 378 ALA A N 1
ATOM 3036 C CA . ALA A 1 378 ? -16.475 6.364 15.632 1.00 96.88 378 ALA A CA 1
ATOM 3037 C C . ALA A 1 378 ? -17.478 5.200 15.691 1.00 96.88 378 ALA A C 1
ATOM 3039 O O . ALA A 1 378 ? -18.314 5.178 16.594 1.00 96.88 378 ALA A O 1
ATOM 3040 N N . ALA A 1 379 ? -17.367 4.205 14.804 1.00 96.88 379 ALA A N 1
ATOM 3041 C CA . ALA A 1 379 ? -18.242 3.032 14.798 1.00 96.88 379 ALA A CA 1
ATOM 3042 C C . ALA A 1 379 ? -18.147 2.223 16.108 1.00 96.88 379 ALA A C 1
ATOM 3044 O O . ALA A 1 379 ? -19.166 1.846 16.690 1.00 96.88 379 ALA A O 1
ATOM 3045 N N . ILE A 1 380 ? -16.934 2.026 16.634 1.00 96.12 380 ILE A N 1
ATOM 3046 C CA . ILE A 1 380 ? -16.706 1.353 17.924 1.00 96.12 380 ILE A CA 1
ATOM 3047 C C . ILE A 1 380 ? -17.317 2.159 19.077 1.00 96.12 380 ILE A C 1
ATOM 3049 O O . ILE A 1 380 ? -17.995 1.591 19.934 1.00 96.12 380 ILE A O 1
ATOM 3053 N N . LEU A 1 381 ? -17.126 3.482 19.106 1.00 96.62 381 LEU A N 1
ATOM 3054 C CA . LEU A 1 381 ? -17.686 4.334 20.160 1.00 96.62 381 LEU A CA 1
ATOM 3055 C C . LEU A 1 381 ? -19.213 4.475 20.080 1.00 96.62 381 LEU A C 1
ATOM 3057 O O . LEU A 1 381 ? -19.837 4.764 21.100 1.00 96.62 381 LEU A O 1
ATOM 3061 N N . MET A 1 382 ? -19.826 4.233 18.919 1.00 97.25 382 MET A N 1
ATOM 3062 C CA . MET A 1 382 ? -21.283 4.160 18.762 1.00 97.25 382 MET A CA 1
ATOM 3063 C C . MET A 1 382 ? -21.892 2.883 19.361 1.00 97.25 382 MET A C 1
ATOM 3065 O O . MET A 1 382 ? -23.055 2.908 19.772 1.00 97.25 382 MET A O 1
ATOM 3069 N N . ALA A 1 383 ? -21.130 1.787 19.462 1.00 96.81 383 ALA A N 1
ATOM 3070 C CA . ALA A 1 383 ? -21.640 0.480 19.887 1.00 96.81 383 ALA A CA 1
ATOM 3071 C C . ALA A 1 383 ? -22.357 0.477 21.258 1.00 96.81 383 ALA A C 1
ATOM 3073 O O . ALA A 1 383 ? -23.420 -0.139 21.345 1.00 96.81 383 ALA A O 1
ATOM 3074 N N . PRO A 1 384 ? -21.895 1.188 22.315 1.00 95.81 384 PRO A N 1
ATOM 3075 C CA . PRO A 1 384 ? -22.653 1.319 23.561 1.00 95.81 384 PRO A CA 1
ATOM 3076 C C . PRO A 1 384 ? -24.068 1.875 23.348 1.00 95.81 384 PRO A C 1
ATOM 3078 O O . PRO A 1 384 ? -25.041 1.310 23.842 1.00 95.81 384 PRO A O 1
ATOM 3081 N N . LEU A 1 385 ? -24.202 2.960 22.578 1.00 94.75 385 LEU A N 1
ATOM 3082 C CA . LEU A 1 385 ? -25.489 3.613 22.321 1.00 94.75 385 LEU A CA 1
ATOM 3083 C C . LEU A 1 385 ? -26.373 2.793 21.370 1.00 94.75 385 LEU A C 1
ATOM 3085 O O . LEU A 1 385 ? -27.594 2.804 21.528 1.00 94.75 385 LEU A O 1
ATOM 3089 N N . ALA A 1 386 ? -25.775 2.035 20.446 1.00 95.69 386 ALA A N 1
ATOM 3090 C CA . ALA A 1 386 ? -26.482 1.042 19.637 1.00 95.69 386 ALA A CA 1
ATOM 3091 C C . ALA A 1 386 ? -27.014 -0.121 20.497 1.00 95.69 386 ALA A C 1
ATOM 3093 O O . ALA A 1 386 ? -28.168 -0.517 20.353 1.00 95.69 386 ALA A O 1
ATOM 3094 N N . GLY A 1 387 ? -26.235 -0.603 21.469 1.00 94.88 387 GLY A N 1
ATOM 3095 C CA . GLY A 1 387 ? -26.696 -1.592 22.447 1.00 94.88 387 GLY A CA 1
ATOM 3096 C C . GLY A 1 387 ? -27.895 -1.095 23.261 1.00 94.88 387 GLY A C 1
ATOM 3097 O O . GLY A 1 387 ? -28.890 -1.803 23.404 1.00 94.88 387 GLY A O 1
ATOM 3098 N N . HIS A 1 388 ? -27.861 0.165 23.704 1.00 92.88 388 HIS A N 1
ATOM 3099 C CA . HIS A 1 388 ? -29.003 0.802 24.372 1.00 92.88 388 HIS A CA 1
ATOM 3100 C C . HIS A 1 388 ? -30.203 1.053 23.440 1.00 92.88 388 HIS A C 1
ATOM 3102 O O . HIS A 1 388 ? -31.354 1.081 23.876 1.00 92.88 388 HIS A O 1
ATOM 3108 N N . PHE A 1 389 ? -29.980 1.258 22.140 1.00 93.62 389 PHE A N 1
ATOM 3109 C CA . PHE A 1 389 ? -31.079 1.286 21.174 1.00 93.62 389 PHE A CA 1
ATOM 3110 C C . PHE A 1 389 ? -31.803 -0.059 21.136 1.00 93.62 389 PHE A C 1
ATOM 3112 O O . PHE A 1 389 ? -33.029 -0.077 21.178 1.00 93.62 389 PHE A O 1
ATOM 3119 N N . ILE A 1 390 ? -31.062 -1.170 21.119 1.00 94.12 390 ILE A N 1
ATOM 3120 C CA . ILE A 1 390 ? -31.638 -2.519 21.073 1.00 94.12 390 ILE A CA 1
ATOM 3121 C C . ILE A 1 390 ? -32.445 -2.821 22.339 1.00 94.12 390 ILE A C 1
ATOM 3123 O O . ILE A 1 390 ? -33.573 -3.301 22.230 1.00 94.12 390 ILE A O 1
ATOM 3127 N N . THR A 1 391 ? -31.944 -2.477 23.529 1.00 91.69 391 THR A N 1
ATOM 3128 C CA . THR A 1 391 ? -32.726 -2.647 24.768 1.00 91.69 391 THR A CA 1
ATOM 3129 C C . THR A 1 391 ? -33.996 -1.797 24.756 1.00 91.69 391 THR A C 1
ATOM 3131 O O . THR A 1 391 ? -35.091 -2.296 25.038 1.00 91.69 391 THR A O 1
ATOM 3134 N N . SER A 1 392 ? -33.892 -0.529 24.336 1.00 89.12 392 SER A N 1
ATOM 3135 C CA . SER A 1 392 ? -35.057 0.354 24.226 1.00 89.12 392 SER A CA 1
ATOM 3136 C C . SER A 1 392 ? -36.050 -0.118 23.155 1.00 89.12 392 SER A C 1
ATOM 3138 O O . SER A 1 392 ? -37.260 0.042 23.323 1.00 89.12 392 SER A O 1
ATOM 3140 N N . LEU A 1 393 ? -35.570 -0.740 22.074 1.00 90.75 393 LEU A N 1
ATOM 3141 C CA . LEU A 1 393 ? -36.390 -1.339 21.023 1.00 90.75 393 LEU A CA 1
ATOM 3142 C C . LEU A 1 393 ? -37.096 -2.609 21.512 1.00 90.75 393 LEU A C 1
ATOM 3144 O O . LEU A 1 393 ? -38.265 -2.792 21.192 1.00 90.75 393 LEU A O 1
ATOM 3148 N N . ASN A 1 394 ? -36.436 -3.465 22.293 1.00 89.69 394 ASN A N 1
ATOM 3149 C CA . ASN A 1 394 ? -36.990 -4.749 22.732 1.00 89.69 394 ASN A CA 1
ATOM 3150 C C . ASN A 1 394 ? -38.036 -4.614 23.846 1.00 89.69 394 ASN A C 1
ATOM 3152 O O . ASN A 1 394 ? -39.060 -5.292 23.809 1.00 89.69 394 ASN A O 1
ATOM 3156 N N . GLY A 1 395 ? -37.804 -3.744 24.830 1.00 80.62 395 GLY A N 1
ATOM 3157 C CA . GLY A 1 395 ? -38.703 -3.610 25.987 1.00 80.62 395 GLY A CA 1
ATOM 3158 C C . GLY A 1 395 ? -38.915 -2.181 26.481 1.00 80.62 395 GLY A C 1
ATOM 3159 O O . GLY A 1 395 ? -39.757 -1.947 27.354 1.00 80.62 395 GLY A O 1
ATOM 3160 N N . GLY A 1 396 ? -38.174 -1.218 25.933 1.00 83.19 396 GLY A N 1
ATOM 3161 C CA . GLY A 1 396 ? -38.174 0.164 26.397 1.00 83.19 396 GLY A CA 1
ATOM 3162 C C . GLY A 1 396 ? -39.064 1.118 25.601 1.00 83.19 396 GLY A C 1
ATOM 3163 O O . GLY A 1 396 ? -40.081 0.746 25.008 1.00 83.19 396 GLY A O 1
ATOM 3164 N N . ALA A 1 397 ? -38.709 2.400 25.644 1.00 78.81 397 ALA A N 1
ATOM 3165 C CA . ALA A 1 397 ? -39.513 3.491 25.122 1.00 78.81 397 ALA A CA 1
ATOM 3166 C C . ALA A 1 397 ? -39.649 3.431 23.604 1.00 78.81 397 ALA A C 1
ATOM 3168 O O . ALA A 1 397 ? -40.740 3.701 23.108 1.00 78.81 397 ALA A O 1
ATOM 3169 N N . VAL A 1 398 ? -38.592 3.060 22.873 1.00 83.38 398 VAL A N 1
ATOM 3170 C CA . VAL A 1 398 ? -38.648 2.930 21.407 1.00 83.38 398 VAL A CA 1
ATOM 3171 C C . VAL A 1 398 ? -39.602 1.805 21.005 1.00 83.38 398 VAL A C 1
ATOM 3173 O O . VAL A 1 398 ? -40.465 2.015 20.155 1.00 83.38 398 VAL A O 1
ATOM 3176 N N . GLY A 1 399 ? -39.512 0.644 21.658 1.00 85.81 399 GLY A N 1
ATOM 3177 C CA . GLY A 1 399 ? -40.398 -0.496 21.425 1.00 85.81 399 GLY A CA 1
ATOM 3178 C C . GLY A 1 399 ? -41.853 -0.172 21.748 1.00 85.81 399 GLY A C 1
ATOM 3179 O O . GLY A 1 399 ? -42.727 -0.337 20.898 1.00 85.81 399 GLY A O 1
ATOM 3180 N N . ARG A 1 400 ? -42.124 0.378 22.941 1.00 84.19 400 ARG A N 1
ATOM 3181 C CA . ARG A 1 400 ? -43.478 0.816 23.335 1.00 84.19 400 ARG A CA 1
ATOM 3182 C C . ARG A 1 400 ? -44.029 1.873 22.382 1.00 84.19 400 ARG A C 1
ATOM 3184 O O . ARG A 1 400 ? -45.198 1.801 22.007 1.00 84.19 400 ARG A O 1
ATOM 3191 N N . TRP A 1 401 ? -43.197 2.825 21.964 1.00 80.00 401 TRP A N 1
ATOM 3192 C CA . TRP A 1 401 ? -43.578 3.847 20.996 1.00 80.00 401 TRP A CA 1
ATOM 3193 C C . TRP A 1 401 ? -43.939 3.223 19.646 1.00 80.00 401 TRP A C 1
ATOM 3195 O O . TRP A 1 401 ? -45.022 3.501 19.142 1.00 80.00 401 TRP A O 1
ATOM 3205 N N . LEU A 1 402 ? -43.120 2.320 19.098 1.00 80.81 402 LEU A N 1
ATOM 3206 C CA . LEU A 1 402 ? -43.433 1.615 17.849 1.00 80.81 402 LEU A CA 1
ATOM 3207 C C . LEU A 1 402 ? -44.720 0.790 17.970 1.00 80.81 402 LEU A C 1
ATOM 3209 O O . LEU A 1 402 ? -45.590 0.874 17.106 1.00 80.81 402 LEU A O 1
ATOM 3213 N N . GLN A 1 403 ? -44.899 0.054 19.066 1.00 84.44 403 GLN A N 1
ATOM 3214 C CA . GLN A 1 403 ? -46.106 -0.744 19.289 1.00 84.44 403 GLN A CA 1
ATOM 3215 C C . GLN A 1 403 ? -47.373 0.122 19.370 1.00 84.44 403 GLN A C 1
ATOM 3217 O O . GLN A 1 403 ? -48.398 -0.246 18.801 1.00 84.44 403 GLN A O 1
ATOM 3222 N N . GLN A 1 404 ? -47.311 1.278 20.038 1.00 82.69 404 GLN A N 1
ATOM 3223 C CA . GLN A 1 404 ? -48.440 2.209 20.154 1.00 82.69 404 GLN A CA 1
ATOM 3224 C C . GLN A 1 404 ? -48.704 2.969 18.844 1.00 82.69 404 GLN A C 1
ATOM 3226 O O . GLN A 1 404 ? -49.854 3.177 18.447 1.00 82.69 404 GLN A O 1
ATOM 3231 N N . GLN A 1 405 ? -47.643 3.407 18.162 1.00 77.19 405 GLN A N 1
ATOM 3232 C CA . GLN A 1 405 ? -47.756 4.263 16.986 1.00 77.19 405 GLN A CA 1
ATOM 3233 C C . GLN A 1 405 ? -47.988 3.488 15.696 1.00 77.19 405 GLN A C 1
ATOM 3235 O O . GLN A 1 405 ? -48.731 3.985 14.869 1.00 77.19 405 GLN A O 1
ATOM 3240 N N . VAL A 1 406 ? -47.411 2.309 15.494 1.00 75.06 406 VAL A N 1
ATOM 3241 C CA . VAL A 1 406 ? -47.507 1.578 14.213 1.00 75.06 406 VAL A CA 1
ATOM 3242 C C . VAL A 1 406 ? -47.944 0.119 14.369 1.00 75.06 406 VAL A C 1
ATOM 3244 O O . VAL A 1 406 ? -48.407 -0.482 13.404 1.00 75.06 406 VAL A O 1
ATOM 3247 N N . GLY A 1 407 ? -47.944 -0.410 15.595 1.00 81.81 407 GLY A N 1
ATOM 3248 C CA . GLY A 1 407 ? -48.462 -1.740 15.917 1.00 81.81 407 GLY A CA 1
ATOM 3249 C C . GLY A 1 407 ? -47.364 -2.765 16.209 1.00 81.81 407 GLY A C 1
ATOM 3250 O O . GLY A 1 407 ? -46.168 -2.508 16.078 1.00 81.81 407 GLY A O 1
ATOM 3251 N N . ARG A 1 408 ? -47.772 -3.965 16.643 1.00 86.38 408 ARG A N 1
ATOM 3252 C CA . ARG A 1 408 ? -46.835 -5.044 17.017 1.00 86.38 408 ARG A CA 1
ATOM 3253 C C . ARG A 1 408 ? -46.110 -5.654 15.816 1.00 86.38 408 ARG A C 1
ATOM 3255 O O . ARG A 1 408 ? -44.929 -5.959 15.922 1.00 86.38 408 ARG A O 1
ATOM 3262 N N . VAL A 1 409 ? -46.795 -5.789 14.679 1.00 85.38 409 VAL A N 1
ATOM 3263 C CA . VAL A 1 409 ? -46.218 -6.369 13.452 1.00 85.38 409 VAL A CA 1
ATOM 3264 C C . VAL A 1 409 ? -45.052 -5.522 12.948 1.00 85.38 409 VAL A C 1
ATOM 3266 O O . VAL A 1 409 ? -43.973 -6.046 12.701 1.00 85.38 409 VAL A O 1
ATOM 3269 N N . THR A 1 410 ? -45.228 -4.202 12.867 1.00 80.00 410 THR A N 1
ATOM 3270 C CA . THR A 1 410 ? -44.171 -3.272 12.442 1.00 80.00 410 THR A CA 1
ATOM 3271 C C . THR A 1 410 ? -43.005 -3.232 13.418 1.00 80.00 410 THR A C 1
ATOM 3273 O O . THR A 1 410 ? -41.863 -3.114 12.996 1.00 80.00 410 THR A O 1
ATOM 3276 N N . TRP A 1 411 ? -43.269 -3.347 14.721 1.00 85.56 411 TRP A N 1
ATOM 3277 C CA . TRP A 1 411 ? -42.214 -3.421 15.728 1.00 85.56 411 TRP A CA 1
ATOM 3278 C C . TRP A 1 411 ? -41.324 -4.660 15.528 1.00 85.56 411 TRP A C 1
ATOM 3280 O O . TRP A 1 411 ? -40.105 -4.516 15.436 1.00 85.56 411 TRP A O 1
ATOM 3290 N N . HIS A 1 412 ? -41.923 -5.843 15.358 1.00 89.56 412 HIS A N 1
ATOM 3291 C CA . HIS A 1 412 ? -41.176 -7.060 15.029 1.00 89.56 412 HIS A CA 1
ATOM 3292 C C . HIS A 1 412 ? -40.487 -6.981 13.664 1.00 89.56 412 HIS A C 1
ATOM 3294 O O . HIS A 1 412 ? -39.357 -7.440 13.531 1.00 89.56 412 HIS A O 1
ATOM 3300 N N . ALA A 1 413 ? -41.115 -6.355 12.665 1.00 86.69 413 ALA A N 1
ATOM 3301 C CA . ALA A 1 413 ? -40.490 -6.132 11.365 1.00 86.69 413 ALA A CA 1
ATOM 3302 C C . ALA A 1 413 ? -39.240 -5.244 11.476 1.00 86.69 413 ALA A C 1
ATOM 3304 O O . ALA A 1 413 ? -38.227 -5.556 10.864 1.00 86.69 413 ALA A O 1
ATOM 3305 N N . VAL A 1 414 ? -39.264 -4.182 12.293 1.00 88.88 414 VAL A N 1
ATOM 3306 C CA . VAL A 1 414 ? -38.087 -3.331 12.549 1.00 88.88 414 VAL A CA 1
ATOM 3307 C C . VAL A 1 414 ? -36.972 -4.120 13.239 1.00 88.88 414 VAL A C 1
ATOM 3309 O O . VAL A 1 414 ? -35.818 -3.996 12.836 1.00 88.88 414 VAL A O 1
ATOM 3312 N N . GLN A 1 415 ? -37.297 -4.950 14.237 1.00 91.81 415 GLN A N 1
ATOM 3313 C CA . GLN A 1 415 ? -36.314 -5.834 14.878 1.00 91.81 415 GLN A CA 1
ATOM 3314 C C . GLN A 1 415 ? -35.692 -6.802 13.863 1.00 91.81 415 GLN A C 1
ATOM 3316 O O . GLN A 1 415 ? -34.471 -6.894 13.772 1.00 91.81 415 GLN A O 1
ATOM 3321 N N . LEU A 1 416 ? -36.527 -7.468 13.060 1.00 92.94 416 LEU A N 1
ATOM 3322 C CA . LEU A 1 416 ? -36.086 -8.419 12.044 1.00 92.94 416 LEU A CA 1
ATOM 3323 C C . LEU A 1 416 ? -35.217 -7.748 10.973 1.00 92.94 416 LEU A C 1
ATOM 3325 O O . LEU A 1 416 ? -34.149 -8.260 10.657 1.00 92.94 416 LEU A O 1
ATOM 3329 N N . LEU A 1 417 ? -35.632 -6.591 10.449 1.00 91.44 417 LEU A N 1
ATOM 3330 C CA . LEU A 1 417 ? -34.870 -5.826 9.458 1.00 91.44 417 LEU A CA 1
ATOM 3331 C C . LEU A 1 417 ? -33.533 -5.338 10.016 1.00 91.44 417 LEU A C 1
ATOM 3333 O O . LEU A 1 417 ? -32.539 -5.366 9.297 1.00 91.44 417 LEU A O 1
ATOM 3337 N N . LEU A 1 418 ? -33.482 -4.924 11.286 1.00 93.50 418 LEU A N 1
ATOM 3338 C CA . LEU A 1 418 ? -32.228 -4.554 11.938 1.00 93.50 418 LEU A CA 1
ATOM 3339 C C . LEU A 1 418 ? -31.282 -5.756 12.030 1.00 93.50 418 LEU A C 1
ATOM 3341 O O . LEU A 1 418 ? -30.119 -5.639 11.656 1.00 93.50 418 LEU A O 1
ATOM 3345 N N . THR A 1 419 ? -31.777 -6.910 12.486 1.00 94.12 419 THR A N 1
ATOM 3346 C CA . THR A 1 419 ? -30.978 -8.138 12.595 1.00 94.12 419 THR A CA 1
ATOM 3347 C C . THR A 1 419 ? -30.490 -8.619 11.230 1.00 94.12 419 THR A C 1
ATOM 3349 O O . THR A 1 419 ? -29.294 -8.853 11.069 1.00 94.12 419 THR A O 1
ATOM 3352 N N . ILE A 1 420 ? -31.384 -8.715 10.239 1.00 95.31 420 ILE A N 1
ATOM 3353 C CA . ILE A 1 420 ? -31.025 -9.087 8.863 1.00 95.31 420 ILE A CA 1
ATOM 3354 C C . ILE A 1 420 ? -30.024 -8.083 8.299 1.00 95.31 420 ILE A C 1
ATOM 3356 O O . ILE A 1 420 ? -29.036 -8.498 7.713 1.00 95.31 420 ILE A O 1
ATOM 3360 N N . GLY A 1 421 ? -30.235 -6.782 8.512 1.00 95.00 421 GLY A N 1
ATOM 3361 C CA . GLY A 1 421 ? -29.332 -5.735 8.048 1.00 95.00 421 GLY A CA 1
ATOM 3362 C C . GLY A 1 421 ? -27.926 -5.872 8.628 1.00 95.00 421 GLY A C 1
ATOM 3363 O O . GLY A 1 421 ? -26.960 -5.838 7.876 1.00 95.00 421 GLY A O 1
ATOM 3364 N N . VAL A 1 422 ? -27.793 -6.079 9.944 1.00 95.88 422 VAL A N 1
ATOM 3365 C CA . VAL A 1 422 ? -26.483 -6.246 10.601 1.00 95.88 422 VAL A CA 1
ATOM 3366 C C . VAL A 1 422 ? -25.757 -7.474 10.051 1.00 95.88 422 VAL A C 1
ATOM 3368 O O . VAL A 1 422 ? -24.596 -7.373 9.661 1.00 95.88 422 VAL A O 1
ATOM 3371 N N . VAL A 1 423 ? -26.449 -8.613 9.953 1.00 96.25 423 VAL A N 1
ATOM 3372 C CA . VAL A 1 423 ? -25.867 -9.849 9.409 1.00 96.25 423 VAL A CA 1
ATOM 3373 C C . VAL A 1 423 ? -25.518 -9.691 7.927 1.00 96.25 423 VAL A C 1
ATOM 3375 O O . VAL A 1 423 ? -24.439 -10.101 7.514 1.00 96.25 423 VAL A O 1
ATOM 3378 N N . ALA A 1 424 ? -26.385 -9.066 7.130 1.00 95.00 424 ALA A N 1
ATOM 3379 C CA . ALA A 1 424 ? -26.156 -8.848 5.707 1.00 95.00 424 ALA A CA 1
ATOM 3380 C C . ALA A 1 424 ? -24.952 -7.934 5.459 1.00 95.00 424 ALA A C 1
ATOM 3382 O O . ALA A 1 424 ? -24.117 -8.274 4.629 1.00 95.00 424 ALA A O 1
ATOM 3383 N N . PHE A 1 425 ? -24.818 -6.826 6.199 1.00 95.12 425 PHE A N 1
ATOM 3384 C CA . PHE A 1 425 ? -23.640 -5.959 6.111 1.00 95.12 425 PHE A CA 1
ATOM 3385 C C . PHE A 1 425 ? -22.369 -6.695 6.534 1.00 95.12 425 PHE A C 1
ATOM 3387 O O . PHE A 1 425 ? -21.373 -6.612 5.827 1.00 95.12 425 PHE A O 1
ATOM 3394 N N . PHE A 1 426 ? -22.402 -7.462 7.628 1.00 96.00 426 PHE A N 1
ATOM 3395 C CA . PHE A 1 426 ? -21.260 -8.270 8.055 1.00 96.00 426 PHE A CA 1
ATOM 3396 C C . PHE A 1 426 ? -20.825 -9.271 6.972 1.00 96.00 426 PHE A C 1
ATOM 3398 O O . PHE A 1 426 ? -19.660 -9.293 6.576 1.00 96.00 426 PHE A O 1
ATOM 3405 N N . VAL A 1 427 ? -21.764 -10.076 6.461 1.00 95.00 427 VAL A N 1
ATOM 3406 C CA . VAL A 1 427 ? -21.496 -11.083 5.422 1.00 95.00 427 VAL A CA 1
ATOM 3407 C C . VAL A 1 427 ? -21.013 -10.416 4.138 1.00 95.00 427 VAL A C 1
ATOM 3409 O O . VAL A 1 427 ? -20.049 -10.890 3.540 1.00 95.00 427 VAL A O 1
ATOM 3412 N N . PHE A 1 428 ? -21.635 -9.306 3.738 1.00 93.81 428 PHE A N 1
ATOM 3413 C CA . PHE A 1 428 ? -21.212 -8.520 2.584 1.00 93.81 428 PHE A CA 1
ATOM 3414 C C . PHE A 1 428 ? -19.769 -8.034 2.736 1.00 93.81 428 PHE A C 1
ATOM 3416 O O . PHE A 1 428 ? -18.972 -8.242 1.828 1.00 93.81 428 PHE A O 1
ATOM 3423 N N . THR A 1 429 ? -19.408 -7.458 3.886 1.00 94.19 429 THR A N 1
ATOM 3424 C CA . THR A 1 429 ? -18.048 -6.974 4.150 1.00 94.19 429 THR A CA 1
ATOM 3425 C C . THR A 1 429 ? -17.017 -8.099 4.107 1.00 94.19 429 THR A C 1
ATOM 3427 O O . THR A 1 429 ? -16.001 -7.962 3.434 1.00 94.19 429 THR A O 1
ATOM 3430 N N . VAL A 1 430 ? -17.272 -9.226 4.780 1.00 92.69 430 VAL A N 1
ATOM 3431 C CA . VAL A 1 430 ? -16.345 -10.374 4.787 1.00 92.69 430 VAL A CA 1
ATOM 3432 C C . VAL A 1 430 ? -16.216 -11.004 3.398 1.00 92.69 430 VAL A C 1
ATOM 3434 O O . VAL A 1 430 ? -15.144 -11.478 3.032 1.00 92.69 430 VAL A O 1
ATOM 3437 N N . SER A 1 431 ? -17.293 -10.995 2.613 1.00 90.25 431 SER A N 1
ATOM 3438 C CA . SER A 1 431 ? -17.306 -11.550 1.254 1.00 90.25 431 SER A CA 1
ATOM 3439 C C . SER A 1 431 ? -16.826 -10.547 0.201 1.00 90.25 431 SER A C 1
ATOM 3441 O O . SER A 1 431 ? -16.655 -10.918 -0.957 1.00 90.25 431 SER A O 1
ATOM 3443 N N . LEU A 1 432 ? -16.583 -9.284 0.570 1.00 87.56 432 LEU A N 1
ATOM 3444 C CA . LEU A 1 432 ? -16.172 -8.227 -0.355 1.00 87.56 432 LEU A CA 1
ATOM 3445 C C . LEU A 1 432 ? -14.928 -8.607 -1.177 1.00 87.56 432 LEU A C 1
ATOM 3447 O O . LEU A 1 432 ? -14.984 -8.425 -2.395 1.00 87.56 432 LEU A O 1
ATOM 3451 N N . PRO A 1 433 ? -13.869 -9.214 -0.593 1.00 83.31 433 PRO A N 1
ATOM 3452 C CA . PRO A 1 433 ? -12.705 -9.659 -1.359 1.00 83.31 433 PRO A CA 1
ATOM 3453 C C . PRO A 1 433 ? -13.018 -10.735 -2.415 1.00 83.31 433 PRO A C 1
ATOM 3455 O O . PRO A 1 433 ? -12.256 -10.904 -3.363 1.00 83.31 433 PRO A O 1
ATOM 3458 N N . GLN A 1 434 ? -14.134 -11.466 -2.276 1.00 80.56 434 GLN A N 1
ATOM 3459 C CA . GLN A 1 434 ? -14.572 -12.473 -3.252 1.00 80.56 434 GLN A CA 1
ATOM 3460 C C . GLN A 1 434 ? -15.257 -11.830 -4.463 1.00 80.56 434 GLN A C 1
ATOM 3462 O O . GLN A 1 434 ? -15.081 -12.298 -5.586 1.00 80.56 434 GLN A O 1
ATOM 3467 N N . PHE A 1 435 ? -16.014 -10.749 -4.247 1.00 77.56 435 PHE A N 1
ATOM 3468 C CA . PHE A 1 435 ? -16.654 -9.986 -5.324 1.00 77.56 435 PHE A CA 1
ATOM 3469 C C . PHE A 1 435 ? -15.677 -9.047 -6.030 1.00 77.56 435 PHE A C 1
ATOM 3471 O O . PHE A 1 435 ? -15.771 -8.840 -7.238 1.00 77.56 435 PHE A O 1
ATOM 3478 N N . ARG A 1 436 ? -14.739 -8.470 -5.274 1.00 73.69 436 ARG A N 1
ATOM 3479 C CA . ARG A 1 436 ? -13.697 -7.581 -5.777 1.00 73.69 436 ARG A CA 1
ATOM 3480 C C . ARG A 1 436 ? -12.363 -8.010 -5.191 1.00 73.69 436 ARG A C 1
ATOM 3482 O O . ARG A 1 436 ? -12.088 -7.761 -4.022 1.00 73.69 436 ARG A O 1
ATOM 3489 N N . ARG A 1 437 ? -11.530 -8.635 -6.020 1.00 73.94 437 ARG A N 1
ATOM 3490 C CA . ARG A 1 437 ? -10.194 -9.060 -5.603 1.00 73.94 437 ARG A CA 1
ATOM 3491 C C . ARG A 1 437 ? -9.337 -7.830 -5.326 1.00 73.94 437 ARG A C 1
ATOM 3493 O O . ARG A 1 437 ? -9.089 -7.027 -6.222 1.00 73.94 437 ARG A O 1
ATOM 3500 N N . PHE A 1 438 ? -8.928 -7.687 -4.072 1.00 74.75 438 PHE A N 1
ATOM 3501 C CA . PHE A 1 438 ? -7.993 -6.652 -3.633 1.00 74.75 438 PHE A CA 1
ATOM 3502 C C . PHE A 1 438 ? -6.532 -7.096 -3.757 1.00 74.75 438 PHE A C 1
ATOM 3504 O O . PHE A 1 438 ? -5.649 -6.249 -3.818 1.00 74.75 438 PHE A O 1
ATOM 3511 N N . GLN A 1 439 ? -6.306 -8.411 -3.828 1.00 82.12 439 GLN A N 1
ATOM 3512 C CA . GLN A 1 439 ? -5.006 -9.052 -3.993 1.00 82.12 439 GLN A CA 1
ATOM 3513 C C . GLN A 1 439 ? -5.003 -9.946 -5.243 1.00 82.12 439 GLN A C 1
ATOM 3515 O O . GLN A 1 439 ? -6.067 -10.457 -5.623 1.00 82.12 439 GLN A O 1
ATOM 3520 N N . PRO A 1 440 ? -3.834 -10.168 -5.872 1.00 85.00 440 PRO A N 1
ATOM 3521 C CA . PRO A 1 440 ? -3.657 -11.205 -6.885 1.00 85.00 440 PRO A CA 1
ATOM 3522 C C . PRO A 1 440 ? -4.019 -12.600 -6.360 1.00 85.00 440 PRO A C 1
ATOM 3524 O O . PRO A 1 440 ? -4.162 -12.815 -5.155 1.00 85.00 440 PRO A O 1
ATOM 3527 N N . ALA A 1 441 ? -4.164 -13.565 -7.272 1.00 86.06 441 ALA A N 1
ATOM 3528 C CA . ALA A 1 441 ? -4.374 -14.956 -6.881 1.00 86.06 441 ALA A CA 1
ATOM 3529 C C . ALA A 1 441 ? -3.207 -15.456 -6.002 1.00 86.06 441 ALA A C 1
ATOM 3531 O O . ALA A 1 441 ? -2.078 -15.004 -6.201 1.00 86.06 441 ALA A O 1
ATOM 3532 N N . PRO A 1 442 ? -3.451 -16.361 -5.034 1.00 89.38 442 PRO A N 1
ATOM 3533 C CA . PRO A 1 442 ? -2.383 -16.933 -4.223 1.00 89.38 442 PRO A CA 1
ATOM 3534 C C . PRO A 1 442 ? -1.286 -17.567 -5.085 1.00 89.38 442 PRO A C 1
ATOM 3536 O O . PRO A 1 442 ? -1.589 -18.378 -5.958 1.00 89.38 442 PRO A O 1
ATOM 3539 N N . ILE A 1 443 ? -0.033 -17.204 -4.819 1.00 92.88 443 ILE A N 1
ATOM 3540 C CA . ILE A 1 443 ? 1.150 -17.689 -5.536 1.00 92.88 443 ILE A CA 1
ATOM 3541 C C . ILE A 1 443 ? 1.834 -18.759 -4.682 1.00 92.88 443 ILE A C 1
ATOM 3543 O O . ILE A 1 443 ? 2.088 -18.548 -3.490 1.00 92.88 443 ILE A O 1
ATOM 3547 N N . ASP A 1 444 ? 2.164 -19.903 -5.285 1.00 94.62 444 ASP A N 1
ATOM 3548 C CA . ASP A 1 444 ? 3.082 -20.854 -4.659 1.00 94.62 444 ASP A CA 1
ATOM 3549 C C . ASP A 1 444 ? 4.509 -20.301 -4.728 1.00 94.62 444 ASP A C 1
ATOM 3551 O O . ASP A 1 444 ? 5.070 -20.131 -5.806 1.00 94.62 444 ASP A O 1
ATOM 3555 N N . MET A 1 445 ? 5.098 -19.995 -3.573 1.00 95.50 445 MET A N 1
ATOM 3556 C CA . MET A 1 445 ? 6.424 -19.378 -3.497 1.00 95.50 445 MET A CA 1
ATOM 3557 C C . MET A 1 445 ? 7.559 -20.389 -3.665 1.00 95.50 445 MET A C 1
ATOM 3559 O O . MET A 1 445 ? 8.693 -19.981 -3.920 1.00 95.50 445 MET A O 1
ATOM 3563 N N . GLN A 1 446 ? 7.293 -21.692 -3.522 1.00 96.50 446 GLN A N 1
ATOM 3564 C CA . GLN A 1 446 ? 8.355 -22.691 -3.437 1.00 96.50 446 GLN A CA 1
ATOM 3565 C C . GLN A 1 446 ? 9.248 -22.739 -4.690 1.00 96.50 446 GLN A C 1
ATOM 3567 O O . GLN A 1 446 ? 10.470 -22.769 -4.519 1.00 96.50 446 GLN A O 1
ATOM 3572 N N . PRO A 1 447 ? 8.723 -22.667 -5.932 1.00 96.94 447 PRO A N 1
ATOM 3573 C CA . PRO A 1 447 ? 9.571 -22.618 -7.124 1.00 96.94 447 PRO A CA 1
ATOM 3574 C C . PRO A 1 447 ? 10.503 -21.398 -7.155 1.00 96.94 447 PRO A C 1
ATOM 3576 O O . PRO A 1 447 ? 11.667 -21.521 -7.535 1.00 96.94 447 PRO A O 1
ATOM 3579 N N . ILE A 1 448 ? 10.036 -20.239 -6.680 1.00 96.75 448 ILE A N 1
ATOM 3580 C CA . ILE A 1 448 ? 10.830 -19.002 -6.604 1.00 96.75 448 ILE A CA 1
ATOM 3581 C C . ILE A 1 448 ? 11.929 -19.141 -5.547 1.00 96.75 448 ILE A C 1
ATOM 3583 O O . ILE A 1 448 ? 13.091 -18.834 -5.803 1.00 96.75 448 ILE A O 1
ATOM 3587 N N . VAL A 1 449 ? 11.586 -19.650 -4.361 1.00 96.62 449 VAL A N 1
ATOM 3588 C CA . VAL A 1 449 ? 12.552 -19.894 -3.279 1.00 96.62 449 VAL A CA 1
ATOM 3589 C C . VAL A 1 449 ? 13.616 -20.900 -3.724 1.00 96.62 449 VAL A C 1
ATOM 3591 O O . VAL A 1 449 ? 14.806 -20.689 -3.485 1.00 96.62 449 VAL A O 1
ATOM 3594 N N . ASN A 1 450 ? 13.214 -21.962 -4.424 1.00 95.38 450 ASN A N 1
ATOM 3595 C CA . ASN A 1 450 ? 14.134 -22.933 -5.007 1.00 95.38 450 ASN A CA 1
ATOM 3596 C C . ASN A 1 450 ? 15.063 -22.271 -6.029 1.00 95.38 450 ASN A C 1
ATOM 3598 O O . ASN A 1 450 ? 16.267 -22.508 -5.977 1.00 95.38 450 ASN A O 1
ATOM 3602 N N . PHE A 1 451 ? 14.536 -21.414 -6.909 1.00 94.88 451 PHE A N 1
ATOM 3603 C CA . PHE A 1 451 ? 15.340 -20.658 -7.869 1.00 94.88 451 PHE A CA 1
ATOM 3604 C C . PHE A 1 451 ? 16.353 -19.733 -7.183 1.00 94.88 451 PHE A C 1
ATOM 3606 O O . PHE A 1 451 ? 17.504 -19.690 -7.600 1.00 94.88 451 PHE A O 1
ATOM 3613 N N . ILE A 1 452 ? 15.958 -19.022 -6.122 1.00 94.62 452 ILE A N 1
ATOM 3614 C CA . ILE A 1 452 ? 16.843 -18.109 -5.376 1.00 94.62 452 ILE A CA 1
ATOM 3615 C C . ILE A 1 452 ? 17.975 -18.869 -4.660 1.00 94.62 452 ILE A C 1
ATOM 3617 O O . ILE A 1 452 ? 19.112 -18.395 -4.582 1.00 94.62 452 ILE A O 1
ATOM 3621 N N . ASN A 1 453 ? 17.665 -20.043 -4.110 1.00 92.81 453 ASN A N 1
ATOM 3622 C CA . ASN A 1 453 ? 18.641 -20.867 -3.396 1.00 92.81 453 ASN A CA 1
ATOM 3623 C C . ASN A 1 453 ? 19.568 -21.629 -4.348 1.00 92.81 453 ASN A C 1
ATOM 3625 O O . ASN A 1 453 ? 20.744 -21.840 -4.035 1.00 92.81 453 ASN A O 1
ATOM 3629 N N . LYS A 1 454 ? 19.050 -22.037 -5.509 1.00 87.88 454 LYS A N 1
ATOM 3630 C CA . LYS A 1 454 ? 19.828 -22.678 -6.565 1.00 87.88 454 LYS A CA 1
ATOM 3631 C C . LYS A 1 454 ? 20.896 -21.708 -7.078 1.00 87.88 454 LYS A C 1
ATOM 3633 O O . LYS A 1 454 ? 20.663 -20.510 -7.186 1.00 87.88 454 LYS A O 1
ATOM 3638 N N . ASP A 1 455 ? 22.093 -22.237 -7.326 1.00 81.44 455 ASP A N 1
ATOM 3639 C CA . ASP A 1 455 ? 23.226 -21.505 -7.911 1.00 81.44 455 ASP A CA 1
ATOM 3640 C C . ASP A 1 455 ? 23.589 -20.182 -7.189 1.00 81.44 455 ASP A C 1
ATOM 3642 O O . ASP A 1 455 ? 24.221 -19.294 -7.755 1.00 81.44 455 ASP A O 1
ATOM 3646 N N . GLN A 1 456 ? 23.238 -20.066 -5.898 1.00 87.12 456 GLN A N 1
ATOM 3647 C CA . GLN A 1 456 ? 23.500 -18.897 -5.046 1.00 87.12 456 GLN A CA 1
ATOM 3648 C C . GLN A 1 456 ? 22.923 -17.573 -5.584 1.00 87.12 456 GLN A C 1
ATOM 3650 O O . GLN A 1 456 ? 23.508 -16.505 -5.382 1.00 87.12 456 GLN A O 1
ATOM 3655 N N . HIS A 1 457 ? 21.759 -17.606 -6.237 1.00 91.56 457 HIS A N 1
ATOM 3656 C CA . HIS A 1 457 ? 21.116 -16.397 -6.766 1.00 91.56 457 HIS A CA 1
ATOM 3657 C C . HIS A 1 457 ? 20.768 -15.349 -5.693 1.00 91.56 457 HIS A C 1
ATOM 3659 O O . HIS A 1 457 ? 20.672 -14.163 -6.006 1.00 91.56 457 HIS A O 1
ATOM 3665 N N . TRP A 1 458 ? 20.684 -15.742 -4.418 1.00 91.75 458 TRP A N 1
ATOM 3666 C CA . TRP A 1 458 ? 20.540 -14.835 -3.271 1.00 91.75 458 TRP A CA 1
ATOM 3667 C C . TRP A 1 458 ? 21.662 -13.786 -3.125 1.00 91.75 458 TRP A C 1
ATOM 3669 O O . TRP A 1 458 ? 21.494 -12.819 -2.383 1.00 91.75 458 TRP A O 1
ATOM 3679 N N . ARG A 1 459 ? 22.798 -13.943 -3.827 1.00 92.50 459 ARG A N 1
ATOM 3680 C CA . ARG A 1 459 ? 23.905 -12.964 -3.855 1.00 92.50 459 ARG A CA 1
ATOM 3681 C C . ARG A 1 459 ? 23.569 -11.665 -4.593 1.00 92.50 459 ARG A C 1
ATOM 3683 O O . ARG A 1 459 ? 24.338 -10.706 -4.505 1.00 92.50 459 ARG A O 1
ATOM 3690 N N . TRP A 1 460 ? 22.450 -11.625 -5.306 1.00 95.12 460 TRP A N 1
ATOM 3691 C CA . TRP A 1 460 ? 21.917 -10.433 -5.955 1.00 95.12 460 TRP A CA 1
ATOM 3692 C C . TRP A 1 460 ? 20.567 -10.053 -5.356 1.00 95.12 460 TRP A C 1
ATOM 3694 O O . TRP A 1 460 ? 19.912 -10.856 -4.689 1.00 95.12 460 TRP A O 1
ATOM 3704 N N . ARG A 1 461 ? 20.139 -8.814 -5.608 1.00 96.06 461 ARG A N 1
ATOM 3705 C CA . ARG A 1 461 ? 18.775 -8.398 -5.296 1.00 96.06 461 ARG A CA 1
ATOM 3706 C C . ARG A 1 461 ? 17.803 -8.883 -6.361 1.00 96.06 461 ARG A C 1
ATOM 3708 O O . ARG A 1 461 ? 18.166 -8.996 -7.536 1.00 96.06 461 ARG A O 1
ATOM 3715 N N . TYR A 1 462 ? 16.563 -9.094 -5.936 1.00 96.25 462 TYR A N 1
ATOM 3716 C CA . TYR A 1 462 ? 15.437 -9.337 -6.829 1.00 96.25 462 TYR A CA 1
ATOM 3717 C C . TYR A 1 462 ? 14.378 -8.229 -6.743 1.00 96.25 462 TYR A C 1
ATOM 3719 O O . TYR A 1 462 ? 14.393 -7.393 -5.834 1.00 96.25 462 TYR A O 1
ATOM 3727 N N . LEU A 1 463 ? 13.452 -8.239 -7.698 1.00 96.62 463 LEU A N 1
ATOM 3728 C CA . LEU A 1 463 ? 12.215 -7.459 -7.699 1.00 96.62 463 LEU A CA 1
ATOM 3729 C C . LEU A 1 463 ? 11.045 -8.386 -8.062 1.00 96.62 463 LEU A C 1
ATOM 3731 O O . LEU A 1 463 ? 11.222 -9.375 -8.769 1.00 96.62 463 LEU A O 1
ATOM 3735 N N . THR A 1 464 ? 9.853 -8.082 -7.558 1.00 96.31 464 THR A N 1
ATOM 3736 C CA . THR A 1 464 ? 8.613 -8.785 -7.922 1.00 96.31 464 THR A CA 1
ATOM 3737 C C . THR A 1 464 ? 7.686 -7.818 -8.646 1.00 96.31 464 THR A C 1
ATOM 3739 O O . THR A 1 464 ? 7.674 -6.637 -8.313 1.00 96.31 464 THR A O 1
ATOM 3742 N N . LEU A 1 465 ? 6.926 -8.296 -9.632 1.00 95.44 465 LEU A N 1
ATOM 3743 C CA . LEU A 1 465 ? 5.930 -7.511 -10.366 1.00 95.44 465 LEU A CA 1
ATOM 3744 C C . LEU A 1 465 ? 4.604 -8.285 -10.401 1.00 95.44 465 LEU A C 1
ATOM 3746 O O . LEU A 1 465 ? 4.573 -9.438 -10.831 1.00 95.44 465 LEU A O 1
ATOM 3750 N N . GLY A 1 466 ? 3.511 -7.677 -9.925 1.00 92.06 466 GLY A N 1
ATOM 3751 C CA . GLY A 1 466 ? 2.184 -8.312 -9.902 1.00 92.06 466 GLY A CA 1
ATOM 3752 C C . GLY A 1 466 ? 1.954 -9.317 -8.763 1.00 92.06 466 GLY A C 1
ATOM 3753 O O . GLY A 1 466 ? 1.121 -10.219 -8.890 1.00 92.06 466 GLY A O 1
ATOM 3754 N N . PHE A 1 467 ? 2.685 -9.185 -7.652 1.00 93.12 467 PHE A N 1
ATOM 3755 C CA . PHE A 1 467 ? 2.580 -10.083 -6.491 1.00 93.12 467 PHE A CA 1
ATOM 3756 C C . PHE A 1 467 ? 1.586 -9.574 -5.439 1.00 93.12 467 PHE A C 1
ATOM 3758 O O . PHE A 1 467 ? 1.091 -10.360 -4.624 1.00 93.12 467 PHE A O 1
ATOM 3765 N N . GLY A 1 468 ? 1.264 -8.277 -5.440 1.00 91.25 468 GLY A N 1
ATOM 3766 C CA . GLY A 1 468 ? 0.505 -7.675 -4.351 1.00 91.25 468 GLY A CA 1
ATOM 3767 C C . GLY A 1 468 ? 1.256 -7.802 -3.023 1.00 91.25 468 GLY A C 1
ATOM 3768 O O . GLY A 1 468 ? 2.485 -7.852 -2.958 1.00 91.25 468 GLY A O 1
ATOM 3769 N N . ASP A 1 469 ? 0.514 -7.937 -1.928 1.00 89.81 469 ASP A N 1
ATOM 3770 C CA . ASP A 1 469 ? 1.093 -8.043 -0.584 1.00 89.81 469 ASP A CA 1
ATOM 3771 C C . ASP A 1 469 ? 1.802 -9.382 -0.328 1.00 89.81 469 ASP A C 1
ATOM 3773 O O . ASP A 1 469 ? 2.568 -9.512 0.633 1.00 89.81 469 ASP A O 1
ATOM 3777 N N . GLN A 1 470 ? 1.637 -10.358 -1.227 1.00 92.81 470 GLN A N 1
ATOM 3778 C CA . GLN A 1 470 ? 2.322 -11.649 -1.164 1.00 92.81 470 GLN A CA 1
ATOM 3779 C C . GLN A 1 470 ? 3.839 -11.530 -1.375 1.00 92.81 470 GLN A C 1
ATOM 3781 O O . GLN A 1 470 ? 4.572 -12.426 -0.956 1.00 92.81 470 GLN A O 1
ATOM 3786 N N . MET A 1 471 ? 4.347 -10.413 -1.917 1.00 94.00 471 MET A N 1
ATOM 3787 C CA . MET A 1 471 ? 5.794 -10.139 -1.950 1.00 94.00 471 MET A CA 1
ATOM 3788 C C . MET A 1 471 ? 6.422 -10.210 -0.546 1.00 94.00 471 MET A C 1
ATOM 3790 O O . MET A 1 471 ? 7.548 -10.676 -0.375 1.00 94.00 471 MET A O 1
ATOM 3794 N N . ALA A 1 472 ? 5.671 -9.803 0.487 1.00 94.69 472 ALA A N 1
ATOM 3795 C CA . ALA A 1 472 ? 6.134 -9.861 1.866 1.00 94.69 472 ALA A CA 1
ATOM 3796 C C . ALA A 1 472 ? 6.221 -11.308 2.365 1.00 94.69 472 ALA A C 1
ATOM 3798 O O . ALA A 1 472 ? 7.116 -11.636 3.141 1.00 94.69 472 ALA A O 1
ATOM 3799 N N . TRP A 1 473 ? 5.338 -12.183 1.875 1.00 94.88 473 TRP A N 1
ATOM 3800 C CA . TRP A 1 473 ? 5.392 -13.614 2.154 1.00 94.88 473 TRP A CA 1
ATOM 3801 C C . TRP A 1 473 ? 6.613 -14.278 1.509 1.00 94.88 473 TRP A C 1
ATOM 3803 O O . TRP A 1 473 ? 7.270 -15.086 2.163 1.00 94.88 473 TRP A O 1
ATOM 3813 N N . LEU A 1 474 ? 6.977 -13.887 0.282 1.00 95.88 474 LEU A N 1
ATOM 3814 C CA . LEU A 1 474 ? 8.223 -14.332 -0.350 1.00 95.88 474 LEU A CA 1
ATOM 3815 C C . LEU A 1 474 ? 9.448 -13.897 0.469 1.00 95.88 474 LEU A C 1
ATOM 3817 O O . LEU A 1 474 ? 10.298 -14.728 0.778 1.00 95.88 474 LEU A O 1
ATOM 3821 N N . SER A 1 475 ? 9.507 -12.631 0.904 1.00 95.69 475 SER A N 1
ATOM 3822 C CA . SER A 1 475 ? 10.626 -12.113 1.713 1.00 95.69 475 SER A CA 1
ATOM 3823 C C . SER A 1 475 ? 10.804 -12.812 3.072 1.00 95.69 475 SER A C 1
ATOM 3825 O O . SER A 1 475 ? 11.892 -12.763 3.642 1.00 95.69 475 SER A O 1
ATOM 3827 N N . ILE A 1 476 ? 9.763 -13.451 3.618 1.00 95.50 476 ILE A N 1
ATOM 3828 C CA . ILE A 1 476 ? 9.863 -14.261 4.848 1.00 95.50 476 ILE A CA 1
ATOM 3829 C C . ILE A 1 476 ? 10.588 -15.586 4.579 1.00 95.50 476 ILE A C 1
ATOM 3831 O O . ILE A 1 476 ? 11.308 -16.081 5.445 1.00 95.50 476 ILE A O 1
ATOM 3835 N N . GLN A 1 477 ? 10.413 -16.159 3.386 1.00 95.00 477 GLN A N 1
ATOM 3836 C CA . GLN A 1 477 ? 10.907 -17.493 3.029 1.00 95.00 477 GLN A CA 1
ATOM 3837 C C . GLN A 1 477 ? 12.325 -17.504 2.446 1.00 95.00 477 GLN A C 1
ATOM 3839 O O . GLN A 1 477 ? 12.868 -18.577 2.190 1.00 95.00 477 GLN A O 1
ATOM 3844 N N . THR A 1 478 ? 12.933 -16.337 2.227 1.00 94.44 478 THR A N 1
ATOM 3845 C CA . THR A 1 478 ? 14.277 -16.216 1.653 1.00 94.44 478 THR A CA 1
ATOM 3846 C C . THR A 1 478 ? 15.112 -15.159 2.370 1.00 94.44 478 THR A C 1
ATOM 3848 O O . THR A 1 478 ? 14.580 -14.195 2.919 1.00 94.44 478 THR A O 1
ATOM 3851 N N . ASP A 1 479 ? 16.431 -15.339 2.332 1.00 90.50 479 ASP A N 1
ATOM 3852 C CA . ASP A 1 479 ? 17.413 -14.363 2.815 1.00 90.50 479 ASP A CA 1
ATOM 3853 C C . ASP A 1 479 ? 17.856 -13.382 1.718 1.00 90.50 479 ASP A C 1
ATOM 3855 O O . ASP A 1 479 ? 18.567 -12.416 1.997 1.00 90.50 479 ASP A O 1
ATOM 3859 N N . ALA A 1 480 ? 17.427 -13.603 0.469 1.00 94.12 480 ALA A N 1
ATOM 3860 C CA . ALA A 1 480 ? 17.698 -12.681 -0.624 1.00 94.12 480 ALA A CA 1
ATOM 3861 C C . ALA A 1 480 ? 17.034 -11.318 -0.378 1.00 94.12 480 ALA A C 1
ATOM 3863 O O . ALA A 1 480 ? 15.909 -11.220 0.121 1.00 94.12 480 ALA A O 1
ATOM 3864 N N . LEU A 1 481 ? 17.741 -10.255 -0.751 1.00 94.94 481 LEU A N 1
ATOM 3865 C CA . LEU A 1 481 ? 17.291 -8.880 -0.543 1.00 94.94 481 LEU A CA 1
ATOM 3866 C C . LEU A 1 481 ? 16.515 -8.381 -1.766 1.00 94.94 481 LEU A C 1
ATOM 3868 O O . LEU A 1 481 ? 16.772 -8.814 -2.886 1.00 94.94 481 LEU A O 1
ATOM 3872 N N . GLN A 1 482 ? 15.624 -7.411 -1.578 1.00 93.00 482 GLN A N 1
ATOM 3873 C CA . GLN A 1 482 ? 14.941 -6.732 -2.678 1.00 93.00 482 GLN A CA 1
ATOM 3874 C C . GLN A 1 482 ? 15.000 -5.209 -2.550 1.00 93.00 482 GLN A C 1
ATOM 3876 O O . GLN A 1 482 ? 15.255 -4.643 -1.481 1.00 93.00 482 GLN A O 1
ATOM 3881 N N . VAL A 1 483 ? 14.802 -4.544 -3.687 1.00 91.25 483 VAL A N 1
ATOM 3882 C CA . VAL A 1 483 ? 14.790 -3.076 -3.783 1.00 91.25 483 VAL A CA 1
ATOM 3883 C C . VAL A 1 483 ? 13.444 -2.474 -3.385 1.00 91.25 483 VAL A C 1
ATOM 3885 O O . VAL A 1 483 ? 13.404 -1.356 -2.879 1.00 91.25 483 VAL A O 1
ATOM 3888 N N . ASP A 1 484 ? 12.363 -3.235 -3.550 1.00 93.00 484 ASP A N 1
ATOM 3889 C CA . ASP A 1 484 ? 11.007 -2.840 -3.175 1.00 93.00 484 ASP A CA 1
ATOM 3890 C C . ASP A 1 484 ? 10.679 -3.267 -1.729 1.00 93.00 484 ASP A C 1
ATOM 3892 O O . ASP A 1 484 ? 11.498 -3.864 -1.020 1.00 93.00 484 ASP A O 1
ATOM 3896 N N . GLY A 1 485 ? 9.483 -2.945 -1.253 1.00 91.44 485 GLY A N 1
ATOM 3897 C CA . GLY A 1 485 ? 9.018 -3.329 0.071 1.00 91.44 485 GLY A CA 1
ATOM 3898 C C . GLY A 1 485 ? 7.576 -2.913 0.310 1.00 91.44 485 GLY A C 1
ATOM 3899 O O . GLY A 1 485 ? 7.014 -2.106 -0.419 1.00 91.44 485 GLY A O 1
ATOM 3900 N N . ASN A 1 486 ? 6.974 -3.448 1.371 1.00 89.50 486 ASN A N 1
ATOM 3901 C CA . ASN A 1 486 ? 5.550 -3.237 1.630 1.00 89.50 486 ASN A CA 1
ATOM 3902 C C . ASN A 1 486 ? 5.272 -2.311 2.833 1.00 89.50 486 ASN A C 1
ATOM 3904 O O . ASN A 1 486 ? 4.146 -2.145 3.279 1.00 89.50 486 ASN A O 1
ATOM 3908 N N . TYR A 1 487 ? 6.310 -1.665 3.378 1.00 90.00 487 TYR A N 1
ATOM 3909 C CA . TYR A 1 487 ? 6.171 -0.673 4.448 1.00 90.00 487 TYR A CA 1
ATOM 3910 C C . TYR A 1 487 ? 6.542 0.732 3.968 1.00 90.00 487 TYR A C 1
ATOM 3912 O O . TYR A 1 487 ? 7.704 1.137 4.010 1.00 90.00 487 TYR A O 1
ATOM 3920 N N . HIS A 1 488 ? 5.564 1.488 3.475 1.00 85.31 488 HIS A N 1
ATOM 3921 C CA . HIS A 1 488 ? 5.828 2.716 2.711 1.00 85.31 488 HIS A CA 1
ATOM 3922 C C . HIS A 1 488 ? 6.478 3.850 3.518 1.00 85.31 488 HIS A C 1
ATOM 3924 O O . HIS A 1 488 ? 7.063 4.757 2.930 1.00 85.31 488 HIS A O 1
ATOM 3930 N N . SER A 1 489 ? 6.393 3.840 4.852 1.00 81.44 489 SER A N 1
ATOM 3931 C CA . SER A 1 489 ? 7.048 4.847 5.705 1.00 81.44 489 SER A CA 1
ATOM 3932 C C . SER A 1 489 ? 8.553 4.616 5.876 1.00 81.44 489 SER A C 1
ATOM 3934 O O . SER A 1 489 ? 9.251 5.531 6.303 1.00 81.44 489 SER A O 1
ATOM 3936 N N . ALA A 1 490 ? 9.054 3.422 5.545 1.00 84.69 490 ALA A N 1
ATOM 3937 C CA . ALA A 1 490 ? 10.478 3.094 5.586 1.00 84.69 490 ALA A CA 1
ATOM 3938 C C . ALA A 1 490 ? 11.215 3.360 4.266 1.00 84.69 490 ALA A C 1
ATOM 3940 O O . ALA A 1 490 ? 12.428 3.170 4.210 1.00 84.69 490 ALA A O 1
ATOM 3941 N N . ARG A 1 491 ? 10.514 3.804 3.214 1.00 86.19 491 ARG A N 1
ATOM 3942 C CA . ARG A 1 491 ? 11.129 4.123 1.922 1.00 86.19 491 ARG A CA 1
ATOM 3943 C C . ARG A 1 491 ? 12.145 5.248 2.096 1.00 86.19 491 ARG A C 1
ATOM 3945 O O . ARG A 1 491 ? 11.832 6.301 2.651 1.00 86.19 491 ARG A O 1
ATOM 3952 N N . ARG A 1 492 ? 13.367 5.018 1.615 1.00 78.81 492 ARG A N 1
ATOM 3953 C CA . ARG A 1 492 ? 14.466 6.001 1.630 1.00 78.81 492 ARG A CA 1
ATOM 3954 C C . ARG A 1 492 ? 15.112 6.213 0.266 1.00 78.81 492 ARG A C 1
ATOM 3956 O O . ARG A 1 492 ? 15.860 7.172 0.110 1.00 78.81 492 ARG A O 1
ATOM 3963 N N . LEU A 1 493 ? 14.814 5.347 -0.699 1.00 84.94 493 LEU A N 1
ATOM 3964 C CA . LEU A 1 493 ? 15.352 5.437 -2.049 1.00 84.94 493 LEU A CA 1
ATOM 3965 C C . LEU A 1 493 ? 14.767 6.681 -2.741 1.00 84.94 493 LEU A C 1
ATOM 3967 O O . LEU A 1 493 ? 13.538 6.802 -2.770 1.00 84.94 493 LEU A O 1
ATOM 3971 N N . PRO A 1 494 ? 15.602 7.618 -3.232 1.00 77.94 494 PRO A N 1
ATOM 3972 C CA . PRO A 1 494 ? 15.148 8.875 -3.830 1.00 77.94 494 PRO A CA 1
ATOM 3973 C C . PRO A 1 494 ? 14.065 8.694 -4.901 1.00 77.94 494 PRO A C 1
ATOM 3975 O O . PRO A 1 494 ? 13.073 9.416 -4.908 1.00 77.94 494 PRO A O 1
ATOM 3978 N N . GLU A 1 495 ? 14.203 7.673 -5.738 1.00 78.31 495 GLU A N 1
ATOM 3979 C CA . GLU A 1 495 ? 13.293 7.308 -6.827 1.00 78.31 495 GLU A CA 1
ATOM 3980 C C . GLU A 1 495 ? 11.883 6.953 -6.320 1.00 78.31 495 GLU A C 1
ATOM 3982 O O . GLU A 1 495 ? 10.900 7.116 -7.044 1.00 78.31 495 GLU A O 1
ATOM 3987 N N . MET A 1 496 ? 11.757 6.519 -5.057 1.00 81.06 496 MET A N 1
ATOM 3988 C CA . MET A 1 496 ? 10.480 6.194 -4.407 1.00 81.06 496 MET A CA 1
ATOM 3989 C C . MET A 1 496 ? 9.983 7.279 -3.442 1.00 81.06 496 MET A C 1
ATOM 3991 O O . MET A 1 496 ? 8.780 7.392 -3.205 1.00 81.06 496 MET A O 1
ATOM 3995 N N . THR A 1 497 ? 10.877 8.045 -2.807 1.00 79.06 497 THR A N 1
ATOM 3996 C CA . THR A 1 497 ? 10.486 9.066 -1.812 1.00 79.06 497 THR A CA 1
ATOM 3997 C C . THR A 1 497 ? 9.996 10.350 -2.455 1.00 79.06 497 THR A C 1
ATOM 3999 O O . THR A 1 497 ? 9.270 11.124 -1.830 1.00 79.06 497 THR A O 1
ATOM 4002 N N . THR A 1 498 ? 10.371 10.567 -3.704 1.00 69.88 498 THR A N 1
ATOM 4003 C CA . THR A 1 498 ? 10.042 11.776 -4.440 1.00 69.88 498 THR A CA 1
ATOM 4004 C C . THR A 1 498 ? 8.882 11.634 -5.422 1.00 69.88 498 THR A C 1
ATOM 4006 O O . THR A 1 498 ? 8.382 12.620 -5.964 1.00 69.88 498 THR A O 1
ATOM 4009 N N . THR A 1 499 ? 8.417 10.405 -5.607 1.00 69.00 499 THR A N 1
ATOM 4010 C CA . THR A 1 499 ? 7.237 10.055 -6.385 1.00 69.00 499 THR A CA 1
ATOM 4011 C C . THR A 1 499 ? 6.158 9.500 -5.454 1.00 69.00 499 THR A C 1
ATOM 4013 O O . THR A 1 499 ? 6.418 8.990 -4.360 1.00 69.00 499 THR A O 1
ATOM 4016 N N . SER A 1 500 ? 4.898 9.590 -5.870 1.00 71.06 500 SER A N 1
ATOM 4017 C CA . SER A 1 500 ? 3.739 9.101 -5.113 1.00 71.06 500 SER A CA 1
ATOM 4018 C C . SER A 1 500 ? 3.511 7.584 -5.274 1.00 71.06 500 SER A C 1
ATOM 4020 O O . SER A 1 500 ? 2.380 7.130 -5.464 1.00 71.06 500 SER A O 1
ATOM 4022 N N . VAL A 1 501 ? 4.583 6.785 -5.204 1.00 77.50 501 VAL A N 1
ATOM 4023 C CA . VAL A 1 501 ? 4.585 5.353 -5.570 1.00 77.50 501 VAL A CA 1
ATOM 4024 C C . VAL A 1 501 ? 4.706 4.446 -4.359 1.00 77.50 501 VAL A C 1
ATOM 4026 O O . VAL A 1 501 ? 5.793 4.251 -3.837 1.00 77.50 501 VAL A O 1
ATOM 4029 N N . GLU A 1 502 ? 3.612 3.832 -3.918 1.00 78.81 502 GLU A N 1
ATOM 4030 C CA . GLU A 1 502 ? 3.639 2.920 -2.761 1.00 78.81 502 GLU A CA 1
ATOM 4031 C C . GLU A 1 502 ? 4.635 1.765 -2.911 1.00 78.81 502 GLU A C 1
ATOM 4033 O O . GLU A 1 502 ? 5.418 1.525 -1.990 1.00 78.81 502 GLU A O 1
ATOM 4038 N N . ARG A 1 503 ? 4.589 1.087 -4.064 1.00 88.38 503 ARG A N 1
ATOM 4039 C CA . ARG A 1 503 ? 5.375 -0.099 -4.425 1.00 88.38 503 ARG A CA 1
ATOM 4040 C C . ARG A 1 503 ? 5.691 -0.086 -5.912 1.00 88.38 503 ARG A C 1
ATOM 4042 O O . ARG A 1 503 ? 4.858 0.371 -6.700 1.00 88.38 503 ARG A O 1
ATOM 4049 N N . LEU A 1 504 ? 6.849 -0.622 -6.282 1.00 89.88 504 LEU A N 1
ATOM 4050 C CA . LEU A 1 504 ? 7.256 -0.778 -7.680 1.00 89.88 504 LEU A CA 1
ATOM 4051 C C . LEU A 1 504 ? 6.486 -1.922 -8.355 1.00 89.88 504 LEU A C 1
ATOM 4053 O O . LEU A 1 504 ? 6.098 -1.791 -9.511 1.00 89.88 504 LEU A O 1
ATOM 4057 N N . GLU A 1 505 ? 6.165 -2.990 -7.617 1.00 89.62 505 GLU A N 1
ATOM 4058 C CA . GLU A 1 505 ? 5.415 -4.148 -8.143 1.00 89.62 505 GLU A CA 1
ATOM 4059 C C . GLU A 1 505 ? 4.032 -3.788 -8.718 1.00 89.62 505 GLU A C 1
ATOM 4061 O O . GLU A 1 505 ? 3.562 -4.377 -9.696 1.00 89.62 505 GLU A O 1
ATOM 4066 N N . GLY A 1 506 ? 3.406 -2.759 -8.139 1.00 84.44 506 GLY A N 1
ATOM 4067 C CA . GLY A 1 506 ? 2.109 -2.214 -8.530 1.00 84.44 506 GLY A CA 1
ATOM 4068 C C . GLY A 1 506 ? 2.194 -0.883 -9.282 1.00 84.44 506 GLY A C 1
ATOM 4069 O O . GLY A 1 506 ? 1.205 -0.143 -9.298 1.00 84.44 506 GLY A O 1
ATOM 4070 N N . ALA A 1 507 ? 3.346 -0.548 -9.878 1.00 84.00 507 ALA A N 1
ATOM 4071 C CA . ALA A 1 507 ? 3.603 0.729 -10.551 1.00 84.00 507 ALA A CA 1
ATOM 4072 C C . ALA A 1 507 ? 2.497 1.135 -11.544 1.00 84.00 507 ALA A C 1
ATOM 4074 O O . ALA A 1 507 ? 2.091 2.301 -11.571 1.00 84.00 507 ALA A O 1
ATOM 4075 N N . LYS A 1 508 ? 1.920 0.174 -12.279 1.00 83.06 508 LYS A N 1
ATOM 4076 C CA . LYS A 1 508 ? 0.841 0.425 -13.252 1.00 83.06 508 LYS A CA 1
ATOM 4077 C C . LYS A 1 508 ? -0.425 1.054 -12.660 1.00 83.06 508 LYS A C 1
ATOM 4079 O O . LYS A 1 508 ? -1.195 1.696 -13.367 1.00 83.06 508 LYS A O 1
ATOM 4084 N N . PHE A 1 509 ? -0.664 0.894 -11.356 1.00 80.06 509 PHE A N 1
ATOM 4085 C CA . PHE A 1 509 ? -1.816 1.487 -10.668 1.00 80.06 509 PHE A CA 1
ATOM 4086 C C . PHE A 1 509 ? -1.566 2.927 -10.199 1.00 80.06 509 PHE A C 1
ATOM 4088 O O . PHE A 1 509 ? -2.495 3.579 -9.723 1.00 80.06 509 PHE A O 1
ATOM 4095 N N . ARG A 1 510 ? -0.329 3.428 -10.319 1.00 73.25 510 ARG A N 1
ATOM 4096 C CA . ARG A 1 510 ? 0.080 4.774 -9.888 1.00 73.25 510 ARG A CA 1
ATOM 4097 C C . ARG A 1 510 ? 0.353 5.731 -11.048 1.00 73.25 510 ARG A C 1
ATOM 4099 O O . ARG A 1 510 ? 0.737 6.868 -10.792 1.00 73.25 510 ARG A O 1
ATOM 4106 N N . GLY A 1 511 ? 0.103 5.319 -12.290 1.00 72.56 511 GLY A N 1
ATOM 4107 C CA . GLY A 1 511 ? 0.263 6.170 -13.470 1.00 72.56 511 GLY A CA 1
ATOM 4108 C C . GLY A 1 511 ? 1.731 6.494 -13.778 1.00 72.56 511 GLY A C 1
ATOM 4109 O O . GLY A 1 511 ? 2.624 5.727 -13.419 1.00 72.56 511 GLY A O 1
ATOM 4110 N N . ILE A 1 512 ? 1.975 7.663 -14.390 1.00 67.62 512 ILE A N 1
ATOM 4111 C CA . ILE A 1 512 ? 3.321 8.151 -14.769 1.00 67.62 512 ILE A CA 1
ATOM 4112 C C . ILE A 1 512 ? 4.336 8.050 -13.622 1.00 67.62 512 ILE A C 1
ATOM 4114 O O . ILE A 1 512 ? 5.398 7.481 -13.849 1.00 67.62 512 ILE A O 1
ATOM 4118 N N . PRO A 1 513 ? 4.058 8.530 -12.391 1.00 69.75 513 PRO A N 1
ATOM 4119 C CA . PRO A 1 513 ? 5.053 8.464 -11.321 1.00 69.75 513 PRO A CA 1
ATOM 4120 C C . PRO A 1 513 ? 5.446 7.029 -10.965 1.00 69.75 513 PRO A C 1
ATOM 4122 O O . PRO A 1 513 ? 6.615 6.770 -10.704 1.00 69.75 513 PRO A O 1
ATOM 4125 N N . GLY A 1 514 ? 4.468 6.112 -10.970 1.00 75.75 514 GLY A N 1
ATOM 4126 C CA . GLY A 1 514 ? 4.670 4.680 -10.737 1.00 75.75 514 GLY A CA 1
ATOM 4127 C C . GLY A 1 514 ? 5.642 4.075 -11.726 1.00 75.75 514 GLY A C 1
ATOM 4128 O O . GLY A 1 514 ? 6.655 3.499 -11.335 1.00 75.75 514 GLY A O 1
ATOM 4129 N N . ILE A 1 515 ? 5.312 4.232 -13.003 1.00 80.94 515 ILE A N 1
ATOM 4130 C CA . ILE A 1 515 ? 6.056 3.635 -14.108 1.00 80.94 515 ILE A CA 1
ATOM 4131 C C . ILE A 1 515 ? 7.427 4.295 -14.259 1.00 80.94 515 ILE A C 1
ATOM 4133 O O . ILE A 1 515 ? 8.414 3.579 -14.364 1.00 80.94 515 ILE A O 1
ATOM 4137 N N . GLY A 1 516 ? 7.516 5.622 -14.146 1.00 78.88 516 GLY A N 1
ATOM 4138 C CA . GLY A 1 516 ? 8.791 6.342 -14.185 1.00 78.88 516 GLY A CA 1
ATOM 4139 C C . GLY A 1 516 ? 9.737 5.933 -13.052 1.00 78.88 516 GLY A C 1
ATOM 4140 O O . GLY A 1 516 ? 10.919 5.706 -13.283 1.00 78.88 516 GLY A O 1
ATOM 4141 N N . SER A 1 517 ? 9.222 5.741 -11.829 1.00 83.12 517 SER A N 1
ATOM 4142 C CA . SER A 1 517 ? 10.034 5.214 -10.722 1.00 83.12 517 SER A CA 1
ATOM 4143 C C . SER A 1 517 ? 10.579 3.819 -11.050 1.00 83.12 517 SER A C 1
ATOM 4145 O O . SER A 1 517 ? 11.774 3.580 -10.894 1.00 83.12 517 SER A O 1
ATOM 4147 N N . LEU A 1 518 ? 9.739 2.917 -11.576 1.00 88.25 518 LEU A N 1
ATOM 4148 C CA . LEU A 1 518 ? 10.170 1.585 -12.012 1.00 88.25 518 LEU A CA 1
ATOM 4149 C C . LEU A 1 518 ? 11.232 1.661 -13.124 1.00 88.25 518 LEU A C 1
ATOM 4151 O O . LEU A 1 518 ? 12.273 1.022 -12.999 1.00 88.25 518 LEU A O 1
ATOM 4155 N N . GLN A 1 519 ? 11.013 2.479 -14.155 1.00 86.88 519 GLN A N 1
ATOM 4156 C CA . GLN A 1 519 ? 11.962 2.715 -15.249 1.00 86.88 519 GLN A CA 1
ATOM 4157 C C . GLN A 1 519 ? 13.334 3.164 -14.728 1.00 86.88 519 GLN A C 1
ATOM 4159 O O . GLN A 1 519 ? 14.354 2.652 -15.182 1.00 86.88 519 GLN A O 1
ATOM 4164 N N . GLN A 1 520 ? 13.388 4.034 -13.714 1.00 83.19 520 GLN A N 1
ATOM 4165 C CA . GLN A 1 520 ? 14.655 4.464 -13.107 1.00 83.19 520 GLN A CA 1
ATOM 4166 C C . GLN A 1 520 ? 15.418 3.310 -12.433 1.00 83.19 520 GLN A C 1
ATOM 4168 O O . GLN A 1 520 ? 16.642 3.241 -12.550 1.00 83.19 520 GLN A O 1
ATOM 4173 N N . PHE A 1 521 ? 14.727 2.370 -11.775 1.00 88.25 521 PHE A N 1
ATOM 4174 C CA . PHE A 1 521 ? 15.366 1.165 -11.222 1.00 88.25 521 PHE A CA 1
ATOM 4175 C C . PHE A 1 521 ? 15.854 0.205 -12.311 1.00 88.25 521 PHE A C 1
ATOM 4177 O O . PHE A 1 521 ? 16.920 -0.391 -12.156 1.00 88.25 521 PHE A O 1
ATOM 4184 N N . LEU A 1 522 ? 15.078 0.052 -13.388 1.00 90.69 522 LEU A N 1
ATOM 4185 C CA . LEU A 1 522 ? 15.407 -0.837 -14.503 1.00 90.69 522 LEU A CA 1
ATOM 4186 C C . LEU A 1 522 ? 16.520 -0.291 -15.395 1.00 90.69 522 LEU A C 1
ATOM 4188 O O . LEU A 1 522 ? 17.221 -1.089 -16.007 1.00 90.69 522 LEU A O 1
ATOM 4192 N N . ASN A 1 523 ? 16.682 1.035 -15.459 1.00 86.56 523 ASN A N 1
ATOM 4193 C CA . ASN A 1 523 ? 17.724 1.675 -16.255 1.00 86.56 523 ASN A CA 1
ATOM 4194 C C . ASN A 1 523 ? 19.110 1.491 -15.622 1.00 86.56 523 ASN A C 1
ATOM 4196 O O . ASN A 1 523 ? 20.073 1.192 -16.314 1.00 86.56 523 ASN A O 1
ATOM 4200 N N . VAL A 1 524 ? 19.229 1.618 -14.294 1.00 88.75 524 VAL A N 1
ATOM 4201 C CA . VAL A 1 524 ? 20.514 1.485 -13.570 1.00 88.75 524 VAL A CA 1
ATOM 4202 C C . VAL A 1 524 ? 20.505 0.345 -12.535 1.00 88.75 524 VAL A C 1
ATOM 4204 O O . VAL A 1 524 ? 20.703 0.584 -11.337 1.00 88.75 524 VAL A O 1
ATOM 4207 N N . PRO A 1 525 ? 20.296 -0.917 -12.951 1.00 92.44 525 PRO A N 1
ATOM 4208 C CA . PRO A 1 525 ? 20.182 -2.055 -12.038 1.00 92.44 525 PRO A CA 1
ATOM 4209 C C . PRO A 1 525 ? 21.457 -2.316 -11.224 1.00 92.44 525 PRO A C 1
ATOM 4211 O O . PRO A 1 525 ? 21.384 -2.775 -10.077 1.00 92.44 525 PRO A O 1
ATOM 4214 N N . GLU A 1 526 ? 22.632 -1.964 -11.757 1.00 90.94 526 GLU A N 1
ATOM 4215 C CA . GLU A 1 526 ? 23.929 -2.141 -11.095 1.00 90.94 526 GLU A CA 1
ATOM 4216 C C . GLU A 1 526 ? 24.031 -1.302 -9.821 1.00 90.94 526 GLU A C 1
ATOM 4218 O O . GLU A 1 526 ? 24.635 -1.742 -8.840 1.00 90.94 526 GLU A O 1
ATOM 4223 N N . LYS A 1 527 ? 23.383 -0.125 -9.797 1.00 89.81 527 LYS A N 1
ATOM 4224 C CA . LYS A 1 527 ? 23.293 0.747 -8.612 1.00 89.81 527 LYS A CA 1
ATOM 4225 C C . LYS A 1 527 ? 22.712 0.004 -7.408 1.00 89.81 527 LYS A C 1
ATOM 4227 O O . LYS A 1 527 ? 23.065 0.302 -6.266 1.00 89.81 527 LYS A O 1
ATOM 4232 N N . TYR A 1 528 ? 21.835 -0.965 -7.667 1.00 91.94 528 TYR A N 1
ATOM 4233 C CA . TYR A 1 528 ? 21.102 -1.710 -6.655 1.00 91.94 528 TYR A CA 1
ATOM 4234 C C . TYR A 1 528 ? 21.468 -3.191 -6.586 1.00 91.94 528 TYR A C 1
ATOM 4236 O O . TYR A 1 528 ? 20.847 -3.912 -5.801 1.00 91.94 528 TYR A O 1
ATOM 4244 N N . ASN A 1 529 ? 22.463 -3.655 -7.347 1.00 95.12 529 ASN A N 1
ATOM 4245 C CA . ASN A 1 529 ? 22.767 -5.083 -7.489 1.00 95.12 529 ASN A CA 1
ATOM 4246 C C . ASN A 1 529 ? 21.521 -5.904 -7.886 1.00 95.12 529 ASN A C 1
ATOM 4248 O O . ASN A 1 529 ? 21.366 -7.042 -7.439 1.00 95.12 529 ASN A O 1
ATOM 4252 N N . LEU A 1 530 ? 20.597 -5.306 -8.647 1.00 96.06 530 LEU A N 1
ATOM 4253 C CA . LEU A 1 530 ? 19.336 -5.926 -9.052 1.00 96.06 530 LEU A CA 1
ATOM 4254 C C . LEU A 1 530 ? 19.588 -6.800 -10.280 1.00 96.06 530 LEU A C 1
ATOM 4256 O O . LEU A 1 530 ? 19.908 -6.272 -11.337 1.00 96.06 530 LEU A O 1
ATOM 4260 N N . LYS A 1 531 ? 19.460 -8.123 -10.136 1.00 95.44 531 LYS A N 1
ATOM 4261 C CA . LYS A 1 531 ? 19.747 -9.071 -11.225 1.00 95.44 531 LYS A CA 1
ATOM 4262 C C . LYS A 1 531 ? 18.517 -9.816 -11.735 1.00 95.44 531 LYS A C 1
ATOM 4264 O O . LYS A 1 531 ? 18.449 -10.109 -12.924 1.00 95.44 531 LYS A O 1
ATOM 4269 N N . TYR A 1 532 ? 17.568 -10.126 -10.852 1.00 96.62 532 TYR A N 1
ATOM 4270 C CA . TYR A 1 532 ? 16.418 -10.972 -11.179 1.00 96.62 532 TYR A CA 1
ATOM 4271 C C . TYR A 1 532 ? 15.096 -10.248 -10.948 1.00 96.62 532 TYR A C 1
ATOM 4273 O O . TYR A 1 532 ? 14.923 -9.559 -9.940 1.00 96.62 532 TYR A O 1
ATOM 4281 N N . ILE A 1 533 ? 14.141 -10.457 -11.848 1.00 97.56 533 ILE A N 1
ATOM 4282 C CA . ILE A 1 533 ? 12.770 -9.967 -11.710 1.00 97.56 533 ILE A CA 1
ATOM 4283 C C . ILE A 1 533 ? 11.813 -11.142 -11.875 1.00 97.56 533 ILE A C 1
ATOM 4285 O O . ILE A 1 533 ? 11.865 -11.865 -12.866 1.00 97.56 533 ILE A O 1
ATOM 4289 N N . PHE A 1 534 ? 10.934 -11.321 -10.894 1.00 97.12 534 PHE A N 1
ATOM 4290 C CA . PHE A 1 534 ? 9.850 -12.298 -10.934 1.00 97.12 534 PHE A CA 1
ATOM 4291 C C . PHE A 1 534 ? 8.566 -11.584 -11.361 1.00 97.12 534 PHE A C 1
ATOM 4293 O O . PHE A 1 534 ? 8.002 -10.808 -10.585 1.00 97.12 534 PHE A O 1
ATOM 4300 N N . SER A 1 535 ? 8.126 -11.824 -12.594 1.00 95.38 535 SER A N 1
ATOM 4301 C CA . SER A 1 535 ? 6.943 -11.196 -13.184 1.00 95.38 535 SER A CA 1
ATOM 4302 C C . SER A 1 535 ? 5.762 -12.164 -13.201 1.00 95.38 535 SER A C 1
ATOM 4304 O O . SER A 1 535 ? 5.865 -13.285 -13.697 1.00 95.38 535 SER A O 1
ATOM 4306 N N . ASN A 1 536 ? 4.637 -11.717 -12.645 1.00 94.69 536 ASN A N 1
ATOM 4307 C CA . ASN A 1 536 ? 3.326 -12.370 -12.722 1.00 94.69 536 ASN A CA 1
ATOM 4308 C C . ASN A 1 536 ? 2.342 -11.571 -13.604 1.00 94.69 536 ASN A C 1
ATOM 4310 O O . ASN A 1 536 ? 1.133 -11.803 -13.586 1.00 94.69 536 ASN A O 1
ATOM 4314 N N . ASP A 1 537 ? 2.825 -10.530 -14.283 1.00 90.50 537 ASP A N 1
ATOM 4315 C CA . ASP A 1 537 ? 1.981 -9.534 -14.930 1.00 90.50 537 ASP A CA 1
ATOM 4316 C C . ASP A 1 537 ? 2.621 -9.060 -16.229 1.00 90.50 537 ASP A C 1
ATOM 4318 O O . ASP A 1 537 ? 3.506 -8.201 -16.225 1.00 90.50 537 ASP A O 1
ATOM 4322 N N . ASN A 1 538 ? 2.124 -9.602 -17.342 1.00 89.50 538 ASN A N 1
ATOM 4323 C CA . ASN A 1 538 ? 2.689 -9.372 -18.668 1.00 89.50 538 ASN A CA 1
ATOM 4324 C C . ASN A 1 538 ? 2.727 -7.888 -19.058 1.00 89.50 538 ASN A C 1
ATOM 4326 O O . ASN A 1 538 ? 3.521 -7.517 -19.909 1.00 89.50 538 ASN A O 1
ATOM 4330 N N . PHE A 1 539 ? 1.931 -7.014 -18.417 1.00 89.75 539 PHE A N 1
ATOM 4331 C CA . PHE A 1 539 ? 1.950 -5.558 -18.629 1.00 89.75 539 PHE A CA 1
ATOM 4332 C C . PHE A 1 539 ? 3.369 -4.960 -18.638 1.00 89.75 539 PHE A C 1
ATOM 4334 O O . PHE A 1 539 ? 3.621 -3.996 -19.360 1.00 89.75 539 PHE A O 1
ATOM 4341 N N . TYR A 1 540 ? 4.283 -5.515 -17.838 1.00 92.50 540 TYR A N 1
ATOM 4342 C CA . TYR A 1 540 ? 5.653 -5.019 -17.713 1.00 92.50 540 TYR A CA 1
ATOM 4343 C C . TYR A 1 540 ? 6.643 -5.648 -18.703 1.00 92.50 540 TYR A C 1
ATOM 4345 O O . TYR A 1 540 ? 7.753 -5.137 -18.831 1.00 92.50 540 TYR A O 1
ATOM 4353 N N . ASP A 1 541 ? 6.273 -6.715 -19.410 1.00 93.38 541 ASP A N 1
ATOM 4354 C CA . ASP A 1 541 ? 7.200 -7.486 -20.247 1.00 93.38 541 ASP A CA 1
ATOM 4355 C C . ASP A 1 541 ? 7.846 -6.648 -21.367 1.00 93.38 541 ASP A C 1
ATOM 4357 O O . ASP A 1 541 ? 9.071 -6.712 -21.497 1.00 93.38 541 ASP A O 1
ATOM 4361 N N . PRO A 1 542 ? 7.115 -5.783 -22.111 1.00 92.44 542 PRO A N 1
ATOM 4362 C CA . PRO A 1 542 ? 7.748 -4.919 -23.106 1.00 92.44 542 PRO A CA 1
ATOM 4363 C C . PRO A 1 542 ? 8.772 -3.970 -22.480 1.00 92.44 542 PRO A C 1
ATOM 4365 O O . PRO A 1 542 ? 9.853 -3.782 -23.026 1.00 92.44 542 PRO A O 1
ATOM 4368 N N . LEU A 1 543 ? 8.467 -3.406 -21.306 1.00 92.50 543 LEU A N 1
ATOM 4369 C CA . LEU A 1 543 ? 9.393 -2.524 -20.593 1.00 92.50 543 LEU A CA 1
ATOM 4370 C C . LEU A 1 543 ? 10.690 -3.253 -20.229 1.00 92.50 543 LEU A C 1
ATOM 4372 O O . LEU A 1 543 ? 11.773 -2.714 -20.435 1.00 92.50 543 LEU A O 1
ATOM 4376 N N . LEU A 1 544 ? 10.585 -4.479 -19.715 1.00 95.06 544 LEU A N 1
ATOM 4377 C CA . LEU A 1 544 ? 11.746 -5.298 -19.378 1.00 95.06 544 LEU A CA 1
ATOM 4378 C C . LEU A 1 544 ? 12.591 -5.594 -20.624 1.00 95.06 544 LEU A C 1
ATOM 4380 O O . LEU A 1 544 ? 13.797 -5.346 -20.608 1.00 95.06 544 LEU A O 1
ATOM 4384 N N . PHE A 1 545 ? 11.955 -6.033 -21.711 1.00 94.19 545 PHE A N 1
ATOM 4385 C CA . PHE A 1 545 ? 12.624 -6.325 -22.978 1.00 94.19 545 PHE A CA 1
ATOM 4386 C C . PHE A 1 545 ? 13.388 -5.118 -23.538 1.00 94.19 545 PHE A C 1
ATOM 4388 O O . PHE A 1 545 ? 14.584 -5.221 -23.819 1.00 94.19 545 PHE A O 1
ATOM 4395 N N . PHE A 1 546 ? 12.729 -3.961 -23.668 1.00 93.25 546 PHE A N 1
ATOM 4396 C CA . PHE A 1 546 ? 13.352 -2.778 -24.270 1.00 93.25 546 PHE A CA 1
ATOM 4397 C C . PHE A 1 546 ? 14.449 -2.169 -23.396 1.00 93.25 546 PHE A C 1
ATOM 4399 O O . PHE A 1 546 ? 15.399 -1.632 -23.941 1.00 93.25 546 PHE A O 1
ATOM 4406 N N . TYR A 1 547 ? 14.399 -2.348 -22.072 1.00 92.62 547 TYR A N 1
ATOM 4407 C CA . TYR A 1 547 ? 15.495 -1.977 -21.164 1.00 92.62 547 TYR A CA 1
ATOM 4408 C C . TYR A 1 547 ? 16.608 -3.047 -21.116 1.00 92.62 547 TYR A C 1
ATOM 4410 O O . TYR A 1 547 ? 17.514 -2.994 -20.280 1.00 92.62 547 TYR A O 1
ATOM 4418 N N . GLY A 1 548 ? 16.536 -4.057 -21.990 1.00 92.50 548 GLY A N 1
ATOM 4419 C CA . GLY A 1 548 ? 17.540 -5.095 -22.210 1.00 92.50 548 GLY A CA 1
ATOM 4420 C C . GLY A 1 548 ? 17.565 -6.208 -21.161 1.00 92.50 548 GLY A C 1
ATOM 4421 O O . GLY A 1 548 ? 18.583 -6.894 -21.028 1.00 92.50 548 GLY A O 1
ATOM 4422 N N . TRP A 1 549 ? 16.495 -6.379 -20.387 1.00 94.69 549 TRP A N 1
ATOM 4423 C CA . TRP A 1 549 ? 16.279 -7.592 -19.598 1.00 94.69 549 TRP A CA 1
ATOM 4424 C C . TRP A 1 549 ? 15.834 -8.711 -20.535 1.00 94.69 549 TRP A C 1
ATOM 4426 O O . TRP A 1 549 ? 15.076 -8.464 -21.469 1.00 94.69 549 TRP A O 1
ATOM 4436 N N . HIS A 1 550 ? 16.256 -9.947 -20.281 1.00 91.50 550 HIS A N 1
ATOM 4437 C CA . HIS A 1 550 ? 15.845 -11.093 -21.099 1.00 91.50 550 HIS A CA 1
ATOM 4438 C C . HIS A 1 550 ? 15.109 -12.139 -20.270 1.00 91.50 550 HIS A C 1
ATOM 4440 O O . HIS A 1 550 ? 15.399 -12.372 -19.090 1.00 91.50 550 HIS A O 1
ATOM 4446 N N . ARG A 1 551 ? 14.151 -12.797 -20.919 1.00 91.56 551 ARG A N 1
ATOM 4447 C CA . ARG A 1 551 ? 13.347 -13.869 -20.340 1.00 91.56 551 ARG A CA 1
ATOM 4448 C C . ARG A 1 551 ? 14.189 -15.143 -20.268 1.00 91.56 551 ARG A C 1
ATOM 4450 O O . ARG A 1 551 ? 14.710 -15.606 -21.279 1.00 91.56 551 ARG A O 1
ATOM 4457 N N . ILE A 1 552 ? 14.335 -15.727 -19.078 1.00 89.25 552 ILE A N 1
ATOM 4458 C CA . ILE A 1 552 ? 15.014 -17.031 -18.922 1.00 89.25 552 ILE A CA 1
ATOM 4459 C C . ILE A 1 552 ? 14.031 -18.209 -18.958 1.00 89.25 552 ILE A C 1
ATOM 4461 O O . ILE A 1 552 ? 14.446 -19.344 -19.183 1.00 89.25 552 ILE A O 1
ATOM 4465 N N . GLY A 1 553 ? 12.742 -17.939 -18.731 1.00 88.38 553 GLY A N 1
ATOM 4466 C CA . GLY A 1 553 ? 11.654 -18.915 -18.756 1.00 88.38 553 GLY A CA 1
ATOM 4467 C C . GLY A 1 553 ? 10.655 -18.720 -17.614 1.00 88.38 553 GLY A C 1
ATOM 4468 O O . GLY A 1 553 ? 10.846 -17.876 -16.735 1.00 88.38 553 GLY A O 1
ATOM 4469 N N . ALA A 1 554 ? 9.581 -19.507 -17.638 1.00 92.75 554 ALA A N 1
ATOM 4470 C CA . ALA A 1 554 ? 8.626 -19.598 -16.539 1.00 92.75 554 ALA A CA 1
ATOM 4471 C C . ALA A 1 554 ? 9.033 -20.699 -15.547 1.00 92.75 554 ALA A C 1
ATOM 4473 O O . ALA A 1 554 ? 9.561 -21.745 -15.932 1.00 92.75 554 ALA A O 1
ATOM 4474 N N . LEU A 1 555 ? 8.795 -20.453 -14.262 1.00 94.75 555 LEU A N 1
ATOM 4475 C CA . LEU A 1 555 ? 8.919 -21.454 -13.204 1.00 94.75 555 LEU A CA 1
ATOM 4476 C C . LEU A 1 555 ? 7.696 -22.391 -13.200 1.00 94.75 555 LEU A C 1
ATOM 4478 O O . LEU A 1 555 ? 6.706 -22.145 -13.878 1.00 94.75 555 LEU A O 1
ATOM 4482 N N . GLU A 1 556 ? 7.735 -23.451 -12.386 1.00 93.31 556 GLU A N 1
ATOM 4483 C CA . GLU A 1 556 ? 6.644 -24.444 -12.259 1.00 93.31 556 GLU A CA 1
ATOM 4484 C C . GLU A 1 556 ? 5.288 -23.851 -11.821 1.00 93.31 556 GLU A C 1
ATOM 4486 O O . GLU A 1 556 ? 4.259 -24.507 -11.936 1.00 93.31 556 GLU A O 1
ATOM 4491 N N . ASN A 1 557 ? 5.290 -22.624 -11.297 1.00 92.38 557 ASN A N 1
ATOM 4492 C CA . ASN A 1 557 ? 4.117 -21.857 -10.876 1.00 92.38 557 ASN A CA 1
ATOM 4493 C C . ASN A 1 557 ? 3.716 -20.764 -11.890 1.00 92.38 557 ASN A C 1
ATOM 4495 O O . ASN A 1 557 ? 3.047 -19.809 -11.500 1.00 92.38 557 ASN A O 1
ATOM 4499 N N . ASP A 1 558 ? 4.178 -20.864 -13.140 1.00 92.62 558 ASP A N 1
ATOM 4500 C CA . ASP A 1 558 ? 3.937 -19.928 -14.250 1.00 92.62 558 ASP A CA 1
ATOM 4501 C C . ASP A 1 558 ? 4.509 -18.509 -14.060 1.00 92.62 558 ASP A C 1
ATOM 4503 O O . ASP A 1 558 ? 4.285 -17.624 -14.884 1.00 92.62 558 ASP A O 1
ATOM 4507 N N . ILE A 1 559 ? 5.307 -18.277 -13.011 1.00 95.56 559 ILE A N 1
ATOM 4508 C CA . ILE A 1 559 ? 5.991 -16.997 -12.801 1.00 95.56 559 ILE A CA 1
ATOM 4509 C C . ILE A 1 559 ? 7.163 -16.884 -13.769 1.00 95.56 559 ILE A C 1
ATOM 4511 O O . ILE A 1 559 ? 8.080 -17.711 -13.753 1.00 95.56 559 ILE A O 1
ATOM 4515 N N . VAL A 1 560 ? 7.158 -15.830 -14.582 1.00 95.62 560 VAL A N 1
ATOM 4516 C CA . VAL A 1 560 ? 8.216 -15.557 -15.553 1.00 95.62 560 VAL A CA 1
ATOM 4517 C C . VAL A 1 560 ? 9.403 -14.920 -14.846 1.00 95.62 560 VAL A C 1
ATOM 4519 O O . VAL A 1 560 ? 9.256 -13.952 -14.098 1.00 95.62 560 VAL A O 1
ATOM 4522 N N . VAL A 1 561 ? 10.595 -15.454 -15.096 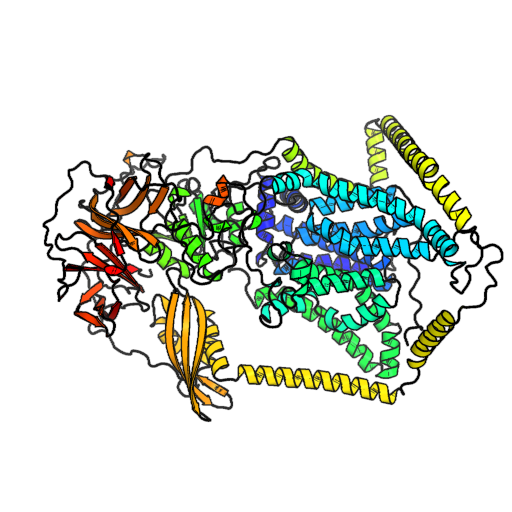1.00 96.06 561 VAL A N 1
ATOM 4523 C CA . VAL A 1 561 ? 11.838 -14.889 -14.577 1.00 96.06 561 VAL A CA 1
ATOM 4524 C C . VAL A 1 561 ? 12.543 -14.115 -15.681 1.00 96.06 561 VAL A C 1
ATOM 4526 O O . VAL A 1 561 ? 12.778 -14.628 -16.780 1.00 96.06 561 VAL A O 1
ATOM 4529 N N . TRP A 1 562 ? 12.903 -12.884 -15.350 1.00 96.19 562 TRP A N 1
ATOM 4530 C CA . TRP A 1 562 ? 13.726 -12.004 -16.162 1.00 96.19 562 TRP A CA 1
ATOM 4531 C C . TRP A 1 562 ? 15.074 -11.797 -15.484 1.00 96.19 562 TRP A C 1
ATOM 4533 O O . TRP A 1 562 ? 15.162 -11.710 -14.255 1.00 96.19 562 TRP A O 1
ATOM 4543 N N . GLU A 1 563 ? 16.124 -11.717 -16.287 1.00 94.38 563 GLU A N 1
ATOM 4544 C CA . GLU A 1 563 ? 17.497 -11.557 -15.826 1.00 94.38 563 GLU A CA 1
ATOM 4545 C C . GLU A 1 563 ? 18.177 -10.403 -16.564 1.00 94.38 563 GLU A C 1
ATOM 4547 O O . GLU A 1 563 ? 17.903 -10.145 -17.736 1.00 94.38 563 GLU A O 1
ATOM 4552 N N . ARG A 1 564 ? 19.093 -9.728 -15.865 1.00 93.12 564 ARG A N 1
ATOM 4553 C CA . ARG A 1 564 ? 20.080 -8.826 -16.459 1.00 93.12 564 ARG A CA 1
ATOM 4554 C C . ARG A 1 564 ? 21.486 -9.392 -16.261 1.00 93.12 564 ARG A C 1
ATOM 4556 O O . ARG A 1 564 ? 21.861 -9.739 -15.140 1.00 93.12 564 ARG A O 1
ATOM 4563 N N . GLU A 1 565 ? 22.263 -9.497 -17.336 1.00 86.25 565 GLU A N 1
ATOM 4564 C CA . GLU A 1 565 ? 23.659 -9.946 -17.251 1.00 86.25 565 GLU A CA 1
ATOM 4565 C C . GLU A 1 565 ? 24.603 -8.848 -16.725 1.00 86.25 565 GLU A C 1
ATOM 4567 O O . GLU A 1 565 ? 24.239 -7.680 -16.620 1.00 86.25 565 GLU A O 1
ATOM 4572 N N . ASP A 1 566 ? 25.833 -9.241 -16.372 1.00 84.94 566 ASP A N 1
ATOM 4573 C CA . ASP A 1 566 ? 26.933 -8.361 -15.917 1.00 84.94 566 ASP A CA 1
ATOM 4574 C C . ASP A 1 566 ? 26.623 -7.495 -14.673 1.00 84.94 566 ASP A C 1
ATOM 4576 O O . ASP A 1 566 ? 27.310 -6.511 -14.391 1.00 84.94 566 ASP A O 1
ATOM 4580 N N . ILE A 1 567 ? 25.629 -7.883 -13.864 1.00 91.88 567 ILE A N 1
ATOM 4581 C CA . ILE A 1 567 ? 25.321 -7.208 -12.595 1.00 91.88 567 ILE A CA 1
ATOM 4582 C C . ILE A 1 567 ? 26.302 -7.647 -11.496 1.00 91.88 567 ILE A C 1
ATOM 4584 O O . ILE A 1 567 ? 26.412 -8.846 -11.203 1.00 91.88 567 ILE A O 1
ATOM 4588 N N . PRO A 1 568 ? 26.975 -6.708 -10.801 1.00 91.00 568 PRO A N 1
ATOM 4589 C CA . PRO A 1 568 ? 27.865 -7.053 -9.701 1.00 91.00 568 PRO A CA 1
ATOM 4590 C C . PRO A 1 568 ? 27.087 -7.659 -8.528 1.00 91.00 568 PRO A C 1
ATOM 4592 O O . PRO A 1 568 ? 26.009 -7.186 -8.158 1.00 91.00 568 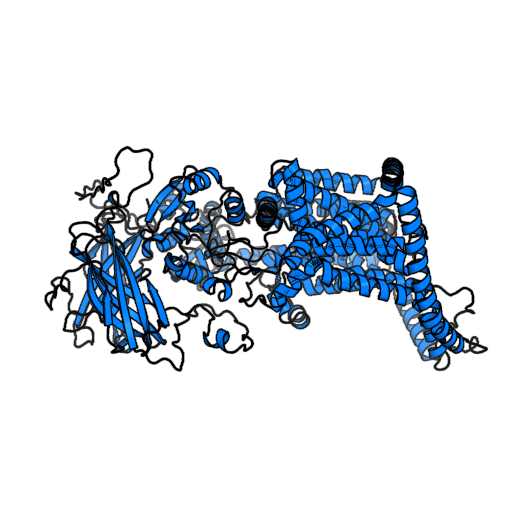PRO A O 1
ATOM 4595 N N . VAL A 1 569 ? 27.670 -8.682 -7.899 1.00 91.88 569 VAL A N 1
ATOM 4596 C CA . VAL A 1 569 ? 27.144 -9.273 -6.657 1.00 91.88 569 VAL A CA 1
ATOM 4597 C C . VAL A 1 569 ? 27.083 -8.242 -5.530 1.00 91.88 569 VAL A C 1
ATOM 4599 O O . VAL A 1 569 ? 27.844 -7.270 -5.513 1.00 91.88 569 VAL A O 1
ATOM 4602 N N . LEU A 1 570 ? 26.201 -8.478 -4.558 1.00 92.25 570 LEU A N 1
ATOM 4603 C CA . LEU A 1 570 ? 26.134 -7.671 -3.345 1.00 92.25 570 LEU A CA 1
ATOM 4604 C C . LEU A 1 570 ? 27.494 -7.663 -2.616 1.00 92.25 570 LEU A C 1
ATOM 4606 O O . LEU A 1 570 ? 28.116 -8.722 -2.474 1.00 92.25 570 LEU A O 1
ATOM 4610 N N . PRO A 1 571 ? 27.951 -6.498 -2.118 1.00 90.75 571 PRO A N 1
ATOM 4611 C CA . PRO A 1 571 ? 29.111 -6.428 -1.236 1.00 90.75 571 PRO A CA 1
ATOM 4612 C C . PRO A 1 571 ? 28.904 -7.268 0.029 1.00 90.75 571 PRO A C 1
ATOM 4614 O O . PRO A 1 571 ? 27.799 -7.308 0.569 1.00 90.75 571 PRO A O 1
ATOM 4617 N N . GLU A 1 572 ? 29.977 -7.869 0.552 1.00 85.50 572 GLU A N 1
ATOM 4618 C CA . GLU A 1 572 ? 29.916 -8.663 1.792 1.00 85.50 572 GLU A CA 1
ATOM 4619 C C . GLU A 1 572 ? 29.423 -7.845 2.994 1.00 85.50 572 GLU A C 1
ATOM 4621 O O . GLU A 1 572 ? 28.717 -8.358 3.861 1.00 85.50 572 GLU A O 1
ATOM 4626 N N . VAL A 1 573 ? 29.776 -6.556 3.041 1.00 86.25 573 VAL A N 1
ATOM 4627 C CA . VAL A 1 573 ? 29.347 -5.630 4.091 1.00 86.25 573 VAL A CA 1
ATOM 4628 C C . VAL A 1 573 ? 28.441 -4.574 3.481 1.00 86.25 573 VAL A C 1
ATOM 4630 O O . VAL A 1 573 ? 28.888 -3.689 2.749 1.00 86.25 573 VAL A O 1
ATOM 4633 N N . LEU A 1 574 ? 27.155 -4.656 3.813 1.00 88.69 574 LEU A N 1
ATOM 4634 C CA . LEU A 1 574 ? 26.164 -3.687 3.366 1.00 88.69 574 LEU A CA 1
ATOM 4635 C C . LEU A 1 574 ? 26.136 -2.456 4.281 1.00 88.69 574 LEU A C 1
ATOM 4637 O O . LEU A 1 574 ? 26.248 -2.591 5.506 1.00 88.69 574 LEU A O 1
ATOM 4641 N N . PRO A 1 575 ? 25.939 -1.249 3.720 1.00 84.56 575 PRO A N 1
ATOM 4642 C CA . PRO A 1 575 ? 25.728 -0.053 4.519 1.00 84.56 575 PRO A CA 1
ATOM 4643 C C . PRO A 1 575 ? 24.507 -0.218 5.428 1.00 84.56 575 PRO A C 1
ATOM 4645 O O . PRO A 1 575 ? 23.422 -0.565 4.967 1.00 84.56 575 PRO A O 1
ATOM 4648 N N . ARG A 1 576 ? 24.666 0.075 6.720 1.00 87.88 576 ARG A N 1
ATOM 4649 C CA . ARG A 1 576 ? 23.553 0.108 7.674 1.00 87.88 576 ARG A CA 1
ATOM 4650 C C . ARG A 1 576 ? 23.688 1.264 8.648 1.00 87.88 576 ARG A C 1
ATOM 4652 O O . ARG A 1 576 ? 24.794 1.650 9.026 1.00 87.88 576 ARG A O 1
ATOM 4659 N N . ARG A 1 577 ? 22.552 1.811 9.082 1.00 82.75 577 ARG A N 1
ATOM 4660 C CA . ARG A 1 577 ? 22.514 2.821 10.148 1.00 82.75 577 ARG A CA 1
ATOM 4661 C C . ARG A 1 577 ? 22.388 2.120 11.490 1.00 82.75 577 ARG A C 1
ATOM 4663 O O . ARG A 1 577 ? 21.437 1.380 11.710 1.00 82.75 577 ARG A O 1
ATOM 4670 N N . GLU A 1 578 ? 23.324 2.367 12.395 1.00 87.12 578 GLU A N 1
ATOM 4671 C CA . GLU A 1 578 ? 23.328 1.776 13.734 1.00 87.12 578 GLU A CA 1
ATOM 4672 C C . GLU A 1 578 ? 22.554 2.647 14.730 1.00 87.12 578 GLU A C 1
ATOM 4674 O O . GLU A 1 578 ? 22.749 3.862 14.781 1.00 87.12 578 GLU A O 1
ATOM 4679 N N . VAL A 1 579 ? 21.717 2.031 15.573 1.00 88.88 579 VAL A N 1
ATOM 4680 C CA . VAL A 1 579 ? 21.136 2.705 16.748 1.00 88.88 579 VAL A CA 1
ATOM 4681 C C . VAL A 1 579 ? 21.842 2.255 18.031 1.00 88.88 579 VAL A C 1
ATOM 4683 O O . VAL A 1 579 ? 22.319 1.118 18.101 1.00 88.88 579 VAL A O 1
ATOM 4686 N N . PRO A 1 580 ? 21.909 3.097 19.077 1.00 92.25 580 PRO A N 1
ATOM 4687 C CA . PRO A 1 580 ? 22.564 2.731 20.331 1.00 92.25 580 PRO A CA 1
ATOM 4688 C C . PRO A 1 580 ? 22.004 1.447 20.960 1.00 92.25 580 PRO A C 1
ATOM 4690 O O . PRO A 1 580 ? 20.799 1.199 20.909 1.00 92.25 580 PRO A O 1
ATOM 4693 N N . LEU A 1 581 ? 22.855 0.661 21.630 1.00 93.19 581 LEU A N 1
ATOM 4694 C CA . LEU A 1 581 ? 22.462 -0.619 22.242 1.00 93.19 581 LEU A CA 1
ATOM 4695 C C . LEU A 1 581 ? 21.279 -0.479 23.212 1.00 93.19 581 LEU A C 1
ATOM 4697 O O . LEU A 1 581 ? 20.365 -1.298 23.195 1.00 93.19 581 LEU A O 1
ATOM 4701 N N . TYR A 1 582 ? 21.254 0.580 24.027 1.00 93.31 582 TYR A N 1
ATOM 4702 C CA . TYR A 1 582 ? 20.159 0.793 24.975 1.00 93.31 582 TYR A CA 1
ATOM 4703 C C . TYR A 1 582 ? 18.810 1.015 24.270 1.00 93.31 582 TYR A C 1
ATOM 4705 O O . TYR A 1 582 ? 17.794 0.560 24.785 1.00 93.31 582 TYR A O 1
ATOM 4713 N N . HIS A 1 583 ? 18.782 1.615 23.069 1.00 93.12 583 HIS A N 1
ATOM 4714 C CA . HIS A 1 583 ? 17.557 1.691 22.264 1.00 93.12 583 HIS A CA 1
ATOM 4715 C C . HIS A 1 583 ? 17.086 0.303 21.831 1.00 93.12 583 HIS A C 1
ATOM 4717 O O . HIS A 1 583 ? 15.898 0.014 21.953 1.00 93.12 583 HIS A O 1
ATOM 4723 N N . ARG A 1 584 ? 18.001 -0.568 21.389 1.00 93.56 584 ARG A N 1
ATOM 4724 C CA . ARG A 1 584 ? 17.671 -1.944 20.973 1.00 93.56 584 ARG A CA 1
ATOM 4725 C C . ARG A 1 584 ? 17.109 -2.759 22.131 1.00 93.56 584 ARG A C 1
ATOM 4727 O O . ARG A 1 584 ? 16.055 -3.373 22.004 1.00 93.56 584 ARG A O 1
ATOM 4734 N N . VAL A 1 585 ? 17.762 -2.689 23.294 1.00 95.06 585 VAL A N 1
ATOM 4735 C CA . VAL A 1 585 ? 17.302 -3.370 24.512 1.00 95.06 585 VAL A CA 1
ATOM 4736 C C . VAL A 1 585 ? 15.937 -2.839 24.949 1.00 95.06 585 VAL A C 1
ATOM 4738 O O . VAL A 1 585 ? 15.046 -3.633 25.242 1.00 95.06 585 VAL A O 1
ATOM 4741 N N . MET A 1 586 ? 15.732 -1.517 24.955 1.00 94.50 586 MET A N 1
ATOM 4742 C CA . MET A 1 586 ? 14.435 -0.921 25.291 1.00 94.50 586 MET A CA 1
ATOM 4743 C C . MET A 1 586 ? 13.330 -1.404 24.346 1.00 94.50 586 MET A C 1
ATOM 4745 O O . MET A 1 586 ? 12.289 -1.856 24.816 1.00 94.50 586 MET A O 1
ATOM 4749 N N . PHE A 1 587 ? 13.557 -1.353 23.033 1.00 92.19 587 PHE A N 1
ATOM 4750 C CA . PHE A 1 587 ? 12.556 -1.737 22.034 1.00 92.19 587 PHE A CA 1
ATOM 4751 C C . PHE A 1 587 ? 12.238 -3.238 22.065 1.00 92.19 587 PHE A C 1
ATOM 4753 O O . PHE A 1 587 ? 11.078 -3.630 21.941 1.00 92.19 587 PHE A O 1
ATOM 4760 N N . GLY A 1 588 ? 13.251 -4.075 22.306 1.00 94.38 588 GLY A N 1
ATOM 4761 C CA . GLY A 1 588 ? 13.103 -5.526 22.409 1.00 94.38 588 GLY A CA 1
ATOM 4762 C C . GLY A 1 588 ? 12.497 -6.029 23.723 1.00 94.38 588 GLY A C 1
ATOM 4763 O O . GLY A 1 588 ? 12.121 -7.196 23.789 1.00 94.38 588 GLY A O 1
ATOM 4764 N N . THR A 1 589 ? 12.393 -5.193 24.768 1.00 96.06 589 THR A N 1
ATOM 4765 C CA . THR A 1 589 ? 11.933 -5.633 26.104 1.00 96.06 589 THR A CA 1
ATOM 4766 C C . THR A 1 589 ? 10.749 -4.850 26.667 1.00 96.06 589 THR A C 1
ATOM 4768 O O . THR A 1 589 ? 9.841 -5.462 27.229 1.00 96.06 589 THR A O 1
ATOM 4771 N N . LEU A 1 590 ? 10.709 -3.518 26.534 1.00 96.44 590 LEU A N 1
ATOM 4772 C CA . LEU A 1 590 ? 9.689 -2.686 27.186 1.00 96.44 590 LEU A CA 1
ATOM 4773 C C . LEU A 1 590 ? 8.260 -2.967 26.703 1.00 96.44 590 LEU A C 1
ATOM 4775 O O . LEU A 1 590 ? 7.377 -3.057 27.561 1.00 96.44 590 LEU A O 1
ATOM 4779 N N . PRO A 1 591 ? 7.986 -3.137 25.394 1.00 96.62 591 PRO A N 1
ATOM 4780 C CA . PRO A 1 591 ? 6.631 -3.417 24.922 1.00 96.62 591 PRO A CA 1
ATOM 4781 C C . PRO A 1 591 ? 6.090 -4.743 25.474 1.00 96.62 591 PRO A C 1
ATOM 4783 O O . PRO A 1 591 ? 4.987 -4.772 26.026 1.00 96.62 591 PRO A O 1
ATOM 4786 N N . LEU A 1 592 ? 6.882 -5.822 25.430 1.00 96.56 592 LEU A N 1
ATOM 4787 C CA . LEU A 1 592 ? 6.512 -7.104 26.043 1.00 96.56 592 LEU A CA 1
ATOM 4788 C C . LEU A 1 592 ? 6.365 -7.006 27.561 1.00 96.56 592 LEU A C 1
ATOM 4790 O O . LEU A 1 592 ? 5.403 -7.532 28.118 1.00 96.56 592 LEU A O 1
ATOM 4794 N N . ALA A 1 593 ? 7.275 -6.309 28.244 1.00 96.38 593 ALA A N 1
ATOM 4795 C CA . ALA A 1 593 ? 7.176 -6.094 29.684 1.00 96.38 593 ALA A CA 1
ATOM 4796 C C . ALA A 1 593 ? 5.887 -5.342 30.053 1.00 96.38 593 ALA A C 1
ATOM 4798 O O . ALA A 1 593 ? 5.258 -5.662 31.062 1.00 96.38 593 ALA A O 1
ATOM 4799 N N . ALA A 1 594 ? 5.450 -4.389 29.223 1.00 96.56 594 ALA A N 1
ATOM 4800 C CA . ALA A 1 594 ? 4.181 -3.696 29.398 1.00 96.56 594 ALA A CA 1
ATOM 4801 C C . ALA A 1 594 ? 2.979 -4.637 29.231 1.00 96.56 594 ALA A C 1
ATOM 4803 O O . ALA A 1 594 ? 2.060 -4.591 30.051 1.00 96.56 594 ALA A O 1
ATOM 4804 N N . LEU A 1 595 ? 2.995 -5.532 28.236 1.00 96.25 595 LEU A N 1
ATOM 4805 C CA . LEU A 1 595 ? 1.953 -6.552 28.067 1.00 96.25 595 LEU A CA 1
ATOM 4806 C C . LEU A 1 595 ? 1.922 -7.543 29.238 1.00 96.25 595 LEU A C 1
ATOM 4808 O O . LEU A 1 595 ? 0.851 -7.819 29.779 1.00 96.25 595 LEU A O 1
ATOM 4812 N N . LEU A 1 596 ? 3.082 -8.030 29.684 1.00 94.94 596 LEU A N 1
ATOM 4813 C CA . LEU A 1 596 ? 3.194 -8.907 30.852 1.00 94.94 596 LEU A CA 1
ATOM 4814 C C . LEU A 1 596 ? 2.694 -8.207 32.120 1.00 94.94 596 LEU A C 1
ATOM 4816 O O . LEU A 1 596 ? 1.926 -8.787 32.886 1.00 94.94 596 LEU A O 1
ATOM 4820 N N . ALA A 1 597 ? 3.054 -6.939 32.326 1.00 93.19 597 ALA A N 1
ATOM 4821 C CA . ALA A 1 597 ? 2.539 -6.140 33.432 1.00 93.19 597 ALA A CA 1
ATOM 4822 C C . ALA A 1 597 ? 1.016 -5.957 33.337 1.00 93.19 597 ALA A C 1
ATOM 4824 O O . ALA A 1 597 ? 0.318 -6.060 34.350 1.00 93.19 597 ALA A O 1
ATOM 4825 N N . ALA A 1 598 ? 0.473 -5.725 32.139 1.00 93.69 598 ALA A N 1
ATOM 4826 C CA . ALA A 1 598 ? -0.966 -5.625 31.921 1.00 93.69 598 ALA A CA 1
ATOM 4827 C C . ALA A 1 598 ? -1.669 -6.944 32.269 1.00 93.69 598 ALA A C 1
ATOM 4829 O O . ALA A 1 598 ? -2.648 -6.936 33.019 1.00 93.69 598 ALA A O 1
ATOM 4830 N N . LEU A 1 599 ? -1.130 -8.082 31.821 1.00 91.12 599 LEU A N 1
ATOM 4831 C CA . LEU A 1 599 ? -1.652 -9.407 32.141 1.00 91.12 599 LEU A CA 1
ATOM 4832 C C . LEU A 1 599 ? -1.618 -9.653 33.654 1.00 91.12 599 LEU A C 1
ATOM 4834 O O . LEU A 1 599 ? -2.664 -9.891 34.257 1.00 91.12 599 LEU A O 1
ATOM 4838 N N . LEU A 1 600 ? -0.458 -9.511 34.298 1.00 87.50 600 LEU A N 1
ATOM 4839 C CA . LEU A 1 600 ? -0.274 -9.766 35.731 1.00 87.50 600 LEU A CA 1
ATOM 4840 C C . LEU A 1 600 ? -1.141 -8.854 36.607 1.00 87.50 600 LEU A C 1
ATOM 4842 O O . LEU A 1 600 ? -1.753 -9.305 37.576 1.00 87.50 600 LEU A O 1
ATOM 4846 N N . THR A 1 601 ? -1.238 -7.563 36.283 1.00 84.94 601 THR A N 1
ATOM 4847 C CA . THR A 1 601 ? -2.019 -6.616 37.095 1.00 84.94 601 THR A CA 1
ATOM 4848 C C . THR A 1 601 ? -3.524 -6.849 36.962 1.00 84.94 601 THR A C 1
ATOM 4850 O O . THR A 1 601 ? -4.246 -6.770 37.968 1.00 84.94 601 THR A O 1
ATOM 4853 N N . THR A 1 602 ? -4.011 -7.183 35.765 1.00 82.62 602 THR A N 1
ATOM 4854 C CA . THR A 1 602 ? -5.438 -7.441 35.506 1.00 82.62 602 THR A CA 1
ATOM 4855 C C . THR A 1 602 ? -5.891 -8.805 36.021 1.00 82.62 602 THR A C 1
ATOM 4857 O O . THR A 1 602 ? -6.987 -8.906 36.571 1.00 82.62 602 THR A O 1
ATOM 4860 N N . THR A 1 603 ? -5.029 -9.822 35.954 1.00 81.19 603 THR A N 1
ATOM 4861 C CA . THR A 1 603 ? -5.317 -11.191 36.421 1.00 81.19 603 THR A CA 1
ATOM 4862 C C . THR A 1 603 ? -4.780 -11.490 37.827 1.00 81.19 603 THR A C 1
ATOM 4864 O O . THR A 1 603 ? -4.925 -12.604 38.316 1.00 81.19 603 THR A O 1
ATOM 4867 N N . SER A 1 604 ? -4.221 -10.493 38.526 1.00 73.62 604 SER A N 1
ATOM 4868 C CA . SER A 1 604 ? -3.623 -10.592 39.876 1.00 73.62 604 SER A CA 1
ATOM 4869 C C . SER A 1 604 ? -4.419 -11.386 40.923 1.00 73.62 604 SER A C 1
ATOM 4871 O O . SER A 1 604 ? -3.816 -11.954 41.829 1.00 73.62 604 SER A O 1
ATOM 4873 N N . ALA A 1 605 ? -5.749 -11.452 40.813 1.00 69.19 605 ALA A N 1
ATOM 4874 C CA . ALA A 1 605 ? -6.598 -12.247 41.704 1.00 69.19 605 ALA A CA 1
ATOM 4875 C C . ALA A 1 605 ? -6.389 -13.769 41.564 1.00 69.19 605 ALA A C 1
ATOM 4877 O O . ALA A 1 605 ? -6.636 -14.499 42.516 1.00 69.19 605 ALA A O 1
ATOM 4878 N N . HIS A 1 606 ? -5.931 -14.234 40.400 1.00 70.88 606 HIS A N 1
ATOM 4879 C CA . HIS A 1 606 ? -5.665 -15.645 40.105 1.00 70.88 606 HIS A CA 1
ATOM 4880 C C . HIS A 1 606 ? -4.204 -16.029 40.386 1.00 70.88 606 HIS A C 1
ATOM 4882 O O . HIS A 1 606 ? -3.928 -17.154 40.786 1.00 70.88 606 HIS A O 1
ATOM 4888 N N . TRP A 1 607 ? -3.270 -15.082 40.242 1.00 63.34 607 TRP A N 1
ATOM 4889 C CA . TRP A 1 607 ? -1.836 -15.322 40.451 1.00 63.34 607 TRP A CA 1
ATOM 4890 C C . TRP A 1 607 ? -1.368 -15.115 41.888 1.00 63.34 607 TRP A C 1
ATOM 4892 O O . TRP A 1 607 ? -0.268 -15.542 42.224 1.00 63.34 607 TRP A O 1
ATOM 4902 N N . SER A 1 608 ? -2.166 -14.480 42.754 1.00 66.19 608 SER A N 1
ATOM 4903 C CA . SER A 1 608 ? -1.742 -14.204 44.130 1.00 66.19 608 SER A CA 1
ATOM 4904 C C . SER A 1 608 ? -1.407 -15.473 44.911 1.00 66.19 608 SER A C 1
ATOM 4906 O O . SER A 1 608 ? -0.469 -15.443 45.696 1.00 66.19 608 SER A O 1
ATOM 4908 N N . LEU A 1 609 ? -2.128 -16.575 44.685 1.00 61.97 609 LEU A N 1
ATOM 4909 C CA . LEU A 1 609 ? -1.887 -17.846 45.370 1.00 61.97 609 LEU A CA 1
ATOM 4910 C C . LEU A 1 609 ? -0.640 -18.581 44.820 1.00 61.97 609 LEU A C 1
ATOM 4912 O O . LEU A 1 609 ? 0.246 -18.861 45.624 1.00 61.97 609 LEU A O 1
ATOM 4916 N N . PRO A 1 610 ? -0.476 -18.798 43.493 1.00 68.00 610 PRO A N 1
ATOM 4917 C CA . PRO A 1 610 ? 0.765 -19.341 42.930 1.00 68.00 610 PRO A CA 1
ATOM 4918 C C . PRO A 1 610 ? 2.009 -18.517 43.267 1.00 68.00 610 PRO A C 1
ATOM 4920 O O . PRO A 1 610 ? 3.041 -19.085 43.596 1.00 68.00 610 PRO A O 1
ATOM 4923 N N . LEU A 1 611 ? 1.925 -17.182 43.219 1.00 68.31 611 LEU A N 1
ATOM 4924 C CA . LEU A 1 611 ? 3.056 -16.305 43.543 1.00 68.31 611 LEU A CA 1
ATOM 4925 C C . LEU A 1 611 ? 3.434 -16.373 45.023 1.00 68.31 611 LEU A C 1
ATOM 4927 O O . LEU A 1 611 ? 4.613 -16.260 45.341 1.00 68.31 611 LEU A O 1
ATOM 4931 N N . HIS A 1 612 ? 2.456 -16.545 45.917 1.00 66.62 612 HIS A N 1
ATOM 4932 C CA . HIS A 1 612 ? 2.724 -16.764 47.336 1.00 66.62 612 HIS A CA 1
ATOM 4933 C C . HIS A 1 612 ? 3.379 -18.130 47.571 1.00 66.62 612 HIS A C 1
ATOM 4935 O O . HIS A 1 612 ? 4.444 -18.170 48.174 1.00 66.62 612 HIS A O 1
ATOM 4941 N N . LEU A 1 613 ? 2.834 -19.202 46.990 1.00 67.12 613 LEU A N 1
ATOM 4942 C CA . LEU A 1 613 ? 3.423 -20.546 47.050 1.00 67.12 613 LEU A CA 1
ATOM 4943 C C . LEU A 1 613 ? 4.846 -20.588 46.477 1.00 67.12 613 LEU A C 1
ATOM 4945 O O . LEU A 1 613 ? 5.734 -21.173 47.078 1.00 67.12 613 LEU A O 1
ATOM 4949 N N . PHE A 1 614 ? 5.091 -19.937 45.338 1.00 72.44 614 PHE A N 1
ATOM 4950 C CA . PHE A 1 614 ? 6.409 -19.886 44.699 1.00 72.44 614 PHE A CA 1
ATOM 4951 C C . PHE A 1 614 ? 7.419 -19.056 45.504 1.00 72.44 614 PHE A C 1
ATOM 4953 O O . PHE A 1 614 ? 8.585 -19.424 45.623 1.00 72.44 614 PHE A O 1
ATOM 4960 N N . ALA A 1 615 ? 6.974 -17.940 46.088 1.00 69.69 615 ALA A N 1
ATOM 4961 C CA . ALA A 1 615 ? 7.791 -17.126 46.982 1.00 69.69 615 ALA A CA 1
ATOM 4962 C C . ALA A 1 615 ? 8.163 -17.855 48.279 1.00 69.69 615 ALA A C 1
ATOM 4964 O O . ALA A 1 615 ? 9.278 -17.677 48.772 1.00 69.69 615 ALA A O 1
ATOM 4965 N N . GLU A 1 616 ? 7.245 -18.659 48.811 1.00 74.19 616 GLU A N 1
ATOM 4966 C CA . GLU A 1 616 ? 7.469 -19.538 49.956 1.00 74.19 616 GLU A CA 1
ATOM 4967 C C . GLU A 1 616 ? 8.482 -20.639 49.602 1.00 74.19 616 GLU A C 1
ATOM 4969 O O . GLU A 1 616 ? 9.461 -20.825 50.321 1.00 74.19 616 GLU A O 1
ATOM 4974 N N . LEU A 1 617 ? 8.340 -21.256 48.422 1.00 79.50 617 LEU A N 1
ATOM 4975 C CA . LEU A 1 617 ? 9.253 -22.279 47.890 1.00 79.50 617 LEU A CA 1
ATOM 4976 C C . LEU A 1 617 ? 10.691 -21.766 47.683 1.00 79.50 617 LEU A C 1
ATOM 4978 O O . LEU A 1 617 ? 11.644 -22.521 47.847 1.00 79.50 617 LEU A O 1
ATOM 4982 N N . LEU A 1 618 ? 10.854 -20.481 47.348 1.00 81.06 618 LEU A N 1
ATOM 4983 C CA . LEU A 1 618 ? 12.156 -19.820 47.174 1.00 81.06 618 LEU A CA 1
ATOM 4984 C C . LEU A 1 618 ? 12.676 -19.108 48.439 1.00 81.06 618 LEU A C 1
ATOM 4986 O O . LEU A 1 618 ? 13.724 -18.464 48.383 1.00 81.06 618 LEU A O 1
ATOM 4990 N N . GLY A 1 619 ? 11.954 -19.154 49.565 1.00 76.25 619 GLY A N 1
ATOM 4991 C CA . GLY A 1 619 ? 12.344 -18.457 50.800 1.00 76.25 619 GLY A CA 1
ATOM 4992 C C . GLY A 1 619 ? 12.347 -16.920 50.700 1.00 76.25 619 GLY A C 1
ATOM 4993 O O . GLY A 1 619 ? 12.969 -16.238 51.513 1.00 76.25 619 GLY A O 1
ATOM 4994 N N . LEU A 1 620 ? 11.654 -16.343 49.713 1.00 77.19 620 LEU A N 1
ATOM 4995 C CA . LEU A 1 620 ? 11.647 -14.902 49.413 1.00 77.19 620 LEU A CA 1
ATOM 4996 C C . LEU A 1 620 ? 10.569 -14.113 50.175 1.00 77.19 620 LEU A C 1
ATOM 4998 O O . LEU A 1 620 ? 10.415 -12.904 49.963 1.00 77.19 620 LEU A O 1
ATOM 5002 N N . GLU A 1 621 ? 9.825 -14.759 51.073 1.00 69.62 621 GLU A N 1
ATOM 5003 C CA . GLU A 1 621 ? 8.707 -14.147 51.801 1.00 69.62 621 GLU A CA 1
ATOM 5004 C C . GLU A 1 621 ? 9.108 -12.881 52.571 1.00 69.62 621 GLU A C 1
ATOM 5006 O O . GLU A 1 621 ? 8.417 -11.859 52.505 1.00 69.62 621 GLU A O 1
ATOM 5011 N N . GLN A 1 622 ? 10.259 -12.901 53.252 1.00 69.31 622 GLN A N 1
ATOM 5012 C CA . GLN A 1 622 ? 10.743 -11.746 54.015 1.00 69.31 622 GLN A CA 1
ATOM 5013 C C . GLN A 1 622 ? 11.104 -10.565 53.103 1.00 69.31 622 GLN A C 1
ATOM 5015 O O . GLN A 1 622 ? 10.760 -9.417 53.408 1.00 69.31 622 GLN A O 1
ATOM 5020 N N . SER A 1 623 ? 11.717 -10.842 51.951 1.00 71.88 623 SER A N 1
ATOM 5021 C CA . SER A 1 623 ? 12.083 -9.846 50.938 1.00 71.88 623 SER A CA 1
ATOM 5022 C C . SER A 1 623 ? 10.844 -9.207 50.305 1.00 71.88 623 SER A C 1
ATOM 5024 O O . SER A 1 623 ? 10.767 -7.982 50.178 1.00 71.88 623 SER A O 1
ATOM 5026 N N . LEU A 1 624 ? 9.820 -10.005 49.989 1.00 68.62 624 LEU A N 1
ATOM 5027 C CA . LEU A 1 624 ? 8.543 -9.518 49.459 1.00 68.62 624 LEU A CA 1
ATOM 5028 C C . LEU A 1 624 ? 7.747 -8.726 50.502 1.00 68.62 624 LEU A C 1
ATOM 5030 O O . LEU A 1 624 ? 7.166 -7.687 50.178 1.00 68.62 624 LEU A O 1
ATOM 5034 N N . ALA A 1 625 ? 7.749 -9.161 51.764 1.00 67.62 625 ALA A N 1
ATOM 5035 C CA . ALA A 1 625 ? 7.127 -8.430 52.865 1.00 67.62 625 ALA A CA 1
ATOM 5036 C C . ALA A 1 625 ? 7.835 -7.093 53.139 1.00 67.62 625 ALA A C 1
ATOM 5038 O O . ALA A 1 625 ? 7.187 -6.097 53.478 1.00 67.62 625 ALA A O 1
ATOM 5039 N N . TRP A 1 626 ? 9.159 -7.037 52.987 1.00 73.50 626 TRP A N 1
ATOM 5040 C CA . TRP A 1 626 ? 9.935 -5.801 53.079 1.00 73.50 626 TRP A CA 1
ATOM 5041 C C . TRP A 1 626 ? 9.647 -4.853 51.904 1.00 73.50 626 TRP A C 1
ATOM 5043 O O . TRP A 1 626 ? 9.346 -3.679 52.133 1.00 73.50 626 TRP A O 1
ATOM 5053 N N . LEU A 1 627 ? 9.621 -5.361 50.667 1.00 67.75 627 LEU A N 1
ATOM 5054 C CA . LEU A 1 627 ? 9.249 -4.604 49.462 1.00 67.75 627 LEU A CA 1
ATOM 5055 C C . LEU A 1 627 ? 7.827 -4.037 49.557 1.00 67.75 627 LEU A C 1
ATOM 5057 O O . LEU A 1 627 ? 7.637 -2.841 49.334 1.00 67.75 627 LEU A O 1
ATOM 5061 N N . ARG A 1 628 ? 6.840 -4.846 49.975 1.00 68.62 628 ARG A N 1
ATOM 5062 C CA . ARG A 1 628 ? 5.456 -4.385 50.202 1.00 68.62 628 ARG A CA 1
ATOM 5063 C C . ARG A 1 628 ? 5.406 -3.259 51.235 1.00 68.62 628 ARG A C 1
ATOM 5065 O O . ARG A 1 628 ? 4.767 -2.238 50.984 1.00 68.62 628 ARG A O 1
ATOM 5072 N N . ARG A 1 629 ? 6.117 -3.395 52.363 1.00 68.88 629 ARG A N 1
ATOM 5073 C CA . ARG A 1 629 ? 6.189 -2.355 53.408 1.00 68.88 629 ARG A CA 1
ATOM 5074 C C . ARG A 1 629 ? 6.861 -1.073 52.905 1.00 68.88 629 ARG A C 1
ATOM 5076 O O . ARG A 1 629 ? 6.383 0.023 53.198 1.00 68.88 629 ARG A O 1
ATOM 5083 N N . ARG A 1 630 ? 7.935 -1.183 52.115 1.00 66.75 630 ARG A N 1
ATOM 5084 C CA . ARG A 1 630 ? 8.652 -0.032 51.538 1.00 66.75 630 ARG A CA 1
ATOM 5085 C C . ARG A 1 630 ? 7.816 0.686 50.476 1.00 66.75 630 ARG A C 1
ATOM 5087 O O . ARG A 1 630 ? 7.718 1.910 50.515 1.00 66.75 630 ARG A O 1
ATOM 5094 N N . GLN A 1 631 ? 7.139 -0.058 49.602 1.00 64.06 631 GLN A N 1
ATOM 5095 C CA . GLN A 1 631 ? 6.205 0.481 48.610 1.00 64.06 631 GLN A CA 1
ATOM 5096 C C . GLN A 1 631 ? 5.005 1.168 49.281 1.00 64.06 631 GLN A C 1
ATOM 5098 O O . GLN A 1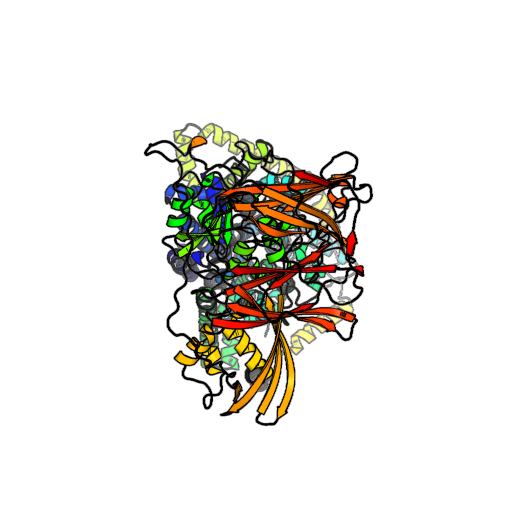 631 ? 4.612 2.268 48.885 1.00 64.06 631 GLN A O 1
ATOM 5103 N N . GLN A 1 632 ? 4.445 0.575 50.340 1.00 62.59 632 GLN A N 1
ATOM 5104 C CA . GLN A 1 632 ? 3.382 1.198 51.134 1.00 62.59 632 GLN A CA 1
ATOM 5105 C C . GLN A 1 632 ? 3.850 2.505 51.788 1.00 62.59 632 GLN A C 1
ATOM 5107 O O . GLN A 1 632 ? 3.131 3.496 51.716 1.00 62.59 632 GLN A O 1
ATOM 5112 N N . ARG A 1 633 ? 5.065 2.555 52.353 1.00 59.06 633 ARG A N 1
ATOM 5113 C CA . ARG A 1 633 ? 5.629 3.778 52.959 1.00 59.06 633 ARG A CA 1
ATOM 5114 C C . ARG A 1 633 ? 5.928 4.875 51.935 1.00 59.06 633 ARG A C 1
ATOM 5116 O O . ARG A 1 633 ? 5.490 6.004 52.135 1.00 59.06 633 ARG A O 1
ATOM 5123 N N . ALA A 1 634 ? 6.606 4.552 50.832 1.00 55.81 634 ALA A N 1
ATOM 5124 C CA . ALA A 1 634 ? 6.932 5.518 49.779 1.00 55.81 634 ALA A CA 1
ATOM 5125 C C . ALA A 1 634 ? 5.662 6.113 49.148 1.00 55.81 634 ALA A C 1
ATOM 5127 O O . ALA A 1 634 ? 5.534 7.327 48.993 1.00 55.81 634 ALA A O 1
ATOM 5128 N N . THR A 1 635 ? 4.669 5.265 48.863 1.00 54.84 635 THR A N 1
ATOM 5129 C CA . THR A 1 635 ? 3.405 5.733 48.288 1.00 54.84 635 THR A CA 1
ATOM 5130 C C . THR A 1 635 ? 2.507 6.432 49.305 1.00 54.84 635 THR A C 1
ATOM 5132 O O . THR A 1 635 ? 1.705 7.257 48.883 1.00 54.84 635 THR A O 1
ATOM 5135 N N . ALA A 1 636 ? 2.592 6.123 50.605 1.00 56.09 636 ALA A N 1
ATOM 5136 C CA . ALA A 1 636 ? 1.889 6.861 51.656 1.00 56.09 636 ALA A CA 1
ATOM 5137 C C . ALA A 1 636 ? 2.478 8.265 51.846 1.00 56.09 636 ALA A C 1
ATOM 5139 O O . ALA A 1 636 ? 1.710 9.216 51.986 1.00 56.09 636 ALA A O 1
ATOM 5140 N N . GLY A 1 637 ? 3.809 8.399 51.779 1.00 56.12 637 GLY A N 1
ATOM 5141 C CA . GLY A 1 637 ? 4.518 9.679 51.839 1.00 56.12 637 GLY A CA 1
ATOM 5142 C C . GLY A 1 637 ? 4.112 10.632 50.715 1.00 56.12 637 GLY A C 1
ATOM 5143 O O . GLY A 1 637 ? 3.751 11.769 50.999 1.00 56.12 637 GLY A O 1
ATOM 5144 N N . LEU A 1 638 ? 4.053 10.148 49.468 1.00 53.88 638 LEU A N 1
ATOM 5145 C CA . LEU A 1 638 ? 3.642 10.965 48.320 1.00 53.88 638 LEU A CA 1
ATOM 5146 C C . LEU A 1 638 ? 2.184 11.450 48.441 1.00 53.88 638 LEU A C 1
ATOM 5148 O O . LEU A 1 638 ? 1.923 12.632 48.256 1.00 53.88 638 LEU A O 1
ATOM 5152 N N . THR A 1 639 ? 1.243 10.572 48.825 1.00 56.91 639 THR A N 1
ATOM 5153 C CA . THR A 1 639 ? -0.169 10.965 49.031 1.00 56.91 639 THR A CA 1
ATOM 5154 C C . THR A 1 639 ? -0.369 11.915 50.211 1.00 56.91 639 THR A C 1
ATOM 5156 O O . THR A 1 639 ? -1.231 12.785 50.139 1.00 56.91 639 THR A O 1
ATOM 5159 N N . ARG A 1 640 ? 0.403 11.772 51.298 1.00 58.09 640 ARG A N 1
ATOM 5160 C CA . ARG A 1 640 ? 0.358 12.726 52.418 1.00 58.09 640 ARG A CA 1
ATOM 5161 C C . ARG A 1 640 ? 0.937 14.073 52.012 1.00 58.09 640 ARG A C 1
ATOM 5163 O O . ARG A 1 640 ? 0.346 15.087 52.343 1.00 58.09 640 ARG A O 1
ATOM 5170 N N . TRP A 1 641 ? 2.038 14.082 51.263 1.00 62.16 641 TRP A N 1
ATOM 5171 C CA . TRP A 1 641 ? 2.652 15.306 50.760 1.00 62.16 641 TRP A CA 1
ATOM 5172 C C . TRP A 1 641 ? 1.709 16.069 49.817 1.00 62.16 641 TRP A C 1
ATOM 5174 O O . TRP A 1 641 ? 1.464 17.252 50.036 1.00 62.16 641 TRP A O 1
ATOM 5184 N N . THR A 1 642 ? 1.086 15.395 48.841 1.00 59.47 642 THR A N 1
ATOM 5185 C CA . THR A 1 642 ? 0.107 16.037 47.945 1.00 59.47 642 THR A CA 1
ATOM 5186 C C . THR A 1 642 ? -1.148 16.495 48.683 1.00 59.47 642 THR A C 1
ATOM 5188 O O . THR A 1 642 ? -1.667 17.571 48.400 1.00 59.47 642 THR A O 1
ATOM 5191 N N . ASN A 1 643 ? -1.649 15.713 49.644 1.00 62.56 643 ASN A N 1
ATOM 5192 C CA . ASN A 1 643 ? -2.840 16.114 50.388 1.00 62.56 643 ASN A CA 1
ATOM 5193 C C . ASN A 1 643 ? -2.560 17.303 51.320 1.00 62.56 643 ASN A C 1
ATOM 5195 O O . ASN A 1 643 ? -3.340 18.245 51.348 1.00 62.56 643 ASN A O 1
ATOM 5199 N N . HIS A 1 644 ? -1.430 17.307 52.020 1.00 61.34 644 HIS A N 1
ATOM 5200 C CA . HIS A 1 644 ? -1.125 18.336 53.010 1.00 61.34 644 HIS A CA 1
ATOM 5201 C C . HIS A 1 644 ? -0.654 19.659 52.381 1.00 61.34 644 HIS A C 1
ATOM 5203 O O . HIS A 1 644 ? -1.081 20.728 52.803 1.00 61.34 644 HIS A O 1
ATOM 5209 N N . TYR A 1 645 ? 0.187 19.615 51.338 1.00 62.59 645 TYR A N 1
ATOM 5210 C CA . TYR A 1 645 ? 0.769 20.832 50.747 1.00 62.59 645 TYR A CA 1
ATOM 5211 C C . TYR A 1 645 ? 0.001 21.393 49.544 1.00 62.59 645 TYR A C 1
ATOM 5213 O O . TYR A 1 645 ? 0.103 22.588 49.277 1.00 62.59 645 TYR A O 1
ATOM 5221 N N . LEU A 1 646 ? -0.758 20.567 48.812 1.00 66.19 646 LEU A N 1
ATOM 5222 C CA . LEU A 1 646 ? -1.537 21.011 47.646 1.00 66.19 646 LEU A CA 1
ATOM 5223 C C . LEU A 1 646 ? -3.044 21.014 47.921 1.00 66.19 646 LEU A C 1
ATOM 5225 O O . LEU A 1 646 ? -3.691 22.014 47.631 1.00 66.19 646 LEU A O 1
ATOM 5229 N N . MET A 1 647 ? -3.609 19.935 48.478 1.00 71.19 647 MET A N 1
ATOM 5230 C CA . MET A 1 647 ? -5.066 19.829 48.656 1.00 71.19 647 MET A CA 1
ATOM 5231 C C . MET A 1 647 ? -5.599 20.660 49.813 1.00 71.19 647 MET A C 1
ATOM 5233 O O . MET A 1 647 ? -6.495 21.457 49.594 1.00 71.19 647 MET A O 1
ATOM 5237 N N . GLU A 1 648 ? -5.083 20.497 51.028 1.00 73.31 648 GLU A N 1
ATOM 5238 C CA . GLU A 1 648 ? -5.593 21.178 52.225 1.00 73.31 648 GLU A CA 1
ATOM 5239 C C . GLU A 1 648 ? -5.609 22.717 52.108 1.00 73.31 648 GLU A C 1
ATOM 5241 O O . GLU A 1 648 ? -6.642 23.320 52.422 1.00 73.31 648 GLU A O 1
ATOM 5246 N N . PRO A 1 649 ? -4.558 23.397 51.603 1.00 76.94 649 PRO A N 1
ATOM 5247 C CA . PRO A 1 649 ? -4.602 24.848 51.418 1.00 76.94 649 PRO A CA 1
ATOM 5248 C C . PRO A 1 649 ? -5.541 25.296 50.285 1.00 76.94 649 PRO A C 1
ATOM 5250 O O . PRO A 1 649 ? -6.146 26.363 50.393 1.00 76.94 649 PRO A O 1
ATOM 5253 N N . LEU A 1 650 ? -5.705 24.516 49.208 1.00 77.88 650 LEU A N 1
ATOM 5254 C CA . LEU A 1 650 ? -6.677 24.843 48.154 1.00 77.88 650 LEU A CA 1
ATOM 5255 C C . LEU A 1 650 ? -8.113 24.568 48.602 1.00 77.88 650 LEU A C 1
ATOM 5257 O O . LEU A 1 650 ? -8.990 25.391 48.360 1.00 77.88 650 LEU A O 1
ATOM 5261 N N . ASP A 1 651 ? -8.350 23.432 49.253 1.00 79.75 651 ASP A N 1
ATOM 5262 C CA . ASP A 1 651 ? -9.656 23.011 49.754 1.00 79.75 651 ASP A CA 1
ATOM 5263 C C . ASP A 1 651 ? -10.158 23.977 50.824 1.00 79.75 651 ASP A C 1
ATOM 5265 O O . ASP A 1 651 ? -11.309 24.393 50.766 1.00 79.75 651 ASP A O 1
ATOM 5269 N N . SER A 1 652 ? -9.290 24.415 51.741 1.00 77.38 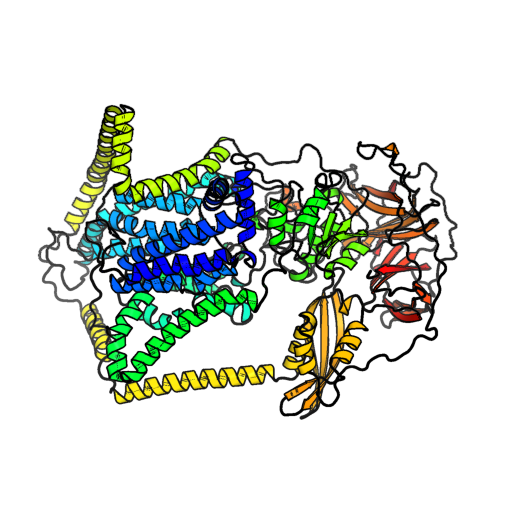652 SER A N 1
ATOM 5270 C CA . SER A 1 652 ? -9.636 25.417 52.759 1.00 77.38 652 SER A CA 1
ATOM 5271 C C . SER A 1 652 ? -9.947 26.790 52.153 1.00 77.38 652 SER A C 1
ATOM 5273 O O . SER A 1 652 ? -10.927 27.422 52.551 1.00 77.38 652 SER A O 1
ATOM 5275 N N . ARG A 1 653 ? -9.187 27.238 51.141 1.00 80.62 653 ARG A N 1
ATOM 5276 C CA . ARG A 1 653 ? -9.484 28.476 50.393 1.00 80.62 653 ARG A CA 1
ATOM 5277 C C . ARG A 1 653 ? -10.793 28.379 49.610 1.00 80.62 653 ARG A C 1
ATOM 5279 O O . ARG A 1 653 ? -11.599 29.305 49.655 1.00 80.62 653 ARG A O 1
ATOM 5286 N N . LEU A 1 654 ? -11.022 27.266 48.914 1.00 82.19 654 LEU A N 1
ATOM 5287 C CA . LEU A 1 654 ? -12.261 27.021 48.176 1.00 82.19 654 LEU A CA 1
ATOM 5288 C C . LEU A 1 654 ? -13.449 26.899 49.125 1.00 82.19 654 LEU A C 1
ATOM 5290 O O . LEU A 1 654 ? -14.493 27.461 48.828 1.00 82.19 654 LEU A O 1
ATOM 5294 N N . LEU A 1 655 ? -13.291 26.240 50.276 1.00 80.81 655 LEU A N 1
ATOM 5295 C CA . LEU A 1 655 ? -14.302 26.163 51.328 1.00 80.81 655 LEU A CA 1
ATOM 5296 C C . LEU A 1 655 ? -14.670 27.558 51.839 1.00 80.81 655 LEU A C 1
ATOM 5298 O O . LEU A 1 655 ? -15.858 27.838 51.953 1.00 80.81 655 LEU A O 1
ATOM 5302 N N . ALA A 1 656 ? -13.687 28.427 52.101 1.00 78.81 656 ALA A N 1
ATOM 5303 C CA . ALA A 1 656 ? -13.929 29.796 52.559 1.00 78.81 656 ALA A CA 1
ATOM 5304 C C . ALA A 1 656 ? -14.751 30.617 51.547 1.00 78.81 656 ALA A C 1
ATOM 5306 O O . ALA A 1 656 ? -15.646 31.357 51.942 1.00 78.81 656 ALA A O 1
ATOM 5307 N N . VAL A 1 657 ? -14.500 30.443 50.245 1.00 79.88 657 VAL A N 1
ATOM 5308 C CA . VAL A 1 657 ? -15.261 31.104 49.165 1.00 79.88 657 VAL A CA 1
ATOM 5309 C C . VAL A 1 657 ? -16.613 30.419 48.902 1.00 79.88 657 VAL A C 1
ATOM 5311 O O . VAL A 1 657 ? -17.572 31.073 48.505 1.00 79.88 657 VAL A O 1
ATOM 5314 N N . ALA A 1 658 ? -16.712 29.108 49.134 1.00 72.81 658 ALA A N 1
ATOM 5315 C CA . ALA A 1 658 ? -17.885 28.269 48.879 1.00 72.81 658 ALA A CA 1
ATOM 5316 C C . ALA A 1 658 ? -19.009 28.400 49.925 1.00 72.81 658 ALA A C 1
ATOM 5318 O O . ALA A 1 658 ? -20.075 27.790 49.754 1.00 72.81 658 ALA A O 1
ATOM 5319 N N . GLN A 1 659 ? -18.789 29.144 51.015 1.00 73.19 659 GLN A N 1
ATOM 5320 C CA . GLN A 1 659 ? -19.818 29.386 52.025 1.00 73.19 659 GLN A CA 1
ATOM 5321 C C . GLN A 1 659 ? -20.893 30.326 51.471 1.00 73.19 659 GLN A C 1
ATOM 5323 O O . GLN A 1 659 ? -20.622 31.462 51.097 1.00 73.19 659 GLN A O 1
ATOM 5328 N N . LEU A 1 660 ? -22.132 29.834 51.415 1.00 64.31 660 LEU A N 1
ATOM 5329 C CA . LEU A 1 660 ? -23.270 30.578 50.870 1.00 64.31 660 LEU A CA 1
ATOM 5330 C C . LEU A 1 660 ? -23.973 31.474 51.908 1.00 64.31 660 LEU A C 1
ATOM 5332 O O . LEU A 1 660 ? -24.748 32.329 51.500 1.00 64.31 660 LEU A O 1
ATOM 5336 N N . GLY A 1 661 ? -23.700 31.340 53.213 1.00 64.06 661 GLY A N 1
ATOM 5337 C CA . GLY A 1 661 ? -24.316 32.179 54.260 1.00 64.06 661 GLY A CA 1
ATOM 5338 C C . GLY A 1 661 ? -25.846 32.313 54.123 1.00 64.06 661 GLY A C 1
ATOM 5339 O O . GLY A 1 661 ? -26.516 31.366 53.719 1.00 64.06 661 GLY A O 1
ATOM 5340 N N . GLU A 1 662 ? -26.392 33.506 54.389 1.00 54.84 662 GLU A N 1
ATOM 5341 C CA . GLU A 1 662 ? -27.815 33.864 54.184 1.00 54.84 662 GLU A CA 1
ATOM 5342 C C . GLU A 1 662 ? -28.208 34.077 52.698 1.00 54.84 662 GLU A C 1
ATOM 5344 O O . GLU A 1 662 ? -29.334 34.455 52.387 1.00 54.84 662 GLU A O 1
ATOM 5349 N N . LEU A 1 663 ? -27.314 33.826 51.729 1.00 55.59 663 LEU A N 1
ATOM 5350 C CA . LEU A 1 663 ? -27.568 34.086 50.297 1.00 55.59 663 LEU A CA 1
ATOM 5351 C C . LEU A 1 663 ? -28.466 33.025 49.625 1.00 55.59 663 LEU A C 1
ATOM 5353 O O . LEU A 1 663 ? -28.698 33.099 48.415 1.00 55.59 663 LEU A O 1
ATOM 5357 N N . ALA A 1 664 ? -28.956 32.035 50.378 1.00 50.41 664 ALA A N 1
ATOM 5358 C CA . ALA A 1 664 ? -29.804 30.949 49.882 1.00 50.41 664 ALA A CA 1
ATOM 5359 C C . ALA A 1 664 ? -31.253 31.382 49.566 1.00 50.41 664 ALA A C 1
ATOM 5361 O O . ALA A 1 664 ? -31.921 30.711 48.782 1.00 50.41 664 ALA A O 1
ATOM 5362 N N . GLU A 1 665 ? -31.716 32.517 50.105 1.00 51.72 665 GLU A N 1
ATOM 5363 C CA . GLU A 1 665 ? -33.092 33.030 49.952 1.00 51.72 665 GLU A CA 1
ATOM 5364 C C . GLU A 1 665 ? -33.231 34.147 48.895 1.00 51.72 665 GLU A C 1
ATOM 5366 O O . GLU A 1 665 ? -34.133 34.983 48.943 1.00 51.72 665 GLU A O 1
ATOM 5371 N N . LEU A 1 666 ? -32.331 34.203 47.909 1.00 57.69 666 LEU A N 1
ATOM 5372 C CA . LEU A 1 666 ? -32.403 35.206 46.843 1.00 57.69 666 LEU A CA 1
ATOM 5373 C C . LEU A 1 666 ? -33.406 34.802 45.750 1.00 57.69 666 LEU A C 1
ATOM 5375 O O . LEU A 1 666 ? -33.351 33.707 45.188 1.00 57.69 666 LEU A O 1
ATOM 5379 N N . SER A 1 667 ? -34.304 35.725 45.401 1.00 57.84 667 SER A N 1
ATOM 5380 C CA . SER A 1 667 ? -35.281 35.539 44.327 1.00 57.84 667 SER A CA 1
ATOM 5381 C C . SER A 1 667 ? -34.621 35.554 42.938 1.00 57.84 667 SER A C 1
ATOM 5383 O O . SER A 1 667 ? -33.640 36.257 42.690 1.00 57.84 667 SER A O 1
ATOM 5385 N N . ALA A 1 668 ? -35.154 34.745 42.014 1.00 59.41 668 ALA A N 1
ATOM 5386 C CA . ALA A 1 668 ? -34.557 34.550 40.691 1.00 59.41 668 ALA A CA 1
ATOM 5387 C C . ALA A 1 668 ? -34.414 35.858 39.890 1.00 59.41 668 ALA A C 1
ATOM 5389 O O . ALA A 1 668 ? -35.404 36.594 39.783 1.00 59.41 668 ALA A O 1
ATOM 5390 N N . PRO A 1 669 ? -33.263 36.110 39.238 1.00 70.44 669 PRO A N 1
ATOM 5391 C CA . PRO A 1 669 ? -33.132 37.209 38.295 1.00 70.44 669 PRO A CA 1
ATOM 5392 C C . PRO A 1 669 ? -34.025 36.986 37.050 1.00 70.44 669 PRO A C 1
ATOM 5394 O O . PRO A 1 669 ? -34.197 35.843 36.613 1.00 70.44 669 PRO A O 1
ATOM 5397 N N . PRO A 1 670 ? -34.572 38.054 36.431 1.00 72.69 670 PRO A N 1
ATOM 5398 C CA . PRO A 1 670 ? -35.582 37.952 35.368 1.00 72.69 670 PRO A CA 1
ATOM 5399 C C . PRO A 1 670 ? -35.157 37.108 34.161 1.00 72.69 670 PRO A C 1
ATOM 5401 O O . PRO A 1 670 ? -35.958 36.340 33.635 1.00 72.69 670 PRO A O 1
ATOM 5404 N N . TRP A 1 671 ? -33.883 37.188 33.762 1.00 74.50 671 TRP A N 1
ATOM 5405 C CA . TRP A 1 671 ? -33.348 36.431 32.629 1.00 74.50 671 TRP A CA 1
ATOM 5406 C C . TRP A 1 671 ? -33.340 34.918 32.876 1.00 74.50 671 TRP A C 1
ATOM 5408 O O . TRP A 1 671 ? -33.545 34.168 31.933 1.00 74.50 671 TRP A O 1
ATOM 5418 N N . GLN A 1 672 ? -33.168 34.458 34.124 1.00 70.88 672 GLN A N 1
ATOM 5419 C CA . GLN A 1 672 ? -33.236 33.030 34.463 1.00 70.88 672 GLN A CA 1
ATOM 5420 C C . GLN A 1 672 ? -34.660 32.516 34.466 1.00 70.88 672 GLN A C 1
ATOM 5422 O O . GLN A 1 672 ? -34.890 31.438 33.937 1.00 70.88 672 GLN A O 1
ATOM 5427 N N . ARG A 1 673 ? -35.623 33.297 34.974 1.00 67.81 673 ARG A N 1
ATOM 5428 C CA . ARG A 1 673 ? -37.045 32.966 34.795 1.00 67.81 673 ARG A CA 1
ATOM 5429 C C . ARG A 1 673 ? -37.426 32.949 33.324 1.00 67.81 673 ARG A C 1
ATOM 5431 O O . ARG A 1 673 ? -38.166 32.073 32.919 1.00 67.81 673 ARG A O 1
ATOM 5438 N N . HIS A 1 674 ? -36.921 33.875 32.510 1.00 73.19 674 HIS A N 1
ATOM 5439 C CA . HIS A 1 674 ? -37.170 33.851 31.067 1.00 73.19 674 HIS A CA 1
ATOM 5440 C C . HIS A 1 674 ? -36.521 32.646 30.390 1.00 73.19 674 HIS A C 1
ATOM 5442 O O . HIS A 1 674 ? -37.169 32.027 29.559 1.00 73.19 674 HIS A O 1
ATOM 5448 N N . LEU A 1 675 ? -35.296 32.270 30.767 1.00 67.88 675 LEU A N 1
ATOM 5449 C CA . LEU A 1 675 ? -34.631 31.078 30.241 1.00 67.88 675 LEU A CA 1
ATOM 5450 C C . LEU A 1 675 ? -35.362 29.801 30.666 1.00 67.88 675 LEU A C 1
ATOM 5452 O O . LEU A 1 675 ? -35.564 28.913 29.850 1.00 67.88 675 LEU A O 1
ATOM 5456 N N . GLN A 1 676 ? -35.775 29.722 31.929 1.00 69.31 676 GLN A N 1
ATOM 5457 C CA . GLN A 1 676 ? -36.498 28.588 32.489 1.00 69.31 676 GLN A CA 1
ATOM 5458 C C . GLN A 1 676 ? -37.891 28.473 31.867 1.00 69.31 676 GLN A C 1
ATOM 5460 O O . GLN A 1 676 ? -38.217 27.418 31.348 1.00 69.31 676 GLN A O 1
ATOM 5465 N N . ASN A 1 677 ? -38.645 29.571 31.768 1.00 71.75 677 ASN A N 1
ATOM 5466 C CA . ASN A 1 677 ? -39.919 29.612 31.049 1.00 71.75 677 ASN A CA 1
ATOM 5467 C C . ASN A 1 677 ? -39.741 29.315 29.551 1.00 71.75 677 ASN A C 1
ATOM 5469 O O . ASN A 1 677 ? -40.616 28.707 28.950 1.00 71.75 677 ASN A O 1
ATOM 5473 N N . PHE A 1 678 ? -38.630 29.726 28.929 1.00 70.69 678 PHE A N 1
ATOM 5474 C CA . PHE A 1 678 ? -38.307 29.408 27.535 1.00 70.69 678 PHE A CA 1
ATOM 5475 C C . PHE A 1 678 ? -38.022 27.915 27.355 1.00 70.69 678 PHE A C 1
ATOM 5477 O O . PHE A 1 678 ? -38.557 27.317 26.428 1.00 70.69 678 PHE A O 1
ATOM 5484 N N . TRP A 1 679 ? -37.250 27.301 28.257 1.00 56.81 679 TRP A N 1
ATOM 5485 C CA . TRP A 1 679 ? -36.968 25.864 28.269 1.00 56.81 679 TRP A CA 1
ATOM 5486 C C . TRP A 1 679 ? -38.206 25.029 28.607 1.00 56.81 679 TRP A C 1
ATOM 5488 O O . TRP A 1 679 ? -38.469 24.047 27.918 1.00 56.81 679 TRP A O 1
ATOM 5498 N N . GLU A 1 680 ? -39.006 25.442 29.588 1.00 62.16 680 GLU A N 1
ATOM 5499 C CA . GLU A 1 680 ? -40.289 24.826 29.938 1.00 62.16 680 GLU A CA 1
ATOM 5500 C C . GLU A 1 680 ? -41.304 24.987 28.794 1.00 62.16 680 GLU A C 1
ATOM 5502 O O . GLU A 1 680 ? -42.006 24.035 28.464 1.00 62.16 680 GLU A O 1
ATOM 5507 N N . ALA A 1 681 ? -41.325 26.127 28.092 1.00 60.34 681 ALA A N 1
ATOM 5508 C CA . ALA A 1 681 ? -42.130 26.317 26.883 1.00 60.34 681 ALA A CA 1
ATOM 5509 C C . ALA A 1 681 ? -41.628 25.472 25.699 1.00 60.34 681 ALA A C 1
ATOM 5511 O O . ALA A 1 681 ? -42.441 24.968 24.925 1.00 60.34 681 ALA A O 1
ATOM 5512 N N . LEU A 1 682 ? -40.314 25.273 25.552 1.00 52.97 682 LEU A N 1
ATOM 5513 C CA . LEU A 1 682 ? -39.721 24.381 24.547 1.00 52.97 682 LEU A CA 1
ATOM 5514 C C . LEU A 1 682 ? -40.040 22.908 24.837 1.00 52.97 682 LEU A C 1
ATOM 5516 O O . LEU A 1 682 ? -40.390 22.167 23.920 1.00 52.97 682 LEU A O 1
ATOM 5520 N N . GLN A 1 683 ? -39.983 22.496 26.106 1.00 52.81 683 GLN A N 1
ATOM 5521 C CA . GLN A 1 683 ? -40.357 21.154 26.560 1.00 52.81 683 GLN A CA 1
ATOM 5522 C C . GLN A 1 683 ? -41.873 20.915 26.434 1.00 52.81 683 GLN A C 1
ATOM 5524 O O . GLN A 1 683 ? -42.290 19.850 25.971 1.00 52.81 683 GLN A O 1
ATOM 5529 N N . ALA A 1 684 ? -42.701 21.920 26.743 1.00 53.12 684 ALA A N 1
ATOM 5530 C CA . ALA A 1 684 ? -44.157 21.871 26.593 1.00 53.12 684 ALA A CA 1
ATOM 5531 C C . ALA A 1 684 ? -44.609 21.860 25.120 1.00 53.12 684 ALA A C 1
ATOM 5533 O O . ALA A 1 684 ? -45.577 21.179 24.782 1.00 53.12 684 ALA A O 1
ATOM 5534 N N . ARG A 1 685 ? -43.875 22.521 24.210 1.00 50.50 685 ARG A N 1
ATOM 5535 C CA . ARG A 1 685 ? -44.123 22.479 22.751 1.00 50.50 685 ARG A CA 1
ATOM 5536 C C . ARG A 1 685 ? -43.856 21.107 22.112 1.00 50.50 685 ARG A C 1
ATOM 5538 O O . ARG A 1 685 ? -44.225 20.893 20.961 1.00 50.50 685 ARG A O 1
ATOM 5545 N N . GLY A 1 686 ? -43.279 20.154 22.852 1.00 46.66 686 GLY A N 1
ATOM 5546 C CA . GLY A 1 686 ? -43.150 18.748 22.445 1.00 46.66 686 GLY A CA 1
ATOM 5547 C C . GLY A 1 686 ? -44.384 17.873 22.730 1.00 46.66 686 GLY A C 1
ATOM 5548 O O . GLY A 1 686 ? -44.382 16.679 22.395 1.00 46.66 686 GLY A O 1
ATOM 5549 N N . ALA A 1 687 ? -45.431 18.422 23.354 1.00 45.56 687 ALA A N 1
ATOM 5550 C CA . ALA A 1 687 ? -46.654 17.703 23.696 1.00 45.56 687 ALA A CA 1
ATOM 5551 C C . ALA A 1 687 ? -47.799 18.000 22.708 1.00 45.56 687 ALA A C 1
ATOM 5553 O O . ALA A 1 687 ? -48.031 19.137 22.323 1.00 45.56 687 ALA A O 1
ATOM 5554 N N . ALA A 1 688 ? -48.528 16.937 22.346 1.00 46.97 688 ALA A N 1
ATOM 5555 C CA . ALA A 1 688 ? -49.755 16.921 21.540 1.00 46.97 688 ALA A CA 1
ATOM 5556 C C . ALA A 1 688 ? -49.635 17.200 20.022 1.00 46.97 688 ALA A C 1
ATOM 5558 O O . ALA A 1 688 ? -50.314 18.059 19.476 1.00 46.97 688 ALA A O 1
ATOM 5559 N N . VAL A 1 689 ? -48.884 16.360 19.296 1.00 52.09 689 VAL A N 1
ATOM 5560 C CA . VAL A 1 689 ? -49.265 16.041 17.903 1.00 52.09 689 VAL A CA 1
ATOM 5561 C C . VAL A 1 689 ? -50.106 14.766 17.952 1.00 52.09 689 VAL A C 1
ATOM 5563 O O . VAL A 1 689 ? -49.670 13.774 18.544 1.00 52.09 689 VAL A O 1
ATOM 5566 N N . ASN A 1 690 ? -51.313 14.812 17.384 1.00 57.50 690 ASN A N 1
ATOM 5567 C CA . ASN A 1 690 ? -52.277 13.711 17.385 1.00 57.50 690 ASN A CA 1
ATOM 5568 C C . ASN A 1 690 ? -51.640 12.424 16.808 1.00 57.50 690 ASN A C 1
ATOM 5570 O O . ASN A 1 690 ? -50.857 12.485 15.856 1.00 57.50 690 ASN A O 1
ATOM 5574 N N . ALA A 1 691 ? -51.946 11.255 17.386 1.00 56.62 691 ALA A N 1
ATOM 5575 C CA . ALA A 1 691 ? -51.349 9.969 16.996 1.00 56.62 691 ALA A CA 1
ATOM 5576 C C . ALA A 1 691 ? -51.588 9.651 15.510 1.00 56.62 691 ALA A C 1
ATOM 5578 O O . ALA A 1 691 ? -50.723 9.091 14.837 1.00 56.62 691 ALA A O 1
ATOM 5579 N N . GLN A 1 692 ? -52.728 10.090 14.975 1.00 61.69 692 GLN A N 1
ATOM 5580 C CA . GLN A 1 692 ? -53.052 9.967 13.559 1.00 61.69 692 GLN A CA 1
ATOM 5581 C C . GLN A 1 692 ? -52.135 10.829 12.682 1.00 61.69 692 GLN A C 1
ATOM 5583 O O . GLN A 1 692 ? -51.558 10.319 11.732 1.00 61.69 692 GLN A O 1
ATOM 5588 N N . THR A 1 693 ? -51.891 12.086 13.054 1.00 62.69 693 THR A N 1
ATOM 5589 C CA . THR A 1 693 ? -50.971 12.993 12.348 1.00 62.69 693 THR A CA 1
ATOM 5590 C C . THR A 1 693 ? -49.528 12.479 12.382 1.00 62.69 693 THR A C 1
ATOM 5592 O O . THR A 1 693 ? -48.821 12.558 11.383 1.00 62.69 693 THR A O 1
ATOM 5595 N N . ARG A 1 694 ? -49.092 11.865 13.492 1.00 60.34 694 ARG A N 1
ATOM 5596 C CA . ARG A 1 694 ? -47.770 11.216 13.591 1.00 60.34 694 ARG A CA 1
ATOM 5597 C C . ARG A 1 694 ? -47.643 9.980 12.703 1.00 60.34 694 ARG A C 1
ATOM 5599 O O . ARG A 1 694 ? -46.608 9.825 12.063 1.00 60.34 694 ARG A O 1
ATOM 5606 N N . ARG A 1 695 ? -48.683 9.139 12.627 1.00 62.78 695 ARG A N 1
ATOM 5607 C CA . ARG A 1 695 ? -48.747 8.021 11.668 1.00 62.78 695 ARG A CA 1
ATOM 5608 C C . ARG A 1 695 ? -48.667 8.532 10.235 1.00 62.78 695 ARG A C 1
ATOM 5610 O O . ARG A 1 695 ? -47.867 8.017 9.468 1.00 62.78 695 ARG A O 1
ATOM 5617 N N . THR A 1 696 ? -49.414 9.584 9.899 1.00 70.88 696 THR A N 1
ATOM 5618 C CA . THR A 1 696 ? -49.372 10.193 8.564 1.00 70.88 696 THR A CA 1
ATOM 5619 C C . THR A 1 696 ? -47.994 10.767 8.245 1.00 70.88 696 TH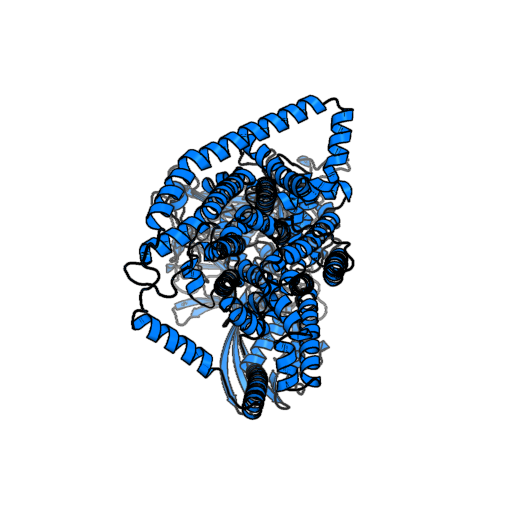R A C 1
ATOM 5621 O O . THR A 1 696 ? -47.492 10.517 7.160 1.00 70.88 696 THR A O 1
ATOM 5624 N N . HIS A 1 697 ? -47.334 11.463 9.179 1.00 68.25 697 HIS A N 1
ATOM 5625 C CA . HIS A 1 697 ? -45.964 11.948 8.979 1.00 68.25 697 HIS A CA 1
ATOM 5626 C C . HIS A 1 697 ? -44.949 10.811 8.844 1.00 68.25 697 HIS A C 1
ATOM 5628 O O . HIS A 1 697 ? -44.072 10.897 7.996 1.00 68.25 697 HIS A O 1
ATOM 5634 N N . LEU A 1 698 ? -45.069 9.735 9.628 1.00 64.56 698 LEU A N 1
ATOM 5635 C CA . LEU A 1 698 ? -44.195 8.568 9.503 1.00 64.56 698 LEU A CA 1
ATOM 5636 C C . LEU A 1 698 ? -44.402 7.860 8.160 1.00 64.56 698 LEU A C 1
ATOM 5638 O O . LEU A 1 698 ? -43.423 7.551 7.493 1.00 64.56 698 LEU A O 1
ATOM 5642 N N . TYR A 1 699 ? -45.650 7.655 7.729 1.00 74.56 699 TYR A N 1
ATOM 5643 C CA . TYR A 1 699 ? -45.947 7.097 6.410 1.00 74.56 699 TYR A CA 1
ATOM 5644 C C . TYR A 1 699 ? -45.508 8.027 5.284 1.00 74.56 699 TYR A C 1
ATOM 5646 O O . TYR A 1 699 ? -44.987 7.536 4.296 1.00 74.56 699 TYR A O 1
ATOM 5654 N N . LEU A 1 700 ? -45.634 9.347 5.438 1.00 76.00 700 LEU A N 1
ATOM 5655 C CA . LEU A 1 700 ? -45.096 10.321 4.489 1.00 76.00 700 LEU A CA 1
ATOM 5656 C C . LEU A 1 700 ? -43.575 10.263 4.435 1.00 76.00 700 LEU A C 1
ATOM 5658 O O . LEU A 1 700 ? -43.036 10.294 3.342 1.00 76.00 700 LEU A O 1
ATOM 5662 N N . VAL A 1 701 ? -42.875 10.136 5.564 1.00 73.31 701 VAL A N 1
ATOM 5663 C CA . VAL A 1 701 ? -41.412 9.999 5.591 1.00 73.31 701 VAL A CA 1
ATOM 5664 C C . VAL A 1 701 ? -40.990 8.674 4.970 1.00 73.31 701 VAL A C 1
ATOM 5666 O O . VAL A 1 701 ? -40.102 8.677 4.133 1.00 73.31 701 VAL A O 1
ATOM 5669 N N . ILE A 1 702 ? -41.644 7.558 5.307 1.00 73.19 702 ILE A N 1
ATOM 5670 C CA . ILE A 1 702 ? -41.369 6.248 4.701 1.00 73.19 702 ILE A CA 1
ATOM 5671 C C . ILE A 1 702 ? -41.653 6.294 3.198 1.00 73.19 702 ILE A C 1
ATOM 5673 O O . ILE A 1 702 ? -40.807 5.880 2.419 1.00 73.19 702 ILE A O 1
ATOM 5677 N N . ALA A 1 703 ? -42.793 6.841 2.776 1.00 75.06 703 ALA A N 1
ATOM 5678 C CA . ALA A 1 703 ? -43.135 7.009 1.368 1.00 75.06 703 ALA A CA 1
ATOM 5679 C C . ALA A 1 703 ? -42.174 7.967 0.662 1.00 75.06 703 ALA A C 1
ATOM 5681 O O . ALA A 1 703 ? -41.825 7.712 -0.477 1.00 75.06 703 ALA A O 1
ATOM 5682 N N . THR A 1 704 ? -41.698 9.022 1.328 1.00 77.62 704 THR A N 1
ATOM 5683 C CA . THR A 1 704 ? -40.693 9.947 0.785 1.00 77.62 704 THR A CA 1
ATOM 5684 C C . THR A 1 704 ? -39.343 9.261 0.667 1.00 77.62 704 THR A C 1
ATOM 5686 O O . THR A 1 704 ? -38.696 9.420 -0.351 1.00 77.62 704 THR A O 1
ATOM 5689 N N . VAL A 1 705 ? -38.919 8.463 1.649 1.00 73.75 705 VAL A N 1
ATOM 5690 C CA . VAL A 1 705 ? -37.676 7.687 1.574 1.00 73.75 705 VAL A CA 1
ATOM 5691 C C . VAL A 1 705 ? -37.787 6.641 0.475 1.00 73.75 705 VAL A C 1
ATOM 5693 O O . VAL A 1 705 ? -36.910 6.595 -0.369 1.00 73.75 705 VAL A O 1
ATOM 5696 N N . ILE A 1 706 ? -38.878 5.874 0.409 1.00 76.25 706 ILE A N 1
ATOM 5697 C CA . ILE A 1 706 ? -39.124 4.910 -0.672 1.00 76.25 706 ILE A CA 1
ATOM 5698 C C . ILE A 1 706 ? -39.165 5.624 -2.019 1.00 76.25 706 ILE A C 1
ATOM 5700 O O . ILE A 1 706 ? -38.533 5.150 -2.951 1.00 76.25 706 ILE A O 1
ATOM 5704 N N . LEU A 1 707 ? -39.856 6.761 -2.129 1.00 83.81 707 LEU A N 1
ATOM 5705 C CA . LEU A 1 707 ? -39.918 7.546 -3.356 1.00 83.81 707 LEU A CA 1
ATOM 5706 C C . LEU A 1 707 ? -38.534 8.059 -3.729 1.00 83.81 707 LEU A C 1
ATOM 5708 O O . LEU A 1 707 ? -38.151 7.854 -4.862 1.00 83.81 707 LEU A O 1
ATOM 5712 N N . LEU A 1 708 ? -37.769 8.638 -2.800 1.00 76.69 708 LEU A N 1
ATOM 5713 C CA . LEU A 1 708 ? -36.406 9.127 -3.022 1.00 76.69 708 LEU A CA 1
ATOM 5714 C C . LEU A 1 708 ? -35.454 7.994 -3.403 1.00 76.69 708 LEU A C 1
ATOM 5716 O O . LEU A 1 708 ? -34.647 8.159 -4.312 1.00 76.69 708 LEU A O 1
ATOM 5720 N N . THR A 1 709 ? -35.557 6.835 -2.749 1.00 72.69 709 THR A N 1
ATOM 5721 C CA . THR A 1 709 ? -34.793 5.632 -3.084 1.00 72.69 709 THR A CA 1
ATOM 5722 C C . THR A 1 709 ? -35.204 5.108 -4.452 1.00 72.69 709 THR A C 1
ATOM 5724 O O . THR A 1 709 ? -34.334 4.817 -5.258 1.00 72.69 709 THR A O 1
ATOM 5727 N N . MET A 1 710 ? -36.497 5.044 -4.765 1.00 77.06 710 MET A N 1
ATOM 5728 C CA . MET A 1 710 ? -37.002 4.574 -6.053 1.00 77.06 710 MET A CA 1
ATOM 5729 C C . MET A 1 710 ? -36.635 5.551 -7.171 1.00 77.06 710 MET A C 1
ATOM 5731 O O . MET A 1 710 ? -36.099 5.120 -8.180 1.00 77.06 710 MET A O 1
ATOM 5735 N N . THR A 1 711 ? -36.812 6.861 -6.984 1.00 80.38 711 THR A N 1
ATOM 5736 C CA . THR A 1 711 ? -36.341 7.891 -7.919 1.00 80.38 711 THR A CA 1
ATOM 5737 C C . THR A 1 711 ? -34.829 7.881 -8.031 1.00 80.38 711 THR A C 1
ATOM 5739 O O . THR A 1 711 ? -34.326 8.083 -9.121 1.00 80.38 711 THR A O 1
ATOM 5742 N N . GLY A 1 712 ? -34.097 7.609 -6.950 1.00 75.38 712 GLY A N 1
ATOM 5743 C CA . GLY A 1 712 ? -32.642 7.481 -6.960 1.00 75.38 712 GLY A CA 1
ATOM 5744 C C . GLY A 1 712 ? -32.181 6.254 -7.744 1.00 75.38 712 GLY A C 1
ATOM 5745 O O . GLY A 1 712 ? -31.277 6.362 -8.563 1.00 75.38 712 GLY A O 1
ATOM 5746 N N . VAL A 1 713 ? -32.839 5.106 -7.565 1.00 75.94 713 VAL A N 1
ATOM 5747 C CA . VAL A 1 713 ? -32.598 3.873 -8.331 1.00 75.94 713 VAL A CA 1
ATOM 5748 C C . VAL A 1 713 ? -32.954 4.080 -9.800 1.00 75.94 713 VAL A C 1
ATOM 5750 O O . VAL A 1 713 ? -32.148 3.748 -10.661 1.00 75.94 713 VAL A O 1
ATOM 5753 N N . LEU A 1 714 ? -34.110 4.679 -10.094 1.00 81.12 714 LEU A N 1
ATOM 5754 C CA . LEU A 1 714 ? -34.530 5.011 -11.456 1.00 81.12 714 LEU A CA 1
ATOM 5755 C C . LEU A 1 714 ? -33.583 6.031 -12.099 1.00 81.12 714 LEU A C 1
ATOM 5757 O O . LEU A 1 714 ? -33.238 5.889 -13.265 1.00 81.12 714 LEU A O 1
ATOM 5761 N N . TRP A 1 715 ? -33.106 7.021 -11.344 1.00 80.81 715 TRP A N 1
ATOM 5762 C CA . TRP A 1 715 ? -32.127 8.004 -11.806 1.00 80.81 715 TRP A CA 1
ATOM 5763 C C . TRP A 1 715 ? -30.763 7.363 -12.070 1.00 80.81 715 TRP A C 1
ATOM 5765 O O . TRP A 1 715 ? -30.157 7.640 -13.099 1.00 80.81 715 TRP A O 1
ATOM 5775 N N . LEU A 1 716 ? -30.300 6.457 -11.203 1.00 75.00 716 LEU A N 1
ATOM 5776 C CA . LEU A 1 716 ? -29.077 5.677 -11.416 1.00 75.00 716 LEU A CA 1
ATOM 5777 C C . LEU A 1 716 ? -29.202 4.759 -12.636 1.00 75.00 716 LEU A C 1
ATOM 5779 O O . LEU A 1 716 ? -28.273 4.677 -13.435 1.00 75.00 716 LEU A O 1
ATOM 5783 N N . GLN A 1 717 ? -30.343 4.087 -12.803 1.00 77.62 717 GLN A N 1
ATOM 5784 C CA . GLN A 1 717 ? -30.633 3.276 -13.986 1.00 77.62 717 GLN A CA 1
ATOM 5785 C C . GLN A 1 717 ? -30.655 4.138 -15.250 1.00 77.62 717 GLN A C 1
ATOM 5787 O O . GLN A 1 717 ? -30.050 3.762 -16.250 1.00 77.62 717 GLN A O 1
ATOM 5792 N N . TRP A 1 718 ? -31.273 5.318 -15.195 1.00 78.44 718 TRP A N 1
ATOM 5793 C CA . TRP A 1 718 ? -31.307 6.264 -16.305 1.00 78.44 718 TRP A CA 1
ATOM 5794 C C . TRP A 1 718 ? -29.912 6.791 -16.664 1.00 78.44 718 TRP A C 1
ATOM 5796 O O . TRP A 1 718 ? -29.542 6.772 -17.834 1.00 78.44 718 TRP A O 1
ATOM 5806 N N . GLN A 1 719 ? -29.102 7.177 -15.673 1.00 77.06 719 GLN A N 1
ATOM 5807 C CA . GLN A 1 719 ? -27.707 7.588 -15.875 1.00 77.06 719 GLN A CA 1
ATOM 5808 C C . GLN A 1 719 ? -26.873 6.472 -16.514 1.00 77.06 719 GLN A C 1
ATOM 5810 O O . GLN A 1 719 ? -26.151 6.722 -17.474 1.00 77.06 719 GLN A O 1
ATOM 5815 N N . ARG A 1 720 ? -27.014 5.227 -16.035 1.00 77.88 720 ARG A N 1
ATOM 5816 C CA . ARG A 1 720 ? -26.336 4.046 -16.606 1.00 77.88 720 ARG A CA 1
ATOM 5817 C C . ARG A 1 720 ? -26.805 3.698 -18.018 1.00 77.88 720 ARG A C 1
ATOM 5819 O O . ARG A 1 720 ? -26.069 3.048 -18.748 1.00 77.88 720 ARG A O 1
ATOM 5826 N N . SER A 1 721 ? -28.010 4.122 -18.390 1.00 80.88 721 SER A N 1
ATOM 5827 C CA . SER A 1 721 ? -28.601 3.874 -19.707 1.00 80.88 721 SER A CA 1
ATOM 5828 C C . SER A 1 721 ? -28.267 4.966 -20.723 1.00 80.88 721 SER A C 1
ATOM 5830 O O . SER A 1 721 ? -28.795 4.926 -21.827 1.00 80.88 721 SER A O 1
ATOM 5832 N N . ARG A 1 722 ? -27.435 5.960 -20.385 1.00 86.75 722 ARG A N 1
ATOM 5833 C CA . ARG A 1 722 ? -26.992 6.975 -21.351 1.00 86.75 722 ARG A CA 1
ATOM 5834 C C . ARG A 1 722 ? -26.021 6.370 -22.375 1.00 86.75 722 ARG A C 1
ATOM 5836 O O . ARG A 1 722 ? -25.206 5.539 -21.976 1.00 86.75 722 ARG A O 1
ATOM 5843 N N . PRO A 1 723 ? -26.029 6.829 -23.641 1.00 87.44 723 PRO A N 1
ATOM 5844 C CA . PRO A 1 723 ? -25.095 6.366 -24.670 1.00 87.44 723 PRO A CA 1
ATOM 5845 C C . PRO A 1 723 ? -23.633 6.369 -24.200 1.00 87.44 723 PRO A C 1
ATOM 5847 O O . PRO A 1 723 ? -22.954 5.348 -24.257 1.00 87.44 723 PRO A O 1
ATOM 5850 N N . GLN A 1 724 ? -23.178 7.483 -23.614 1.00 89.06 724 GLN A N 1
ATOM 5851 C CA . GLN A 1 724 ? -21.810 7.633 -23.109 1.00 89.06 724 GLN A CA 1
ATOM 5852 C C . GLN A 1 724 ? -21.515 6.669 -21.947 1.00 89.06 724 GLN A C 1
ATOM 5854 O O . GLN A 1 724 ? -20.414 6.140 -21.843 1.00 89.06 724 GLN A O 1
ATOM 5859 N N . ALA A 1 725 ? -22.498 6.398 -21.080 1.00 88.00 725 ALA A N 1
ATOM 5860 C CA . ALA A 1 725 ? -22.334 5.461 -19.969 1.00 88.00 725 ALA A CA 1
ATOM 5861 C C . ALA A 1 725 ? -22.234 4.004 -20.450 1.00 88.00 725 ALA A C 1
ATOM 5863 O O . ALA A 1 725 ? -21.479 3.227 -19.868 1.00 88.00 725 ALA A O 1
ATOM 5864 N N . VAL A 1 726 ? -22.953 3.637 -21.519 1.00 90.56 726 VAL A N 1
ATOM 5865 C CA . VAL A 1 726 ? -22.847 2.310 -22.148 1.00 90.56 726 VAL A CA 1
ATOM 5866 C C . VAL A 1 726 ? -21.468 2.115 -22.770 1.00 90.56 726 VAL A C 1
ATOM 5868 O O . VAL A 1 726 ? -20.857 1.074 -22.537 1.00 90.56 726 VAL A O 1
ATOM 5871 N N . VAL A 1 727 ? -20.954 3.121 -23.485 1.00 91.00 727 VAL A N 1
ATOM 5872 C CA . VAL A 1 727 ? -19.588 3.099 -24.032 1.00 91.00 727 VAL A CA 1
ATOM 5873 C C . VAL A 1 727 ? -18.549 3.030 -22.914 1.00 91.00 727 VAL A C 1
ATOM 5875 O O . VAL A 1 727 ? -17.668 2.178 -22.958 1.00 91.00 727 VAL A O 1
ATOM 5878 N N . ALA A 1 728 ? -18.667 3.862 -21.875 1.00 89.81 728 ALA A N 1
ATOM 5879 C CA . ALA A 1 728 ? -17.715 3.865 -20.764 1.00 89.81 728 ALA A CA 1
ATOM 5880 C C . ALA A 1 728 ? -17.674 2.507 -20.059 1.00 89.81 728 ALA A C 1
ATOM 5882 O O . ALA A 1 728 ? -16.601 1.985 -19.776 1.00 89.81 728 ALA A O 1
ATOM 5883 N N . ALA A 1 729 ? -18.842 1.903 -19.837 1.00 88.75 729 ALA A N 1
ATOM 5884 C CA . ALA A 1 729 ? -18.940 0.583 -19.240 1.00 88.75 729 ALA A CA 1
ATOM 5885 C C . ALA A 1 729 ? -18.443 -0.538 -20.171 1.00 88.75 729 ALA A C 1
ATOM 5887 O O . ALA A 1 729 ? -17.944 -1.539 -19.675 1.00 88.75 729 ALA A O 1
ATOM 5888 N N . TYR A 1 730 ? -18.550 -0.387 -21.497 1.00 90.69 730 TYR A N 1
ATOM 5889 C CA . TYR A 1 730 ? -17.959 -1.325 -22.456 1.00 90.69 730 TYR A CA 1
ATOM 5890 C C . TYR A 1 730 ? -16.430 -1.314 -22.385 1.00 90.69 730 TYR A C 1
ATOM 5892 O O . TYR A 1 730 ? -15.831 -2.371 -22.219 1.00 90.69 730 TYR A O 1
ATOM 5900 N N . TYR A 1 731 ? -15.803 -0.135 -22.431 1.00 89.00 731 TYR A N 1
ATOM 5901 C CA . TYR A 1 731 ? -14.348 -0.013 -22.294 1.00 89.00 731 TYR A CA 1
ATOM 5902 C C . TYR A 1 731 ? -13.850 -0.479 -20.916 1.00 89.00 731 TYR A C 1
ATOM 5904 O O . TYR A 1 731 ? -12.830 -1.154 -20.840 1.00 89.00 731 TYR A O 1
ATOM 5912 N N . ASP A 1 732 ? -14.596 -0.191 -19.844 1.00 86.75 732 ASP A N 1
ATOM 5913 C CA . ASP A 1 732 ? -14.327 -0.714 -18.497 1.00 86.75 732 ASP A CA 1
ATOM 5914 C C . ASP A 1 732 ? -14.429 -2.251 -18.446 1.00 86.75 732 ASP A C 1
ATOM 5916 O O . ASP A 1 732 ? -13.587 -2.924 -17.857 1.00 86.75 732 ASP A O 1
ATOM 5920 N N . ASP A 1 733 ? -15.434 -2.845 -19.093 1.00 88.06 733 ASP A N 1
ATOM 5921 C CA . ASP A 1 733 ? -15.555 -4.301 -19.156 1.00 88.06 733 ASP A CA 1
ATOM 5922 C C . ASP A 1 733 ? -14.412 -4.937 -19.974 1.00 88.06 733 ASP A C 1
ATOM 5924 O O . ASP A 1 733 ? -13.916 -5.989 -19.574 1.00 88.06 733 ASP A O 1
ATOM 5928 N N . ILE A 1 734 ? -13.941 -4.307 -21.057 1.00 86.25 734 ILE A N 1
ATOM 5929 C CA . ILE A 1 734 ? -12.773 -4.778 -21.826 1.00 86.25 734 ILE A CA 1
ATOM 5930 C C . ILE A 1 734 ? -11.477 -4.676 -21.003 1.00 86.25 734 ILE A C 1
ATOM 5932 O O . ILE A 1 734 ? -10.771 -5.676 -20.879 1.00 86.25 734 ILE A O 1
ATOM 5936 N N . ASP A 1 735 ? -11.196 -3.523 -20.382 1.00 82.75 735 ASP A N 1
ATOM 5937 C CA . ASP A 1 735 ? -9.983 -3.283 -19.573 1.00 82.75 735 ASP A CA 1
ATOM 5938 C C . ASP A 1 735 ? -9.861 -4.273 -18.401 1.00 82.75 735 ASP A C 1
ATOM 5940 O O . ASP A 1 735 ? -8.799 -4.831 -18.126 1.00 82.75 735 ASP A O 1
ATOM 5944 N N . PHE A 1 736 ? -10.985 -4.578 -17.746 1.00 78.81 736 PHE A N 1
ATOM 5945 C CA . PHE A 1 736 ? -11.043 -5.545 -16.646 1.00 78.81 736 PHE A CA 1
ATOM 5946 C C . PHE A 1 736 ? -11.285 -6.996 -17.098 1.00 78.81 736 PHE A C 1
ATOM 5948 O O . PHE A 1 736 ? -11.585 -7.848 -16.256 1.00 78.81 736 PHE A O 1
ATOM 5955 N N . LYS A 1 737 ? -11.177 -7.293 -18.401 1.00 83.06 737 LYS A N 1
ATOM 5956 C CA . LYS A 1 737 ? -11.354 -8.637 -18.988 1.00 83.06 737 LYS A CA 1
ATOM 5957 C C . LYS A 1 737 ? -12.717 -9.287 -18.675 1.00 83.06 737 LYS A C 1
ATOM 5959 O O . LYS A 1 737 ? -12.856 -10.509 -18.631 1.00 83.06 737 LYS A O 1
ATOM 5964 N N . ARG A 1 738 ? -13.763 -8.480 -18.473 1.00 85.06 738 ARG A N 1
ATOM 5965 C CA . ARG A 1 738 ? -15.172 -8.889 -18.303 1.00 85.06 738 ARG A CA 1
ATOM 5966 C C . ARG A 1 738 ? -15.845 -9.087 -19.668 1.00 85.06 738 ARG A C 1
ATOM 5968 O O . ARG A 1 738 ? -16.879 -8.488 -19.964 1.00 85.06 738 ARG A O 1
ATO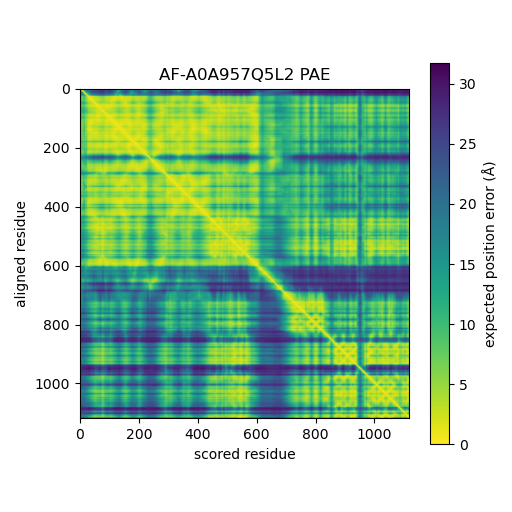M 5975 N N . PHE A 1 739 ? -15.271 -9.953 -20.503 1.00 89.44 739 PHE A N 1
ATOM 5976 C CA . PHE A 1 739 ? -15.641 -10.089 -21.919 1.00 89.44 739 PHE A CA 1
ATOM 5977 C C . PHE A 1 739 ? -17.112 -10.444 -22.159 1.00 89.44 739 PHE A C 1
ATOM 5979 O O . PHE A 1 739 ? -17.719 -9.938 -23.098 1.00 89.44 739 PHE A O 1
ATOM 5986 N N . THR A 1 740 ? -17.726 -11.250 -21.290 1.00 91.75 740 THR A N 1
ATOM 5987 C CA . THR A 1 740 ? -19.160 -11.566 -21.383 1.00 91.75 740 THR A CA 1
ATOM 5988 C C . THR A 1 740 ? -20.030 -10.320 -21.203 1.00 91.75 740 THR A C 1
ATOM 5990 O O . THR A 1 740 ? -20.957 -10.102 -21.977 1.00 91.75 740 THR A O 1
ATOM 5993 N N . ALA A 1 741 ? -19.704 -9.461 -20.231 1.00 90.38 741 ALA A N 1
ATOM 5994 C CA . ALA A 1 741 ? -20.440 -8.219 -20.000 1.00 90.38 741 ALA A CA 1
ATOM 5995 C C . ALA A 1 741 ? -20.240 -7.226 -21.157 1.00 90.38 741 ALA A C 1
ATOM 5997 O O . ALA A 1 741 ? -21.208 -6.618 -21.615 1.00 90.38 741 ALA A O 1
ATOM 5998 N N . ALA A 1 742 ? -19.016 -7.124 -21.691 1.00 90.56 742 ALA A N 1
ATOM 5999 C CA . ALA A 1 742 ? -18.734 -6.332 -22.887 1.00 90.56 742 ALA A CA 1
ATOM 6000 C C . ALA A 1 742 ? -19.558 -6.819 -24.097 1.00 90.56 742 ALA A C 1
ATOM 6002 O O . ALA A 1 742 ? -20.231 -6.022 -24.752 1.00 90.56 742 ALA A O 1
ATOM 6003 N N . TYR A 1 743 ? -19.596 -8.133 -24.335 1.00 92.31 743 TYR A N 1
ATOM 6004 C CA . TYR A 1 743 ? -20.372 -8.757 -25.410 1.00 92.31 743 TYR A CA 1
ATOM 6005 C C . TYR A 1 743 ? -21.887 -8.522 -25.278 1.00 92.31 743 TYR A C 1
ATOM 6007 O O . TYR A 1 743 ? -22.593 -8.274 -26.260 1.00 92.31 743 TYR A O 1
ATOM 6015 N N . GLU A 1 744 ? -22.420 -8.550 -24.055 1.00 92.56 744 GLU A N 1
ATOM 6016 C CA . GLU A 1 744 ? -23.831 -8.257 -23.774 1.00 92.56 744 GLU A CA 1
ATOM 6017 C C . GLU A 1 744 ? -24.233 -6.805 -24.067 1.00 92.56 744 GLU A C 1
ATOM 6019 O O . GLU A 1 744 ? -25.417 -6.526 -24.299 1.00 92.56 744 GLU A O 1
ATOM 6024 N N . ARG A 1 745 ? -23.274 -5.873 -24.098 1.00 91.44 745 ARG A N 1
ATOM 6025 C CA . ARG A 1 745 ? -23.505 -4.472 -24.490 1.00 91.44 745 ARG A CA 1
ATOM 6026 C C . ARG A 1 745 ? -23.553 -4.273 -26.000 1.00 91.44 745 ARG A C 1
ATOM 6028 O O . ARG A 1 745 ? -24.039 -3.231 -26.439 1.00 91.44 745 ARG A O 1
ATOM 6035 N N . MET A 1 746 ? -23.101 -5.246 -26.785 1.00 92.00 746 MET A N 1
ATOM 6036 C CA . MET A 1 746 ? -23.157 -5.179 -28.243 1.00 92.00 746 MET A CA 1
ATOM 6037 C C . MET A 1 746 ? -24.572 -5.450 -28.768 1.00 92.00 746 MET A C 1
ATOM 6039 O O . MET A 1 746 ? -25.382 -6.120 -28.119 1.00 92.00 746 MET A O 1
ATOM 6043 N N . ASN A 1 747 ? -24.880 -4.923 -29.951 1.00 92.00 747 ASN A N 1
ATOM 6044 C CA . ASN A 1 747 ? -26.180 -5.073 -30.593 1.00 92.00 747 ASN A CA 1
ATOM 6045 C C . ASN A 1 747 ? -26.424 -6.557 -30.936 1.00 92.00 747 ASN A C 1
ATOM 6047 O O . ASN A 1 747 ? -25.683 -7.128 -31.733 1.00 92.00 747 ASN A O 1
ATOM 6051 N N . PRO A 1 748 ? -27.453 -7.210 -30.358 1.00 89.88 748 PRO A N 1
ATOM 6052 C CA . PRO A 1 748 ? -27.679 -8.644 -30.533 1.00 89.88 748 PRO A CA 1
ATOM 6053 C C . PRO A 1 748 ? -28.047 -9.045 -31.965 1.00 89.88 748 PRO A C 1
ATOM 6055 O O . PRO A 1 748 ? -27.986 -10.227 -32.281 1.00 89.88 748 PRO A O 1
ATOM 6058 N N . GLN A 1 749 ? -28.451 -8.090 -32.808 1.00 89.38 749 GLN A N 1
ATOM 6059 C CA . GLN A 1 749 ? -28.805 -8.340 -34.206 1.00 89.38 749 GLN A CA 1
ATOM 6060 C C . GLN A 1 749 ? -27.586 -8.336 -35.134 1.00 89.38 749 GLN A C 1
ATOM 6062 O O . GLN A 1 749 ? -27.644 -8.951 -36.193 1.00 89.38 749 GLN A O 1
ATOM 6067 N N . THR A 1 750 ? -26.508 -7.642 -34.755 1.00 88.62 750 THR A N 1
ATOM 6068 C CA . THR A 1 750 ? -25.319 -7.450 -35.601 1.00 88.62 750 THR A CA 1
ATOM 6069 C C . THR A 1 750 ? -24.043 -8.041 -35.008 1.00 88.62 750 THR A C 1
ATOM 6071 O O . THR A 1 750 ? -23.101 -8.281 -35.755 1.00 88.62 750 THR A O 1
ATOM 6074 N N . ARG A 1 751 ? -23.987 -8.298 -33.693 1.00 89.88 751 ARG A N 1
ATOM 6075 C CA . ARG A 1 751 ? -22.801 -8.870 -33.038 1.00 89.88 751 ARG A CA 1
ATOM 6076 C C . ARG A 1 751 ? -22.513 -10.302 -33.530 1.00 89.88 751 ARG A C 1
ATOM 6078 O O . ARG A 1 751 ? -23.461 -11.075 -33.692 1.00 89.88 751 ARG A O 1
ATOM 6085 N N . PRO A 1 752 ? -21.234 -10.683 -33.702 1.00 90.06 752 PRO A N 1
ATOM 6086 C CA . PRO A 1 752 ? -20.857 -12.055 -34.045 1.00 90.06 752 PRO A CA 1
ATOM 6087 C C . PRO A 1 752 ? -21.161 -13.030 -32.887 1.00 90.06 752 PRO A C 1
ATOM 6089 O O . PRO A 1 752 ? -21.474 -12.583 -31.777 1.00 90.06 752 PRO A O 1
ATOM 6092 N N . PRO A 1 753 ? -21.086 -14.360 -33.089 1.00 92.06 753 PRO A N 1
ATOM 6093 C CA . PRO A 1 753 ? -21.055 -15.338 -31.997 1.00 92.06 753 PRO A CA 1
ATOM 6094 C C . PRO A 1 753 ? -19.981 -15.000 -30.952 1.00 92.06 753 PRO A C 1
ATOM 6096 O O . PRO A 1 753 ? -18.982 -14.355 -31.269 1.00 92.06 753 PRO A O 1
ATOM 6099 N N . PHE A 1 754 ? -20.169 -15.421 -29.697 1.00 89.69 754 PHE A N 1
ATOM 6100 C CA . PHE A 1 754 ? -19.245 -15.064 -28.612 1.00 89.69 754 PHE A CA 1
ATOM 6101 C C . PHE A 1 754 ? -17.826 -15.594 -28.861 1.00 89.69 754 PHE A C 1
ATOM 6103 O O . PHE A 1 754 ? -16.852 -14.897 -28.590 1.00 89.69 754 PHE A O 1
ATOM 6110 N N . GLU A 1 755 ? -17.702 -16.793 -29.427 1.00 88.38 755 GLU A N 1
ATOM 6111 C CA . GLU A 1 755 ? -16.417 -17.395 -29.781 1.00 88.38 755 GLU A CA 1
ATOM 6112 C C . GLU A 1 755 ? -15.687 -16.572 -30.849 1.00 88.38 755 GLU A C 1
ATOM 6114 O O . GLU A 1 755 ? -14.484 -16.348 -30.744 1.00 88.38 755 GLU A O 1
ATOM 6119 N N . GLU A 1 756 ? -16.418 -16.062 -31.842 1.00 86.88 756 GLU A N 1
ATOM 6120 C CA . GLU A 1 756 ? -15.868 -15.197 -32.887 1.00 86.88 756 GLU A CA 1
ATOM 6121 C C . GLU A 1 756 ? -15.538 -13.799 -32.343 1.00 86.88 756 GLU A C 1
ATOM 6123 O O . GLU A 1 756 ? -14.514 -13.231 -32.701 1.00 86.88 756 GLU A O 1
ATOM 6128 N N . PHE A 1 757 ? -16.333 -13.257 -31.415 1.00 87.00 757 PHE A N 1
ATOM 6129 C CA . PHE A 1 757 ? -15.987 -12.027 -30.696 1.00 87.00 757 PHE A CA 1
ATOM 6130 C C . PHE A 1 757 ? -14.664 -12.170 -29.931 1.00 87.00 757 PHE A C 1
ATOM 6132 O O . PHE A 1 757 ? -13.798 -11.303 -30.038 1.00 87.00 757 PHE A O 1
ATOM 6139 N N . MET A 1 758 ? -14.489 -13.276 -29.202 1.00 86.44 758 MET A N 1
ATOM 6140 C CA . MET A 1 758 ? -13.240 -13.576 -28.498 1.00 86.44 758 MET A CA 1
ATOM 6141 C C . MET A 1 758 ? -12.072 -13.759 -29.470 1.00 86.44 758 MET A C 1
ATOM 6143 O O . MET A 1 758 ? -10.985 -13.247 -29.209 1.00 86.44 758 MET A O 1
ATOM 6147 N N . LEU A 1 759 ? -12.298 -14.432 -30.604 1.00 81.75 759 LEU A N 1
ATOM 6148 C CA . LEU A 1 759 ? -11.296 -14.584 -31.655 1.00 81.75 759 LEU A CA 1
ATOM 6149 C C . LEU A 1 759 ? -10.882 -13.220 -32.217 1.00 81.75 759 LEU A C 1
ATOM 6151 O O . LEU A 1 759 ? -9.697 -12.912 -32.247 1.00 81.75 759 LEU A O 1
ATOM 6155 N N . ASN A 1 760 ? -11.840 -12.374 -32.587 1.00 80.12 760 ASN A N 1
ATOM 6156 C CA . ASN A 1 760 ? -11.577 -11.046 -33.139 1.00 80.12 760 ASN A CA 1
ATOM 6157 C C . ASN A 1 760 ? -10.819 -10.157 -32.148 1.00 80.12 760 ASN A C 1
ATOM 6159 O O . ASN A 1 760 ? -9.923 -9.420 -32.553 1.00 80.12 760 ASN A O 1
ATOM 6163 N N . LEU A 1 761 ? -11.128 -10.272 -30.852 1.00 77.69 761 LEU A N 1
ATOM 6164 C CA . LEU A 1 761 ? -10.391 -9.582 -29.796 1.00 77.69 761 LEU A CA 1
ATOM 6165 C C . LEU A 1 761 ? -8.958 -10.119 -29.649 1.00 77.69 761 LEU A C 1
ATOM 6167 O O . LEU A 1 761 ? -8.039 -9.334 -29.456 1.00 77.69 761 LEU A O 1
ATOM 6171 N N . SER A 1 762 ? -8.758 -11.435 -29.777 1.00 71.25 762 SER A N 1
ATOM 6172 C CA . SER A 1 762 ? -7.425 -12.059 -29.712 1.00 71.25 762 SER A CA 1
ATOM 6173 C C . SER A 1 762 ? -6.559 -11.793 -30.946 1.00 71.25 762 SER A C 1
ATOM 6175 O O . SER A 1 762 ? -5.339 -11.813 -30.857 1.00 71.25 762 SER A O 1
ATOM 6177 N N . VAL A 1 763 ? -7.183 -11.540 -32.101 1.00 69.75 763 VAL A N 1
ATOM 6178 C CA . VAL A 1 763 ? -6.497 -11.281 -33.376 1.00 69.75 763 VAL A CA 1
ATOM 6179 C C . VAL A 1 763 ? -5.916 -9.866 -33.428 1.00 69.75 763 VAL A C 1
ATOM 6181 O O . VAL A 1 763 ? -4.942 -9.623 -34.138 1.00 69.75 763 VAL A O 1
ATOM 6184 N N . GLN A 1 764 ? -6.503 -8.928 -32.687 1.00 65.88 764 GLN A N 1
ATOM 6185 C CA . GLN A 1 764 ? -5.995 -7.568 -32.544 1.00 65.88 764 GLN A CA 1
ATOM 6186 C C . GLN A 1 764 ? -4.950 -7.541 -31.422 1.00 65.88 764 GLN A C 1
ATOM 6188 O O . GLN A 1 764 ? -5.213 -7.018 -30.346 1.00 65.88 764 GLN A O 1
ATOM 6193 N N . GLY A 1 765 ? -3.785 -8.154 -31.650 1.00 65.69 765 GLY A N 1
ATOM 6194 C CA . GLY A 1 765 ? -2.638 -8.118 -30.736 1.00 65.69 765 GLY A CA 1
ATOM 6195 C C . GLY A 1 765 ? -1.898 -6.774 -30.752 1.00 65.69 765 GLY A C 1
ATOM 6196 O O . GLY A 1 765 ? -2.155 -5.910 -31.596 1.00 65.69 765 GLY A O 1
ATOM 6197 N N . GLY A 1 766 ? -0.972 -6.583 -29.813 1.00 74.88 766 GLY A N 1
ATOM 6198 C CA . GLY A 1 766 ? -0.079 -5.425 -29.798 1.00 74.88 766 GLY A CA 1
ATOM 6199 C C . GLY A 1 766 ? 0.039 -4.706 -28.463 1.00 74.88 766 GLY A C 1
ATOM 6200 O O . GLY A 1 766 ? -0.560 -5.083 -27.452 1.00 74.88 766 GLY A O 1
ATOM 6201 N N . LEU A 1 767 ? 0.816 -3.624 -28.468 1.00 77.31 767 LEU A N 1
ATOM 6202 C CA . LEU A 1 767 ? 1.097 -2.808 -27.288 1.00 77.31 767 LEU A CA 1
ATOM 6203 C C . LEU A 1 767 ? -0.186 -2.319 -26.593 1.00 77.31 767 LEU A C 1
ATOM 6205 O O . LEU A 1 767 ? -0.273 -2.359 -25.366 1.00 77.31 767 LEU A O 1
ATOM 6209 N N . LEU A 1 768 ? -1.197 -1.886 -27.355 1.00 77.19 768 LEU A N 1
ATOM 6210 C CA . LEU A 1 768 ? -2.433 -1.344 -26.775 1.00 77.19 768 LEU A CA 1
ATOM 6211 C C . LEU A 1 768 ? -3.446 -2.393 -26.338 1.00 77.19 768 LEU A C 1
ATOM 6213 O O . LEU A 1 768 ? -4.166 -2.162 -25.369 1.00 77.19 768 LEU A O 1
ATOM 6217 N N . SER A 1 769 ? -3.527 -3.527 -27.015 1.00 75.00 769 SER A N 1
ATOM 6218 C CA . SER A 1 769 ? -4.524 -4.550 -26.696 1.00 75.00 769 SER A CA 1
ATOM 6219 C C . SER A 1 769 ? -4.055 -5.533 -25.627 1.00 75.00 769 SER A C 1
ATOM 6221 O O . SER A 1 769 ? -4.875 -5.964 -24.815 1.00 75.00 769 SER A O 1
ATOM 6223 N N . SER A 1 770 ? -2.755 -5.839 -25.580 1.00 79.69 770 SER A N 1
ATOM 6224 C CA . SER A 1 770 ? -2.191 -6.834 -24.656 1.00 79.69 770 SER A CA 1
ATOM 6225 C C . SER A 1 770 ? -1.433 -6.220 -23.471 1.00 79.69 770 SER A C 1
ATOM 6227 O O . SER A 1 770 ? -1.472 -6.775 -22.372 1.00 79.69 770 SER A O 1
ATOM 6229 N N . TYR A 1 771 ? -0.786 -5.062 -23.655 1.00 86.00 771 TYR A N 1
ATOM 6230 C CA . TYR A 1 771 ? 0.197 -4.503 -22.707 1.00 86.00 771 TYR A CA 1
ATOM 6231 C C . TYR A 1 771 ? -0.143 -3.098 -22.207 1.00 86.00 771 TYR A C 1
ATOM 6233 O O . TYR A 1 771 ? 0.726 -2.341 -21.764 1.00 86.00 771 TYR A O 1
ATOM 6241 N N . SER A 1 772 ? -1.421 -2.735 -22.266 1.00 84.75 772 SER A N 1
ATOM 6242 C CA . SER A 1 772 ? -1.891 -1.438 -21.806 1.00 84.75 772 SER A CA 1
ATOM 6243 C C . SER A 1 772 ? -2.995 -1.562 -20.770 1.00 84.75 772 SER A C 1
ATOM 6245 O O . SER A 1 772 ? -3.594 -2.618 -20.562 1.00 84.75 772 SER A O 1
ATOM 6247 N N . LYS A 1 773 ? -3.244 -0.445 -20.100 1.00 83.62 773 LYS A N 1
ATOM 6248 C CA . LYS A 1 773 ? -4.386 -0.247 -19.230 1.00 83.62 773 LYS A CA 1
ATOM 6249 C C . LYS A 1 773 ? -5.087 1.041 -19.618 1.00 83.62 773 LYS A C 1
ATOM 6251 O O . LYS A 1 773 ? -4.444 2.035 -19.951 1.00 83.62 773 LYS A O 1
ATOM 6256 N N . LEU A 1 774 ? -6.406 1.052 -19.549 1.00 84.75 774 LEU A N 1
ATOM 6257 C CA . LEU A 1 774 ? -7.179 2.256 -19.775 1.00 84.75 774 LEU A CA 1
ATOM 6258 C C . LEU A 1 774 ? -6.995 3.239 -18.608 1.00 84.75 774 LEU A C 1
ATOM 6260 O O . LEU A 1 774 ? -7.301 2.933 -17.456 1.00 84.75 774 LEU A O 1
ATOM 6264 N N . ASP A 1 775 ? -6.504 4.438 -18.912 1.00 81.56 775 ASP A N 1
ATOM 6265 C CA . ASP A 1 775 ? -6.287 5.511 -17.935 1.00 81.56 775 ASP A CA 1
ATOM 6266 C C . ASP A 1 775 ? -7.450 6.516 -17.928 1.00 81.56 775 ASP A C 1
ATOM 6268 O O . ASP A 1 775 ? -7.875 6.979 -16.869 1.00 81.56 775 ASP A O 1
ATOM 6272 N N . GLY A 1 776 ? -8.018 6.823 -19.099 1.00 83.44 776 GLY A N 1
ATOM 6273 C CA . GLY A 1 776 ? -9.151 7.740 -19.194 1.00 83.44 776 GLY A CA 1
ATOM 6274 C C . GLY A 1 776 ? -9.873 7.711 -20.535 1.00 83.44 776 GLY A C 1
ATOM 6275 O O . GLY A 1 776 ? -9.318 7.321 -21.560 1.00 83.44 776 GLY A O 1
ATOM 6276 N N . LEU A 1 777 ? -11.127 8.163 -20.520 1.00 87.62 777 LEU A N 1
ATOM 6277 C CA . LEU A 1 777 ? -11.974 8.298 -21.703 1.00 87.62 777 LEU A CA 1
ATOM 6278 C C . LEU A 1 777 ? -12.493 9.732 -21.787 1.00 87.62 777 LEU A C 1
ATOM 6280 O O . LEU A 1 777 ? -13.125 10.221 -20.850 1.00 87.62 777 LEU A O 1
ATOM 6284 N N . THR A 1 778 ? -12.277 10.379 -22.927 1.00 90.25 778 THR A N 1
ATOM 6285 C CA . THR A 1 778 ? -12.993 11.604 -23.297 1.00 90.25 778 THR A CA 1
ATOM 6286 C C . THR A 1 778 ? -13.967 11.254 -24.409 1.00 90.25 778 THR A C 1
ATOM 6288 O O . THR A 1 778 ? -13.582 10.629 -25.392 1.00 90.25 778 THR A O 1
ATOM 6291 N N . MET A 1 779 ? -15.239 11.606 -24.237 1.00 91.38 779 MET A N 1
ATOM 6292 C CA . MET A 1 779 ? -16.295 11.249 -25.183 1.00 91.38 779 MET A CA 1
ATOM 6293 C C . MET A 1 779 ? -16.976 12.502 -25.699 1.00 91.38 779 MET A C 1
ATOM 6295 O O . MET A 1 779 ? -17.493 13.297 -24.912 1.00 91.38 779 MET A O 1
ATOM 6299 N N . THR A 1 780 ? -17.024 12.649 -27.016 1.00 91.56 780 THR A N 1
ATOM 6300 C CA . THR A 1 780 ? -17.790 13.692 -27.695 1.00 91.56 780 THR A CA 1
ATOM 6301 C C . THR A 1 780 ? -18.862 13.037 -28.553 1.00 91.56 780 THR A C 1
ATOM 6303 O O . THR A 1 780 ? -18.641 12.032 -29.222 1.00 91.56 780 THR A O 1
ATOM 6306 N N . THR A 1 781 ? -20.084 13.557 -28.475 1.00 89.31 781 THR A N 1
ATOM 6307 C CA . THR A 1 781 ? -21.189 13.053 -29.299 1.00 89.31 781 THR A CA 1
ATOM 6308 C C . THR A 1 781 ? -21.084 13.708 -30.670 1.00 89.31 781 THR A C 1
ATOM 6310 O O . THR A 1 781 ? -21.134 14.932 -30.760 1.00 89.31 781 THR A O 1
ATOM 6313 N N . VAL A 1 782 ? -20.867 12.892 -31.700 1.00 90.31 782 VAL A N 1
ATOM 6314 C CA . VAL A 1 782 ? -20.724 13.323 -33.099 1.00 90.31 782 VAL A CA 1
ATOM 6315 C C . VAL A 1 782 ? -22.099 13.400 -33.753 1.00 90.31 782 VAL A C 1
ATOM 6317 O O . VAL A 1 782 ? -22.411 14.382 -34.423 1.00 90.31 782 VAL A O 1
ATOM 6320 N N . LEU A 1 783 ? -22.937 12.397 -33.486 1.00 88.75 783 LEU A N 1
ATOM 6321 C CA . LEU A 1 783 ? -24.306 12.302 -33.975 1.00 88.75 783 LEU A CA 1
ATOM 6322 C C . LEU A 1 783 ? -25.230 11.858 -32.834 1.00 88.75 783 LEU A C 1
ATOM 6324 O O . LEU A 1 783 ? -24.910 10.909 -32.114 1.00 88.75 783 LEU A O 1
ATOM 6328 N N . ASP A 1 784 ? -26.356 12.554 -32.666 1.00 87.31 784 ASP A N 1
ATOM 6329 C CA . ASP A 1 784 ? -27.368 12.276 -31.638 1.00 87.31 784 ASP A CA 1
ATOM 6330 C C . ASP A 1 784 ? -28.761 12.193 -32.283 1.00 87.31 784 ASP A C 1
ATOM 6332 O O . ASP A 1 784 ? -29.455 13.204 -32.430 1.00 87.31 784 ASP A O 1
ATOM 6336 N N . GLU A 1 785 ? -29.162 10.998 -32.720 1.00 89.44 785 GLU A N 1
ATOM 6337 C CA . GLU A 1 785 ? -30.494 10.733 -33.269 1.00 89.44 785 GLU A CA 1
ATOM 6338 C C . GLU A 1 785 ? -31.312 9.830 -32.339 1.00 89.44 785 GLU A C 1
ATOM 6340 O O . GLU A 1 785 ? -30.803 9.082 -31.512 1.00 89.44 785 GLU A O 1
ATOM 6345 N N . ALA A 1 786 ? -32.637 9.827 -32.499 1.00 82.75 786 ALA A N 1
ATOM 6346 C CA . ALA A 1 786 ? -33.538 9.129 -31.575 1.00 82.75 786 ALA A CA 1
ATOM 6347 C C . ALA A 1 786 ? -33.301 7.607 -31.451 1.00 82.75 786 ALA A C 1
ATOM 6349 O O . ALA A 1 786 ? -33.775 6.997 -30.490 1.00 82.75 786 ALA A O 1
ATOM 6350 N N . ARG A 1 787 ? -32.643 6.975 -32.433 1.00 85.94 787 ARG A N 1
ATOM 6351 C CA . ARG A 1 787 ? -32.353 5.531 -32.433 1.00 85.94 787 ARG A CA 1
ATOM 6352 C C . ARG A 1 787 ? -30.932 5.163 -32.849 1.00 85.94 787 ARG A C 1
ATOM 6354 O O . ARG A 1 787 ? -30.635 3.972 -32.896 1.00 85.94 787 ARG A O 1
ATOM 6361 N N . HIS A 1 788 ? -30.091 6.146 -33.141 1.00 89.44 788 HIS A N 1
ATOM 6362 C CA . HIS A 1 788 ? -28.761 5.927 -33.681 1.00 89.44 788 HIS A CA 1
ATOM 6363 C C . HIS A 1 788 ? -27.841 7.059 -33.234 1.00 89.44 788 HIS A C 1
ATOM 6365 O O . HIS A 1 788 ? -28.121 8.221 -33.510 1.00 89.44 788 HIS A O 1
ATOM 6371 N N . ASN A 1 789 ? -26.764 6.720 -32.532 1.00 91.06 789 ASN A N 1
ATOM 6372 C CA . ASN A 1 789 ? -25.807 7.691 -32.018 1.00 91.06 789 ASN A CA 1
ATOM 6373 C C . ASN A 1 789 ? -24.393 7.317 -32.440 1.00 91.06 789 ASN A C 1
ATOM 6375 O O . ASN A 1 789 ? -24.008 6.150 -32.391 1.00 91.06 789 ASN A O 1
ATOM 6379 N N . GLU A 1 790 ? -23.591 8.329 -32.748 1.00 92.19 790 GLU A N 1
ATOM 6380 C CA . GLU A 1 790 ? -22.155 8.179 -32.952 1.00 92.19 790 GLU A CA 1
ATOM 6381 C C . GLU A 1 790 ? -21.411 8.956 -31.873 1.00 92.19 790 GLU A C 1
ATOM 6383 O O . GLU A 1 790 ? -21.624 10.156 -31.666 1.00 92.19 790 GLU A O 1
ATOM 6388 N N . ILE A 1 791 ? -20.531 8.262 -31.161 1.00 91.56 791 ILE A N 1
ATOM 6389 C CA . ILE A 1 791 ? -19.714 8.832 -30.097 1.00 91.56 791 ILE A CA 1
ATOM 6390 C C . ILE A 1 791 ? -18.257 8.697 -30.509 1.00 91.56 791 ILE A C 1
ATOM 6392 O O . ILE A 1 791 ? -17.747 7.586 -30.621 1.00 91.56 791 ILE A O 1
ATOM 6396 N N . ALA A 1 792 ? -17.573 9.823 -30.690 1.00 92.88 792 ALA A N 1
ATOM 6397 C CA . ALA A 1 792 ? -16.124 9.831 -30.790 1.00 92.88 792 ALA A CA 1
ATOM 6398 C C . ALA A 1 792 ? -15.544 9.627 -29.389 1.00 92.88 792 ALA A C 1
ATOM 6400 O O . ALA A 1 792 ? -15.796 10.401 -28.460 1.00 92.88 792 ALA A O 1
ATOM 6401 N N . VAL A 1 793 ? -14.796 8.541 -29.234 1.00 91.38 793 VAL A N 1
ATOM 6402 C CA . VAL A 1 793 ? -14.152 8.142 -27.991 1.00 91.38 793 VAL A CA 1
ATOM 6403 C C . VAL A 1 793 ? -12.660 8.344 -28.155 1.00 91.38 793 VAL A C 1
ATOM 6405 O O . VAL A 1 793 ? -12.010 7.633 -28.914 1.00 91.38 793 VAL A O 1
ATOM 6408 N N . THR A 1 794 ? -12.110 9.296 -27.415 1.00 92.56 794 THR A N 1
ATOM 6409 C CA . THR A 1 794 ? -10.669 9.448 -27.243 1.00 92.56 794 THR A CA 1
ATOM 6410 C C . THR A 1 794 ? -10.269 8.681 -25.989 1.00 92.56 794 THR A C 1
ATOM 6412 O O . THR A 1 794 ? -10.476 9.145 -24.862 1.00 92.56 794 THR A O 1
ATOM 6415 N N . ALA A 1 795 ? -9.748 7.473 -26.192 1.00 88.38 795 ALA A N 1
ATOM 6416 C CA . ALA A 1 795 ? -9.254 6.597 -25.145 1.00 88.38 795 ALA A CA 1
ATOM 6417 C C . ALA A 1 795 ? -7.762 6.836 -24.916 1.00 88.38 795 ALA A C 1
ATOM 6419 O O . ALA A 1 795 ? -6.949 6.740 -25.837 1.00 88.38 795 ALA A O 1
ATOM 6420 N N . ARG A 1 796 ? -7.411 7.153 -23.670 1.00 86.94 796 ARG A N 1
ATOM 6421 C CA . ARG A 1 796 ? -6.031 7.287 -23.221 1.00 86.94 796 ARG A CA 1
ATOM 6422 C C . ARG A 1 796 ? -5.623 6.006 -22.507 1.00 86.94 796 ARG A C 1
ATOM 6424 O O . ARG A 1 796 ? -6.180 5.678 -21.460 1.00 86.94 796 ARG A O 1
ATOM 6431 N N . TYR A 1 797 ? -4.647 5.317 -23.075 1.00 84.06 797 TYR A N 1
ATOM 6432 C CA . TYR A 1 797 ? -4.046 4.108 -22.537 1.00 84.06 797 TYR A CA 1
ATOM 6433 C C . TYR A 1 797 ? -2.696 4.432 -21.911 1.00 84.06 797 TYR A C 1
ATOM 6435 O O . TYR A 1 797 ? -1.947 5.266 -22.425 1.00 84.06 797 TYR A O 1
ATOM 6443 N N . ILE A 1 798 ? -2.391 3.754 -20.813 1.00 84.31 798 ILE A N 1
ATOM 6444 C CA . ILE A 1 798 ? -1.071 3.729 -20.197 1.00 84.31 798 ILE A CA 1
ATOM 6445 C C . ILE A 1 798 ? -0.432 2.370 -20.470 1.00 84.31 798 ILE A C 1
ATOM 6447 O O . ILE A 1 798 ? -1.061 1.337 -20.251 1.00 84.31 798 ILE A O 1
ATOM 6451 N N . THR A 1 799 ? 0.808 2.362 -20.943 1.00 85.81 799 THR A N 1
ATOM 6452 C CA . THR A 1 799 ? 1.647 1.161 -21.046 1.00 85.81 799 THR A CA 1
ATOM 6453 C C . THR A 1 799 ? 2.835 1.317 -20.103 1.00 85.81 799 THR A C 1
ATOM 6455 O O . THR A 1 799 ? 3.071 2.399 -19.563 1.00 85.81 799 THR A O 1
ATOM 6458 N N . ALA A 1 800 ? 3.601 0.248 -19.895 1.00 84.06 800 ALA A N 1
ATOM 6459 C CA . ALA A 1 800 ? 4.846 0.321 -19.132 1.00 84.06 800 ALA A CA 1
ATOM 6460 C C . ALA A 1 800 ? 5.931 1.196 -19.807 1.00 84.06 800 ALA A C 1
ATOM 6462 O O . ALA A 1 800 ? 6.913 1.550 -19.160 1.00 84.06 800 ALA A O 1
ATOM 6463 N N . LEU A 1 801 ? 5.743 1.561 -21.082 1.00 84.00 801 LEU A N 1
ATOM 6464 C CA . LEU A 1 801 ? 6.664 2.379 -21.876 1.00 84.00 801 LEU A CA 1
ATOM 6465 C C . LEU A 1 801 ? 6.207 3.844 -21.942 1.00 84.00 801 LEU A C 1
ATOM 6467 O O . LEU A 1 801 ? 6.975 4.745 -21.623 1.00 84.00 801 LEU A O 1
ATOM 6471 N N . ALA A 1 802 ? 4.947 4.091 -22.326 1.00 74.38 802 ALA A N 1
ATOM 6472 C CA . ALA A 1 802 ? 4.435 5.434 -22.596 1.00 74.38 802 ALA A CA 1
ATOM 6473 C C . ALA A 1 802 ? 2.895 5.523 -22.540 1.00 74.38 802 ALA A C 1
ATOM 6475 O O . ALA A 1 802 ? 2.181 4.547 -22.302 1.00 74.38 802 ALA A O 1
ATOM 6476 N N . TYR A 1 803 ? 2.369 6.728 -22.777 1.00 75.88 803 TYR A N 1
ATOM 6477 C CA . TYR A 1 803 ? 0.942 6.955 -23.000 1.00 75.88 803 TYR A CA 1
ATOM 6478 C C . TYR A 1 803 ? 0.600 6.926 -24.478 1.00 75.88 803 TYR A C 1
ATOM 6480 O O . TYR A 1 803 ? 1.302 7.504 -25.304 1.00 75.88 803 TYR A O 1
ATOM 6488 N N . TYR A 1 804 ? -0.563 6.363 -24.777 1.00 78.38 804 TYR A N 1
ATOM 6489 C CA . TYR A 1 804 ? -1.110 6.340 -26.121 1.00 78.38 804 TYR A CA 1
ATOM 6490 C C . TYR A 1 804 ? -2.525 6.861 -26.098 1.00 78.38 804 TYR A C 1
ATOM 6492 O O . TYR A 1 804 ? -3.320 6.542 -25.214 1.00 78.38 804 TYR A O 1
ATOM 6500 N N . THR A 1 805 ? -2.839 7.676 -27.091 1.00 83.00 805 THR A N 1
ATOM 6501 C CA . THR A 1 805 ? -4.188 8.182 -27.277 1.00 83.00 805 THR A CA 1
ATOM 6502 C C . THR A 1 805 ? -4.719 7.621 -28.577 1.00 83.00 805 THR A C 1
ATOM 6504 O O . THR A 1 805 ? -4.154 7.873 -29.636 1.00 83.00 805 THR A O 1
ATOM 6507 N N . ASN A 1 806 ? -5.804 6.862 -28.487 1.00 83.88 806 ASN A N 1
ATOM 6508 C CA . ASN A 1 806 ? -6.520 6.349 -29.642 1.00 83.88 806 ASN A CA 1
ATOM 6509 C C . ASN A 1 806 ? -7.886 7.034 -29.711 1.00 83.88 806 ASN A C 1
ATOM 6511 O O . ASN A 1 806 ? -8.608 7.076 -28.715 1.00 83.88 806 ASN A O 1
ATOM 6515 N N . THR A 1 807 ? -8.231 7.591 -30.871 1.00 86.75 807 THR A N 1
ATOM 6516 C CA . THR A 1 807 ? -9.561 8.159 -31.105 1.00 86.75 807 THR A CA 1
ATOM 6517 C C . THR A 1 807 ? -10.320 7.266 -32.069 1.00 86.75 807 THR A C 1
ATOM 6519 O O . THR A 1 807 ? -9.903 7.072 -33.207 1.00 86.75 807 THR A O 1
ATOM 6522 N N . THR A 1 808 ? -11.446 6.728 -31.613 1.00 87.56 808 THR A N 1
ATOM 6523 C CA . THR A 1 808 ? -12.297 5.829 -32.396 1.00 87.56 808 THR A CA 1
ATOM 6524 C C . THR A 1 808 ? -13.744 6.295 -32.317 1.00 87.56 808 THR A C 1
ATOM 6526 O O . THR A 1 808 ? -14.229 6.654 -31.244 1.00 87.56 808 THR A O 1
ATOM 6529 N N . THR A 1 809 ? -14.454 6.279 -33.441 1.00 91.00 809 THR A N 1
ATOM 6530 C CA . THR A 1 809 ? -15.896 6.545 -33.462 1.00 91.00 809 THR A CA 1
ATOM 6531 C C . THR A 1 809 ? -16.651 5.250 -33.196 1.00 91.00 809 THR A C 1
ATOM 6533 O O . THR A 1 809 ? -16.515 4.282 -33.939 1.00 91.00 809 THR A O 1
ATOM 6536 N N . ILE A 1 810 ? -17.437 5.233 -32.121 1.00 91.50 810 ILE A N 1
ATOM 6537 C CA . ILE A 1 810 ? -18.290 4.112 -31.735 1.00 91.50 810 ILE A CA 1
ATOM 6538 C C . ILE A 1 810 ? -19.732 4.423 -32.110 1.00 91.50 810 ILE A C 1
ATOM 6540 O O . ILE A 1 810 ? -20.287 5.452 -31.720 1.00 91.50 810 ILE A O 1
ATOM 6544 N N . THR A 1 811 ? -20.348 3.483 -32.812 1.00 92.38 811 THR A N 1
ATOM 6545 C CA . THR A 1 811 ? -21.745 3.556 -33.230 1.00 92.38 811 THR A CA 1
ATOM 6546 C C . THR A 1 811 ? -22.637 2.814 -32.236 1.00 92.38 811 THR A C 1
ATOM 6548 O O . THR A 1 811 ? -22.324 1.696 -31.815 1.00 92.38 811 THR A O 1
ATOM 6551 N N . LEU A 1 812 ? -23.753 3.430 -31.847 1.00 92.38 812 LEU A N 1
ATOM 6552 C CA . LEU A 1 812 ? -24.751 2.856 -30.951 1.00 92.38 812 LEU A CA 1
ATOM 6553 C C . LEU A 1 812 ? -26.136 2.863 -31.588 1.00 92.38 812 LEU A C 1
ATOM 6555 O O . LEU A 1 812 ? -26.610 3.896 -32.050 1.00 92.38 812 LEU A O 1
ATOM 6559 N N . ASP A 1 813 ? -26.827 1.734 -31.479 1.00 92.19 813 ASP A N 1
ATOM 6560 C CA . ASP A 1 813 ? -28.208 1.571 -31.917 1.00 92.19 813 ASP A CA 1
ATOM 6561 C C . ASP A 1 813 ? -29.140 1.415 -30.712 1.00 92.19 813 ASP A C 1
ATOM 6563 O O . ASP A 1 813 ? -28.822 0.740 -29.724 1.00 92.19 813 ASP A O 1
ATOM 6567 N N . TRP A 1 814 ? -30.331 2.006 -30.793 1.00 88.94 814 TRP A N 1
ATOM 6568 C CA . TRP A 1 814 ? -31.375 1.815 -29.789 1.00 88.94 814 TRP A CA 1
ATOM 6569 C C . TRP A 1 814 ? -32.185 0.548 -30.081 1.00 88.94 814 TRP A C 1
ATOM 6571 O O . TRP A 1 814 ? -33.045 0.525 -30.967 1.00 88.94 814 TRP A O 1
ATOM 6581 N N . VAL A 1 815 ? -31.957 -0.507 -29.295 1.00 88.19 815 VAL A N 1
ATOM 6582 C CA . VAL A 1 815 ? -32.577 -1.827 -29.480 1.00 88.19 815 VAL A CA 1
ATOM 6583 C C . VAL A 1 815 ? -33.222 -2.292 -28.174 1.00 88.19 815 VAL A C 1
ATOM 6585 O O . VAL A 1 815 ? -32.599 -2.290 -27.117 1.00 88.19 815 VAL A O 1
ATOM 6588 N N . ALA A 1 816 ? -34.496 -2.699 -28.237 1.00 83.69 816 ALA A N 1
ATOM 6589 C CA . ALA A 1 816 ? -35.256 -3.232 -27.095 1.00 83.69 816 ALA A CA 1
ATOM 6590 C C . ALA A 1 816 ? -35.252 -2.338 -25.828 1.00 83.69 816 ALA A C 1
ATOM 6592 O O . ALA A 1 816 ? -35.276 -2.836 -24.704 1.00 83.69 816 ALA A O 1
ATOM 6593 N N . GLY A 1 817 ? -35.247 -1.010 -26.003 1.00 83.38 817 GLY A N 1
ATOM 6594 C CA . GLY A 1 817 ? -35.292 -0.050 -24.892 1.00 83.38 817 GLY A CA 1
ATOM 6595 C C . GLY A 1 817 ? -33.938 0.240 -24.233 1.00 83.38 817 GLY A C 1
ATOM 6596 O O . GLY A 1 817 ? -33.918 0.796 -23.136 1.00 83.38 817 GLY A O 1
ATOM 6597 N N . GLN A 1 818 ? -32.826 -0.143 -24.868 1.00 88.31 818 GLN A N 1
ATOM 6598 C CA . GLN A 1 818 ? -31.464 0.122 -24.403 1.00 88.31 818 GLN A CA 1
ATOM 6599 C C . GLN A 1 818 ? -30.558 0.518 -25.575 1.00 88.31 818 GLN A C 1
ATOM 6601 O O . GLN A 1 818 ? -30.750 0.057 -26.700 1.00 88.31 818 GLN A O 1
ATOM 6606 N N . TRP A 1 819 ? -29.534 1.327 -25.303 1.00 91.69 819 TRP A N 1
ATOM 6607 C CA . TRP A 1 819 ? -28.447 1.555 -26.257 1.00 91.69 819 TRP A CA 1
ATOM 6608 C C . TRP A 1 819 ? -27.535 0.330 -26.315 1.00 91.69 819 TRP A C 1
ATOM 6610 O O . TRP A 1 819 ? -27.163 -0.219 -25.272 1.00 91.69 819 TRP A O 1
ATOM 6620 N N . LYS A 1 820 ? -27.170 -0.087 -27.527 1.00 92.88 820 LYS A N 1
ATOM 6621 C CA . LYS A 1 820 ? -26.257 -1.200 -27.790 1.00 92.88 820 LYS A CA 1
ATOM 6622 C C . LYS A 1 820 ? -25.194 -0.792 -28.803 1.00 92.88 820 LYS A C 1
ATOM 6624 O O . LYS A 1 820 ? -25.492 -0.054 -29.731 1.00 92.88 820 LYS A O 1
ATOM 6629 N N . ILE A 1 821 ? -23.971 -1.280 -28.624 1.00 92.88 821 ILE A N 1
ATOM 6630 C CA . ILE A 1 821 ? -22.819 -0.936 -29.471 1.00 92.88 821 ILE A CA 1
ATOM 6631 C C . ILE A 1 821 ? -22.820 -1.798 -30.738 1.00 92.88 821 ILE A C 1
ATOM 6633 O O . ILE A 1 821 ? -22.969 -3.018 -30.649 1.00 92.88 821 ILE A O 1
ATOM 6637 N N . ALA A 1 822 ? -22.643 -1.190 -31.909 1.00 90.25 822 ALA A N 1
ATOM 6638 C CA . ALA A 1 822 ? -22.426 -1.931 -33.149 1.00 90.25 822 ALA A CA 1
ATOM 6639 C C . ALA A 1 822 ? -20.992 -2.508 -33.185 1.00 90.25 822 ALA A C 1
ATOM 6641 O O . ALA A 1 822 ? -20.060 -1.837 -32.737 1.00 90.25 822 ALA A O 1
ATOM 6642 N N . PRO A 1 823 ? -20.787 -3.746 -33.675 1.00 83.62 823 PRO A N 1
ATOM 6643 C CA . PRO A 1 823 ? -19.455 -4.340 -33.750 1.00 83.62 823 PRO A CA 1
ATOM 6644 C C . PRO A 1 823 ? -18.538 -3.550 -34.698 1.00 83.62 823 PRO A C 1
ATOM 6646 O O . PRO A 1 823 ? -18.996 -3.125 -35.762 1.00 83.62 823 PRO A O 1
ATOM 6649 N N . PRO A 1 824 ? -17.248 -3.384 -34.355 1.00 76.38 824 PRO A N 1
ATOM 6650 C CA . PRO A 1 824 ? -16.282 -2.811 -35.281 1.00 76.38 824 PRO A CA 1
ATOM 6651 C C . PRO A 1 824 ? -16.049 -3.753 -36.478 1.00 76.38 824 PRO A C 1
ATOM 6653 O O . PRO A 1 824 ? -16.193 -4.973 -36.336 1.00 76.38 824 PRO A O 1
ATOM 6656 N N . PRO A 1 825 ? -15.674 -3.220 -37.656 1.00 73.31 825 PRO A N 1
ATOM 6657 C CA . PRO A 1 825 ? -15.266 -4.043 -38.790 1.00 73.31 825 PRO A CA 1
ATOM 6658 C C . PRO A 1 825 ? -13.979 -4.819 -38.466 1.00 73.31 825 PRO A C 1
ATOM 6660 O O . PRO A 1 825 ? -13.108 -4.325 -37.749 1.00 73.31 825 PRO A O 1
ATOM 6663 N N . VAL A 1 826 ? -13.856 -6.030 -39.012 1.00 72.44 826 VAL A N 1
ATOM 6664 C CA . VAL A 1 826 ? -12.710 -6.931 -38.801 1.00 72.44 826 VAL A CA 1
ATOM 6665 C C . VAL A 1 826 ? -11.940 -7.088 -40.108 1.00 72.44 826 VAL A C 1
ATOM 6667 O O . VAL A 1 826 ? -12.546 -7.223 -41.172 1.00 72.44 826 VAL A O 1
ATOM 6670 N N . ASP A 1 827 ? -10.609 -7.087 -40.032 1.00 69.69 827 ASP A N 1
ATOM 6671 C CA . ASP A 1 827 ? -9.752 -7.407 -41.173 1.00 69.69 827 ASP A CA 1
ATOM 6672 C C . ASP A 1 827 ? -9.772 -8.920 -41.451 1.00 69.69 827 ASP A C 1
ATOM 6674 O O . ASP A 1 827 ? -9.247 -9.724 -40.679 1.00 69.69 827 ASP A O 1
ATOM 6678 N N . LEU A 1 828 ? -10.395 -9.296 -42.570 1.00 71.25 828 LEU A N 1
ATOM 6679 C CA . LEU A 1 828 ? -10.511 -10.677 -43.048 1.00 71.25 828 LEU A CA 1
ATOM 6680 C C . LEU A 1 828 ? -9.468 -11.019 -44.125 1.00 71.25 828 LEU A C 1
ATOM 6682 O O . LEU A 1 828 ? -9.609 -12.029 -44.819 1.00 71.25 828 LEU A O 1
ATOM 6686 N N . THR A 1 829 ? -8.438 -10.188 -44.315 1.00 73.94 829 THR A N 1
ATOM 6687 C CA . THR A 1 829 ? -7.368 -10.492 -45.269 1.00 73.94 829 THR A CA 1
ATOM 6688 C C . THR A 1 829 ? -6.638 -11.773 -44.861 1.00 73.94 829 THR A C 1
ATOM 6690 O O . THR A 1 829 ? -6.243 -11.964 -43.709 1.00 73.94 829 THR A O 1
ATOM 6693 N N . VAL A 1 830 ? -6.447 -12.676 -45.823 1.00 74.50 830 VAL A N 1
ATOM 6694 C CA . VAL A 1 830 ? -5.713 -13.941 -45.660 1.00 74.50 830 VAL A CA 1
ATOM 6695 C C . VAL A 1 830 ? -4.281 -13.724 -46.159 1.00 74.50 830 VAL A C 1
ATOM 6697 O O . VAL A 1 830 ? -4.113 -13.051 -47.179 1.00 74.50 830 VAL A O 1
ATOM 6700 N N . PRO A 1 831 ? -3.237 -14.221 -45.457 1.00 78.12 831 PRO A N 1
ATOM 6701 C CA . PRO A 1 831 ? -1.874 -14.105 -45.969 1.00 78.12 831 PRO A CA 1
ATOM 6702 C C . PRO A 1 831 ? -1.756 -14.806 -47.330 1.00 78.12 831 PRO A C 1
ATOM 6704 O O . PRO A 1 831 ? -2.419 -15.828 -47.534 1.00 78.12 831 PRO A O 1
ATOM 6707 N N . PRO A 1 832 ? -0.929 -14.283 -48.249 1.00 79.12 832 PRO A N 1
ATOM 6708 C CA . PRO A 1 832 ? -0.752 -14.892 -49.561 1.00 79.12 832 PRO A CA 1
ATOM 6709 C C . PRO A 1 832 ? -0.201 -16.322 -49.460 1.00 79.12 832 PRO A C 1
ATOM 6711 O O . PRO A 1 832 ? -0.735 -17.212 -50.122 1.00 79.12 832 PRO A O 1
ATOM 6714 N N . ASP A 1 833 ? 0.771 -16.569 -48.574 1.00 84.19 833 ASP A N 1
ATOM 6715 C CA . ASP A 1 833 ? 1.297 -17.907 -48.303 1.00 84.19 833 ASP A CA 1
ATOM 6716 C C . ASP A 1 833 ? 0.759 -18.470 -46.981 1.00 84.19 833 ASP A C 1
ATOM 6718 O O . ASP A 1 833 ? 0.850 -17.846 -45.926 1.00 84.19 833 ASP A O 1
ATOM 6722 N N . GLN A 1 834 ? 0.232 -19.695 -47.005 1.00 81.00 834 GLN A N 1
ATOM 6723 C CA . GLN A 1 834 ? -0.238 -20.381 -45.789 1.00 81.00 834 GLN A CA 1
ATOM 6724 C C . GLN A 1 834 ? 0.867 -21.171 -45.074 1.00 81.00 834 GLN A C 1
ATOM 6726 O O . GLN A 1 834 ? 0.701 -21.559 -43.921 1.00 81.00 834 GLN A O 1
ATOM 6731 N N . PHE A 1 835 ? 1.985 -21.432 -45.755 1.00 84.88 835 PHE A N 1
ATOM 6732 C CA . PHE A 1 835 ? 3.108 -22.192 -45.219 1.00 84.88 835 PHE A CA 1
ATOM 6733 C C . PHE A 1 835 ? 4.412 -21.450 -45.504 1.00 84.88 835 PHE A C 1
ATOM 6735 O O . PHE A 1 835 ? 4.874 -21.413 -46.643 1.00 84.88 835 PHE A O 1
ATOM 6742 N N . LEU A 1 836 ? 5.012 -20.884 -44.460 1.00 85.69 836 LEU A N 1
ATOM 6743 C CA . LEU A 1 836 ? 6.277 -20.162 -44.536 1.00 85.69 836 LEU A CA 1
ATOM 6744 C C . LEU A 1 836 ? 7.443 -21.045 -44.085 1.00 85.69 836 LEU A C 1
ATOM 6746 O O . LEU A 1 836 ? 7.296 -21.924 -43.236 1.00 85.69 836 LEU A O 1
ATOM 6750 N N . ARG A 1 837 ? 8.624 -20.793 -44.648 1.00 85.56 837 ARG A N 1
ATOM 6751 C CA . ARG A 1 837 ? 9.902 -21.346 -44.183 1.00 85.56 837 ARG A CA 1
ATOM 6752 C C . ARG A 1 837 ? 10.906 -20.209 -44.155 1.00 85.56 837 ARG A C 1
ATOM 6754 O O . ARG A 1 837 ? 11.041 -19.520 -45.161 1.00 85.56 837 ARG A O 1
ATOM 6761 N N . SER A 1 838 ? 11.625 -20.067 -43.050 1.00 82.56 838 SER A N 1
ATOM 6762 C CA . SER A 1 838 ? 12.745 -19.137 -42.943 1.00 82.56 838 SER A CA 1
ATOM 6763 C C . SER A 1 838 ? 14.009 -19.916 -42.567 1.00 82.56 838 SER A C 1
ATOM 6765 O O . SER A 1 838 ? 13.955 -20.720 -41.634 1.00 82.56 838 SER A O 1
ATOM 6767 N N . PRO A 1 839 ? 15.124 -19.777 -43.307 1.00 81.06 839 PRO A N 1
ATOM 6768 C CA . PRO A 1 839 ? 16.412 -20.284 -42.856 1.00 81.06 839 PRO A CA 1
ATOM 6769 C C . PRO A 1 839 ? 16.937 -19.401 -41.713 1.00 81.06 839 PRO A C 1
ATOM 6771 O O . PRO A 1 839 ? 17.125 -18.203 -41.897 1.00 81.06 839 PRO A O 1
ATOM 6774 N N . GLU A 1 840 ? 17.203 -19.992 -40.548 1.00 76.38 840 GLU A N 1
ATOM 6775 C CA . GLU A 1 840 ? 17.728 -19.280 -39.374 1.00 76.38 840 GLU A CA 1
ATOM 6776 C C . GLU A 1 840 ? 19.194 -19.656 -39.106 1.00 76.38 840 GLU A C 1
ATOM 6778 O O . GLU A 1 840 ? 19.592 -20.818 -39.238 1.00 76.38 840 GLU A O 1
ATOM 6783 N N . ILE A 1 841 ? 19.997 -18.666 -38.709 1.00 82.69 841 ILE A N 1
ATOM 6784 C CA . ILE A 1 841 ? 21.325 -18.874 -38.123 1.00 82.69 841 ILE A CA 1
ATOM 6785 C C . ILE A 1 841 ? 21.133 -18.880 -36.609 1.00 82.69 841 ILE A C 1
ATOM 6787 O O . ILE A 1 841 ? 20.539 -17.955 -36.067 1.00 82.69 841 ILE A O 1
ATOM 6791 N N . ASN A 1 842 ? 21.625 -19.922 -35.940 1.00 81.62 842 ASN A N 1
ATOM 6792 C CA . ASN A 1 842 ? 21.498 -20.083 -34.495 1.00 81.62 842 ASN A CA 1
ATOM 6793 C C . ASN A 1 842 ? 22.873 -20.139 -33.835 1.00 81.62 842 ASN A C 1
ATOM 6795 O O . ASN A 1 842 ? 23.815 -20.717 -34.381 1.00 81.62 842 ASN A O 1
ATOM 6799 N N . TRP A 1 843 ? 22.954 -19.582 -32.630 1.00 84.69 843 TRP A N 1
ATOM 6800 C CA . TRP A 1 843 ? 24.151 -19.587 -31.800 1.00 84.69 843 TRP A CA 1
ATOM 6801 C C . TRP A 1 843 ? 23.943 -20.520 -30.613 1.00 84.69 843 TRP A C 1
ATOM 6803 O O . TRP A 1 843 ? 22.875 -20.537 -30.007 1.00 84.69 843 TRP A O 1
ATOM 6813 N N . LEU A 1 844 ? 24.975 -21.295 -30.283 1.00 81.88 844 LEU A N 1
ATOM 6814 C CA . LEU A 1 844 ? 25.025 -22.124 -29.085 1.00 81.88 844 LEU A CA 1
ATOM 6815 C C . LEU A 1 844 ? 26.284 -21.762 -28.308 1.00 81.88 844 LEU A C 1
ATOM 6817 O O . LEU A 1 844 ? 27.392 -22.077 -28.741 1.00 81.88 844 LEU A O 1
ATOM 6821 N N . ALA A 1 845 ? 26.127 -21.163 -27.135 1.00 75.62 845 ALA A N 1
ATOM 6822 C CA . ALA A 1 845 ? 27.243 -20.944 -26.232 1.00 75.62 845 ALA A CA 1
ATOM 6823 C C . ALA A 1 845 ? 27.297 -22.109 -25.243 1.00 75.62 845 ALA A C 1
ATOM 6825 O O . ALA A 1 845 ? 26.568 -22.170 -24.256 1.00 75.62 845 ALA A O 1
ATOM 6826 N N . GLN A 1 846 ? 28.164 -23.074 -25.548 1.00 67.25 846 GLN A N 1
ATOM 6827 C CA . GLN A 1 846 ? 28.249 -24.356 -24.843 1.00 67.25 846 GLN A CA 1
ATOM 6828 C C . GLN A 1 846 ? 28.836 -24.244 -23.420 1.00 67.25 846 GLN A C 1
ATOM 6830 O O . GLN A 1 846 ? 28.871 -25.233 -22.688 1.00 67.25 846 GLN A O 1
ATOM 6835 N N . GLY A 1 847 ? 29.265 -23.043 -23.010 1.00 61.53 847 GLY A N 1
ATOM 6836 C CA . GLY A 1 847 ? 29.994 -22.801 -21.766 1.00 61.53 847 GLY A CA 1
ATOM 6837 C C . GLY A 1 847 ? 31.325 -23.561 -21.718 1.00 61.53 847 GLY A C 1
ATOM 6838 O O . GLY A 1 847 ? 31.563 -24.513 -22.459 1.00 61.53 847 GLY A O 1
ATOM 6839 N N . ARG A 1 848 ? 32.237 -23.157 -20.832 1.00 59.97 848 ARG A N 1
ATOM 6840 C CA . ARG A 1 848 ? 33.508 -23.884 -20.624 1.00 59.97 848 ARG A CA 1
ATOM 6841 C C . ARG A 1 848 ? 33.444 -24.866 -19.436 1.00 59.97 848 ARG A C 1
ATOM 6843 O O . ARG A 1 848 ? 34.444 -25.505 -19.104 1.00 59.97 848 ARG A O 1
ATOM 6850 N N . ARG A 1 849 ? 32.249 -25.052 -18.851 1.00 60.12 849 ARG A N 1
ATOM 6851 C CA . ARG A 1 849 ? 32.021 -25.828 -17.623 1.00 60.12 849 ARG A CA 1
ATOM 6852 C C . ARG A 1 849 ? 32.389 -27.303 -17.789 1.00 60.12 849 ARG A C 1
ATOM 6854 O O . ARG A 1 849 ? 31.808 -28.031 -18.592 1.00 60.12 849 ARG A O 1
ATOM 6861 N N . ARG A 1 850 ? 33.298 -27.776 -16.935 1.00 60.59 850 ARG A N 1
ATOM 6862 C CA . ARG A 1 850 ? 33.600 -29.207 -16.755 1.00 60.59 850 ARG A CA 1
ATOM 6863 C C . ARG A 1 850 ? 32.645 -29.833 -15.736 1.00 60.59 850 ARG A C 1
ATOM 6865 O O . ARG A 1 850 ? 32.157 -29.151 -14.838 1.00 60.59 850 ARG A O 1
ATOM 6872 N N . VAL A 1 851 ? 32.391 -31.141 -15.843 1.00 59.47 851 VAL A N 1
ATOM 6873 C CA . VAL A 1 851 ? 31.616 -31.881 -14.830 1.00 59.47 851 VAL A CA 1
ATOM 6874 C C . VAL A 1 851 ? 32.413 -31.893 -13.522 1.00 59.47 851 VAL A C 1
ATOM 6876 O O . VAL A 1 851 ? 33.364 -32.656 -13.374 1.00 59.47 851 VAL A O 1
ATOM 6879 N N . ALA A 1 852 ? 32.041 -31.018 -12.593 1.00 65.38 852 ALA A N 1
ATOM 6880 C CA . ALA A 1 852 ? 32.651 -30.879 -11.277 1.00 65.38 852 ALA A CA 1
ATOM 6881 C C . ALA A 1 852 ? 31.580 -30.514 -10.239 1.00 65.38 852 ALA A C 1
ATOM 6883 O O . ALA A 1 852 ? 30.529 -29.965 -10.578 1.00 65.38 852 ALA A O 1
ATOM 6884 N N . SER A 1 853 ? 31.854 -30.820 -8.969 1.00 59.53 853 SER A N 1
ATOM 6885 C CA . SER A 1 853 ? 31.000 -30.472 -7.824 1.00 59.53 853 SER A CA 1
ATOM 6886 C C . SER A 1 853 ? 31.186 -29.029 -7.334 1.00 59.53 853 SER A C 1
ATOM 6888 O O . SER A 1 853 ? 30.515 -28.620 -6.390 1.00 59.53 853 SER A O 1
ATOM 6890 N N . GLU A 1 854 ? 32.115 -28.280 -7.929 1.00 56.75 854 GLU A N 1
ATOM 6891 C CA . GLU A 1 854 ? 32.458 -26.906 -7.551 1.00 56.75 854 GLU A CA 1
ATOM 6892 C C . GLU A 1 854 ? 31.666 -25.873 -8.375 1.00 56.75 854 GLU A C 1
ATOM 6894 O O . GLU A 1 854 ? 31.104 -26.184 -9.429 1.00 56.75 854 GLU A O 1
ATOM 6899 N N . THR A 1 855 ? 31.586 -24.641 -7.868 1.00 57.22 855 THR A N 1
ATOM 6900 C CA . THR A 1 855 ? 30.907 -23.513 -8.529 1.00 57.22 855 THR A CA 1
ATOM 6901 C C . THR A 1 855 ? 31.647 -23.061 -9.789 1.00 57.22 855 THR A C 1
ATOM 6903 O O . THR A 1 855 ? 32.855 -23.259 -9.895 1.00 57.22 855 THR A O 1
ATOM 6906 N N . THR A 1 856 ? 30.934 -22.397 -10.705 1.00 55.41 856 THR A N 1
ATOM 6907 C CA . THR A 1 856 ? 31.475 -21.801 -11.939 1.00 55.41 856 THR A CA 1
ATOM 6908 C C . THR A 1 856 ? 32.772 -21.028 -11.673 1.00 55.41 856 THR A C 1
ATOM 6910 O O . THR A 1 856 ? 32.794 -20.098 -10.864 1.00 55.41 856 THR A O 1
ATOM 6913 N N . ASN A 1 857 ? 33.859 -21.430 -12.331 1.00 55.03 857 ASN A N 1
ATOM 6914 C CA . ASN A 1 857 ? 35.166 -20.783 -12.247 1.00 55.03 857 ASN A CA 1
ATOM 6915 C C . ASN A 1 857 ? 35.220 -19.596 -13.229 1.00 55.03 857 ASN A C 1
ATOM 6917 O O . ASN A 1 857 ? 34.507 -19.573 -14.225 1.00 55.03 857 ASN A O 1
ATOM 6921 N N . PHE A 1 858 ? 36.100 -18.621 -13.003 1.00 52.03 858 PHE A N 1
ATOM 6922 C CA . PHE A 1 858 ? 36.355 -17.532 -13.953 1.00 52.03 858 PHE A CA 1
ATOM 6923 C C . PHE A 1 858 ? 36.742 -18.051 -15.352 1.00 52.03 858 PHE A C 1
ATOM 6925 O O . PHE A 1 858 ? 36.374 -17.456 -16.357 1.00 52.03 858 PHE A O 1
ATOM 6932 N N . ALA A 1 859 ? 37.414 -19.206 -15.424 1.00 50.03 859 ALA A N 1
ATOM 6933 C CA . ALA A 1 859 ? 37.737 -19.874 -16.688 1.00 50.03 859 ALA A CA 1
ATOM 6934 C C . ALA A 1 859 ? 36.509 -20.431 -17.443 1.00 50.03 859 ALA A C 1
ATOM 6936 O O . ALA A 1 859 ? 36.631 -20.777 -18.620 1.00 50.03 859 ALA A O 1
ATOM 6937 N N . ASP A 1 860 ? 35.348 -20.525 -16.782 1.00 52.94 860 ASP A N 1
ATOM 6938 C CA . ASP A 1 860 ? 34.101 -21.017 -17.371 1.00 52.94 860 ASP A CA 1
ATOM 6939 C C . ASP A 1 860 ? 33.320 -19.921 -18.129 1.00 52.94 860 ASP A C 1
ATOM 6941 O O . ASP A 1 860 ? 32.394 -20.240 -18.882 1.00 52.94 860 ASP A O 1
ATOM 6945 N N . VAL A 1 861 ? 33.696 -18.648 -17.937 1.00 61.56 861 VAL A N 1
ATOM 6946 C CA . VAL A 1 861 ? 33.082 -17.461 -18.553 1.00 61.56 861 VAL A CA 1
ATOM 6947 C C . VAL A 1 861 ? 33.642 -17.271 -19.967 1.00 61.56 861 VAL A C 1
ATOM 6949 O O . VAL A 1 861 ? 34.843 -17.430 -20.198 1.00 61.56 861 VAL A O 1
ATOM 6952 N N . LEU A 1 862 ? 32.764 -16.984 -20.929 1.00 65.56 862 LEU A N 1
ATOM 6953 C CA . LEU A 1 862 ? 33.154 -16.681 -22.308 1.00 65.56 862 LEU A CA 1
ATOM 6954 C C . LEU A 1 862 ? 33.850 -15.320 -22.384 1.00 65.56 862 LEU A C 1
ATOM 6956 O O . LEU A 1 862 ? 33.613 -14.447 -21.548 1.00 65.56 862 LEU A O 1
ATOM 6960 N N . ASP A 1 863 ? 34.708 -15.154 -23.387 1.00 68.88 863 ASP A N 1
ATOM 6961 C CA . ASP A 1 863 ? 35.365 -13.872 -23.635 1.00 68.88 863 ASP A CA 1
ATOM 6962 C C . ASP A 1 863 ? 34.303 -12.811 -23.999 1.00 68.88 863 ASP A C 1
ATOM 6964 O O . ASP A 1 863 ? 33.244 -13.135 -24.538 1.00 68.88 863 ASP A O 1
ATOM 6968 N N . ARG A 1 864 ? 34.528 -11.550 -23.605 1.00 83.00 864 ARG A N 1
ATOM 6969 C CA . ARG A 1 864 ? 33.550 -10.464 -23.801 1.00 83.00 864 ARG A CA 1
ATOM 6970 C C . ARG A 1 864 ? 33.654 -9.920 -25.239 1.00 83.00 864 ARG A C 1
ATOM 6972 O O . ARG A 1 864 ? 34.772 -9.557 -25.591 1.00 83.00 864 ARG A O 1
ATOM 6979 N N . PRO A 1 865 ? 32.548 -9.775 -26.001 1.00 88.12 865 PRO A N 1
ATOM 6980 C CA . PRO A 1 865 ? 32.588 -9.330 -27.399 1.00 88.12 865 PRO A CA 1
ATOM 6981 C C . PRO A 1 865 ? 33.164 -7.930 -27.596 1.00 88.12 865 PRO A C 1
ATOM 6983 O O . PRO A 1 865 ? 32.704 -7.008 -26.926 1.00 88.12 865 PRO A O 1
ATOM 6986 N N . ASP A 1 866 ? 34.103 -7.732 -28.516 1.00 89.44 866 ASP A N 1
ATOM 6987 C CA . ASP A 1 866 ? 34.706 -6.412 -28.755 1.00 89.44 866 ASP A CA 1
ATOM 6988 C C . ASP A 1 866 ? 33.695 -5.381 -29.304 1.00 89.44 866 ASP A C 1
ATOM 6990 O O . ASP A 1 866 ? 33.028 -5.600 -30.317 1.00 89.44 866 ASP A O 1
ATOM 6994 N N . LEU A 1 867 ? 33.597 -4.216 -28.648 1.00 91.56 867 LEU A N 1
ATOM 6995 C CA . LEU A 1 867 ? 32.730 -3.104 -29.062 1.00 91.56 867 LEU A CA 1
ATOM 6996 C C . LEU A 1 867 ? 33.519 -1.880 -29.545 1.00 91.56 867 LEU A C 1
ATOM 6998 O O . LEU A 1 867 ? 34.561 -1.530 -28.980 1.00 91.56 867 LEU A O 1
ATOM 7002 N N . ALA A 1 868 ? 32.937 -1.139 -30.493 1.00 90.62 868 ALA A N 1
ATOM 7003 C CA . ALA A 1 868 ? 33.406 0.188 -30.898 1.00 90.62 868 ALA A CA 1
ATOM 7004 C C . ALA A 1 868 ? 32.292 1.237 -30.846 1.00 90.62 868 ALA A C 1
ATOM 7006 O O . ALA A 1 868 ? 31.238 1.079 -31.456 1.00 90.62 868 ALA A O 1
ATOM 7007 N N . VAL A 1 869 ? 32.545 2.345 -30.145 1.00 91.12 869 VAL A N 1
ATOM 7008 C CA . VAL A 1 869 ? 31.672 3.528 -30.163 1.00 91.12 869 VAL A CA 1
ATOM 7009 C C . VAL A 1 869 ? 32.099 4.416 -31.329 1.00 91.12 869 VAL A C 1
ATOM 7011 O O . VAL A 1 869 ? 33.206 4.947 -31.333 1.00 91.12 869 VAL A O 1
ATOM 7014 N N . LEU A 1 870 ? 31.218 4.566 -32.316 1.00 89.56 870 LEU A N 1
ATOM 7015 C CA . LEU A 1 870 ? 31.498 5.245 -33.586 1.00 89.56 870 LEU A CA 1
ATOM 7016 C C . LEU A 1 870 ? 31.325 6.763 -33.484 1.00 89.56 870 LEU A C 1
ATOM 7018 O O . LEU A 1 870 ? 32.023 7.545 -34.128 1.00 89.56 870 LEU A O 1
ATOM 7022 N N . SER A 1 871 ? 30.363 7.197 -32.673 1.00 90.06 871 SER A N 1
ATOM 7023 C CA . SER A 1 871 ? 30.140 8.608 -32.378 1.00 90.06 871 SER A CA 1
ATOM 7024 C C . SER A 1 871 ? 29.469 8.767 -31.021 1.00 90.06 871 SER A C 1
ATOM 7026 O O . SER A 1 871 ? 28.740 7.881 -30.580 1.00 90.06 871 SER A O 1
ATOM 7028 N N . ALA A 1 872 ? 29.728 9.896 -30.364 1.00 92.75 872 ALA A N 1
ATOM 7029 C CA . ALA A 1 872 ? 29.055 10.305 -29.141 1.00 92.75 872 ALA A CA 1
ATOM 7030 C C . ALA A 1 872 ? 29.039 11.837 -29.054 1.00 92.75 872 ALA A C 1
ATOM 7032 O O . ALA A 1 872 ? 30.055 12.484 -29.324 1.00 92.75 872 ALA A O 1
ATOM 7033 N N . ARG A 1 873 ? 27.901 12.421 -28.676 1.00 93.62 873 ARG A N 1
ATOM 7034 C CA . ARG A 1 873 ? 27.736 13.860 -28.434 1.00 93.62 873 ARG A CA 1
ATOM 7035 C C . ARG A 1 873 ? 26.856 14.098 -27.224 1.00 93.62 873 ARG A C 1
ATOM 7037 O O . ARG A 1 873 ? 25.882 13.380 -27.026 1.00 93.62 873 ARG A O 1
ATOM 7044 N N . LEU A 1 874 ? 27.162 15.152 -26.475 1.00 92.94 874 LEU A N 1
ATOM 7045 C CA . LEU A 1 874 ? 26.271 15.682 -25.453 1.00 92.94 874 LEU A CA 1
ATOM 7046 C C . LEU A 1 874 ? 25.370 16.755 -26.077 1.00 92.94 874 LEU A C 1
ATOM 7048 O O . LEU A 1 874 ? 25.855 17.733 -26.650 1.00 92.94 874 LEU A O 1
ATOM 7052 N N . VAL A 1 875 ? 24.061 16.575 -25.949 1.00 92.19 875 VAL A N 1
ATOM 7053 C CA . VAL A 1 875 ? 23.035 17.466 -26.496 1.00 92.19 875 VAL A CA 1
ATOM 7054 C C . VAL A 1 875 ? 22.087 17.874 -25.373 1.00 92.19 875 VAL A C 1
ATOM 7056 O O . VAL A 1 875 ? 21.819 17.092 -24.463 1.00 92.19 875 VAL A O 1
ATOM 7059 N N . VAL A 1 876 ? 21.585 19.103 -25.425 1.00 89.38 876 VAL A N 1
ATOM 7060 C CA . VAL A 1 876 ? 20.496 19.580 -24.573 1.00 89.38 876 VAL A CA 1
ATOM 7061 C C . VAL A 1 876 ? 19.320 20.001 -25.442 1.00 89.38 876 VAL A C 1
ATOM 7063 O O . VAL A 1 876 ? 19.509 20.658 -26.467 1.00 89.38 876 VAL A O 1
ATOM 7066 N N . ASP A 1 877 ? 18.112 19.602 -25.060 1.00 85.81 877 ASP A N 1
ATOM 7067 C CA . ASP A 1 877 ? 16.899 20.037 -25.747 1.00 85.81 877 ASP A CA 1
ATOM 7068 C C . ASP A 1 877 ? 16.396 21.401 -25.226 1.00 85.81 877 ASP A C 1
ATOM 7070 O O . ASP A 1 877 ? 16.816 21.908 -24.182 1.00 85.81 877 ASP A O 1
ATOM 7074 N N . THR A 1 878 ? 15.450 22.013 -25.937 1.00 80.50 878 THR A N 1
ATOM 7075 C CA . THR A 1 878 ? 14.792 23.270 -25.513 1.00 80.50 878 THR A CA 1
ATOM 7076 C C . THR A 1 878 ? 14.046 23.183 -24.177 1.00 80.50 878 THR A C 1
ATOM 7078 O O . THR A 1 878 ? 13.738 24.222 -23.588 1.00 80.50 878 THR A O 1
ATOM 7081 N N . ARG A 1 879 ? 13.763 21.975 -23.675 1.00 72.44 879 ARG A N 1
ATOM 7082 C CA . ARG A 1 879 ? 13.143 21.732 -22.363 1.00 72.44 879 ARG A CA 1
ATOM 7083 C C . ARG A 1 879 ? 14.188 21.650 -21.240 1.00 72.44 879 ARG A C 1
ATOM 7085 O O . ARG A 1 879 ? 13.808 21.572 -20.073 1.00 72.44 879 ARG A O 1
ATOM 7092 N N . GLY A 1 880 ? 15.480 21.708 -21.572 1.00 77.06 880 GLY A N 1
ATOM 7093 C CA . GLY A 1 880 ? 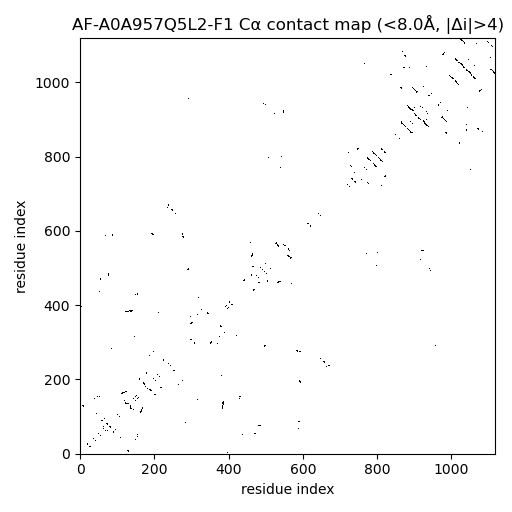16.594 21.622 -20.630 1.00 77.06 880 GLY A CA 1
ATOM 7094 C C . GLY A 1 880 ? 16.989 20.190 -20.259 1.00 77.06 880 GLY A C 1
ATOM 7095 O O . GLY A 1 880 ? 17.673 19.998 -19.254 1.00 77.06 880 GLY A O 1
ATOM 7096 N N . GLN A 1 881 ? 16.557 19.184 -21.024 1.00 83.25 881 GLN A N 1
ATOM 7097 C CA . GLN A 1 881 ? 16.935 17.787 -20.832 1.00 83.25 881 GLN A CA 1
ATOM 7098 C C . GLN A 1 881 ? 18.261 17.501 -21.535 1.00 83.25 881 GLN A C 1
ATOM 7100 O O . GLN A 1 881 ? 18.408 17.716 -22.738 1.00 83.25 881 GLN A O 1
ATOM 7105 N N . TYR A 1 882 ? 19.231 17.003 -20.773 1.00 89.25 882 TYR A N 1
ATOM 7106 C CA . TYR A 1 882 ? 20.535 16.615 -21.293 1.00 89.25 882 TYR A CA 1
ATOM 7107 C C . TYR A 1 882 ? 20.517 15.154 -21.711 1.00 89.25 882 TYR A C 1
ATOM 7109 O O . TYR A 1 882 ? 20.024 14.307 -20.966 1.00 89.25 882 TYR A O 1
ATOM 7117 N N . SER A 1 883 ? 21.114 14.867 -22.864 1.00 92.25 883 SER A N 1
ATOM 7118 C CA . SER A 1 883 ? 21.192 13.516 -23.411 1.00 92.25 883 SER A CA 1
ATOM 7119 C C . SER A 1 883 ? 22.546 13.278 -24.071 1.00 92.25 883 SER A C 1
ATOM 7121 O O . SER A 1 883 ? 23.080 14.178 -24.724 1.00 92.25 883 SER A O 1
ATOM 7123 N N . ILE A 1 884 ? 23.104 12.075 -23.935 1.00 94.81 884 ILE A N 1
ATOM 7124 C CA . ILE A 1 884 ? 24.217 11.641 -24.791 1.00 94.81 884 ILE A CA 1
ATOM 7125 C C . ILE A 1 884 ? 23.645 10.805 -25.927 1.00 94.81 884 ILE A C 1
ATOM 7127 O O . ILE A 1 884 ? 22.980 9.804 -25.677 1.00 94.81 884 ILE A O 1
ATOM 7131 N N . VAL A 1 885 ? 23.931 11.199 -27.165 1.00 95.81 885 VAL A N 1
ATOM 7132 C CA . VAL A 1 885 ? 23.519 10.479 -28.377 1.00 95.81 885 VAL A CA 1
ATOM 7133 C C . VAL A 1 885 ? 24.733 9.956 -29.124 1.00 95.81 885 VAL A C 1
ATOM 7135 O O . VAL A 1 885 ? 25.770 10.621 -29.166 1.00 95.81 885 VAL A O 1
ATOM 7138 N N . GLY A 1 886 ? 24.614 8.779 -29.726 1.00 94.94 886 GLY A N 1
ATOM 7139 C CA . GLY A 1 886 ? 25.730 8.160 -30.425 1.00 94.94 886 GLY A CA 1
ATOM 7140 C C . GLY A 1 886 ? 25.388 6.850 -31.117 1.00 94.94 886 GLY A C 1
ATOM 7141 O O . GLY A 1 886 ? 24.222 6.498 -31.281 1.00 94.94 886 GLY A O 1
ATOM 7142 N N . GLU A 1 887 ? 26.432 6.137 -31.528 1.00 93.88 887 GLU A N 1
ATOM 7143 C CA . GLU A 1 887 ? 26.345 4.811 -32.144 1.00 93.88 887 GLU A CA 1
ATOM 7144 C C . GLU A 1 887 ? 27.402 3.871 -31.581 1.00 93.88 887 GLU A C 1
ATOM 7146 O O . GLU A 1 887 ? 28.544 4.273 -31.345 1.00 93.88 887 GLU A O 1
ATOM 7151 N N . VAL A 1 888 ? 27.025 2.605 -31.428 1.00 94.25 888 VAL A N 1
ATOM 7152 C CA . VAL A 1 888 ? 27.925 1.524 -31.034 1.00 94.25 888 VAL A CA 1
ATOM 7153 C C . VAL A 1 888 ? 27.789 0.359 -32.005 1.00 94.25 888 VAL A C 1
ATOM 7155 O O . VAL A 1 888 ? 26.694 0.056 -32.482 1.00 94.25 888 VAL A O 1
ATOM 7158 N N . GLN A 1 889 ? 28.918 -0.269 -32.312 1.00 93.31 889 GLN A N 1
ATOM 7159 C CA . GLN A 1 889 ? 29.026 -1.434 -33.172 1.00 93.31 889 GLN A CA 1
ATOM 7160 C C . GLN A 1 889 ? 29.558 -2.627 -32.382 1.00 93.31 889 GLN A C 1
ATOM 7162 O O . GLN A 1 889 ? 30.518 -2.484 -31.619 1.00 93.31 889 GLN A O 1
ATOM 7167 N N . ASN A 1 890 ? 28.979 -3.802 -32.622 1.00 93.69 890 ASN A N 1
ATOM 7168 C CA . ASN A 1 890 ? 29.594 -5.070 -32.250 1.00 93.69 890 ASN A CA 1
ATOM 7169 C C . ASN A 1 890 ? 30.672 -5.430 -33.282 1.00 93.69 890 ASN A C 1
ATOM 7171 O O . ASN A 1 890 ? 30.338 -5.732 -34.422 1.00 93.69 890 ASN A O 1
ATOM 7175 N N . GLN A 1 891 ? 31.953 -5.362 -32.925 1.00 90.94 891 GLN A N 1
ATOM 7176 C CA . GLN A 1 891 ? 33.053 -5.702 -33.839 1.00 90.94 891 GLN A CA 1
ATOM 7177 C C . GLN A 1 891 ? 33.384 -7.194 -33.845 1.00 90.94 891 GLN A C 1
ATOM 7179 O O . GLN A 1 891 ? 34.150 -7.648 -34.698 1.00 90.94 891 GLN A O 1
ATOM 7184 N N . ASP A 1 892 ? 32.815 -7.944 -32.908 1.00 89.19 892 ASP A N 1
ATOM 7185 C CA . ASP A 1 892 ? 33.063 -9.365 -32.775 1.00 89.19 892 ASP A CA 1
ATOM 7186 C C . ASP A 1 892 ? 32.266 -10.196 -33.794 1.00 89.19 892 ASP A C 1
ATOM 7188 O O . ASP A 1 892 ? 31.318 -9.735 -34.440 1.00 89.19 892 ASP A O 1
ATOM 7192 N N . VAL A 1 893 ? 32.667 -11.458 -33.930 1.00 89.00 893 VAL A N 1
ATOM 7193 C CA . VAL A 1 893 ? 31.972 -12.490 -34.708 1.00 89.00 893 VAL A CA 1
ATOM 7194 C C . VAL A 1 893 ? 30.840 -13.150 -33.920 1.00 89.00 893 VAL A C 1
ATOM 7196 O O . VAL A 1 893 ? 30.017 -13.854 -34.509 1.00 89.00 893 VAL A O 1
ATOM 7199 N N . ASP A 1 894 ? 30.794 -12.914 -32.609 1.00 90.00 894 ASP A N 1
ATOM 7200 C CA . ASP A 1 894 ? 29.770 -13.419 -31.703 1.00 90.00 894 ASP A CA 1
ATOM 7201 C C . ASP A 1 894 ? 28.719 -12.338 -31.380 1.00 90.00 894 ASP A C 1
ATOM 7203 O O . ASP A 1 894 ? 29.053 -11.155 -31.273 1.00 90.00 894 ASP A O 1
ATOM 7207 N N . PRO A 1 895 ? 27.434 -12.699 -31.204 1.00 92.81 895 PRO A N 1
ATOM 7208 C CA . PRO A 1 895 ? 26.410 -11.753 -30.783 1.00 92.81 895 PRO A CA 1
ATOM 7209 C C . PRO A 1 895 ? 26.657 -11.233 -29.364 1.00 92.81 895 PRO A C 1
ATOM 7211 O O . PRO A 1 895 ? 27.078 -11.973 -28.469 1.00 92.81 895 PRO A O 1
ATOM 7214 N N . ALA A 1 896 ? 26.321 -9.966 -29.145 1.00 92.12 896 ALA A N 1
ATOM 7215 C CA . ALA A 1 896 ? 26.629 -9.239 -27.922 1.00 92.12 896 ALA A CA 1
ATOM 7216 C C . ALA A 1 896 ? 25.366 -8.698 -27.244 1.00 92.12 896 ALA A C 1
ATOM 7218 O O . ALA A 1 896 ? 24.558 -8.026 -27.873 1.00 92.12 896 ALA A O 1
ATOM 7219 N N . ASP A 1 897 ? 25.215 -8.943 -25.947 1.00 93.06 897 ASP A N 1
ATOM 7220 C CA . ASP A 1 897 ? 24.316 -8.192 -25.073 1.00 93.06 897 ASP A CA 1
ATOM 7221 C C . ASP A 1 897 ? 25.079 -7.011 -24.483 1.00 93.06 897 ASP A C 1
ATOM 7223 O O . ASP A 1 897 ? 26.061 -7.196 -23.757 1.00 93.06 897 ASP A O 1
ATOM 7227 N N . ILE A 1 898 ? 24.654 -5.804 -24.841 1.00 93.19 898 ILE A N 1
ATOM 7228 C CA . ILE A 1 898 ? 25.390 -4.576 -24.599 1.00 93.19 898 ILE A CA 1
ATOM 7229 C C . ILE A 1 898 ? 24.721 -3.685 -23.554 1.00 93.19 898 ILE A C 1
ATOM 7231 O O . ILE A 1 898 ? 23.505 -3.488 -23.507 1.00 93.19 898 ILE A O 1
ATOM 7235 N N . THR A 1 899 ? 25.562 -3.068 -22.732 1.00 93.25 899 THR A N 1
ATOM 7236 C CA . THR A 1 899 ? 25.187 -1.970 -21.841 1.00 93.25 899 THR A CA 1
ATOM 7237 C C . THR A 1 899 ? 26.051 -0.765 -22.177 1.00 93.25 899 THR A C 1
ATOM 7239 O O . THR A 1 899 ? 27.280 -0.837 -22.095 1.00 93.25 899 THR A O 1
ATOM 7242 N N . VAL A 1 900 ? 25.407 0.338 -22.561 1.00 94.44 900 VAL A N 1
ATOM 7243 C CA . VAL A 1 900 ? 26.067 1.621 -22.824 1.00 94.44 900 VAL A CA 1
ATOM 7244 C C . VAL A 1 900 ? 25.693 2.586 -21.708 1.00 94.44 900 VAL A C 1
ATOM 7246 O O . VAL A 1 900 ? 24.516 2.867 -21.498 1.00 94.44 900 VAL A O 1
ATOM 7249 N N . SER A 1 901 ? 26.693 3.084 -20.989 1.00 94.00 901 SER A N 1
ATOM 7250 C CA . SER A 1 901 ? 26.540 4.023 -19.880 1.00 94.00 901 SER A CA 1
ATOM 7251 C C . SER A 1 901 ? 27.148 5.372 -20.234 1.00 94.00 901 SER A C 1
ATOM 7253 O O . SER A 1 901 ? 28.237 5.443 -20.801 1.00 94.00 901 SER A O 1
ATOM 7255 N N . GLY A 1 902 ? 26.472 6.447 -19.848 1.00 93.25 902 GLY A N 1
ATOM 7256 C CA . GLY A 1 902 ? 26.926 7.820 -20.009 1.00 93.25 902 GLY A CA 1
ATOM 7257 C C . GLY A 1 902 ? 27.142 8.462 -18.648 1.00 93.25 902 GLY A C 1
ATOM 7258 O O . GLY A 1 902 ? 26.285 8.344 -17.772 1.00 93.25 902 GLY A O 1
ATOM 7259 N N . ALA A 1 903 ? 28.265 9.151 -18.453 1.00 92.06 903 ALA A N 1
ATOM 7260 C CA . ALA A 1 903 ? 28.546 9.902 -17.231 1.00 92.06 903 ALA A CA 1
ATOM 7261 C C . ALA A 1 903 ? 29.009 11.322 -17.559 1.00 92.06 903 ALA A C 1
ATOM 7263 O O . ALA A 1 903 ? 29.741 11.535 -18.516 1.00 92.06 903 ALA A O 1
ATOM 7264 N N . VAL A 1 904 ? 28.602 12.301 -16.752 1.00 90.19 904 VAL A N 1
ATOM 7265 C CA . VAL A 1 904 ? 28.995 13.708 -16.934 1.00 90.19 904 VAL A CA 1
ATOM 7266 C C . VAL A 1 904 ? 29.789 14.173 -15.724 1.00 90.19 904 VAL A C 1
ATOM 7268 O O . VAL A 1 904 ? 29.414 13.876 -14.587 1.00 90.19 904 VAL A O 1
ATOM 7271 N N . TYR A 1 905 ? 30.866 14.920 -15.957 1.00 89.62 905 TYR A N 1
ATOM 7272 C CA . TYR A 1 905 ? 31.791 15.391 -14.930 1.00 89.62 905 TYR A CA 1
ATOM 7273 C C . TYR A 1 905 ? 31.928 16.910 -14.946 1.00 89.62 905 TYR A C 1
ATOM 7275 O O . TYR A 1 905 ? 31.774 17.568 -15.976 1.00 89.62 905 TYR A O 1
ATOM 7283 N N . ASP A 1 906 ? 32.252 17.477 -13.787 1.00 88.62 906 ASP A N 1
ATOM 7284 C CA . ASP A 1 906 ? 32.654 18.877 -13.690 1.00 88.62 906 ASP A CA 1
ATOM 7285 C C . ASP A 1 906 ? 34.120 19.090 -14.125 1.00 88.62 906 ASP A C 1
ATOM 7287 O O . ASP A 1 906 ? 34.896 18.150 -14.311 1.00 88.62 906 ASP A O 1
ATOM 7291 N N . ASN A 1 907 ? 34.539 20.353 -14.223 1.00 87.75 907 ASN A N 1
ATOM 7292 C CA . ASN A 1 907 ? 35.932 20.742 -14.491 1.00 87.75 907 ASN A CA 1
ATOM 7293 C C . ASN A 1 907 ? 36.971 20.213 -13.477 1.00 87.75 907 ASN A C 1
ATOM 7295 O O . ASN A 1 907 ? 38.174 20.334 -13.705 1.00 87.75 907 ASN A O 1
ATOM 7299 N N . ARG A 1 908 ? 36.541 19.658 -12.338 1.00 87.19 908 ARG A N 1
ATOM 7300 C CA . ARG A 1 908 ? 37.400 19.052 -11.308 1.00 87.19 908 ARG A CA 1
ATOM 7301 C C . ARG A 1 908 ? 37.394 17.520 -11.379 1.00 87.19 908 ARG A C 1
ATOM 7303 O O . ARG A 1 908 ? 37.943 16.890 -10.478 1.00 87.19 908 ARG A O 1
ATOM 7310 N N . LYS A 1 909 ? 36.804 16.932 -12.428 1.00 86.50 909 LYS A N 1
ATOM 7311 C CA . LYS A 1 909 ? 36.596 15.486 -12.604 1.00 86.50 909 LYS A CA 1
ATOM 7312 C C . LYS A 1 909 ? 35.724 14.840 -11.515 1.00 86.50 909 LYS A C 1
ATOM 7314 O O . LYS A 1 909 ? 35.810 13.635 -11.289 1.00 86.50 909 LYS A O 1
ATOM 7319 N N . ASN A 1 910 ? 34.852 15.597 -10.848 1.00 86.38 910 ASN A N 1
ATOM 7320 C CA . ASN A 1 910 ? 33.815 15.010 -10.001 1.00 86.38 910 ASN A CA 1
ATOM 7321 C C . ASN A 1 910 ? 32.629 14.591 -10.871 1.00 86.38 910 ASN A C 1
ATOM 7323 O O . ASN A 1 910 ? 32.123 15.390 -11.659 1.00 86.38 910 ASN A O 1
ATOM 7327 N N . ARG A 1 911 ? 32.158 13.353 -10.701 1.00 85.88 911 ARG A N 1
ATOM 7328 C CA . ARG A 1 911 ? 30.991 12.837 -11.426 1.00 85.88 911 ARG A CA 1
ATOM 7329 C C . ARG A 1 911 ? 29.717 13.533 -10.947 1.00 85.88 911 ARG A C 1
ATOM 7331 O O . ARG A 1 911 ? 29.372 13.437 -9.770 1.00 85.88 911 ARG A O 1
ATOM 7338 N N . LEU A 1 912 ? 29.019 14.193 -11.865 1.00 85.38 912 LEU A N 1
ATOM 7339 C CA . LEU A 1 912 ? 27.761 14.900 -11.623 1.00 85.38 912 LEU A CA 1
ATOM 7340 C C . LEU A 1 912 ? 26.568 13.942 -11.678 1.00 85.38 912 LEU A C 1
ATOM 7342 O O . LEU A 1 912 ? 25.727 13.954 -10.784 1.00 85.38 912 LEU A O 1
ATOM 7346 N N . THR A 1 913 ? 26.512 13.095 -12.708 1.00 85.12 913 THR A N 1
ATOM 7347 C CA . THR A 1 913 ? 25.443 12.107 -12.914 1.00 85.12 913 THR A CA 1
ATOM 7348 C C . THR A 1 913 ? 25.913 10.983 -13.839 1.00 85.12 913 THR A C 1
ATOM 7350 O O . THR A 1 913 ? 26.921 11.142 -14.534 1.00 85.12 913 THR A O 1
ATOM 7353 N N . TRP A 1 914 ? 25.220 9.843 -13.820 1.00 88.19 914 TRP A N 1
ATOM 7354 C CA . TRP A 1 914 ? 25.436 8.740 -14.755 1.00 88.19 914 TRP A CA 1
ATOM 7355 C C . TRP A 1 914 ? 24.169 7.895 -14.921 1.00 88.19 914 TRP A C 1
ATOM 7357 O O . TRP A 1 914 ? 23.458 7.671 -13.942 1.00 88.19 914 TRP A O 1
ATOM 7367 N N . TYR A 1 915 ? 23.914 7.433 -16.144 1.00 90.25 915 TYR A N 1
ATOM 7368 C CA . TYR A 1 915 ? 22.773 6.589 -16.515 1.00 90.25 915 TYR A CA 1
ATOM 7369 C C . TYR A 1 915 ? 23.173 5.616 -17.625 1.00 90.25 915 TYR A C 1
ATOM 7371 O O . TYR A 1 915 ? 24.174 5.835 -18.312 1.00 90.25 915 TYR A O 1
ATOM 7379 N N . ASN A 1 916 ? 22.391 4.554 -17.804 1.00 92.19 916 ASN A N 1
ATOM 7380 C CA . ASN A 1 916 ? 22.502 3.683 -18.967 1.00 92.19 916 ASN A CA 1
ATOM 7381 C C . ASN A 1 916 ? 21.557 4.163 -20.081 1.00 92.19 916 ASN A C 1
ATOM 7383 O O . ASN A 1 916 ? 20.620 4.930 -19.836 1.00 92.19 916 ASN A O 1
ATOM 7387 N N . ALA A 1 917 ? 21.824 3.729 -21.311 1.00 91.94 917 ALA A N 1
ATOM 7388 C CA . ALA A 1 917 ? 20.826 3.754 -22.370 1.00 91.94 917 ALA A CA 1
ATOM 7389 C C . ALA A 1 917 ? 19.678 2.822 -21.955 1.00 91.94 917 ALA A C 1
ATOM 7391 O O . ALA A 1 917 ? 19.928 1.650 -21.666 1.00 91.94 917 ALA A O 1
ATOM 7392 N N . GLY A 1 918 ? 18.470 3.386 -21.867 1.00 89.25 918 GLY A N 1
ATOM 7393 C CA . GLY A 1 918 ? 17.246 2.671 -21.516 1.00 89.25 918 GLY A CA 1
ATOM 7394 C C . GLY A 1 918 ? 16.693 1.948 -22.734 1.00 89.25 918 GLY A C 1
ATOM 7395 O O . GLY A 1 918 ? 17.271 0.978 -23.188 1.00 89.25 918 GLY A O 1
ATOM 7396 N N . ASP A 1 919 ? 15.596 2.439 -23.293 1.00 89.38 919 ASP A N 1
ATOM 7397 C CA . ASP A 1 919 ? 14.926 1.814 -24.431 1.00 89.38 919 ASP A CA 1
ATOM 7398 C C . ASP A 1 919 ? 15.395 2.305 -25.808 1.00 89.38 919 ASP A C 1
ATOM 7400 O O . ASP A 1 919 ? 15.252 1.595 -26.801 1.00 89.38 919 ASP A O 1
ATOM 7404 N N . VAL A 1 920 ? 16.009 3.487 -25.901 1.00 94.38 920 VAL A N 1
ATOM 7405 C CA . VAL A 1 920 ? 16.524 4.041 -27.169 1.00 94.38 920 VAL A CA 1
ATOM 7406 C C . VAL A 1 920 ? 17.899 3.460 -27.514 1.00 94.38 920 VAL A C 1
ATOM 7408 O O . VAL A 1 920 ? 18.900 4.173 -27.603 1.00 94.38 920 VAL A O 1
ATOM 7411 N N . ILE A 1 921 ? 17.945 2.137 -27.659 1.00 95.44 921 ILE A N 1
ATOM 7412 C CA . ILE A 1 921 ? 19.083 1.317 -28.087 1.00 95.44 921 ILE A CA 1
ATOM 7413 C C . ILE A 1 921 ? 18.584 -0.104 -28.403 1.00 95.44 921 ILE A C 1
ATOM 7415 O O . ILE A 1 921 ? 17.618 -0.585 -27.817 1.00 95.44 921 ILE A O 1
ATOM 7419 N N . ILE A 1 922 ? 19.261 -0.824 -29.297 1.00 95.94 922 ILE A N 1
ATOM 7420 C CA . ILE A 1 922 ? 19.097 -2.277 -29.422 1.00 95.94 922 ILE A CA 1
ATOM 7421 C C . ILE A 1 922 ? 20.139 -2.954 -28.530 1.00 95.94 922 ILE A C 1
ATOM 7423 O O . ILE A 1 922 ? 21.330 -2.943 -28.833 1.00 95.94 922 ILE A O 1
ATOM 7427 N N . HIS A 1 923 ? 19.701 -3.545 -27.417 1.00 94.94 923 HIS A N 1
ATOM 7428 C CA . HIS A 1 923 ? 20.617 -4.147 -26.441 1.00 94.94 923 HIS A CA 1
ATOM 7429 C C . HIS A 1 923 ? 21.285 -5.440 -26.907 1.00 94.94 923 HIS A C 1
ATOM 7431 O O . HIS A 1 923 ? 22.372 -5.749 -26.437 1.00 94.94 923 HIS A O 1
ATOM 7437 N N . LYS A 1 924 ? 20.659 -6.225 -27.788 1.00 94.00 924 LYS A N 1
ATOM 7438 C CA . LYS A 1 924 ? 21.247 -7.475 -28.289 1.00 94.00 924 LYS A CA 1
ATOM 7439 C C . LYS A 1 924 ? 21.683 -7.253 -29.723 1.00 94.00 924 LYS A C 1
ATOM 7441 O O . LYS A 1 924 ? 20.814 -7.068 -30.562 1.00 94.00 924 LYS A O 1
ATOM 7446 N N . LEU A 1 925 ? 22.978 -7.250 -30.008 1.00 94.62 925 LEU A N 1
ATOM 7447 C CA . LEU A 1 925 ? 23.532 -6.991 -31.335 1.00 94.62 925 LEU A CA 1
ATOM 7448 C C . LEU A 1 925 ? 24.031 -8.266 -32.002 1.00 94.62 925 LEU A C 1
ATOM 7450 O O . LEU A 1 925 ? 24.746 -9.065 -31.395 1.00 94.62 925 LEU A O 1
ATOM 7454 N N . LEU A 1 926 ? 23.710 -8.414 -33.282 1.00 94.56 926 LEU A N 1
ATOM 7455 C CA . LEU A 1 926 ? 24.343 -9.380 -34.168 1.00 94.56 926 LEU A CA 1
ATOM 7456 C C . LEU A 1 926 ? 25.810 -8.992 -34.448 1.00 94.56 926 LEU A C 1
ATOM 7458 O O . LEU A 1 926 ? 26.211 -7.846 -34.220 1.00 94.56 926 LEU A O 1
ATOM 7462 N N . PRO A 1 927 ? 26.631 -9.929 -34.950 1.00 92.88 927 PRO A N 1
ATOM 7463 C CA . PRO A 1 927 ? 27.990 -9.628 -35.397 1.00 92.88 927 PRO A CA 1
ATOM 7464 C C . PRO A 1 927 ? 28.014 -8.490 -36.424 1.00 92.88 927 PRO A C 1
ATOM 7466 O O . PRO A 1 927 ? 27.223 -8.497 -37.370 1.00 92.88 927 PRO A O 1
ATOM 7469 N N . LEU A 1 928 ? 28.921 -7.524 -36.253 1.00 91.38 928 LEU A N 1
ATOM 7470 C CA . LEU A 1 928 ? 29.077 -6.324 -37.097 1.00 91.38 928 LEU A CA 1
ATOM 7471 C C . LEU A 1 928 ? 27.882 -5.355 -37.118 1.00 91.38 928 LEU A C 1
ATOM 7473 O O . LEU A 1 928 ? 27.951 -4.332 -37.808 1.00 91.38 928 LEU A O 1
ATOM 7477 N N . GLU A 1 929 ? 26.817 -5.622 -36.359 1.00 93.25 929 GLU A N 1
ATOM 7478 C CA . GLU A 1 929 ? 25.633 -4.765 -36.293 1.00 93.25 929 GLU A CA 1
ATOM 7479 C C . GLU A 1 929 ? 25.930 -3.449 -35.560 1.00 93.25 929 GLU A C 1
ATOM 7481 O O . GLU A 1 929 ? 26.665 -3.413 -34.569 1.00 93.25 929 GLU A O 1
ATOM 7486 N N . ILE A 1 930 ? 25.335 -2.362 -36.058 1.00 93.38 930 ILE A N 1
ATOM 7487 C CA . ILE A 1 930 ? 25.424 -1.017 -35.485 1.00 93.38 930 ILE A CA 1
ATOM 7488 C C . ILE A 1 930 ? 24.051 -0.636 -34.937 1.00 93.38 930 ILE A C 1
ATOM 7490 O O . ILE A 1 930 ? 23.068 -0.665 -35.674 1.00 93.38 930 ILE A O 1
ATOM 7494 N N . THR A 1 931 ? 23.998 -0.182 -33.687 1.00 95.50 931 THR A N 1
ATOM 7495 C CA . THR A 1 931 ? 22.800 0.432 -33.097 1.00 95.50 931 THR A CA 1
ATOM 7496 C C . THR A 1 931 ? 23.074 1.886 -32.729 1.00 95.50 931 THR A C 1
ATOM 7498 O O . THR A 1 931 ? 24.181 2.210 -32.280 1.00 95.50 931 THR A O 1
ATOM 7501 N N . PRO A 1 932 ? 22.083 2.783 -32.867 1.00 96.56 932 PRO A N 1
ATOM 7502 C CA . PRO A 1 932 ? 22.149 4.059 -32.175 1.00 96.56 932 PRO A CA 1
ATOM 7503 C C . PRO A 1 932 ? 21.953 3.853 -30.669 1.00 96.56 932 PRO A C 1
ATOM 7505 O O . PRO A 1 932 ? 21.426 2.823 -30.240 1.00 96.56 932 PRO A O 1
ATOM 7508 N N . PHE A 1 933 ? 22.342 4.847 -29.878 1.00 96.56 933 PHE A N 1
ATOM 7509 C CA . PHE A 1 933 ? 21.960 4.951 -28.475 1.00 96.56 933 PHE A CA 1
ATOM 7510 C C . PHE A 1 933 ? 21.611 6.397 -28.103 1.00 96.56 933 PHE A C 1
ATOM 7512 O O . PHE A 1 933 ? 22.251 7.339 -28.584 1.00 96.56 933 PHE A O 1
ATOM 7519 N N . ARG A 1 934 ? 20.627 6.568 -27.215 1.00 95.00 934 ARG A N 1
ATOM 7520 C CA . ARG A 1 934 ? 20.335 7.825 -26.510 1.00 95.00 934 ARG A CA 1
ATOM 7521 C C . ARG A 1 934 ? 20.281 7.557 -25.006 1.00 95.00 934 ARG A C 1
ATOM 7523 O O . ARG A 1 934 ? 19.575 6.666 -24.546 1.00 95.00 934 ARG A O 1
ATOM 7530 N N . ILE A 1 935 ? 21.063 8.318 -24.248 1.00 93.12 935 ILE A N 1
ATOM 7531 C CA . ILE A 1 935 ? 21.141 8.242 -22.787 1.00 93.12 935 ILE A CA 1
ATOM 7532 C C . ILE A 1 935 ? 20.554 9.526 -22.236 1.00 93.12 935 ILE A C 1
ATOM 7534 O O . ILE A 1 935 ? 21.224 10.559 -22.243 1.00 93.12 935 ILE A O 1
ATOM 7538 N N . ASP A 1 936 ? 19.315 9.445 -21.773 1.00 87.69 936 ASP A N 1
ATOM 7539 C CA . ASP A 1 936 ? 18.585 10.578 -21.219 1.00 87.69 936 ASP A CA 1
ATOM 7540 C C . ASP A 1 936 ? 18.935 10.751 -19.732 1.00 87.69 936 ASP A C 1
ATOM 7542 O O . ASP A 1 936 ? 18.765 9.840 -18.917 1.00 87.69 936 ASP A O 1
ATOM 7546 N N . PHE A 1 937 ? 19.443 11.928 -19.353 1.00 84.19 937 PHE A N 1
ATOM 7547 C CA . PHE A 1 937 ? 19.749 12.233 -17.956 1.00 84.19 937 PHE A CA 1
ATOM 7548 C C . PHE A 1 937 ? 18.508 12.745 -17.233 1.00 84.19 937 PHE A C 1
ATOM 7550 O O . PHE A 1 937 ? 18.136 13.919 -17.333 1.00 84.19 937 PHE A O 1
ATOM 7557 N N . GLU A 1 938 ? 17.896 11.869 -16.445 1.00 68.50 938 GLU A N 1
ATOM 7558 C CA . GLU A 1 938 ? 16.745 12.231 -15.628 1.00 68.50 938 GLU A CA 1
ATOM 7559 C C . GLU A 1 938 ? 17.145 12.720 -14.235 1.00 68.50 938 GLU A C 1
ATOM 7561 O O . GLU A 1 938 ? 18.044 12.196 -13.566 1.00 68.50 938 GLU A O 1
ATOM 7566 N N . GLY A 1 939 ? 16.440 13.745 -13.765 1.00 58.12 939 GLY A N 1
ATOM 7567 C CA . GLY A 1 939 ? 16.393 14.072 -12.354 1.00 58.12 939 GLY A CA 1
ATOM 7568 C C . GLY A 1 939 ? 15.553 13.036 -11.618 1.00 58.12 939 GLY A C 1
ATOM 7569 O O . GLY A 1 939 ? 14.553 12.532 -12.129 1.00 58.12 939 GLY A O 1
ATOM 7570 N N . VAL A 1 940 ? 15.911 12.757 -10.367 1.00 50.12 940 VAL A N 1
ATOM 7571 C CA . VAL A 1 940 ? 14.945 12.139 -9.460 1.00 50.12 940 VAL A CA 1
ATOM 7572 C C . VAL A 1 940 ? 13.777 13.123 -9.357 1.00 50.12 940 VAL A C 1
ATOM 7574 O O . VAL A 1 940 ? 14.009 14.312 -9.101 1.00 50.12 940 VAL A O 1
ATOM 7577 N N . ALA A 1 941 ? 12.546 12.648 -9.588 1.00 41.81 941 ALA A N 1
ATOM 7578 C CA . ALA A 1 941 ? 11.344 13.471 -9.465 1.00 41.81 941 ALA A CA 1
ATOM 7579 C C . ALA A 1 941 ? 11.416 14.311 -8.188 1.00 41.81 941 ALA A C 1
ATOM 7581 O O . ALA A 1 941 ? 12.012 13.867 -7.229 1.00 41.81 941 ALA A O 1
ATOM 7582 N N . GLY A 1 942 ? 10.945 15.555 -8.137 1.00 36.22 942 GLY A N 1
ATOM 7583 C CA . GLY A 1 942 ? 10.915 16.322 -6.875 1.00 36.22 942 GLY A CA 1
ATOM 7584 C C . GLY A 1 942 ? 12.241 16.542 -6.103 1.00 36.22 942 GLY A C 1
ATOM 7585 O O . GLY A 1 942 ? 12.207 17.137 -5.024 1.00 36.22 942 GLY A O 1
ATOM 7586 N N . ALA A 1 943 ? 13.401 16.107 -6.607 1.00 35.47 943 ALA A N 1
ATOM 7587 C CA . ALA A 1 943 ? 14.697 16.274 -5.963 1.00 35.47 943 ALA A CA 1
ATOM 7588 C C . ALA A 1 943 ? 15.441 17.460 -6.580 1.00 35.47 943 ALA A C 1
ATOM 7590 O O . ALA A 1 943 ? 16.337 17.306 -7.406 1.00 35.47 943 ALA A O 1
ATOM 7591 N N . THR A 1 944 ? 15.139 18.676 -6.130 1.00 33.50 944 THR A N 1
ATOM 7592 C CA . THR A 1 944 ? 16.135 19.746 -6.236 1.00 33.50 944 THR A CA 1
ATOM 7593 C C . THR A 1 944 ? 17.291 19.389 -5.296 1.00 33.50 944 THR A C 1
ATOM 7595 O O . THR A 1 944 ? 17.155 19.481 -4.071 1.00 33.50 944 THR A O 1
ATOM 7598 N N . LEU A 1 945 ? 18.425 18.954 -5.859 1.00 32.75 945 LEU A N 1
ATOM 7599 C CA . LEU A 1 945 ? 19.675 18.591 -5.162 1.00 32.75 945 LEU A CA 1
ATOM 7600 C C . LEU A 1 945 ? 20.144 19.634 -4.120 1.00 32.75 945 LEU A C 1
ATOM 7602 O O . LEU A 1 945 ? 20.872 19.301 -3.185 1.00 32.75 945 LEU A O 1
ATOM 7606 N N . THR A 1 946 ? 19.680 20.881 -4.213 1.00 32.09 946 THR A N 1
ATOM 7607 C CA . THR A 1 946 ? 19.936 21.975 -3.261 1.00 32.09 946 THR A CA 1
ATOM 7608 C C . THR A 1 946 ? 19.388 21.745 -1.844 1.00 32.09 946 THR A C 1
ATOM 7610 O O . THR A 1 946 ? 19.879 22.369 -0.898 1.00 32.09 946 THR A O 1
ATOM 7613 N N . ALA A 1 947 ? 18.430 20.832 -1.641 1.00 31.47 947 ALA A N 1
ATOM 7614 C CA . ALA A 1 947 ? 17.802 20.624 -0.330 1.00 31.47 947 ALA A CA 1
ATOM 7615 C C . ALA A 1 947 ? 18.644 19.780 0.651 1.00 31.47 947 ALA A C 1
ATOM 7617 O O . ALA A 1 947 ? 18.531 19.956 1.864 1.00 31.47 947 ALA A O 1
ATOM 7618 N N . HIS A 1 948 ? 19.511 18.882 0.167 1.00 34.03 948 HIS A N 1
ATOM 7619 C CA . HIS A 1 948 ? 20.311 18.007 1.046 1.00 34.03 948 HIS A CA 1
ATOM 7620 C C . HIS A 1 948 ? 21.537 18.697 1.662 1.00 34.03 948 HIS A C 1
ATOM 7622 O O . HIS A 1 948 ? 22.089 18.201 2.640 1.00 34.03 948 HIS A O 1
ATOM 7628 N N . VAL A 1 949 ? 21.933 19.862 1.139 1.00 32.97 949 VAL A N 1
ATOM 7629 C CA . VAL A 1 949 ? 23.110 20.608 1.617 1.00 32.97 949 VAL A CA 1
ATOM 7630 C C . VAL A 1 949 ? 22.729 21.753 2.568 1.00 32.97 949 VAL A C 1
ATOM 7632 O O . VAL A 1 949 ? 23.554 22.182 3.369 1.00 32.97 949 VAL A O 1
ATOM 7635 N N . THR A 1 950 ? 21.482 22.240 2.534 1.00 28.91 950 THR A N 1
ATOM 7636 C CA . THR A 1 950 ? 21.110 23.517 3.181 1.00 28.91 950 THR A CA 1
ATOM 7637 C C . THR A 1 950 ? 20.105 23.416 4.332 1.00 28.91 950 THR A C 1
ATOM 7639 O O . THR A 1 950 ? 19.881 24.412 5.016 1.00 28.91 950 THR A O 1
ATOM 7642 N N . GLY A 1 951 ? 19.508 22.248 4.599 1.00 28.55 951 GLY A N 1
ATOM 7643 C CA . GLY A 1 951 ? 18.560 22.084 5.714 1.00 28.55 951 GLY A CA 1
ATOM 7644 C C . GLY A 1 951 ? 17.280 22.928 5.596 1.00 28.55 951 GLY A C 1
ATOM 7645 O O . GLY A 1 951 ? 16.578 23.117 6.590 1.00 28.55 951 GLY A O 1
ATOM 7646 N N . ALA A 1 952 ? 16.971 23.450 4.405 1.00 27.77 952 ALA A N 1
ATOM 7647 C CA . ALA A 1 952 ? 15.752 24.204 4.148 1.00 27.77 952 ALA A CA 1
ATOM 7648 C C . ALA A 1 952 ? 14.525 23.274 4.110 1.00 27.77 952 ALA A C 1
ATOM 7650 O O . ALA A 1 952 ? 14.580 22.166 3.574 1.00 27.77 952 ALA A O 1
ATOM 7651 N N . ALA A 1 953 ? 13.412 23.733 4.691 1.00 30.33 953 ALA A N 1
ATOM 7652 C CA . ALA A 1 953 ? 12.140 23.017 4.689 1.00 30.33 953 ALA A CA 1
ATOM 7653 C C . ALA A 1 953 ? 11.667 22.761 3.248 1.00 30.33 953 ALA A C 1
ATOM 7655 O O . ALA A 1 953 ? 11.602 23.691 2.445 1.00 30.33 953 ALA A O 1
ATOM 7656 N N . GLN A 1 954 ? 11.344 21.503 2.932 1.00 36.22 954 GLN A N 1
ATOM 7657 C CA . GLN A 1 954 ? 10.843 21.130 1.611 1.00 36.22 954 GLN A CA 1
ATOM 7658 C C . GLN A 1 954 ? 9.502 21.830 1.324 1.00 36.22 954 GLN A C 1
ATOM 7660 O O . GLN A 1 954 ? 8.598 21.750 2.162 1.00 36.22 954 GLN A O 1
ATOM 7665 N N . PRO A 1 955 ? 9.331 22.489 0.163 1.00 30.36 955 PRO A N 1
ATOM 7666 C CA . PRO A 1 955 ? 8.005 22.867 -0.309 1.00 30.36 955 PRO A CA 1
ATOM 7667 C C . PRO A 1 955 ? 7.175 21.605 -0.578 1.00 30.36 955 PRO A C 1
ATOM 7669 O O . PRO A 1 955 ? 7.714 20.563 -0.956 1.00 30.36 955 PRO A O 1
ATOM 7672 N N . SER A 1 956 ? 5.861 21.685 -0.358 1.00 33.00 956 SER A N 1
ATOM 7673 C CA . SER A 1 956 ? 4.940 20.582 -0.633 1.00 33.00 956 SER A CA 1
ATOM 7674 C C . SER A 1 956 ? 5.035 20.175 -2.100 1.00 33.00 956 SER A C 1
ATOM 7676 O O . SER A 1 956 ? 4.689 20.947 -2.992 1.00 33.00 956 SER A O 1
ATOM 7678 N N . LEU A 1 957 ? 5.511 18.955 -2.324 1.00 42.22 957 LEU A N 1
ATOM 7679 C CA . LEU A 1 957 ? 5.557 18.288 -3.619 1.00 42.22 957 LEU A CA 1
ATOM 7680 C C . LEU A 1 957 ? 4.120 17.943 -4.042 1.00 42.22 957 LEU A C 1
ATOM 7682 O O . LEU A 1 957 ? 3.636 16.838 -3.802 1.00 42.22 957 LEU A O 1
ATOM 7686 N N . GLU A 1 958 ? 3.402 18.919 -4.598 1.00 36.41 958 GLU A N 1
ATOM 7687 C CA . GLU A 1 958 ? 2.105 18.682 -5.234 1.00 36.41 958 GLU A CA 1
ATOM 7688 C C . GLU A 1 958 ? 2.316 18.038 -6.613 1.00 36.41 958 GLU A C 1
ATOM 7690 O O . GLU A 1 958 ? 3.111 18.495 -7.434 1.00 36.41 958 GLU A O 1
ATOM 7695 N N . PHE A 1 959 ? 1.613 16.931 -6.847 1.00 38.78 959 PHE A N 1
ATOM 7696 C CA . PHE A 1 959 ? 1.675 16.148 -8.079 1.00 38.78 959 PHE A CA 1
ATOM 7697 C C . PHE A 1 959 ? 1.112 16.925 -9.282 1.00 38.78 959 PHE A C 1
ATOM 7699 O O . PHE A 1 959 ? 0.008 17.462 -9.208 1.00 38.78 959 PHE A O 1
ATOM 7706 N N . SER A 1 960 ? 1.838 16.911 -10.407 1.00 34.66 960 SER A N 1
ATOM 7707 C CA . SER A 1 960 ? 1.372 17.392 -11.716 1.00 34.66 960 SER A CA 1
ATOM 7708 C C . SER A 1 960 ? 1.473 16.262 -12.755 1.00 34.66 960 SER A C 1
ATOM 7710 O O . SER A 1 960 ? 2.578 15.771 -12.999 1.00 34.66 960 SER A O 1
ATOM 7712 N N . PRO A 1 961 ? 0.357 15.814 -13.364 1.00 29.75 961 PRO A N 1
ATOM 7713 C CA . PRO A 1 961 ? 0.383 14.809 -14.429 1.00 29.75 961 PRO A CA 1
ATOM 7714 C C . PRO A 1 961 ? 1.240 15.266 -15.620 1.00 29.75 961 PRO A C 1
ATOM 7716 O O . PRO A 1 961 ? 1.070 16.388 -16.090 1.00 29.75 961 PRO A O 1
ATOM 7719 N N . GLY A 1 962 ? 2.126 14.402 -16.127 1.00 37.44 962 GLY A N 1
ATOM 7720 C CA . GLY A 1 962 ? 2.960 14.692 -17.305 1.00 37.44 962 GLY A CA 1
ATOM 7721 C C . GLY A 1 962 ? 4.217 15.525 -17.034 1.00 37.44 962 GLY A C 1
ATOM 7722 O O . GLY A 1 962 ? 4.884 15.924 -17.982 1.00 37.44 962 GLY A O 1
ATOM 7723 N N . ALA A 1 963 ? 4.550 15.798 -15.768 1.00 39.25 963 ALA A N 1
ATOM 7724 C CA . ALA A 1 963 ? 5.800 16.464 -15.427 1.00 39.25 963 ALA A CA 1
ATOM 7725 C C . ALA A 1 963 ? 6.995 15.536 -15.703 1.00 39.25 963 ALA A C 1
ATOM 7727 O O . ALA A 1 963 ? 7.096 14.465 -15.112 1.00 39.25 963 ALA A O 1
ATOM 7728 N N . THR A 1 964 ? 7.900 15.959 -16.582 1.00 45.66 964 THR A N 1
ATOM 7729 C CA . THR A 1 964 ? 9.254 15.408 -16.701 1.00 45.66 964 THR A CA 1
ATOM 7730 C C . THR A 1 964 ? 10.172 16.180 -15.758 1.00 45.66 964 THR A C 1
ATOM 7732 O O . THR A 1 964 ? 10.055 17.402 -15.646 1.00 45.66 964 THR A O 1
ATOM 7735 N N . TRP A 1 965 ? 11.089 15.497 -15.074 1.00 58.34 965 TRP A N 1
ATOM 7736 C CA . TRP A 1 965 ? 12.053 16.145 -14.182 1.00 58.34 965 TRP A CA 1
ATOM 7737 C C . TRP A 1 965 ? 13.425 16.154 -14.852 1.00 58.34 965 TRP A C 1
ATOM 7739 O O . TRP A 1 965 ? 14.170 15.184 -14.707 1.00 58.34 965 TRP A O 1
ATOM 7749 N N . PRO A 1 966 ? 13.769 17.211 -15.614 1.00 60.00 966 PRO A N 1
ATOM 7750 C CA . PRO A 1 966 ? 15.093 17.303 -16.207 1.00 60.00 966 PRO A CA 1
ATOM 7751 C C . PRO A 1 966 ? 16.139 17.311 -15.092 1.00 60.00 966 PRO A C 1
ATOM 7753 O O . PRO A 1 966 ? 15.942 17.927 -14.037 1.00 60.00 966 PRO A O 1
ATOM 7756 N N . PHE A 1 967 ? 17.255 16.618 -15.307 1.00 65.50 967 PHE A N 1
ATOM 7757 C CA . PHE A 1 967 ? 18.381 16.730 -14.395 1.00 65.50 967 PHE A CA 1
ATOM 7758 C C . PHE A 1 967 ? 18.958 18.147 -14.486 1.00 65.50 967 PHE A C 1
ATOM 7760 O O . PHE A 1 967 ? 19.568 18.519 -15.486 1.00 65.50 967 PHE A O 1
ATOM 7767 N N . VAL A 1 968 ? 18.767 18.949 -13.438 1.00 64.69 968 VAL A N 1
ATOM 7768 C CA . VAL A 1 968 ? 19.364 20.285 -13.353 1.00 64.69 968 VAL A CA 1
ATOM 7769 C C . VAL A 1 968 ? 20.744 20.158 -12.723 1.00 64.69 968 VAL A C 1
ATOM 7771 O O . VAL A 1 968 ? 20.876 19.792 -11.551 1.00 64.69 968 VAL A O 1
ATOM 7774 N N . PHE A 1 969 ? 21.781 20.473 -13.497 1.00 70.12 969 PHE A N 1
ATOM 7775 C CA . PHE A 1 969 ? 23.135 20.573 -12.966 1.00 70.12 969 PHE A CA 1
ATOM 7776 C C . PHE A 1 969 ? 23.205 21.663 -11.882 1.00 70.12 969 PHE A C 1
ATOM 7778 O O . PHE A 1 969 ? 22.561 22.701 -12.020 1.00 70.12 969 PHE A O 1
ATOM 7785 N N . PRO A 1 970 ? 23.977 21.472 -10.797 1.00 64.00 970 PRO A N 1
ATOM 7786 C CA . PRO A 1 970 ? 24.133 22.496 -9.765 1.00 64.00 970 PRO A CA 1
ATOM 7787 C C . PRO A 1 970 ? 24.585 23.846 -10.355 1.00 64.00 970 PRO A C 1
ATOM 7789 O O . PRO A 1 970 ? 25.543 23.864 -11.124 1.00 64.00 970 PRO A O 1
ATOM 7792 N N . ASP A 1 971 ? 23.984 24.969 -9.934 1.00 51.97 971 ASP A N 1
ATOM 7793 C CA . ASP A 1 971 ? 24.236 26.328 -10.476 1.00 51.97 971 ASP A CA 1
ATOM 7794 C C . ASP A 1 971 ? 25.717 26.778 -10.453 1.00 51.97 971 ASP A C 1
ATOM 7796 O O . ASP A 1 971 ? 26.111 27.703 -11.158 1.00 51.97 971 ASP A O 1
ATOM 7800 N N . ALA A 1 972 ? 26.559 26.133 -9.636 1.00 51.28 972 ALA A N 1
ATOM 7801 C CA . ALA A 1 972 ? 27.998 26.398 -9.533 1.00 51.28 972 ALA A CA 1
ATOM 7802 C C . ALA A 1 972 ? 28.883 25.409 -10.325 1.00 51.28 972 ALA A C 1
ATOM 7804 O O . ALA A 1 972 ? 30.111 25.531 -10.306 1.00 51.28 972 ALA A O 1
ATOM 7805 N N . SER A 1 973 ? 28.292 24.404 -10.977 1.00 61.16 973 SER A N 1
ATOM 7806 C CA . SER A 1 973 ? 29.022 23.391 -11.740 1.00 61.16 973 SER A CA 1
ATOM 7807 C C . SER A 1 973 ? 29.271 23.867 -13.171 1.00 61.16 973 SER A C 1
ATOM 7809 O O . SER A 1 973 ? 28.378 24.337 -13.866 1.00 61.16 973 SER A O 1
ATOM 7811 N N . THR A 1 974 ? 30.524 23.768 -13.605 1.00 76.81 974 THR A N 1
ATOM 7812 C CA . THR A 1 974 ? 30.918 23.985 -14.999 1.00 76.81 974 THR A CA 1
ATOM 7813 C C . THR A 1 974 ? 31.219 22.617 -15.595 1.00 76.81 974 THR A C 1
ATOM 7815 O O . THR A 1 974 ? 32.028 21.876 -15.028 1.00 76.81 974 THR A O 1
ATOM 7818 N N . LEU A 1 975 ? 30.521 22.267 -16.679 1.00 83.88 975 LEU A N 1
ATOM 7819 C CA . LEU A 1 975 ? 30.673 20.979 -17.359 1.00 83.88 975 LEU A CA 1
ATOM 7820 C C . LEU A 1 975 ? 32.105 20.851 -17.886 1.00 83.88 975 LEU A C 1
ATOM 7822 O O . LEU A 1 975 ? 32.574 21.738 -18.598 1.00 83.88 975 LEU A O 1
ATOM 7826 N N . GLY A 1 976 ? 32.789 19.780 -17.485 1.00 86.56 976 GLY A N 1
ATOM 7827 C CA . GLY A 1 976 ? 34.182 19.518 -17.834 1.00 86.56 976 GLY A CA 1
ATOM 7828 C C . GLY A 1 976 ? 34.302 18.506 -18.958 1.00 86.56 976 GLY A C 1
ATOM 7829 O O . GLY A 1 976 ? 34.691 18.869 -20.060 1.00 86.56 976 GLY A O 1
ATOM 7830 N N . THR A 1 977 ? 33.962 17.248 -18.683 1.00 92.00 977 THR A N 1
ATOM 7831 C CA . THR A 1 977 ? 34.027 16.134 -19.643 1.00 92.00 977 THR A CA 1
ATOM 7832 C C . THR A 1 977 ? 32.777 15.267 -19.543 1.00 92.00 977 THR A C 1
ATOM 7834 O O . THR A 1 977 ? 32.044 15.326 -18.549 1.00 92.00 977 THR A O 1
ATOM 7837 N N . PHE A 1 978 ? 32.529 14.452 -20.564 1.00 93.81 978 PHE A N 1
ATOM 7838 C CA . PHE A 1 978 ? 31.581 13.347 -20.467 1.00 93.81 978 PHE A CA 1
ATOM 7839 C C . PHE A 1 978 ? 32.228 12.046 -20.922 1.00 93.81 978 PHE A C 1
ATOM 7841 O O . PHE A 1 978 ? 33.051 12.044 -21.837 1.00 93.81 978 PHE A O 1
ATOM 7848 N N . ASP A 1 979 ? 31.812 10.953 -20.297 1.00 94.25 979 ASP A N 1
ATOM 7849 C CA . ASP A 1 979 ? 32.310 9.623 -20.591 1.00 94.25 979 ASP A CA 1
ATOM 7850 C C . ASP A 1 979 ? 31.201 8.782 -21.218 1.00 94.25 979 ASP A C 1
ATOM 7852 O O . ASP A 1 979 ? 30.044 8.850 -20.787 1.00 94.25 979 ASP A O 1
ATOM 7856 N N . VAL A 1 980 ? 31.572 7.941 -22.181 1.00 94.31 980 VAL A N 1
ATOM 7857 C CA . VAL A 1 980 ? 30.724 6.854 -22.685 1.00 94.31 980 VAL A CA 1
ATOM 7858 C C . VAL A 1 980 ? 31.437 5.536 -22.448 1.00 94.31 980 VAL A C 1
ATOM 7860 O O . VAL A 1 980 ? 32.550 5.333 -22.928 1.00 94.31 980 VAL A O 1
ATOM 7863 N N . VAL A 1 981 ? 30.793 4.639 -21.709 1.00 93.31 981 VAL A N 1
ATOM 7864 C CA . VAL A 1 981 ? 31.309 3.307 -21.393 1.00 93.31 981 VAL A CA 1
ATOM 7865 C C . VAL A 1 981 ? 30.418 2.269 -22.057 1.00 93.31 981 VAL A C 1
ATOM 7867 O O . VAL A 1 981 ? 29.244 2.173 -21.715 1.00 93.31 981 VAL A O 1
ATOM 7870 N N . ALA A 1 982 ? 30.964 1.473 -22.971 1.00 92.62 982 ALA A N 1
ATOM 7871 C CA . ALA A 1 982 ? 30.253 0.363 -23.599 1.00 92.62 982 ALA A CA 1
ATOM 7872 C C . ALA A 1 982 ? 30.832 -0.975 -23.123 1.00 92.62 982 ALA A C 1
ATOM 7874 O O . ALA A 1 982 ? 32.045 -1.195 -23.171 1.00 92.62 982 ALA A O 1
ATOM 7875 N N . LYS A 1 983 ? 29.962 -1.869 -22.650 1.00 91.38 983 LYS A N 1
ATOM 7876 C CA . LYS A 1 983 ? 30.312 -3.225 -22.206 1.00 91.38 983 LYS A CA 1
ATOM 7877 C C . LYS A 1 983 ? 29.435 -4.244 -22.911 1.00 91.38 983 LYS A C 1
ATOM 7879 O O . LYS A 1 983 ? 28.266 -3.959 -23.156 1.00 91.38 983 LYS A O 1
ATOM 7884 N N . ALA A 1 984 ? 29.987 -5.427 -23.157 1.00 90.75 984 ALA A N 1
ATOM 7885 C CA . ALA A 1 984 ? 29.273 -6.549 -23.748 1.00 90.75 984 ALA A CA 1
ATOM 7886 C C . ALA A 1 984 ? 29.480 -7.849 -22.967 1.00 90.75 984 ALA A C 1
ATOM 7888 O O . ALA A 1 984 ? 30.533 -8.072 -22.357 1.00 90.75 984 ALA A O 1
ATOM 7889 N N . VAL A 1 985 ? 28.493 -8.733 -23.076 1.00 89.94 985 VAL A N 1
ATOM 7890 C CA . VAL A 1 985 ? 28.612 -10.171 -22.812 1.00 89.94 985 VAL A CA 1
ATOM 7891 C C . VAL A 1 985 ? 28.067 -10.953 -24.007 1.00 89.94 985 VAL A C 1
ATOM 7893 O O . VAL A 1 985 ? 27.205 -10.456 -24.726 1.00 89.94 985 VAL A O 1
ATOM 7896 N N . VAL A 1 986 ? 28.559 -12.169 -24.244 1.00 89.19 986 VAL A N 1
ATOM 7897 C CA . VAL A 1 986 ? 28.032 -13.020 -25.326 1.00 89.19 986 VAL A CA 1
ATOM 7898 C C . VAL A 1 986 ? 26.576 -13.386 -25.035 1.00 89.19 986 VAL A C 1
ATOM 7900 O O . VAL A 1 986 ? 26.255 -13.790 -23.916 1.00 89.19 986 VAL A O 1
ATOM 7903 N N . THR A 1 987 ? 25.708 -13.312 -26.045 1.00 88.25 987 THR A N 1
ATOM 7904 C CA . THR A 1 987 ? 24.294 -13.700 -25.927 1.00 88.25 987 THR A CA 1
ATOM 7905 C C . THR A 1 987 ? 23.830 -14.600 -27.069 1.00 88.25 987 THR A C 1
ATOM 7907 O O . THR A 1 987 ? 24.407 -14.630 -28.150 1.00 88.25 987 THR A O 1
ATOM 7910 N N . GLN A 1 988 ? 22.765 -15.354 -26.810 1.00 87.00 988 GLN A N 1
ATOM 7911 C CA . GLN A 1 988 ? 22.045 -16.179 -27.791 1.00 87.00 988 GLN A CA 1
ATOM 7912 C C . GLN A 1 988 ? 20.551 -15.824 -27.842 1.00 87.00 988 GLN A C 1
ATOM 7914 O O . GLN A 1 988 ? 19.774 -16.514 -28.496 1.00 87.00 988 GLN A O 1
ATOM 7919 N N . ARG A 1 989 ? 20.131 -14.809 -27.080 1.00 87.38 989 ARG A N 1
ATOM 7920 C CA . ARG A 1 989 ? 18.725 -14.465 -26.844 1.00 87.38 989 ARG A CA 1
ATOM 7921 C C . ARG A 1 989 ? 18.350 -13.220 -27.639 1.00 87.38 989 ARG A C 1
ATOM 7923 O O . ARG A 1 989 ? 19.184 -12.335 -27.812 1.00 87.38 989 ARG A O 1
ATOM 7930 N N . ASP A 1 990 ? 17.097 -13.169 -28.084 1.00 88.00 990 ASP A N 1
ATOM 7931 C CA . ASP A 1 990 ? 16.463 -11.983 -28.678 1.00 88.00 990 ASP A CA 1
ATOM 7932 C C . ASP A 1 990 ? 17.191 -11.408 -29.915 1.00 88.00 990 ASP A C 1
ATOM 7934 O O . ASP A 1 990 ? 17.252 -10.200 -30.142 1.00 88.00 990 ASP A O 1
ATOM 7938 N N . LEU A 1 991 ? 17.747 -12.292 -30.750 1.00 89.69 991 LEU A N 1
ATOM 7939 C CA . LEU A 1 991 ? 18.532 -11.942 -31.945 1.00 89.69 991 LEU A CA 1
ATOM 7940 C C . LEU A 1 991 ? 17.684 -11.800 -33.229 1.00 89.69 991 LEU A C 1
ATOM 7942 O O . LEU A 1 991 ? 18.207 -11.871 -34.341 1.00 89.69 991 LEU A O 1
ATOM 7946 N N . TYR A 1 992 ? 16.368 -11.617 -33.102 1.00 86.88 992 TYR A N 1
ATOM 7947 C CA . TYR A 1 992 ? 15.442 -11.591 -34.239 1.00 86.88 992 TYR A CA 1
ATOM 7948 C C . TYR A 1 992 ? 15.556 -10.283 -35.047 1.00 86.88 992 TYR A C 1
ATOM 7950 O O . TYR A 1 992 ? 15.579 -9.195 -34.472 1.00 86.88 992 TYR A O 1
ATOM 7958 N N . ARG A 1 993 ? 15.583 -10.363 -36.391 1.00 88.62 993 ARG A N 1
ATOM 7959 C CA . ARG A 1 993 ? 15.760 -9.212 -37.320 1.00 88.62 993 ARG A CA 1
ATOM 7960 C C . ARG A 1 993 ? 14.916 -9.292 -38.600 1.00 88.62 993 ARG A C 1
ATOM 7962 O O . ARG A 1 993 ? 15.369 -8.945 -39.685 1.00 88.62 993 ARG A O 1
ATOM 7969 N N . ALA A 1 994 ? 13.690 -9.792 -38.494 1.00 86.94 994 ALA A N 1
ATOM 7970 C CA . ALA A 1 994 ? 12.868 -10.114 -39.655 1.00 86.94 994 ALA A CA 1
ATOM 7971 C C . ALA A 1 994 ? 11.865 -9.015 -40.071 1.00 86.94 994 ALA A C 1
ATOM 7973 O O . ALA A 1 994 ? 11.262 -9.116 -41.145 1.00 86.94 994 ALA A O 1
ATOM 7974 N N . LEU A 1 995 ? 11.706 -7.946 -39.280 1.00 92.12 995 LEU A N 1
ATOM 7975 C CA . LEU A 1 995 ? 10.956 -6.760 -39.704 1.00 92.12 995 LEU A CA 1
ATOM 7976 C C . LEU A 1 995 ? 11.755 -5.957 -40.738 1.00 92.12 995 LEU A C 1
ATOM 7978 O O . LEU A 1 995 ? 12.841 -5.457 -40.452 1.00 92.12 995 LEU A O 1
ATOM 7982 N N . GLY A 1 996 ? 11.193 -5.811 -41.936 1.00 91.38 996 GLY A N 1
ATOM 7983 C CA . GLY A 1 996 ? 11.735 -4.959 -42.993 1.00 91.38 996 GLY A CA 1
ATOM 7984 C C . GLY A 1 996 ? 11.043 -3.599 -43.041 1.00 91.38 996 GLY A C 1
ATOM 7985 O O . GLY A 1 996 ? 9.844 -3.501 -42.788 1.00 91.38 996 GLY A O 1
ATOM 7986 N N . VAL A 1 997 ? 11.783 -2.557 -43.425 1.00 93.38 997 VAL A N 1
ATOM 7987 C CA . VAL A 1 997 ? 11.236 -1.226 -43.737 1.00 93.38 997 VAL A CA 1
ATOM 7988 C C . VAL A 1 997 ? 11.132 -1.083 -45.254 1.00 93.38 997 VAL A C 1
ATOM 7990 O O . VAL A 1 997 ? 12.110 -1.310 -45.966 1.00 93.38 997 VAL A O 1
ATOM 7993 N N . GLN A 1 998 ? 9.969 -0.681 -45.764 1.00 93.38 998 GLN A N 1
ATOM 7994 C CA . GLN A 1 998 ? 9.749 -0.440 -47.192 1.00 93.38 998 GLN A CA 1
ATOM 7995 C C . GLN A 1 998 ? 8.966 0.854 -47.449 1.00 93.38 998 GLN A C 1
ATOM 7997 O O . GLN A 1 998 ? 8.371 1.434 -46.542 1.00 93.38 998 GLN A O 1
ATOM 8002 N N . LYS A 1 999 ? 8.974 1.306 -48.712 1.00 93.25 999 LYS A N 1
ATOM 8003 C CA . LYS A 1 999 ? 8.275 2.515 -49.195 1.00 93.25 999 LYS A CA 1
ATOM 8004 C C . LYS A 1 999 ? 8.508 3.764 -48.331 1.00 93.25 999 LYS A C 1
ATOM 8006 O O . LYS A 1 999 ? 7.589 4.545 -48.103 1.00 93.25 999 LYS A O 1
ATOM 8011 N N . LEU A 1 1000 ? 9.737 3.948 -47.855 1.00 92.19 1000 LEU A N 1
ATOM 8012 C CA . LEU A 1 1000 ? 10.075 5.086 -47.014 1.00 92.19 1000 LEU A CA 1
ATOM 8013 C C . LEU A 1 1000 ? 10.075 6.385 -47.832 1.00 92.19 1000 LEU A C 1
ATOM 8015 O O . LEU A 1 1000 ? 10.741 6.483 -48.862 1.00 92.19 1000 LEU A O 1
ATOM 8019 N N . THR A 1 1001 ? 9.341 7.386 -47.357 1.00 92.06 1001 THR A N 1
ATOM 8020 C CA . THR A 1 1001 ? 9.273 8.729 -47.941 1.00 92.06 1001 THR A CA 1
ATOM 8021 C C . THR A 1 1001 ? 9.383 9.778 -46.846 1.00 92.06 1001 THR A C 1
ATOM 8023 O O . THR A 1 1001 ? 8.764 9.641 -45.793 1.00 92.06 1001 THR A O 1
ATOM 8026 N N . ILE A 1 1002 ? 10.145 10.835 -47.111 1.00 90.56 1002 ILE A N 1
ATOM 8027 C CA . ILE A 1 1002 ? 10.355 11.952 -46.189 1.00 90.56 1002 ILE A CA 1
ATOM 8028 C C . ILE A 1 1002 ? 9.622 13.158 -46.772 1.00 90.56 1002 ILE A C 1
ATOM 8030 O O . ILE A 1 1002 ? 9.844 13.503 -47.935 1.00 90.56 1002 ILE A O 1
ATOM 8034 N N . ALA A 1 1003 ? 8.743 13.770 -45.987 1.00 87.81 1003 ALA A N 1
ATOM 8035 C CA . ALA A 1 1003 ? 7.955 14.930 -46.386 1.00 87.81 1003 ALA A CA 1
ATOM 8036 C C . ALA A 1 1003 ? 7.981 16.010 -45.297 1.00 87.81 1003 ALA A C 1
ATOM 8038 O O . ALA A 1 1003 ? 8.295 15.732 -44.144 1.00 87.81 1003 ALA A O 1
ATOM 8039 N N . GLU A 1 1004 ? 7.633 17.242 -45.659 1.00 83.88 1004 GLU A N 1
ATOM 8040 C CA . GLU A 1 1004 ? 7.357 18.306 -44.694 1.00 83.88 1004 GLU A CA 1
ATOM 8041 C C . GLU A 1 1004 ? 5.851 18.400 -44.439 1.00 83.88 1004 GLU A C 1
ATOM 8043 O O . GLU A 1 1004 ? 5.046 18.415 -45.376 1.00 83.88 1004 GLU A O 1
ATOM 8048 N N . ASN A 1 1005 ? 5.467 18.501 -43.168 1.00 81.50 1005 ASN A N 1
ATOM 8049 C CA . ASN A 1 1005 ? 4.098 18.834 -42.786 1.00 81.50 1005 ASN A CA 1
ATOM 8050 C C . ASN A 1 1005 ? 3.793 20.324 -43.017 1.00 81.50 1005 ASN A C 1
ATOM 8052 O O . ASN A 1 1005 ? 4.688 21.140 -43.223 1.00 81.50 1005 ASN A O 1
ATOM 8056 N N . SER A 1 1006 ? 2.514 20.703 -42.902 1.00 74.31 1006 SER A N 1
ATOM 8057 C CA . SER A 1 1006 ? 2.038 22.094 -43.024 1.00 74.31 1006 SER A CA 1
ATOM 8058 C C . SER A 1 1006 ? 2.743 23.097 -42.101 1.00 74.31 1006 SER A C 1
ATOM 8060 O O . SER A 1 1006 ? 2.750 24.288 -42.398 1.00 74.31 1006 SER A O 1
ATOM 8062 N N . ASP A 1 1007 ? 3.344 22.610 -41.014 1.00 71.69 1007 ASP A N 1
ATOM 8063 C CA . ASP A 1 1007 ? 4.062 23.401 -40.011 1.00 71.69 1007 ASP A CA 1
ATOM 8064 C C . ASP A 1 1007 ? 5.589 23.447 -40.251 1.00 71.69 1007 ASP A C 1
ATOM 8066 O O . ASP A 1 1007 ? 6.328 23.969 -39.419 1.00 71.69 1007 ASP A O 1
ATOM 8070 N N . GLY A 1 1008 ? 6.081 22.894 -41.370 1.00 75.50 1008 GLY A N 1
ATOM 8071 C CA . GLY A 1 1008 ? 7.507 22.857 -41.733 1.00 75.50 1008 GLY A CA 1
ATOM 8072 C C . GLY A 1 1008 ? 8.336 21.790 -41.005 1.00 75.50 1008 GLY A C 1
ATOM 8073 O O . GLY A 1 1008 ? 9.560 21.780 -41.109 1.00 75.50 1008 GLY A O 1
ATOM 8074 N N . GLN A 1 1009 ? 7.692 20.891 -40.254 1.00 83.00 1009 GLN A N 1
ATOM 8075 C CA . GLN A 1 1009 ? 8.352 19.774 -39.572 1.00 83.00 1009 GLN A CA 1
ATOM 8076 C C . GLN A 1 1009 ? 8.566 18.597 -40.531 1.00 83.00 1009 GLN A C 1
ATOM 8078 O O . GLN A 1 1009 ? 7.651 18.226 -41.269 1.00 83.00 1009 GLN A O 1
ATOM 8083 N N . LEU A 1 1010 ? 9.749 17.978 -40.480 1.00 88.44 1010 LEU A N 1
ATOM 8084 C CA . LEU A 1 1010 ? 10.043 16.760 -41.234 1.00 88.44 1010 LEU A CA 1
ATOM 8085 C C . LEU A 1 1010 ? 9.268 15.565 -40.672 1.00 88.44 1010 LEU A C 1
ATOM 8087 O O . LEU A 1 1010 ? 9.256 15.322 -39.465 1.00 88.44 1010 LEU A O 1
ATOM 8091 N N . VAL A 1 1011 ? 8.665 14.790 -41.565 1.00 91.56 1011 VAL A N 1
ATOM 8092 C CA . VAL A 1 1011 ? 7.895 13.588 -41.259 1.00 91.56 1011 VAL A CA 1
ATOM 8093 C C . VAL A 1 1011 ? 8.366 12.441 -42.137 1.00 91.56 1011 VAL A C 1
ATOM 8095 O O . VAL A 1 1011 ? 8.513 12.576 -43.352 1.00 91.56 1011 VAL A O 1
ATOM 8098 N N . VAL A 1 1012 ? 8.591 11.291 -41.509 1.00 92.62 1012 VAL A N 1
ATOM 8099 C CA . VAL A 1 1012 ? 8.939 10.041 -42.181 1.00 92.62 1012 VAL A CA 1
ATOM 8100 C C . VAL A 1 1012 ? 7.693 9.175 -42.269 1.00 92.62 1012 VAL A C 1
ATOM 8102 O O . VAL A 1 1012 ? 7.118 8.807 -41.246 1.00 92.62 1012 VAL A O 1
ATOM 8105 N N . HIS A 1 1013 ? 7.303 8.821 -43.489 1.00 94.50 1013 HIS A N 1
ATOM 8106 C CA . HIS A 1 1013 ? 6.282 7.817 -43.768 1.00 94.50 1013 HIS A CA 1
ATOM 8107 C C . HIS A 1 1013 ? 6.949 6.546 -44.281 1.00 94.50 1013 HIS A C 1
ATOM 8109 O O . HIS A 1 1013 ? 7.891 6.617 -45.069 1.00 94.50 1013 HIS A O 1
ATOM 8115 N N . GLY A 1 1014 ? 6.449 5.388 -43.873 1.00 94.69 1014 GLY A N 1
ATOM 8116 C CA . GLY A 1 1014 ? 6.930 4.106 -44.369 1.00 94.69 1014 GLY A CA 1
ATOM 8117 C C . GLY A 1 1014 ? 5.986 2.969 -44.018 1.00 94.69 1014 GLY A C 1
ATOM 8118 O O . GLY A 1 1014 ? 4.947 3.164 -43.392 1.00 94.69 1014 GLY A O 1
ATOM 8119 N N . GLU A 1 1015 ? 6.359 1.769 -44.437 1.00 95.12 1015 GLU A N 1
ATOM 8120 C CA . GLU A 1 1015 ? 5.650 0.529 -44.143 1.00 95.12 1015 GLU A CA 1
ATOM 8121 C C . GLU A 1 1015 ? 6.620 -0.457 -43.484 1.00 95.12 1015 GLU A C 1
ATOM 8123 O O . GLU A 1 1015 ? 7.723 -0.676 -43.992 1.00 95.12 1015 GLU A O 1
ATOM 8128 N N . LEU A 1 1016 ? 6.209 -1.060 -42.369 1.00 94.44 1016 LEU A N 1
ATOM 8129 C CA . LEU A 1 1016 ? 6.882 -2.216 -41.785 1.00 94.44 1016 LEU A CA 1
ATOM 8130 C C . LEU A 1 1016 ? 6.263 -3.490 -42.338 1.00 94.44 1016 LEU A C 1
ATOM 8132 O O . LEU A 1 1016 ? 5.047 -3.638 -42.301 1.00 94.44 1016 LEU A O 1
ATOM 8136 N N . ILE A 1 1017 ? 7.088 -4.418 -42.812 1.00 92.88 1017 ILE A N 1
ATOM 8137 C CA . ILE A 1 1017 ? 6.661 -5.745 -43.2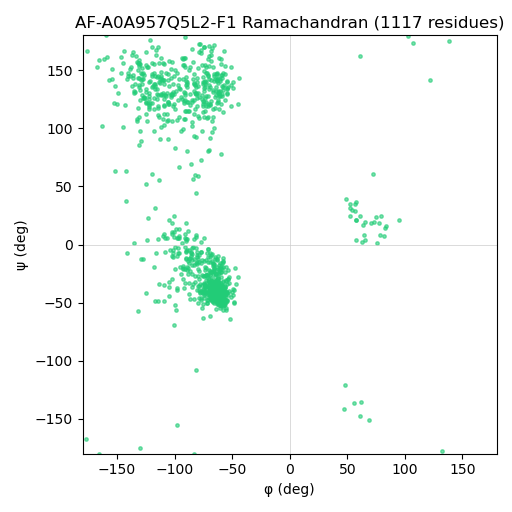56 1.00 92.88 1017 ILE A CA 1
ATOM 8138 C C . ILE A 1 1017 ? 7.274 -6.812 -42.355 1.00 92.88 1017 ILE A C 1
ATOM 8140 O O . ILE A 1 1017 ? 8.484 -6.820 -42.127 1.00 92.88 1017 ILE A O 1
ATOM 8144 N N . ASN A 1 1018 ? 6.444 -7.727 -41.856 1.00 92.25 1018 ASN A N 1
ATOM 8145 C CA . ASN A 1 1018 ? 6.927 -8.851 -41.067 1.00 92.25 1018 ASN A CA 1
ATOM 8146 C C . ASN A 1 1018 ? 7.228 -10.067 -41.950 1.00 92.25 1018 ASN A C 1
ATOM 8148 O O . ASN A 1 1018 ? 6.313 -10.734 -42.439 1.00 92.25 1018 ASN A O 1
ATOM 8152 N N . ASN A 1 1019 ? 8.522 -10.351 -42.119 1.00 89.00 1019 ASN A N 1
ATOM 8153 C CA . ASN A 1 1019 ? 9.018 -11.528 -42.832 1.00 89.00 1019 ASN A CA 1
ATOM 8154 C C . ASN A 1 1019 ? 9.378 -12.691 -41.889 1.00 89.00 1019 ASN A C 1
ATOM 8156 O O . ASN A 1 1019 ? 9.931 -13.693 -42.342 1.00 89.00 1019 ASN A O 1
ATOM 8160 N N . ASP A 1 1020 ? 9.102 -12.561 -40.591 1.00 87.00 1020 ASP A N 1
ATOM 8161 C CA . ASP A 1 1020 ? 9.318 -13.606 -39.596 1.00 87.00 1020 ASP A CA 1
ATOM 8162 C C . ASP A 1 1020 ? 8.222 -14.679 -39.674 1.00 87.00 1020 ASP A C 1
ATOM 8164 O O . ASP A 1 1020 ? 7.146 -14.496 -40.250 1.00 87.00 1020 ASP A O 1
ATOM 8168 N N . LEU A 1 1021 ? 8.493 -15.813 -39.038 1.00 88.12 1021 LEU A N 1
ATOM 8169 C CA . LEU A 1 1021 ? 7.514 -16.843 -38.713 1.00 88.12 1021 LEU A CA 1
ATOM 8170 C C . LEU A 1 1021 ? 6.690 -16.480 -37.465 1.00 88.12 1021 LEU A C 1
ATOM 8172 O O . LEU A 1 1021 ? 5.680 -17.129 -37.195 1.00 88.12 1021 LEU A O 1
ATOM 8176 N N . ARG A 1 1022 ? 7.116 -15.461 -36.710 1.00 88.81 1022 ARG A N 1
ATOM 8177 C CA . ARG A 1 1022 ? 6.533 -15.024 -35.433 1.00 88.81 1022 ARG A CA 1
ATOM 8178 C C . ARG A 1 1022 ? 5.838 -13.676 -35.576 1.00 88.81 1022 ARG A C 1
ATOM 8180 O O . ARG A 1 1022 ? 6.141 -12.899 -36.476 1.00 88.81 1022 ARG A O 1
ATOM 8187 N N . GLU A 1 1023 ? 4.891 -13.386 -34.695 1.00 89.06 1023 GLU A N 1
ATOM 8188 C CA . GLU A 1 1023 ? 4.276 -12.060 -34.626 1.00 89.06 1023 GLU A CA 1
ATOM 8189 C C . GLU A 1 1023 ? 5.239 -11.059 -33.975 1.00 89.06 1023 GLU A C 1
ATOM 8191 O O . GLU A 1 1023 ? 5.813 -11.331 -32.925 1.00 89.06 1023 GLU A O 1
ATOM 8196 N N . ALA A 1 1024 ? 5.407 -9.887 -34.590 1.00 91.69 1024 ALA A N 1
ATOM 8197 C CA . ALA A 1 1024 ? 6.100 -8.773 -33.961 1.00 91.69 1024 ALA A CA 1
ATOM 8198 C C . ALA A 1 1024 ? 5.109 -8.028 -33.062 1.00 91.69 1024 ALA A C 1
ATOM 8200 O O . ALA A 1 1024 ? 4.353 -7.174 -33.531 1.00 91.69 1024 ALA A O 1
ATOM 8201 N N . THR A 1 1025 ? 5.086 -8.394 -31.783 1.00 91.06 1025 THR A N 1
ATOM 8202 C CA . THR A 1 1025 ? 4.077 -7.961 -30.814 1.00 91.06 1025 THR A CA 1
ATOM 8203 C C . THR A 1 1025 ? 4.168 -6.470 -30.499 1.00 91.06 1025 THR A C 1
ATOM 8205 O O . THR A 1 1025 ? 3.155 -5.776 -30.515 1.00 91.06 1025 THR A O 1
ATOM 8208 N N . VAL A 1 1026 ? 5.370 -5.947 -30.240 1.00 92.00 1026 VAL A N 1
ATOM 8209 C CA . VAL A 1 1026 ? 5.583 -4.500 -30.053 1.00 92.00 1026 VAL A CA 1
ATOM 8210 C C . VAL A 1 1026 ? 6.747 -4.054 -30.931 1.00 92.00 1026 VAL A C 1
ATOM 8212 O O . VAL A 1 1026 ? 7.897 -4.236 -30.536 1.00 92.00 1026 VAL A O 1
ATOM 8215 N N . PRO A 1 1027 ? 6.487 -3.499 -32.126 1.00 93.94 1027 PRO A N 1
ATOM 8216 C CA . PRO A 1 1027 ? 7.529 -2.911 -32.960 1.00 93.94 1027 PRO A CA 1
ATOM 8217 C C . PRO A 1 1027 ? 8.007 -1.560 -32.410 1.00 93.94 1027 PRO A C 1
ATOM 8219 O O . PRO A 1 1027 ? 7.200 -0.735 -31.979 1.00 93.94 1027 PRO A O 1
ATOM 8222 N N . HIS A 1 1028 ? 9.312 -1.314 -32.483 1.00 93.69 1028 HIS A N 1
ATOM 8223 C CA . HIS A 1 1028 ? 9.992 -0.099 -32.035 1.00 93.69 1028 HIS A CA 1
ATOM 8224 C C . HIS A 1 1028 ? 10.935 0.415 -33.123 1.00 93.69 1028 HIS A C 1
ATOM 8226 O O . HIS A 1 1028 ? 11.876 -0.260 -33.540 1.00 93.69 1028 HIS A O 1
ATOM 8232 N N . LEU A 1 1029 ? 10.654 1.616 -33.612 1.00 95.06 1029 LEU A N 1
ATOM 8233 C CA . LEU A 1 1029 ? 11.454 2.308 -34.611 1.00 95.06 1029 LEU A CA 1
ATOM 8234 C C . LEU A 1 1029 ? 12.479 3.199 -33.918 1.00 95.06 1029 LEU A C 1
ATOM 8236 O O . LEU A 1 1029 ? 12.107 4.007 -33.072 1.00 95.06 1029 LEU A O 1
ATOM 8240 N N . LEU A 1 1030 ? 13.736 3.112 -34.345 1.00 95.69 1030 LEU A N 1
ATOM 8241 C CA . LEU A 1 1030 ? 14.815 4.022 -33.970 1.00 95.69 1030 LEU A CA 1
ATOM 8242 C C . LEU A 1 1030 ? 15.255 4.796 -35.216 1.00 95.69 1030 LEU A C 1
ATOM 8244 O O . LEU A 1 1030 ? 15.839 4.221 -36.141 1.00 95.69 1030 LEU A O 1
ATOM 8248 N N . ILE A 1 1031 ? 14.980 6.098 -35.251 1.00 95.88 1031 ILE A N 1
ATOM 8249 C CA . ILE A 1 1031 ? 15.342 6.988 -36.356 1.00 95.88 1031 ILE A CA 1
ATOM 8250 C C . ILE A 1 1031 ? 16.569 7.795 -35.949 1.00 95.88 1031 ILE A C 1
ATOM 8252 O O . ILE A 1 1031 ? 16.504 8.718 -35.141 1.00 95.88 1031 ILE A O 1
ATOM 8256 N N . THR A 1 1032 ? 17.714 7.438 -36.521 1.00 95.50 1032 THR A N 1
ATOM 8257 C CA . THR A 1 1032 ? 18.987 8.120 -36.269 1.00 95.50 1032 THR A CA 1
ATOM 8258 C C . THR A 1 1032 ? 19.178 9.236 -37.283 1.00 95.50 1032 THR A C 1
ATOM 8260 O O . THR A 1 1032 ? 19.067 8.991 -38.484 1.00 95.50 1032 THR A O 1
ATOM 8263 N N . LEU A 1 1033 ? 19.472 10.446 -36.812 1.00 94.56 1033 LEU A N 1
ATOM 8264 C CA . LEU A 1 1033 ? 19.676 11.635 -37.638 1.00 94.56 1033 LEU A CA 1
ATOM 8265 C C . LEU A 1 1033 ? 21.153 12.037 -37.614 1.00 94.56 1033 LEU A C 1
ATOM 8267 O O . LEU A 1 1033 ? 21.741 12.170 -36.537 1.00 94.56 1033 LEU A O 1
ATOM 8271 N N . TYR A 1 1034 ? 21.746 12.255 -38.789 1.00 92.94 1034 TYR A N 1
ATOM 8272 C CA . TYR A 1 1034 ? 23.188 12.472 -38.950 1.00 92.94 1034 TYR A CA 1
ATOM 8273 C C . TYR A 1 1034 ? 23.525 13.833 -39.565 1.00 92.94 1034 TYR A C 1
ATOM 8275 O O . TYR A 1 1034 ? 22.728 14.436 -40.294 1.00 92.94 1034 TYR A O 1
ATOM 8283 N N . ASP A 1 1035 ? 24.746 14.292 -39.295 1.00 90.00 1035 ASP A N 1
ATOM 8284 C CA . ASP A 1 1035 ? 25.360 15.433 -39.974 1.00 90.00 1035 ASP A CA 1
ATOM 8285 C C . ASP A 1 1035 ? 26.009 15.052 -41.321 1.00 90.00 1035 ASP A C 1
ATOM 8287 O O . ASP A 1 1035 ? 26.008 13.894 -41.739 1.00 90.00 1035 ASP A O 1
ATOM 8291 N N . GLU A 1 1036 ? 26.595 16.040 -42.006 1.00 88.19 1036 GLU A N 1
ATOM 8292 C CA . GLU A 1 1036 ? 27.305 15.862 -43.285 1.00 88.19 1036 GLU A CA 1
ATOM 8293 C C . GLU A 1 1036 ? 28.499 14.887 -43.210 1.00 88.19 1036 GLU A C 1
ATOM 8295 O O . GLU A 1 1036 ? 28.968 14.409 -44.241 1.00 88.19 1036 GLU A O 1
ATOM 8300 N N . ARG A 1 1037 ? 29.010 14.607 -42.001 1.00 86.56 1037 ARG A N 1
ATOM 8301 C CA . ARG A 1 1037 ? 30.171 13.740 -41.743 1.00 86.56 1037 ARG A CA 1
ATOM 8302 C C . ARG A 1 1037 ? 29.759 12.344 -41.276 1.00 86.56 1037 ARG A C 1
ATOM 8304 O O . ARG A 1 1037 ? 30.625 11.584 -40.850 1.00 86.56 1037 ARG A O 1
ATOM 8311 N N . GLY A 1 1038 ? 28.462 12.031 -41.291 1.00 86.62 1038 GLY A N 1
ATOM 8312 C CA . GLY A 1 1038 ? 27.938 10.741 -40.849 1.00 86.62 1038 GLY A CA 1
ATOM 8313 C C . GLY A 1 1038 ? 27.964 10.540 -39.331 1.00 86.62 1038 GLY A C 1
ATOM 8314 O O . GLY A 1 1038 ? 27.897 9.405 -38.870 1.00 86.62 1038 GLY A O 1
ATOM 8315 N N . LYS A 1 1039 ? 28.062 11.609 -38.530 1.00 88.69 1039 LYS A N 1
ATOM 8316 C CA . LYS A 1 1039 ? 28.011 11.529 -37.061 1.00 88.69 1039 LYS A CA 1
ATOM 8317 C C . LYS A 1 1039 ? 26.600 11.801 -36.548 1.00 88.69 1039 LYS A C 1
ATOM 8319 O O . LYS A 1 1039 ? 25.920 12.695 -37.052 1.00 88.69 1039 LYS A O 1
ATOM 8324 N N . VAL A 1 1040 ? 26.192 11.085 -35.500 1.00 92.69 1040 VAL A N 1
ATOM 8325 C CA . VAL A 1 1040 ? 24.854 11.224 -34.904 1.00 92.69 1040 VAL A CA 1
ATOM 8326 C C . VAL A 1 1040 ? 24.658 12.616 -34.305 1.00 92.69 1040 VAL A C 1
ATOM 8328 O O . VAL A 1 1040 ? 25.504 13.107 -33.552 1.00 92.69 1040 VAL A O 1
ATOM 8331 N N . LEU A 1 1041 ? 23.525 13.231 -34.636 1.00 93.38 1041 LEU A N 1
ATOM 8332 C CA . LEU A 1 1041 ? 23.026 14.473 -34.048 1.00 93.38 1041 LEU A CA 1
ATOM 8333 C C . LEU A 1 1041 ? 21.868 14.224 -33.079 1.00 93.38 1041 LEU A C 1
ATOM 8335 O O . LEU A 1 1041 ? 21.756 14.933 -32.082 1.00 93.38 1041 LEU A O 1
ATOM 8339 N N . TRP A 1 1042 ? 21.002 13.254 -33.381 1.00 94.88 1042 TRP A N 1
ATOM 8340 C CA . TRP A 1 1042 ? 19.851 12.901 -32.553 1.00 94.88 1042 TRP A CA 1
ATOM 8341 C C . TRP A 1 1042 ? 19.326 11.501 -32.888 1.00 94.88 1042 TRP A C 1
ATOM 8343 O O . TRP A 1 1042 ? 19.588 10.984 -33.977 1.00 94.88 1042 TRP A O 1
ATOM 8353 N N . VAL A 1 1043 ? 18.577 10.910 -31.957 1.00 95.12 1043 VAL A N 1
ATOM 8354 C CA . VAL A 1 1043 ? 17.876 9.637 -32.145 1.00 95.12 1043 VAL A CA 1
ATOM 8355 C C . VAL A 1 1043 ? 16.433 9.820 -31.682 1.00 95.12 1043 VAL A C 1
ATOM 8357 O O . VAL A 1 1043 ? 16.182 9.985 -30.486 1.00 95.12 1043 VAL A O 1
ATOM 8360 N N . ASP A 1 1044 ? 15.505 9.814 -32.635 1.00 93.94 1044 ASP A N 1
ATOM 8361 C CA . ASP A 1 1044 ? 14.072 9.735 -32.359 1.00 93.94 1044 ASP A CA 1
ATOM 8362 C C . ASP A 1 1044 ? 13.651 8.270 -32.251 1.00 93.94 1044 ASP A C 1
ATOM 8364 O O . ASP A 1 1044 ? 14.224 7.393 -32.902 1.00 93.94 1044 ASP A O 1
ATOM 8368 N N . ASP A 1 1045 ? 12.633 8.005 -31.443 1.00 92.56 1045 ASP A N 1
ATOM 8369 C CA . ASP A 1 1045 ? 12.126 6.662 -31.215 1.00 92.56 1045 ASP A CA 1
ATOM 8370 C C . ASP A 1 1045 ? 10.591 6.628 -31.246 1.00 92.56 1045 ASP A C 1
ATOM 8372 O O . ASP A 1 1045 ? 9.920 7.608 -30.910 1.00 92.56 1045 ASP A O 1
ATOM 8376 N N . HIS A 1 1046 ? 10.018 5.526 -31.738 1.00 91.50 1046 HIS A N 1
ATOM 8377 C CA . HIS A 1 1046 ? 8.570 5.396 -31.882 1.00 91.50 1046 HIS A CA 1
ATOM 8378 C C . HIS A 1 1046 ? 8.104 3.941 -31.817 1.00 91.50 1046 HIS A C 1
ATOM 8380 O O . HIS A 1 1046 ? 8.481 3.120 -32.652 1.00 91.50 1046 HIS A O 1
ATOM 8386 N N . TYR A 1 1047 ? 7.228 3.624 -30.865 1.00 90.31 1047 TYR A N 1
ATOM 8387 C CA . TYR A 1 1047 ? 6.574 2.315 -30.805 1.00 90.31 1047 TYR A CA 1
ATOM 8388 C C . TYR A 1 1047 ? 5.279 2.300 -31.606 1.00 90.31 1047 TYR A C 1
ATOM 8390 O O . TYR A 1 1047 ? 4.460 3.217 -31.491 1.00 90.31 1047 TYR A O 1
ATOM 8398 N N . LEU A 1 1048 ? 5.048 1.212 -32.336 1.00 88.94 1048 LEU A N 1
ATOM 8399 C CA . LEU A 1 1048 ? 3.781 0.996 -33.017 1.00 88.94 1048 LEU A CA 1
ATOM 8400 C C . LEU A 1 1048 ? 2.740 0.403 -32.050 1.00 88.94 1048 LEU A C 1
ATOM 8402 O O . LEU A 1 1048 ? 3.056 -0.490 -31.260 1.00 88.94 1048 LEU A O 1
ATOM 8406 N N . PRO A 1 1049 ? 1.481 0.876 -32.101 1.00 83.62 1049 PRO A N 1
ATOM 8407 C CA . PRO A 1 1049 ? 0.437 0.435 -31.178 1.00 83.62 1049 PRO A CA 1
ATOM 8408 C C . PRO A 1 1049 ? -0.079 -0.987 -31.451 1.00 83.62 1049 PRO A C 1
ATOM 8410 O O . PRO A 1 1049 ? -0.586 -1.630 -30.529 1.00 83.62 1049 PRO A O 1
ATOM 8413 N N . ALA A 1 1050 ? 0.021 -1.452 -32.699 1.00 84.81 1050 ALA A N 1
ATOM 8414 C CA . ALA A 1 1050 ? -0.493 -2.734 -33.167 1.00 84.81 1050 ALA A CA 1
ATOM 8415 C C . ALA A 1 1050 ? 0.640 -3.735 -33.429 1.00 84.81 1050 ALA A C 1
ATOM 8417 O O . ALA A 1 1050 ? 1.736 -3.352 -33.847 1.00 84.81 1050 ALA A O 1
ATOM 8418 N N . ALA A 1 1051 ? 0.354 -5.017 -33.203 1.00 89.06 1051 ALA A N 1
ATOM 8419 C CA . ALA A 1 1051 ? 1.257 -6.095 -33.579 1.00 89.06 1051 ALA A CA 1
ATOM 8420 C C . ALA A 1 1051 ? 1.248 -6.328 -35.098 1.00 89.06 1051 ALA A C 1
ATOM 8422 O O . ALA A 1 1051 ? 0.223 -6.167 -35.765 1.00 89.06 1051 ALA A O 1
ATOM 8423 N N . ILE A 1 1052 ? 2.380 -6.775 -35.643 1.00 90.19 1052 ILE A N 1
ATOM 8424 C CA . ILE A 1 1052 ? 2.513 -7.112 -37.064 1.00 90.19 1052 ILE A CA 1
ATOM 8425 C C . ILE A 1 1052 ? 2.647 -8.625 -37.189 1.00 90.19 1052 ILE A C 1
ATOM 8427 O O . ILE A 1 1052 ? 3.685 -9.200 -36.865 1.00 90.19 1052 ILE A O 1
ATOM 8431 N N . ARG A 1 1053 ? 1.602 -9.290 -37.683 1.00 88.19 1053 ARG A N 1
ATOM 8432 C CA . ARG A 1 1053 ? 1.614 -10.740 -37.951 1.00 88.19 1053 ARG A CA 1
ATOM 8433 C C . ARG A 1 1053 ? 2.496 -11.095 -39.156 1.00 88.19 1053 ARG A C 1
ATOM 8435 O O . ARG A 1 1053 ? 2.707 -10.238 -40.015 1.00 88.19 1053 ARG A O 1
ATOM 8442 N N . PRO A 1 1054 ? 2.954 -12.353 -39.285 1.00 89.25 1054 PRO A N 1
ATOM 8443 C CA . PRO A 1 1054 ? 3.686 -12.813 -40.465 1.00 89.25 1054 PRO A CA 1
ATOM 8444 C C . PRO A 1 1054 ? 2.992 -12.448 -41.787 1.00 89.25 1054 PRO A C 1
ATOM 8446 O O . PRO A 1 1054 ? 1.776 -12.618 -41.930 1.00 89.25 1054 PRO A O 1
ATOM 8449 N N . GLN A 1 1055 ? 3.761 -11.951 -42.761 1.00 88.31 1055 GLN A N 1
ATOM 8450 C CA . GLN A 1 1055 ? 3.287 -11.453 -44.065 1.00 88.31 1055 GLN A CA 1
ATOM 8451 C C . GLN A 1 1055 ? 2.252 -10.319 -43.985 1.00 88.31 1055 GLN A C 1
ATOM 8453 O O . GLN A 1 1055 ? 1.472 -10.115 -44.922 1.00 88.31 1055 GLN A O 1
ATOM 8458 N N . ARG A 1 1056 ? 2.174 -9.599 -42.864 1.00 89.00 1056 ARG A N 1
ATOM 8459 C CA . ARG A 1 1056 ? 1.392 -8.364 -42.768 1.00 89.00 1056 ARG A CA 1
ATOM 8460 C C . ARG A 1 1056 ? 2.295 -7.152 -42.841 1.00 89.00 1056 ARG A C 1
ATOM 8462 O O . ARG A 1 1056 ? 3.499 -7.221 -42.593 1.00 89.00 1056 ARG A O 1
ATOM 8469 N N . ILE A 1 1057 ? 1.661 -6.063 -43.245 1.00 90.50 1057 ILE A N 1
ATOM 8470 C CA . ILE A 1 1057 ? 2.270 -4.756 -43.371 1.00 90.50 1057 ILE A CA 1
ATOM 8471 C C . ILE A 1 1057 ? 1.534 -3.832 -42.418 1.00 90.50 1057 ILE A C 1
ATOM 8473 O O . ILE A 1 1057 ? 0.305 -3.856 -42.398 1.00 90.50 1057 ILE A O 1
ATOM 8477 N N . GLU A 1 1058 ? 2.282 -3.013 -41.693 1.00 90.19 1058 GLU A N 1
ATOM 8478 C CA . GLU A 1 1058 ? 1.732 -1.929 -40.890 1.00 90.19 1058 GLU A CA 1
ATOM 8479 C C . GLU A 1 1058 ? 2.395 -0.608 -41.308 1.00 90.19 1058 GLU A C 1
ATOM 8481 O O . GLU A 1 1058 ? 3.628 -0.504 -41.292 1.00 90.19 1058 GLU A O 1
ATOM 8486 N N . PRO A 1 1059 ? 1.621 0.401 -41.743 1.00 92.56 1059 PRO A N 1
ATOM 8487 C CA . PRO A 1 1059 ? 2.170 1.709 -42.061 1.00 92.56 1059 PRO A CA 1
ATOM 8488 C C . PRO A 1 1059 ? 2.578 2.447 -40.782 1.00 92.56 1059 PRO A C 1
ATOM 8490 O O . PRO A 1 1059 ? 1.926 2.340 -39.747 1.00 92.56 1059 PRO A O 1
ATOM 8493 N N . PHE A 1 1060 ? 3.620 3.268 -40.868 1.00 92.50 1060 PHE A N 1
ATOM 8494 C CA . PHE A 1 1060 ? 4.017 4.162 -39.787 1.00 92.50 1060 PHE A CA 1
ATOM 8495 C C . PHE A 1 1060 ? 4.226 5.583 -40.294 1.00 92.50 1060 PHE A C 1
ATOM 8497 O O . PHE A 1 1060 ? 4.490 5.839 -41.472 1.00 92.50 1060 PHE A O 1
ATOM 8504 N N . THR A 1 1061 ? 4.083 6.538 -39.382 1.00 92.44 1061 THR A N 1
ATOM 8505 C CA . THR A 1 1061 ? 4.352 7.951 -39.632 1.00 92.44 1061 THR A CA 1
ATOM 8506 C C . THR A 1 1061 ? 4.972 8.548 -38.381 1.00 92.44 1061 THR A C 1
ATOM 8508 O O . THR A 1 1061 ? 4.353 8.518 -37.321 1.00 92.44 1061 THR A O 1
ATOM 8511 N N . VAL A 1 1062 ? 6.190 9.075 -38.502 1.00 91.38 1062 VAL A N 1
ATOM 8512 C CA . VAL A 1 1062 ? 6.945 9.639 -37.377 1.00 91.38 1062 VAL A CA 1
ATOM 8513 C C . VAL A 1 1062 ? 7.347 11.068 -37.703 1.00 91.38 1062 VAL A C 1
ATOM 8515 O O . VAL A 1 1062 ? 8.004 11.320 -38.713 1.00 91.38 1062 VAL A O 1
ATOM 8518 N N . ALA A 1 1063 ? 6.944 12.004 -36.847 1.00 91.12 1063 ALA A N 1
ATOM 8519 C CA . ALA A 1 1063 ? 7.407 13.383 -36.908 1.00 91.12 1063 ALA A CA 1
ATOM 8520 C C . ALA A 1 1063 ? 8.785 13.483 -36.245 1.00 91.12 1063 ALA A C 1
ATOM 8522 O O . ALA A 1 1063 ? 8.947 13.055 -35.104 1.00 91.12 1063 ALA A O 1
ATOM 8523 N N . LEU A 1 1064 ? 9.763 14.031 -36.964 1.00 91.25 1064 LEU A N 1
ATOM 8524 C CA . LEU A 1 1064 ? 11.141 14.133 -36.493 1.00 91.25 1064 LEU A CA 1
ATOM 8525 C C . LEU A 1 1064 ? 11.331 15.356 -35.598 1.00 91.25 1064 LEU A C 1
ATOM 8527 O O . LEU A 1 1064 ? 10.727 16.414 -35.821 1.00 91.25 1064 LEU A O 1
ATOM 8531 N N . THR A 1 1065 ? 12.209 15.229 -34.608 1.00 90.06 1065 THR A N 1
ATOM 8532 C CA . THR A 1 1065 ? 12.627 16.348 -33.763 1.00 90.06 1065 THR A CA 1
ATOM 8533 C C . THR A 1 1065 ? 13.352 17.388 -34.617 1.00 90.06 1065 THR A C 1
ATOM 8535 O O . THR A 1 1065 ? 14.264 17.071 -35.378 1.00 90.06 1065 THR A O 1
ATOM 8538 N N . ALA A 1 1066 ? 12.939 18.652 -34.514 1.00 88.81 1066 ALA A N 1
ATOM 8539 C CA . ALA A 1 1066 ? 13.540 19.735 -35.286 1.00 88.81 1066 ALA A CA 1
ATOM 8540 C C . ALA A 1 1066 ? 14.931 20.086 -34.730 1.00 88.81 1066 ALA A C 1
ATOM 8542 O O . ALA A 1 1066 ? 15.114 20.190 -33.515 1.00 88.81 1066 ALA A O 1
ATOM 8543 N N . ARG A 1 1067 ? 15.921 20.318 -35.600 1.00 87.31 1067 ARG A N 1
ATOM 8544 C CA . ARG A 1 1067 ? 17.312 20.556 -35.174 1.00 87.31 1067 ARG A CA 1
ATOM 8545 C C . ARG A 1 1067 ? 17.455 21.810 -34.313 1.00 87.31 1067 ARG A C 1
ATOM 8547 O O . ARG A 1 1067 ? 18.348 21.867 -33.471 1.00 87.31 1067 ARG A O 1
ATOM 8554 N N . GLU A 1 1068 ? 16.589 22.796 -34.508 1.00 86.81 1068 GLU A N 1
ATOM 8555 C CA . GLU A 1 1068 ? 16.524 24.044 -33.744 1.00 86.81 1068 GLU A CA 1
ATOM 8556 C C . GLU A 1 1068 ? 16.130 23.804 -32.282 1.00 86.81 1068 GLU A C 1
ATOM 8558 O O . GLU A 1 1068 ? 16.410 24.638 -31.424 1.00 86.81 1068 GLU A O 1
ATOM 8563 N N . GLN A 1 1069 ? 15.502 22.660 -31.986 1.00 85.81 1069 GLN A N 1
ATOM 8564 C CA . GLN A 1 1069 ? 15.140 22.264 -30.627 1.00 85.81 1069 GLN A CA 1
ATOM 8565 C C . GLN A 1 1069 ? 16.310 21.651 -29.853 1.00 85.81 1069 GLN A C 1
ATOM 8567 O O . GLN A 1 1069 ? 16.167 21.389 -28.660 1.00 85.81 1069 GLN A O 1
ATOM 8572 N N . LEU A 1 1070 ? 17.448 21.422 -30.515 1.00 89.12 1070 LEU A N 1
ATOM 8573 C CA . LEU A 1 1070 ? 18.617 20.761 -29.956 1.00 89.12 1070 LEU A CA 1
ATOM 8574 C C . LEU A 1 1070 ? 19.811 21.715 -29.941 1.00 89.12 1070 LEU A C 1
ATOM 8576 O O . LEU A 1 1070 ? 20.126 22.384 -30.925 1.00 89.12 1070 LEU A O 1
ATOM 8580 N N . GLN A 1 1071 ? 20.547 21.732 -28.842 1.00 90.19 1071 GLN A N 1
ATOM 8581 C CA . GLN A 1 1071 ? 21.806 22.448 -28.723 1.00 90.19 1071 GLN A CA 1
ATOM 8582 C C . GLN A 1 1071 ? 22.908 21.458 -28.357 1.00 90.19 1071 GLN A C 1
ATOM 8584 O O . GLN A 1 1071 ? 22.844 20.778 -27.338 1.00 90.19 1071 GLN A O 1
ATOM 8589 N N . GLU A 1 1072 ? 23.943 21.382 -29.190 1.00 89.12 1072 GLU A N 1
ATOM 8590 C CA . GLU A 1 1072 ? 25.130 20.590 -28.874 1.00 89.12 1072 GLU A CA 1
ATOM 8591 C C . GLU A 1 1072 ? 25.978 21.311 -27.823 1.00 89.12 1072 GLU A C 1
ATOM 8593 O O . GLU A 1 1072 ? 26.189 22.526 -27.898 1.00 89.12 1072 GLU A O 1
ATOM 8598 N N . ILE A 1 1073 ? 26.487 20.550 -26.858 1.00 88.75 1073 ILE A N 1
ATOM 8599 C CA . ILE A 1 1073 ? 27.399 21.038 -25.829 1.00 88.75 1073 ILE A CA 1
ATOM 8600 C C . ILE A 1 1073 ? 28.795 20.521 -26.146 1.00 88.75 1073 ILE A C 1
ATOM 8602 O O . ILE A 1 1073 ? 29.105 19.344 -25.969 1.00 88.75 1073 ILE A O 1
ATOM 8606 N N . THR A 1 1074 ? 29.658 21.423 -26.607 1.00 87.69 1074 THR A N 1
ATOM 8607 C CA . THR A 1 1074 ? 31.027 21.085 -27.001 1.00 87.69 1074 THR A CA 1
ATOM 8608 C C . THR A 1 1074 ? 31.942 21.006 -25.778 1.00 87.69 1074 THR A C 1
ATOM 8610 O O . THR A 1 1074 ? 32.524 22.003 -25.354 1.00 87.69 1074 THR A O 1
ATOM 8613 N N . ILE A 1 1075 ? 32.079 19.803 -25.223 1.00 89.44 1075 ILE A N 1
ATOM 8614 C CA . ILE A 1 1075 ? 33.047 19.450 -24.173 1.00 89.44 1075 ILE A CA 1
ATOM 8615 C C . ILE A 1 1075 ? 33.799 18.160 -24.565 1.00 89.44 1075 ILE A C 1
ATOM 8617 O O . ILE A 1 1075 ? 33.282 17.392 -25.378 1.00 89.44 1075 ILE A O 1
ATOM 8621 N N . PRO A 1 1076 ? 35.015 17.905 -24.041 1.00 89.31 1076 PRO A N 1
ATOM 8622 C CA . PRO A 1 1076 ? 35.759 16.683 -24.342 1.00 89.31 1076 PRO A CA 1
ATOM 8623 C C . PRO A 1 1076 ? 34.995 15.407 -23.956 1.00 89.31 1076 PRO A C 1
ATOM 8625 O O . PRO A 1 1076 ? 34.427 15.324 -22.863 1.00 89.31 1076 PRO A O 1
ATOM 8628 N N . ALA A 1 1077 ? 35.033 14.418 -24.852 1.00 88.56 1077 ALA A N 1
ATOM 8629 C CA . ALA A 1 1077 ? 34.458 13.090 -24.668 1.00 88.56 1077 ALA A CA 1
ATOM 8630 C C . ALA A 1 1077 ? 35.564 12.069 -24.356 1.00 88.56 1077 ALA A C 1
ATOM 8632 O O . ALA A 1 1077 ? 36.534 11.982 -25.112 1.00 88.56 1077 ALA A O 1
ATOM 8633 N N . GLU A 1 1078 ? 35.418 11.282 -23.291 1.00 90.31 1078 GLU A N 1
ATOM 8634 C CA . GLU A 1 1078 ? 36.269 10.118 -23.013 1.00 90.31 1078 GLU A CA 1
ATOM 8635 C C . GLU A 1 1078 ? 35.473 8.830 -23.307 1.00 90.31 1078 GLU A C 1
ATOM 8637 O O . GLU A 1 1078 ? 34.401 8.593 -22.754 1.00 90.31 1078 GLU A O 1
ATOM 8642 N N . ILE A 1 1079 ? 35.960 7.992 -24.223 1.00 88.94 1079 ILE A N 1
ATOM 8643 C CA . ILE A 1 1079 ? 35.257 6.774 -24.654 1.00 88.94 1079 ILE A CA 1
ATOM 8644 C C . ILE A 1 1079 ? 35.994 5.556 -24.106 1.00 88.94 1079 ILE A C 1
ATOM 8646 O O . ILE A 1 1079 ? 37.195 5.404 -24.320 1.00 88.94 1079 ILE A O 1
ATOM 8650 N N . TYR A 1 1080 ? 35.253 4.671 -23.448 1.00 88.06 1080 TYR A N 1
ATOM 8651 C CA . TYR A 1 1080 ? 35.758 3.436 -22.868 1.00 88.06 1080 TYR A CA 1
ATOM 8652 C C . TYR A 1 1080 ? 34.994 2.246 -23.448 1.00 88.06 1080 TYR A C 1
ATOM 8654 O O . TYR A 1 1080 ? 33.791 2.097 -23.232 1.00 88.06 1080 TYR A O 1
ATOM 8662 N N . THR A 1 1081 ? 35.698 1.377 -24.164 1.00 83.12 1081 THR A N 1
ATOM 8663 C CA . THR A 1 1081 ? 35.168 0.087 -24.618 1.00 83.12 1081 THR A CA 1
ATOM 8664 C C . THR A 1 1081 ? 36.004 -1.047 -24.035 1.00 83.12 1081 THR A C 1
ATOM 8666 O O . THR A 1 1081 ? 37.037 -0.824 -23.401 1.00 83.12 1081 THR A O 1
ATOM 8669 N N . ASN A 1 1082 ? 35.529 -2.278 -24.186 1.00 74.75 1082 ASN A N 1
ATOM 8670 C CA . ASN A 1 1082 ? 36.275 -3.473 -23.802 1.00 74.75 1082 ASN A CA 1
ATOM 8671 C C . ASN A 1 1082 ? 37.363 -3.880 -24.813 1.00 74.75 1082 ASN A C 1
ATOM 8673 O O . ASN A 1 1082 ? 38.179 -4.735 -24.472 1.00 74.75 1082 ASN A O 1
ATOM 8677 N N . SER A 1 1083 ? 37.406 -3.254 -25.993 1.00 67.38 1083 SER A N 1
ATOM 8678 C CA . SER A 1 1083 ? 38.442 -3.491 -27.000 1.00 67.38 1083 SER A CA 1
ATOM 8679 C C . SER A 1 1083 ? 39.733 -2.741 -26.656 1.00 67.38 1083 SER A C 1
ATOM 8681 O O . SER A 1 1083 ? 39.719 -1.573 -26.268 1.00 67.38 1083 SER A O 1
ATOM 8683 N N . LEU A 1 1084 ? 40.872 -3.423 -26.808 1.00 57.66 1084 LEU A N 1
ATOM 8684 C CA . LEU A 1 1084 ? 42.219 -2.845 -26.690 1.00 57.66 1084 LEU A CA 1
ATOM 8685 C C . LEU A 1 1084 ? 42.758 -2.324 -28.039 1.00 57.66 1084 LEU A C 1
ATOM 8687 O O . LEU A 1 1084 ? 43.920 -1.920 -28.108 1.00 57.66 1084 LEU A O 1
ATOM 8691 N N . GLN A 1 1085 ? 41.959 -2.390 -29.108 1.00 57.00 1085 GLN A N 1
ATOM 8692 C CA . GLN A 1 1085 ? 42.349 -1.986 -30.461 1.00 57.00 1085 GLN A CA 1
ATOM 8693 C C . GLN A 1 1085 ? 41.978 -0.523 -30.748 1.00 57.00 1085 GLN A C 1
ATOM 8695 O O . GLN A 1 1085 ? 41.057 0.029 -30.145 1.00 57.00 1085 GLN A O 1
ATOM 8700 N N . ASP A 1 1086 ? 42.706 0.107 -31.675 1.00 52.84 1086 ASP A N 1
ATOM 8701 C CA . ASP A 1 1086 ? 42.425 1.474 -32.126 1.00 52.84 1086 ASP A CA 1
ATOM 8702 C C . ASP A 1 1086 ? 41.005 1.580 -32.714 1.00 52.84 1086 ASP A C 1
ATOM 8704 O O . ASP A 1 1086 ? 40.524 0.662 -33.382 1.00 52.84 1086 ASP A O 1
ATOM 8708 N N . GLN A 1 1087 ? 40.328 2.710 -32.472 1.00 58.19 1087 GLN A N 1
ATOM 8709 C CA . GLN A 1 1087 ? 38.978 2.955 -32.988 1.00 58.19 1087 GLN A CA 1
ATOM 8710 C C . GLN A 1 1087 ? 38.953 2.817 -34.516 1.00 58.19 1087 GLN A C 1
ATOM 8712 O O . GLN A 1 1087 ? 39.696 3.494 -35.225 1.00 58.19 1087 GLN A O 1
ATOM 8717 N N . VAL A 1 1088 ? 38.072 1.955 -35.026 1.00 59.34 1088 VAL A N 1
ATOM 8718 C CA . VAL A 1 1088 ? 37.858 1.802 -36.468 1.00 59.34 1088 VAL A CA 1
ATOM 8719 C C . VAL A 1 1088 ? 37.129 3.045 -36.981 1.00 59.34 1088 VAL A C 1
ATOM 8721 O O . VAL A 1 1088 ? 35.950 3.243 -36.691 1.00 59.34 1088 VAL A O 1
ATOM 8724 N N . GLU A 1 1089 ? 37.825 3.888 -37.745 1.00 58.00 1089 GLU A N 1
ATOM 8725 C CA . GLU A 1 1089 ? 37.185 4.945 -38.532 1.00 58.00 1089 GLU A CA 1
ATOM 8726 C C . GLU A 1 1089 ? 36.426 4.297 -39.699 1.00 58.00 1089 GLU A C 1
ATOM 8728 O O . GLU A 1 1089 ? 37.026 3.747 -40.622 1.00 58.00 1089 GLU A O 1
ATOM 8733 N N . LEU A 1 1090 ? 35.092 4.324 -39.638 1.00 64.88 1090 LEU A N 1
ATOM 8734 C CA . LEU A 1 1090 ? 34.239 3.930 -40.761 1.00 64.88 1090 LEU A CA 1
ATOM 8735 C C . LEU A 1 1090 ? 34.253 5.009 -41.854 1.00 64.88 1090 LEU A C 1
ATOM 8737 O O . LEU A 1 1090 ? 34.448 6.192 -41.568 1.00 64.88 1090 LEU A O 1
ATOM 8741 N N . ASP A 1 1091 ? 33.986 4.602 -43.098 1.00 64.81 1091 ASP A N 1
ATOM 8742 C CA . ASP A 1 1091 ? 33.843 5.534 -44.218 1.00 64.81 1091 ASP A CA 1
ATOM 8743 C C . ASP A 1 1091 ? 32.781 6.615 -43.919 1.00 64.81 1091 ASP A C 1
ATOM 8745 O O . ASP A 1 1091 ? 31.708 6.304 -43.390 1.00 64.81 1091 ASP A O 1
ATOM 8749 N N . PRO A 1 1092 ? 33.024 7.885 -44.303 1.00 61.59 1092 PRO A N 1
ATOM 8750 C CA . PRO A 1 1092 ? 32.139 9.006 -43.970 1.00 61.59 1092 PRO A CA 1
ATOM 8751 C C . PRO A 1 1092 ? 30.751 8.928 -44.629 1.00 61.59 1092 PRO A C 1
ATOM 8753 O O . PRO A 1 1092 ? 29.825 9.600 -44.180 1.00 61.59 1092 PRO A O 1
ATOM 8756 N N . ILE A 1 1093 ? 30.586 8.118 -45.681 1.00 69.69 1093 ILE A N 1
ATOM 8757 C CA . ILE A 1 1093 ? 29.294 7.851 -46.325 1.00 69.69 1093 ILE A CA 1
ATOM 8758 C C . ILE A 1 1093 ? 29.073 6.341 -46.326 1.00 69.69 1093 ILE A C 1
ATOM 8760 O O . ILE A 1 1093 ? 29.697 5.612 -47.097 1.00 69.69 1093 ILE A O 1
ATOM 8764 N N . ARG A 1 1094 ? 28.165 5.881 -45.465 1.00 81.19 1094 ARG A N 1
ATOM 8765 C CA . ARG A 1 1094 ? 27.785 4.473 -45.358 1.00 81.19 1094 ARG A CA 1
ATOM 8766 C C . ARG A 1 1094 ? 26.602 4.154 -46.273 1.00 81.19 1094 ARG A C 1
ATOM 8768 O O . ARG A 1 1094 ? 25.777 5.016 -46.572 1.00 81.19 1094 ARG A O 1
ATOM 8775 N N . SER A 1 1095 ? 26.496 2.901 -46.708 1.00 82.31 1095 SER A N 1
ATOM 8776 C CA . SER A 1 1095 ? 25.420 2.450 -47.605 1.00 82.31 1095 SER A CA 1
ATOM 8777 C C . SER A 1 1095 ? 24.040 2.375 -46.944 1.00 82.31 1095 SER A C 1
ATOM 8779 O O . SER A 1 1095 ? 23.043 2.258 -47.649 1.00 82.31 1095 SER A O 1
ATOM 8781 N N . ASP A 1 1096 ? 23.975 2.407 -45.612 1.00 84.44 1096 ASP A N 1
ATOM 8782 C CA . ASP A 1 1096 ? 22.740 2.400 -44.819 1.00 84.44 1096 ASP A CA 1
ATOM 8783 C C . ASP A 1 1096 ? 22.127 3.803 -44.633 1.00 84.44 1096 ASP A C 1
ATOM 8785 O O . ASP A 1 1096 ? 21.053 3.928 -44.044 1.00 84.44 1096 ASP A O 1
ATOM 8789 N N . PHE A 1 1097 ? 22.777 4.861 -45.131 1.00 90.06 1097 PHE A N 1
ATOM 8790 C CA . PHE A 1 1097 ? 22.283 6.233 -45.034 1.00 90.06 1097 PHE A CA 1
ATOM 8791 C C . PHE A 1 1097 ? 21.234 6.565 -46.097 1.00 90.06 1097 PHE A C 1
ATOM 8793 O O . PHE A 1 1097 ? 21.453 6.407 -47.298 1.00 90.06 1097 PHE A O 1
ATOM 8800 N N . ILE A 1 1098 ? 20.110 7.121 -45.646 1.00 91.00 1098 ILE A N 1
ATOM 8801 C CA . ILE A 1 1098 ? 19.048 7.651 -46.499 1.00 91.00 1098 ILE A CA 1
ATOM 8802 C C . ILE A 1 1098 ? 19.194 9.183 -46.532 1.00 91.00 1098 ILE A C 1
ATOM 8804 O O . ILE A 1 1098 ? 19.120 9.819 -45.477 1.00 91.00 1098 ILE A O 1
ATOM 8808 N N . PRO A 1 1099 ? 19.424 9.804 -47.703 1.00 90.06 1099 PRO A N 1
ATOM 8809 C CA . PRO A 1 1099 ? 19.596 11.250 -47.801 1.00 90.06 1099 PRO A CA 1
ATOM 8810 C C . PRO A 1 1099 ? 18.280 11.980 -47.520 1.00 90.06 1099 PRO A C 1
ATOM 8812 O O . PRO A 1 1099 ? 17.229 11.608 -48.048 1.00 90.06 1099 PRO A O 1
ATOM 8815 N N . ILE A 1 1100 ? 18.345 13.045 -46.722 1.00 88.69 1100 ILE A N 1
ATOM 8816 C CA . ILE A 1 1100 ? 17.189 13.908 -46.465 1.00 88.69 1100 ILE A CA 1
ATOM 8817 C C . ILE A 1 1100 ? 17.069 14.916 -47.622 1.00 88.69 1100 ILE A C 1
ATOM 8819 O O . ILE A 1 1100 ? 18.040 15.612 -47.927 1.00 88.69 1100 ILE A O 1
ATOM 8823 N N . PRO A 1 1101 ? 15.915 14.996 -48.310 1.00 80.56 1101 PRO A N 1
ATOM 8824 C CA . PRO A 1 1101 ? 15.723 15.941 -49.405 1.00 80.56 1101 PRO A CA 1
ATOM 8825 C C . PRO A 1 1101 ? 15.637 17.379 -48.875 1.00 80.56 1101 PRO A C 1
ATOM 8827 O O . PRO A 1 1101 ? 14.934 17.623 -47.907 1.00 80.56 1101 PRO A O 1
ATOM 8830 N N . GLY A 1 1102 ? 16.297 18.333 -49.540 1.00 75.06 1102 GLY A N 1
ATOM 8831 C CA . GLY A 1 1102 ? 16.275 19.757 -49.167 1.00 75.06 1102 GLY A CA 1
ATOM 8832 C C . GLY A 1 1102 ? 17.539 20.229 -48.438 1.00 75.06 1102 GLY A C 1
ATOM 8833 O O . GLY A 1 1102 ? 18.478 19.466 -48.237 1.00 75.06 1102 GLY A O 1
ATOM 8834 N N . ASN A 1 1103 ? 17.590 21.516 -48.076 1.00 70.06 1103 ASN A N 1
ATOM 8835 C CA . ASN A 1 1103 ? 18.695 22.098 -47.301 1.00 70.06 1103 ASN A CA 1
ATOM 8836 C C . ASN A 1 1103 ? 18.324 22.125 -45.812 1.00 70.06 1103 ASN A C 1
ATOM 8838 O O . ASN A 1 1103 ? 18.084 23.190 -45.242 1.00 70.06 1103 ASN A O 1
ATOM 8842 N N . HIS A 1 1104 ? 18.201 20.939 -45.217 1.00 78.12 1104 HIS A N 1
ATOM 8843 C CA . HIS A 1 1104 ? 17.930 20.775 -43.791 1.00 78.12 1104 HIS A CA 1
ATOM 8844 C C . HIS A 1 1104 ? 19.227 20.643 -43.001 1.00 78.12 1104 HIS A C 1
ATOM 8846 O O . HIS A 1 1104 ? 20.271 20.280 -43.534 1.00 78.12 1104 HIS A O 1
ATOM 8852 N N . ALA A 1 1105 ? 19.153 20.907 -41.699 1.00 81.06 1105 ALA A N 1
ATOM 8853 C CA . ALA A 1 1105 ? 20.305 20.769 -40.816 1.00 81.06 1105 ALA A CA 1
ATOM 8854 C C . ALA A 1 1105 ? 20.690 19.298 -40.527 1.00 81.06 1105 ALA A C 1
ATOM 8856 O O . ALA A 1 1105 ? 21.779 19.040 -40.018 1.00 81.06 1105 ALA A O 1
ATOM 8857 N N . TYR A 1 1106 ? 19.815 18.345 -40.864 1.00 89.69 1106 TYR A N 1
ATOM 8858 C CA . TYR A 1 1106 ? 20.126 16.917 -40.929 1.00 89.69 1106 TYR A CA 1
ATOM 8859 C C . TYR A 1 1106 ? 20.403 16.527 -42.384 1.00 89.69 1106 TYR A C 1
ATOM 8861 O O . TYR A 1 1106 ? 19.611 16.859 -43.265 1.00 89.69 1106 TYR A O 1
ATOM 8869 N N . HIS A 1 1107 ? 21.498 15.806 -42.632 1.00 89.81 1107 HIS A N 1
ATOM 8870 C CA . HIS A 1 1107 ? 21.907 15.409 -43.987 1.00 89.81 1107 HIS A CA 1
ATOM 8871 C C . HIS A 1 1107 ? 21.485 13.983 -44.343 1.00 89.81 1107 HIS A C 1
ATOM 8873 O O . HIS A 1 1107 ? 21.059 13.718 -45.470 1.00 89.81 1107 HIS A O 1
ATOM 8879 N N . PHE A 1 1108 ? 21.579 13.070 -43.379 1.00 92.06 1108 PHE A N 1
ATOM 8880 C CA . PHE A 1 1108 ? 21.206 11.671 -43.557 1.00 92.06 1108 PHE A CA 1
ATOM 8881 C C . PHE A 1 1108 ? 20.316 11.204 -42.411 1.00 92.06 1108 PHE A C 1
ATOM 8883 O O . PHE A 1 1108 ? 20.374 11.743 -41.303 1.00 92.06 1108 PHE A O 1
ATOM 8890 N N . LEU A 1 1109 ? 19.531 10.162 -42.672 1.00 93.25 1109 LEU A N 1
ATOM 8891 C CA . LEU A 1 1109 ? 18.820 9.406 -41.651 1.00 93.25 1109 LEU A CA 1
ATOM 8892 C C . LEU A 1 1109 ? 19.029 7.899 -41.832 1.00 93.25 1109 LEU A C 1
ATOM 8894 O O . LEU A 1 1109 ? 19.263 7.421 -42.942 1.00 93.25 1109 LEU A O 1
ATOM 8898 N N . ARG A 1 1110 ? 18.888 7.147 -40.741 1.00 93.75 1110 ARG A N 1
ATOM 8899 C CA . ARG A 1 1110 ? 18.798 5.682 -40.745 1.00 93.75 1110 ARG A CA 1
ATOM 8900 C C . ARG A 1 1110 ? 17.611 5.252 -39.902 1.00 93.75 1110 ARG A C 1
ATOM 8902 O O . ARG A 1 1110 ? 17.439 5.753 -38.794 1.00 93.75 1110 ARG A O 1
ATOM 8909 N N . VAL A 1 1111 ? 16.832 4.297 -40.400 1.00 93.75 1111 VAL A N 1
ATOM 8910 C CA . VAL A 1 1111 ? 15.762 3.652 -39.629 1.00 93.75 1111 VAL A CA 1
ATOM 8911 C C . VAL A 1 1111 ? 16.228 2.265 -39.214 1.00 93.75 1111 VAL A C 1
ATOM 8913 O O . VAL A 1 1111 ? 16.546 1.441 -40.066 1.00 93.75 1111 VAL A O 1
ATOM 8916 N N . SER A 1 1112 ? 16.269 2.025 -37.908 1.00 94.06 1112 SER A N 1
ATOM 8917 C CA . SER A 1 1112 ? 16.538 0.711 -37.315 1.00 94.06 1112 SER A CA 1
ATOM 8918 C C . SER A 1 1112 ? 15.256 0.221 -36.647 1.00 94.06 1112 SER A C 1
ATOM 8920 O O . SER A 1 1112 ? 14.494 1.035 -36.124 1.00 94.06 1112 SER A O 1
ATOM 8922 N N . VAL A 1 1113 ? 14.995 -1.084 -36.680 1.00 93.88 1113 VAL A N 1
ATOM 8923 C CA . VAL A 1 1113 ? 13.765 -1.660 -36.122 1.00 93.88 1113 VAL A CA 1
ATOM 8924 C C . VAL A 1 1113 ? 14.132 -2.705 -35.082 1.00 93.88 1113 VAL A C 1
ATOM 8926 O O . VAL A 1 1113 ? 14.816 -3.677 -35.392 1.00 93.88 1113 VAL A O 1
ATOM 8929 N N . ASN A 1 1114 ? 13.650 -2.502 -33.862 1.00 94.56 1114 ASN A N 1
ATOM 8930 C CA . ASN A 1 1114 ? 13.641 -3.493 -32.794 1.00 94.56 1114 ASN A CA 1
ATOM 8931 C C . ASN A 1 1114 ? 12.196 -3.940 -32.553 1.00 94.56 1114 ASN A C 1
ATOM 8933 O O . ASN A 1 1114 ? 11.262 -3.212 -32.882 1.00 94.56 1114 ASN A O 1
ATOM 8937 N N . TYR A 1 1115 ? 11.973 -5.132 -32.014 1.00 93.38 1115 TYR A N 1
ATOM 8938 C CA . TYR A 1 1115 ? 10.620 -5.565 -31.682 1.00 93.38 1115 TYR A CA 1
ATOM 8939 C C . TYR A 1 1115 ? 10.612 -6.647 -30.616 1.00 93.38 1115 TYR A C 1
ATOM 8941 O O . TYR A 1 1115 ? 11.435 -7.558 -30.617 1.00 93.38 1115 TYR A O 1
ATOM 8949 N N . PHE A 1 1116 ? 9.630 -6.540 -29.728 1.00 92.19 1116 PHE A N 1
ATOM 8950 C CA . PHE A 1 1116 ? 9.311 -7.571 -28.754 1.00 92.19 1116 PHE A CA 1
ATOM 8951 C C . PHE A 1 1116 ? 8.418 -8.638 -29.396 1.00 92.19 1116 PHE A C 1
ATOM 8953 O O . PHE A 1 1116 ? 7.490 -8.305 -30.141 1.00 92.19 1116 PHE A O 1
ATOM 8960 N N . VAL A 1 1117 ? 8.688 -9.904 -29.079 1.00 88.25 1117 VAL A N 1
ATOM 8961 C CA . VAL A 1 1117 ? 7.910 -11.074 -29.502 1.00 88.25 1117 VAL A CA 1
ATOM 8962 C C . VAL A 1 1117 ? 7.364 -11.757 -28.252 1.00 88.25 1117 VAL A C 1
ATOM 8964 O O . VAL A 1 1117 ? 8.130 -12.090 -27.349 1.00 88.25 1117 VAL A O 1
ATOM 8967 N N . GLU A 1 1118 ? 6.050 -11.964 -28.198 1.00 79.06 1118 GLU A N 1
ATOM 8968 C CA . GLU A 1 1118 ? 5.417 -12.776 -27.157 1.00 79.06 1118 GLU A CA 1
ATOM 8969 C C . GLU A 1 1118 ? 5.665 -14.269 -27.444 1.00 79.06 1118 GLU A C 1
ATOM 8971 O O . GLU A 1 1118 ? 5.329 -14.770 -28.518 1.00 79.06 1118 GLU A O 1
ATOM 8976 N N . GLU A 1 1119 ? 6.303 -14.959 -26.493 1.00 60.50 1119 GLU A N 1
ATOM 8977 C CA . GLU A 1 1119 ? 6.627 -16.399 -26.546 1.00 60.50 1119 GLU A CA 1
ATOM 8978 C C . GLU A 1 1119 ? 5.632 -17.270 -25.778 1.00 60.50 1119 GLU A C 1
ATOM 8980 O O . GLU A 1 1119 ? 5.413 -16.979 -24.569 1.00 60.50 1119 GLU A O 1
#

Radius of gyration: 36.62 Å; Cα contacts (8 Å, |Δi|>4): 1914; chains: 1; bounding box: 96×70×104 Å

Nearest PDB structures (foldseek):
  8age-assembly1_A  TM=6.159E-01  e=5.335E-08  Saccharomyces cerevisiae
  6s7t-assembly1_A  TM=5.479E-01  e=5.077E-07  Homo sapiens
  8b6l-assembly1_I  TM=5.551E-01  e=1.046E-06  Homo sapiens
  8pn9-assembly1_A  TM=5.454E-01  e=6.790E-06  Homo sapiens
  5ogl-assembly1_A  TM=5.367E-01  e=2.647E-05  Campylobacter lari RM2100

Sequence (1119 aa):
MIDSERWPPPVVGPEPVRVDIWKPHRPLLLVAIFGALVIHGGLALYGSYANTYDAYIHMFFADHWLRSWFDHWEPRWYTGFTMTSYPPLSHQSMALLSLLTGDLRTAFVIIQTMAMAVLTIGMYRFAKLWVDDEGAQWAALWLVLSSGVAETVHVFGQLPTIVSLCLLLNALPFVYQWIDGGHKRNLWRAWALIAATTGAHHVTTLFGAVFIIAPVVLLALLQHLHQPLPHEAATPIYWTRRTWWPLIARHLRRILGPILRTALFGIGAVALLLIIVWPYWSWSRFDPISQVAIPHASRDNFLVNLNAGLIFWVIPYGMLIPLMPYIFLRGFSNRAWPLTASIALMAFLGTGGTTPFPKLLLGGAFDILTLDRFTLWAAILMAPLAGHFITSLNGGAVGRWLQQQVGRVTWHAVQLLLTIGVVAFFVFTVSLPQFRRFQPAPIDMQPIVNFINKDQHWRWRYLTLGFGDQMAWLSIQTDALQVDGNYHSARRLPEMTTTSVERLEGAKFRGIPGIGSLQQFLNVPEKYNLKYIFSNDNFYDPLLFFYGWHRIGALENDIVVWEREDIPVLPEVLPRREVPLYHRVMFGTLPLAALLAALLTTTSAHWSLPLHLFAELLGLEQSLAWLRRRQQRATAGLTRWTNHYLMEPLDSRLLAVAQLGELAELSAPPWQRHLQNFWEALQARGAAVNAQTRRTHLYLVIATVILLTMTGVLWLQWQRSRPQAVVAAYYDDIDFKRFTAAYERMNPQTRPPFEEFMLNLSVQGGLLSSYSKLDGLTMTTVLDEARHNEIAVTARYITALAYYTNTTTITLDWVAGQWKIAPPPVDLTVPPDQFLRSPEINWLAQGRRRVASETTNFADVLDRPDLAVLSARLVVDTRGQYSIVGEVQNQDVDPADITVSGAVYDNRKNRLTWYNAGDVIIHKLLPLEITPFRIDFEGVAGATLTAHVTGAAQPSLEFSPGATWPFVFPDASTLGTFDVVAKAVVTQRDLYRALGVQKLTIAENSDGQLVVHGELINNDLREATVPHLLITLYDERGKVLWVDDHYLPAAIRPQRIEPFTVALTAREQLQEITIPAEIYTNSLQDQVELDPIRSDFIPIPGNHAYHFLRVSVNYFVEE

Mean predicted aligned error: 11.96 Å

Secondary structure (DSSP, 8-state):
--SSSPPPPPS--SS-----TT-TT-HHHHHHHHHIIIIIHHHHHTTGGGG-SSHHHHHHHHHHHHHHTT--EE-SSTT-EEGGGS--HHHHHHHHHHHHHS-HHHHHHHHHHHHHHHHHHHHHHHHHHHS-HHHHHHHHHHHHT-HHHHHIIIII--HHHHHHHHHHHHHHHHHHHHHHH--HHHHHHHHHHHHHHHHH-HHHHHHHIIIIIHHHHHHHHHHHHHS--TTPPPPPSS--TTTHHHHHHHHHHHHHHHHHHHHHHHHHHHHHHHHHTHHHHHHHHHS---SPPPP-GGGS-TTT-HHHHIIIIIHHHTTHHHHHHHHHHHHHTSTTHHHHHHHHHHHHHTTGGGSSHHHHHHGGGGGTS-THHHHHHHHHHHHHHHHHHHHHHHTSHHHHHHHHHT-HHHHHHHHHHHHHHHHHHHHHHHHHHHHS-SSPPPP--HHHHHHHHGGGGGGSEEEEES-TTHHHHHHHH----BS--S-GGG---HHHHSS--S-STTGGGSHHHHHHHHHHHHH-GGGGTEEEEEES-GGGHHHHHHTT-EEEEE-TTSPEEEE-TTPPPPPSS---PPPPHHHHHHHHHHHHHHHHHHHHHHHHHHHHHHHHHHHHHTT-HHHHHHHHHHHHHHHHHHHHHHIIIIIHHHHHHHHHHH--GGGGGPPPPHHHHHHHHHHHHHHHTTS---HHHHHHHHHHHHHHHHHHHHHHHHHHHHHHTSHHHHHHHHHHHHHTT-HHHHHHTB-TTTPPPHHHHHHHHHHS-SHHHHSEEEEEEEEEEEEE-SSEEEEEEEEEEEESS-EEEEEEEEEEEEETTEEEEPPPP---PPPS-SS------------S--S-SS---GGGSPPPPPEEEEEEEEEEETT--EEEEEEEEE-SSS-EEEEEEEEEEETT--EEEEEE--SSB-SEE-TT-EEEEEEE-BPPTT--TTHHHH-PPPP-----TT---B----TT--EEEEEEEEEEEE--SS----EEEEEEEEEE-TTS-EEEEEEEEE-SSS-BSEEEEEEEEE-TTS-EEEEEEEE-SS-B-TT-EEEEEEEPPPGGGEEEE---EEEE-S--SPP----SS-TTPEEPSSS-S--EEEEEEEEE---

Foldseek 3Di:
DLPPDDADDQPDDLDQPPPPVPPPPQVLLVVLLVLLCCVLLVLLVVPLLVLAACQLVLLLLLLCCLVPLLDQWDCFEQNIFGVLQFQCLLSVQLNVVCVVVVDSSVSLSVLQSVLSSLLLVLQLLLLSRPHDNQLSSQLSNLCSLFLLNLCVCRHHNPSLLSNLNSLQSNLLSLLLSCLQPVDVLSLLLNLLSLLLSLSSPLVCSVVCVVQPNVLSLVLSLVVLLPDADPPDDDDFPFDDPLCVQLNVLRSCLSNVSSVVSNVVSVVSSVVSSCQLSVSNVVCCVVPNLQFFQFDDLLQDQCVVVVVSCCSLPCLRCFLVVVVLVVLLVSCCVDSNVSLSVSLVVLNVLSSHNNDCVVCVVCPPVSSVDRSSSSSNVSNSSSSSSVSVVVVCLPPRDVVVCCCVQPRDVVSVVVVVCSVCRSNVSSVCSSCVCVVPRPADDDFDLVLVLVVCPPLVVLLAAEAEARGRSCVSVNSSSDPRHYSWDQPQSRNDPLLSRQASENTQNPLQVRFPSNLVSVLQCLFCVLVRSYFKYWYPACLCVVQCVLQQWFWPAATPRRTTMTGDPPRDGDDPDRDDDDDDSVSSVSSSPSSVVSVVSSCCSVCVVVCVVVVVVVCVVVVNVVVVVVVVVVVCVVVVVVVCCCCVVPNPVSSVVSVVSNDCPPVSPDDHDPVVVVVVVVVVVVVVVVDDDDSVNVSVVVVVVVVVVVVCVVVVVVVVVVVCQDPVNLVVVLLVCLLVVVLVVNQVQADPVAGDPSVVVVVQLVVFFACQSRNKHWPDWDWDWPDDDPFKTKIWIFTWIDGSVGIDTDTDIWIWGCDPNGIGTYDDDGDPDDFPDPDDDDDDDADDDPFPDDPDPDRDDPNRFDDWFFKFWQAWFWKAFLVRKIKIKGKMWRQGQFKWQKWKKKWWAFQVRDTQDMTIFGSQWDRIDHHGDMIITMTIAFDSNQDPVVCVPPVDDRDNSDDDPPDGGHDDGPPPTDTAEMEMEMTIGGDRPQHDDQWDKDPWDWDADPVRWIKIKTKIAGQDQFKQRKKKKWKFFAAQQRTTPDIDMDIDGTIHHHGGMDMDMDTDDASVRMDTDDHYYHYHIPDPDDRDNDHSDDPQWDADPDDGRTGTMHMDMGGDTDD

pLDDT: mean 83.77, std 14.34, range [27.77, 97.62]

Solvent-accessible surface area (backbone atoms only — not comparable to full-atom values): 59877 Å² total; per-residue (Å²): 129,81,78,85,66,78,78,74,74,70,81,66,64,98,60,77,88,73,77,63,73,83,45,89,88,40,63,52,45,51,51,21,39,50,44,19,43,52,53,55,27,46,41,36,72,74,44,39,43,78,52,18,60,38,34,36,50,49,46,35,55,9,48,46,42,66,77,38,54,67,59,48,68,46,56,48,32,46,65,37,36,59,53,50,78,55,59,48,30,52,26,50,52,28,28,61,41,16,76,75,69,78,33,57,69,61,19,47,36,51,52,51,24,51,28,44,32,45,26,32,53,8,41,26,55,41,15,29,70,73,35,51,74,67,13,6,25,41,17,15,34,46,53,62,46,26,21,26,52,38,30,41,52,36,41,38,19,48,56,36,60,48,46,16,48,16,32,41,36,54,16,48,54,26,46,37,46,20,36,70,70,61,45,65,70,29,46,54,34,19,47,21,18,47,28,22,13,26,11,20,25,46,66,57,46,60,53,34,47,62,57,55,46,40,27,47,52,48,45,46,42,53,53,33,48,71,45,80,58,99,88,60,74,86,79,58,96,54,88,43,91,86,43,46,62,21,53,51,26,41,39,50,53,49,25,46,64,33,49,54,42,44,50,55,50,49,55,50,48,52,50,35,57,50,57,39,47,34,51,32,59,57,44,48,70,80,59,57,86,85,49,39,58,54,85,55,61,41,50,40,34,34,88,77,44,50,68,37,27,40,62,36,48,48,45,31,38,40,66,47,58,87,41,41,65,57,39,50,57,55,19,60,74,43,88,39,27,52,51,36,53,34,31,52,52,26,43,56,44,22,45,19,45,56,45,73,56,39,45,66,76,45,44,77,50,48,57,72,54,73,30,44,57,31,28,42,52,20,43,60,65,42,27,30,52,51,9,39,46,50,47,23,42,74,77,32,65,56,25,53,47,34,36,73,64,71,26,63,68,54,41,52,48,52,54,50,50,50,54,51,43,33,52,48,39,27,52,48,41,54,45,37,52,78,81,48,70,80,42,57,80,90,74,74,53,63,56,58,48,50,53,35,63,43,94,56,46,42,49,27,20,36,46,57,29,49,47,58,51,52,52,35,51,49,53,63,73,42,90,41,30,22,64,49,53,87,56,67,81,59,57,70,49,58,57,46,25,38,24,55,32,71,39,57,41,56,9,86,81,48,47,69,49,10,36,52,33,42,49,56,50,58,36,44,24,62,84,64,19,42,30,41,35,46,34,66,44,70,44,46,49,64,40,40,45,43,44,51,33,43,80,80,47,63,45,95,73,69,39,32,35,32,40,42,83,94,47,54,64,58,65,95,75,70,83,77,85,84,74,62,67,68,43,32,53,41,60,62,39,40,17,56,51,21,41,50,44,24,52,50,55,73,47,37,87,72,46,53,59,60,54,49,54,52,30,56,76,68,68,40,50,65,61,52,54,48,51,52,52,49,52,51,50,58,56,48,50,53,53,49,49,48,41,60,74,53,41,48,60,50,49,53,53,28,49,66,49,32,60,57,80,86,64,63,81,64,79,69,55,68,68,56,53,49,50,49,52,49,50,52,49,56,59,53,68,66,59,85,76,54,69,66,59,52,41,50,51,50,50,48,49,51,49,46,49,50,46,52,49,48,53,47,49,53,48,51,50,52,56,54,57,34,68,68,41,44,51,52,50,34,54,51,20,53,68,71,67,36,54,68,63,29,56,69,42,31,28,84,90,72,45,70,59,69,70,55,48,53,46,56,57,65,68,52,44,14,37,59,67,68,27,42,42,79,74,47,78,48,77,45,78,76,40,88,50,102,51,44,34,32,34,37,34,40,36,32,31,39,38,56,81,53,77,46,77,48,75,47,77,46,46,31,39,60,52,98,91,40,64,18,35,58,68,78,90,76,90,80,82,73,59,93,68,92,76,87,85,79,94,80,89,82,72,80,87,84,65,60,73,69,99,64,97,68,77,91,51,82,82,32,58,77,76,61,36,35,41,44,75,76,32,76,41,46,36,32,37,81,87,55,37,39,31,41,26,23,30,41,28,32,71,25,90,54,32,26,37,48,50,46,33,42,36,38,22,28,74,83,71,48,77,73,51,72,44,29,40,36,58,53,37,65,33,50,33,51,51,65,34,73,34,56,36,38,27,66,46,69,31,50,43,86,57,66,75,70,45,84,80,64,79,57,83,78,75,85,72,74,89,60,93,89,72,79,41,51,39,75,75,59,96,86,64,51,84,34,37,37,36,41,39,43,47,42,37,68,50,76,64,80,77,80,78,44,68,43,83,41,81,72,45,77,46,69,46,100,85,72,44,48,30,43,36,32,32,40,34,23,71,35,96,54,49,34,29,33,35,34,41,38,40,38,33,16,35,88,66,61,40,55,75,44,70,49,73,49,70,44,56,54,37,36,44,49,73,32,73,46,76,48,75,46,77,53,83,58,69,89,46,50,44,78,55,95,56,57,74,47,80,44,51,74,42,92,66,80,84,78,82,71,71,58,76,59,93,74,57,43,75,49,88,73,96,57,91,48,41,28,36,35,84,46,74,49,63,44,62,86,130